Protein 7YLQ (pdb70)

Secondary structure (DSSP, 8-state):
-PPEEEEEEEEE--B-TT--S-B-HHHHHHHEEE-TT---SS--TT-HHHHHHHHHHHTTSEEEEEEEEEE--SBSPBPHHHHHHHHHHHHHHHHHH-S-SEEEEE--S---BTTBS-HHHHHHHHHHHHH-TTSEEEEEE-TTS---HHHHHHSSEEEE---SS---HHHHHHHHHHHHHHHHTTS--EEEEEEEEEE-----TTSTTHHHHHHHHHHHHHHTS-SEEEEE---TT--STT-SEEEEEEEES-HHHHHHHHHHHHHHHHH------HHHHHHHHHT--SSSEEEE-GGG-GGGT--S---HHHHHHHHTT--SEEEEEEE-HHHHHHHHHH-TT-EEEEEES--SSSTT-S-EEEEEEEEEEEEEEE--BTTB--EEEEEEEEEETTEEEEEESS-----STHHHHTTT--GGG-SEEEES-SSTTHHHHTT--SEEEEPPPTTSSS----SS--SS-BTTS----S--/-EEEEEEEEE--B-TT-SS-B-HHHHHHHEEE-TT---SS--TT-HHHHHHHHHHHHTSEEEEEEEEEE--SBSPBPHHHHHHHHHHHHHHHHTT-S-SEEEEEE-S---BTTBS-HHHHHHHHHHHHH-TTSEEEEEE-TT----HHHHHHSSEEEE---SS---HHHHHHHHHHHHHHHHHTS--EEEEEEE-SB-----TTSTTHHHHHHHHHHHHHHTS-SEEEEE---TT--STT-S-EEEEEEET-HHHHHHHHHHHHHHHHHTTTT---HHHHHHHHTT--S----GGG-GGGT--S--THHHHHHHHHT--SEEEEEEE-HHHHHHHHHH-TT-B--EEESS-SSGGG-S-EEE-PEEEEEEEEEE--BTTB--EEEEEEEEESSSEEEEEESS-----STHHHHHTT--TTTSSB----SSTTHHHHTTSSS-------GGGSS----SS--SS-BTTS---

Foldseek 3Di:
DPQAEEEEEFDEEAAQQPFLDECAPVQQVLPFWQAFPRDDLDDDLQRQLVNVQVVVVVVVRYDYQYGTYTYGFYAHAYEPVRLVVRLVRSLVSLLVSPPHAEYEYRYAANHHHVVDRGSLLVSLQSNCVRHPDLHAFEYEYELQHQDDVSNVVSGQYYFYQLFVVRDCSNVSSVLSVVVSVCVNVVVFRKAKDKAALLAQADDGCVDPPNVVLSVVQVVCCVVQLFSHKGWRNHQVSRLAASTGTMIMTIHGPDNVSNHVVRVVSSVVVNVVRPDDAQVVLLVVLLVDDDPDEEEEAQLQAVNSHHQQFACVVVVSCQVSVQALEEEDDHEDLVQLVVLVVQPAFHFAWTFGGPPRDPLRPHTDTAGFGFQFWDAWQFDQDPNDTNTQGIWTWTDGSNYTYIYGNDDHWAQAQVSVVNGVDGRLPINYYYISHDPNNCNHHPPSHPYYGHGDRNVVVDDDDRDHYDPPYPPVDDDDDRPD/DAEEEEEFDEEQAQQAFLFEAEVVQQVVPFFAAFPRPDPDDDLQRQQVNLQVVVVVVPPYDYRYGTYTYGFYAHAYEPVRLCVRLVRRLVSVLVRPPGQEYEYRYAANHHHVVDRGSQLVSLQSNCVRHDPLRQYEYEYELQHQDDVSNVVSHQYYAYQLFVVRDCSNVSSNLSVVLRVCSNVPVFRKAKDKFALLAAFDDGCPDPPNVVLSVVQVVCCVVQVFSHWGWRNHHPSRLAASTHTMIMTIHGPDHVSNCVVRVVSSVVVNVCVVVTAALVVLLVVLLPLPWQEECQVQAVSNHHQQFQCPVVVSCVVSVQALEEREAHEDLVQLVVLVVQPAQRQAWGFGWPPSRPLGPDTDIASFGKHFWDAWQFDDDPNDTHTQGTWTWTGGRSYIYIYGNDDHWAQACVRVVNRVHDRLNIRYYINHDPNNCNHVVPSTPDDGNRDRNCRVPDPDRDNYDPDHPPVDDDD

B-factor: mean 72.82, std 25.52, range [34.35, 201.43]

Structure (mmCIF, N/CA/C/O backbone):
data_7YLQ
#
_entry.id   7YLQ
#
_cell.length_a   138.430
_cell.length_b   138.430
_cell.length_c   275.572
_cell.angle_alpha   90.000
_cell.angle_beta   90.000
_cell.angle_gamma   120.000
#
_symmetry.space_group_name_H-M   'P 61 2 2'
#
loop_
_entity.id
_entity.type
_entity.pdbx_description
1 polymer 'Microcystinase C'
2 non-polymer 'ZINC ION'
3 non-polymer 'CALCIUM ION'
4 water water
#
loop_
_atom_site.group_PDB
_atom_site.id
_atom_site.type_symbol
_atom_site.label_atom_id
_atom_site.label_alt_id
_atom_site.label_comp_id
_atom_site.label_asym_id
_atom_site.label_entity_id
_atom_site.label_seq_id
_atom_site.pdbx_PDB_ins_code
_atom_site.Cartn_x
_atom_site.Cartn_y
_atom_site.Cartn_z
_atom_site.occupancy
_atom_site.B_iso_or_equiv
_atom_site.auth_seq_id
_atom_site.auth_comp_id
_atom_site.auth_asym_id
_atom_site.auth_atom_id
_atom_site.pdbx_PDB_model_num
ATOM 1 N N . GLY A 1 26 ? 39.77205 -67.75523 -27.82215 1.000 121.01613 26 GLY A N 1
ATOM 2 C CA . GLY A 1 26 ? 39.22711 -67.63618 -29.18717 1.000 124.28524 26 GLY A CA 1
ATOM 3 C C . GLY A 1 26 ? 37.71511 -67.62621 -29.16225 1.000 123.78310 26 GLY A C 1
ATOM 4 O O . GLY A 1 26 ? 37.10516 -67.43618 -30.22827 1.000 125.08066 26 GLY A O 1
ATOM 5 N N . ARG A 1 27 ? 37.13006 -67.82827 -27.98128 1.000 124.18673 27 ARG A N 1
ATOM 6 C CA . ARG A 1 27 ? 35.65605 -67.80930 -27.83935 1.000 121.24338 27 ARG A CA 1
ATOM 7 C C . ARG A 1 27 ? 35.13305 -66.48729 -28.38733 1.000 118.86815 27 ARG A C 1
ATOM 8 O O . ARG A 1 27 ? 35.73502 -65.43929 -28.08826 1.000 118.27205 27 ARG A O 1
ATOM 16 N N . ARG A 1 28 ? 34.06309 -66.53228 -29.17538 1.000 114.71813 28 ARG A N 1
ATOM 17 C CA . ARG A 1 28 ? 33.46509 -65.25727 -29.62036 1.000 111.71984 28 ARG A CA 1
ATOM 18 C C . ARG A 1 28 ? 33.02702 -64.52433 -28.35236 1.000 111.42967 28 ARG A C 1
ATOM 19 O O . ARG A 1 28 ? 32.31299 -65.13037 -27.54142 1.000 112.31212 28 ARG A O 1
ATOM 27 N N . LEU A 1 29 ? 33.46699 -63.27932 -28.18129 1.000 108.80623 29 LEU A N 1
ATOM 28 C CA . LEU A 1 29 ? 33.14191 -62.53338 -26.94227 1.000 99.58593 29 LEU A CA 1
ATOM 29 C C . LEU A 1 29 ? 31.62990 -62.56941 -26.75435 1.000 99.05972 29 LEU A C 1
ATOM 30 O O . LEU A 1 29 ? 30.90296 -62.59039 -27.76439 1.000 96.51728 29 LEU A O 1
ATOM 35 N N . ARG A 1 30 ? 31.18984 -62.59247 -25.50337 1.000 91.79529 30 ARG A N 1
ATOM 36 C CA . ARG A 1 30 ? 29.74483 -62.65351 -25.19945 1.000 87.10958 30 ARG A CA 1
ATOM 37 C C . ARG A 1 30 ? 29.27379 -61.23853 -24.83742 1.000 81.76168 30 ARG A C 1
ATOM 38 O O . ARG A 1 30 ? 29.89473 -60.64655 -23.94236 1.000 85.34177 30 ARG A O 1
ATOM 46 N N . VAL A 1 31 ? 28.22281 -60.71352 -25.48445 1.000 75.30915 31 VAL A N 1
ATOM 47 C CA . VAL A 1 31 ? 27.82977 -59.28654 -25.26941 1.000 75.98346 31 VAL A CA 1
ATOM 48 C C . VAL A 1 31 ? 26.31476 -59.10657 -25.10348 1.000 76.69492 31 VAL A C 1
ATOM 49 O O . VAL A 1 31 ? 25.63581 -59.16154 -26.12151 1.000 75.31667 31 VAL A O 1
ATOM 53 N N . PHE A 1 32 ? 25.83570 -58.73362 -23.90549 1.000 68.43592 32 PHE A N 1
ATOM 54 C CA . PHE A 1 32 ? 24.38268 -58.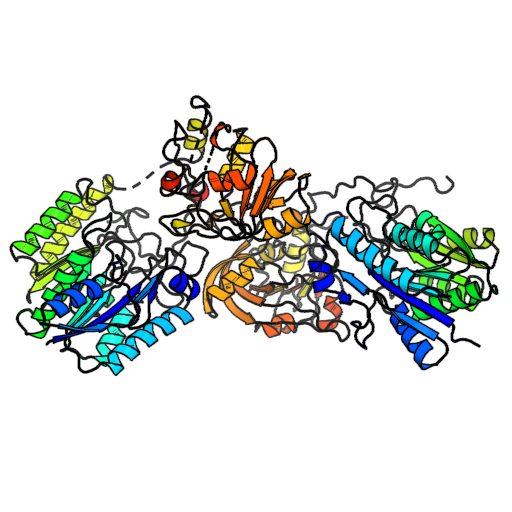47966 -23.68255 1.000 61.59277 32 PHE A CA 1
ATOM 55 C C . PHE A 1 32 ? 23.97269 -57.13764 -24.29852 1.000 61.29807 32 PHE A C 1
ATOM 56 O O . PHE A 1 32 ? 24.74566 -56.18363 -24.16044 1.000 63.91441 32 PHE A O 1
ATOM 64 N N . VAL A 1 33 ? 22.80772 -57.06464 -24.96857 1.000 57.10900 33 VAL A N 1
ATOM 65 C CA . VAL A 1 33 ? 22.39272 -55.72562 -25.46354 1.000 56.44688 33 VAL A CA 1
ATOM 66 C C . VAL A 1 33 ? 20.92870 -55.52966 -25.08661 1.000 59.36382 33 VAL A C 1
ATOM 67 O O . VAL A 1 33 ? 20.18972 -56.51868 -25.08268 1.000 60.82183 33 VAL A O 1
ATOM 71 N N . ALA A 1 34 ? 20.55166 -54.29968 -24.75058 1.000 55.62790 34 ALA A N 1
ATOM 72 C CA . ALA A 1 34 ? 19.15864 -54.00072 -24.36463 1.000 52.10355 34 ALA A CA 1
ATOM 73 C C . ALA A 1 34 ? 18.91961 -52.50072 -24.45659 1.000 53.14369 34 ALA A C 1
ATOM 74 O O . ALA A 1 34 ? 19.89960 -51.75570 -24.52351 1.000 53.77372 34 ALA A O 1
ATOM 76 N N . THR A 1 35 ? 17.65461 -52.09175 -24.44164 1.000 49.69467 35 THR A N 1
ATOM 77 C CA . THR A 1 35 ? 17.32459 -50.65975 -24.58260 1.000 54.26120 35 THR A CA 1
ATOM 78 C C . THR A 1 35 ? 16.12754 -50.29080 -23.71264 1.000 52.82920 35 THR A C 1
ATOM 79 O O . THR A 1 35 ? 15.11456 -50.99582 -23.79372 1.000 53.70862 35 THR A O 1
ATOM 83 N N . LEU A 1 36 ? 16.26348 -49.25083 -22.88559 1.000 51.35177 36 LEU A N 1
ATOM 84 C CA . LEU A 1 36 ? 15.12043 -48.71688 -22.09963 1.000 52.47089 36 LEU A CA 1
ATOM 85 C C . LEU A 1 36 ? 15.32540 -47.20588 -22.00756 1.000 48.92174 36 LEU A C 1
ATOM 86 O O . LEU A 1 36 ? 16.34137 -46.79189 -21.43850 1.000 49.85665 36 LEU A O 1
ATOM 91 N N . GLY A 1 37 ? 14.41241 -46.41788 -22.57058 1.000 51.77625 37 GLY A N 1
ATOM 92 C CA . GLY A 1 37 ? 14.63939 -44.96587 -22.58751 1.000 48.34212 37 GLY A CA 1
ATOM 93 C C . GLY A 1 37 ? 13.47040 -44.13887 -23.06854 1.000 50.53885 37 GLY A C 1
ATOM 94 O O . GLY A 1 37 ? 12.57144 -44.70287 -23.68860 1.000 52.80174 37 GLY A O 1
ATOM 95 N N . THR A 1 38 ? 13.50536 -42.83488 -22.79048 1.000 45.42299 38 THR A N 1
ATOM 96 C CA . THR A 1 38 ? 12.45537 -41.88489 -23.22750 1.000 42.81043 38 THR A CA 1
ATOM 97 C C . THR A 1 38 ? 12.94833 -40.47989 -22.88342 1.000 45.22649 38 THR A C 1
ATOM 98 O O . THR A 1 38 ? 13.82728 -40.36991 -22.02837 1.000 52.27376 38 THR A O 1
ATOM 102 N N . GLU A 1 39 ? 12.42934 -39.44987 -23.54841 1.000 49.98910 39 GLU A N 1
ATOM 103 C CA . GLU A 1 39 ? 12.78330 -38.04688 -23.21933 1.000 49.71493 39 GLU A CA 1
ATOM 104 C C . GLU A 1 39 ? 11.65025 -37.49193 -22.36537 1.000 52.47108 39 GLU A C 1
ATOM 105 O O . GLU A 1 39 ? 10.64327 -37.06993 -22.94340 1.000 49.79040 39 GLU A O 1
ATOM 111 N N . THR A 1 40 ? 11.81818 -37.49498 -21.04636 1.000 49.16047 40 THR A N 1
ATOM 112 C CA . THR A 1 40 ? 10.70213 -37.10003 -20.15140 1.000 48.28239 40 THR A CA 1
ATOM 113 C C . THR A 1 40 ? 10.51810 -35.58604 -20.11335 1.000 49.71866 40 THR A C 1
ATOM 114 O O . THR A 1 40 ? 11.51208 -34.88103 -19.90727 1.000 48.77240 40 THR A O 1
ATOM 118 N N . ASN A 1 41 ? 9.29111 -35.11805 -20.33539 1.000 44.36168 41 ASN A N 1
ATOM 119 C CA . ASN A 1 41 ? 8.99207 -33.67506 -20.17735 1.000 46.18046 41 ASN A CA 1
ATOM 120 C C . ASN A 1 41 ? 8.30200 -33.59013 -18.82638 1.000 46.81341 41 ASN A C 1
ATOM 121 O O . ASN A 1 41 ? 7.13001 -33.94615 -18.73945 1.000 50.87614 41 ASN A O 1
ATOM 126 N N . SER A 1 42 ? 9.02895 -33.14815 -17.80633 1.000 50.20131 42 SER A N 1
ATOM 127 C CA . SER A 1 42 ? 8.47388 -33.16122 -16.43436 1.000 47.21863 42 SER A CA 1
ATOM 128 C C . SER A 1 42 ? 7.19186 -32.33524 -16.37839 1.000 46.44040 42 SER A C 1
ATOM 129 O O . SER A 1 42 ? 6.48981 -32.42029 -15.36943 1.000 53.48786 42 SER A O 1
ATOM 132 N N . PHE A 1 43 ? 6.88190 -31.59721 -17.43738 1.000 51.79288 43 PHE A N 1
ATOM 133 C CA . PHE A 1 43 ? 5.71688 -30.68523 -17.39140 1.000 48.92511 43 PHE A CA 1
ATOM 134 C C . PHE A 1 43 ? 4.54693 -31.27522 -18.18448 1.000 49.76394 43 PHE A C 1
ATOM 135 O O . PHE A 1 43 ? 3.50092 -30.62523 -18.25151 1.000 48.93065 43 PHE A O 1
ATOM 143 N N . SER A 1 44 ? 4.72098 -32.47919 -18.72952 1.000 49.40493 44 SER A N 1
ATOM 144 C CA . SER A 1 44 ? 3.64103 -33.15518 -19.48960 1.000 48.06955 44 SER A CA 1
ATOM 145 C C . SER A 1 44 ? 2.67099 -33.84124 -18.53567 1.000 50.50935 44 SER A C 1
ATOM 146 O O . SER A 1 44 ? 3.12596 -34.57726 -17.65868 1.000 56.98601 44 SER A O 1
ATOM 149 N N . PRO A 1 45 ? 1.35000 -33.63926 -18.68973 1.000 56.79683 45 PRO A N 1
ATOM 150 C CA . PRO A 1 45 ? 0.38597 -34.33330 -17.86480 1.000 50.88067 45 PRO A CA 1
ATOM 151 C C . PRO A 1 45 ? 0.13502 -35.73229 -18.43187 1.000 53.37006 45 PRO A C 1
ATOM 152 O O . PRO A 1 45 ? -0.65199 -36.45332 -17.87994 1.000 60.26051 45 PRO A O 1
ATOM 156 N N . LEU A 1 46 ? 0.81208 -36.05923 -19.52185 1.000 53.99936 46 LEU A N 1
ATOM 157 C CA . LEU A 1 46 ? 0.57414 -37.36121 -20.18091 1.000 61.88918 46 LEU A CA 1
ATOM 158 C C . LEU A 1 46 ? 1.46112 -38.41022 -19.51391 1.000 62.23031 46 LEU A C 1
ATOM 159 O O . LEU A 1 46 ? 2.62410 -38.11421 -19.22084 1.000 59.85843 46 LEU A O 1
ATOM 164 N N . PRO A 1 47 ? 0.94113 -39.62524 -19.27598 1.000 66.83392 47 PRO A N 1
ATOM 165 C CA . PRO A 1 47 ? 1.72112 -40.67425 -18.65998 1.000 64.52361 47 PRO A CA 1
ATOM 166 C C . PRO A 1 47 ? 2.58018 -41.43920 -19.66297 1.000 60.64253 47 PRO A C 1
ATOM 167 O O . PRO A 1 47 ? 2.23424 -41.47816 -20.81699 1.000 63.49460 47 PRO A O 1
ATOM 171 N N . THR A 1 48 ? 3.68417 -42.01020 -19.19794 1.000 63.87786 48 THR A N 1
ATOM 172 C CA . THR A 1 48 ? 4.52523 -42.86415 -20.06193 1.000 57.46156 48 THR A CA 1
ATOM 173 C C . THR A 1 48 ? 4.51122 -44.25217 -19.41898 1.000 59.24985 48 THR A C 1
ATOM 174 O O . THR A 1 48 ? 5.43719 -44.55718 -18.66095 1.000 54.45454 48 THR A O 1
ATOM 178 N N . GLY A 1 49 ? 3.46025 -45.02818 -19.68606 1.000 64.65605 49 GLY A N 1
ATOM 179 C CA . GLY A 1 49 ? 3.33725 -46.39220 -19.14612 1.000 57.90354 49 GLY A CA 1
ATOM 180 C C . GLY A 1 49 ? 3.66331 -47.43616 -20.18215 1.000 61.12072 49 GLY A C 1
ATOM 181 O O . GLY A 1 49 ? 4.15936 -47.06611 -21.25011 1.000 57.59968 49 GLY A O 1
ATOM 182 N N . LEU A 1 50 ? 3.41032 -48.70417 -19.87321 1.000 55.01660 50 LEU A N 1
ATOM 183 C CA . LEU A 1 50 ? 3.77039 -49.80213 -20.79723 1.000 56.11482 50 LEU A CA 1
ATOM 184 C C . LEU A 1 50 ? 3.00245 -49.62409 -22.10526 1.000 61.26342 50 LEU A C 1
ATOM 185 O O . LEU A 1 50 ? 3.54451 -49.98604 -23.15525 1.000 64.46684 50 LEU A O 1
ATOM 190 N N . ASP A 1 51 ? 1.79243 -49.07712 -22.03130 1.000 59.71357 51 ASP A N 1
ATOM 191 C CA . ASP A 1 51 ? 1.00549 -48.81809 -23.25933 1.000 59.47621 51 ASP A CA 1
ATOM 192 C C . ASP A 1 51 ? 1.84552 -47.95503 -24.18926 1.000 61.94113 51 ASP A C 1
ATOM 193 O O . ASP A 1 51 ? 1.93959 -48.28999 -25.37826 1.000 65.17584 51 ASP A O 1
ATOM 198 N N . ALA A 1 52 ? 2.45848 -46.90305 -23.64418 1.000 59.48451 52 ALA A N 1
ATOM 199 C CA . ALA A 1 52 ? 3.27650 -45.98100 -24.45911 1.000 53.28195 52 ALA A CA 1
ATOM 200 C C . ALA A 1 52 ? 4.46254 -46.71595 -25.07508 1.000 59.62251 52 ALA A C 1
ATOM 201 O O . ALA A 1 52 ? 4.71960 -46.53190 -26.27006 1.000 69.22836 52 ALA A O 1
ATOM 203 N N . PHE A 1 53 ? 5.17152 -47.49397 -24.27607 1.000 54.54159 53 PHE A N 1
ATOM 204 C CA . PHE A 1 53 ? 6.38156 -48.16093 -24.80204 1.000 57.85200 53 PHE A CA 1
ATOM 205 C C . PHE A 1 53 ? 5.94363 -49.09890 -25.92110 1.000 59.02168 53 PHE A C 1
ATOM 206 O O . PHE A 1 53 ? 6.71468 -49.29485 -26.86507 1.000 58.79762 53 PHE A O 1
ATOM 214 N N . ARG A 1 54 ? 4.73563 -49.65192 -25.80718 1.000 63.50906 54 ARG A N 1
ATOM 215 C CA . ARG A 1 54 ? 4.21270 -50.59289 -26.82724 1.000 62.26592 54 ARG A CA 1
ATOM 216 C C . ARG A 1 54 ? 3.84475 -49.81585 -28.08823 1.000 59.42384 54 ARG A C 1
ATOM 217 O O . ARG A 1 54 ? 4.01281 -50.36080 -29.18624 1.000 57.72306 54 ARG A O 1
ATOM 225 N N . ALA A 1 55 ? 3.38672 -48.57886 -27.92320 1.000 56.98021 55 ALA A N 1
ATOM 226 C CA . ALA A 1 55 ? 2.98976 -47.73983 -29.07419 1.000 57.69114 55 ALA A CA 1
ATOM 227 C C . ALA A 1 55 ? 4.21079 -47.36677 -29.91512 1.000 62.51820 55 ALA A C 1
ATOM 228 O O . ALA A 1 55 ? 4.03285 -47.10773 -31.11211 1.000 66.62181 55 ALA A O 1
ATOM 230 N N . THR A 1 56 ? 5.39376 -47.33178 -29.30606 1.000 58.35227 56 THR A N 1
ATOM 231 C CA . THR A 1 56 ? 6.61579 -46.91373 -30.03198 1.000 51.76331 56 THR A CA 1
ATOM 232 C C . THR A 1 56 ? 7.58482 -48.09970 -30.13098 1.000 57.61523 56 THR A C 1
ATOM 233 O O . THR A 1 56 ? 7.86788 -48.50766 -31.26498 1.000 62.35442 56 THR A O 1
ATOM 237 N N . MET A 1 57 ? 8.06077 -48.62974 -29.00298 1.000 56.85625 57 MET A N 1
ATOM 238 C CA . MET A 1 57 ? 8.97079 -49.81272 -29.03498 1.000 53.56068 57 MET A CA 1
ATOM 239 C C . MET A 1 57 ? 8.88875 -50.65777 -27.76301 1.000 63.65795 57 MET A C 1
ATOM 240 O O . MET A 1 57 ? 9.34969 -50.18081 -26.71997 1.000 56.63948 57 MET A O 1
ATOM 245 N N . LEU A 1 58 ? 8.32677 -51.86578 -27.84909 1.000 61.60059 58 LEU A N 1
ATOM 246 C CA . LEU A 1 58 ? 8.34573 -52.81382 -26.70612 1.000 57.60881 58 LEU A CA 1
ATOM 247 C C . LEU A 1 58 ? 8.73778 -54.16779 -27.28916 1.000 57.94425 58 LEU A C 1
ATOM 248 O O . LEU A 1 58 ? 7.90880 -55.07981 -27.27723 1.000 62.22560 58 LEU A O 1
ATOM 253 N N . TRP A 1 59 ? 9.95781 -54.26175 -27.79610 1.000 51.91564 59 TRP A N 1
ATOM 254 C CA . TRP A 1 59 ? 10.41386 -55.50572 -28.45412 1.000 57.76228 59 TRP A CA 1
ATOM 255 C C . TRP A 1 59 ? 11.11983 -56.40475 -27.44412 1.000 62.08006 59 TRP A C 1
ATOM 256 O O . TRP A 1 59 ? 12.21780 -56.04574 -27.00506 1.000 65.85692 59 TRP A O 1
ATOM 267 N N . ARG A 1 60 ? 10.51384 -57.54877 -27.13520 1.000 56.72457 60 ARG A N 1
ATOM 268 C CA . ARG A 1 60 ? 11.11980 -58.50380 -26.17621 1.000 63.61932 60 ARG A CA 1
ATOM 269 C C . ARG A 1 60 ? 12.13886 -59.35675 -26.92019 1.000 61.99237 60 ARG A C 1
ATOM 270 O O . ARG A 1 60 ? 12.13392 -59.33270 -28.15519 1.000 70.39368 60 ARG A O 1
ATOM 278 N N . PRO A 1 61 ? 13.01984 -60.10276 -26.22717 1.000 65.17874 61 PRO A N 1
ATOM 279 C CA . PRO A 1 61 ? 14.08688 -60.83472 -26.89815 1.000 66.10768 61 PRO A CA 1
ATOM 280 C C . PRO A 1 61 ? 13.63196 -61.49867 -28.20220 1.000 73.07408 61 PRO A C 1
ATOM 281 O O . PRO A 1 61 ? 12.73597 -62.30969 -28.15927 1.000 72.14263 61 PRO A O 1
ATOM 285 N N . GLY A 1 62 ? 14.25401 -61.12562 -29.32415 1.000 77.75554 62 GLY A N 1
ATOM 286 C CA . GLY A 1 62 ? 13.92808 -61.72457 -30.63119 1.000 71.11151 62 GLY A CA 1
ATOM 287 C C . GLY A 1 62 ? 12.92011 -60.92456 -31.44021 1.000 71.06531 62 GLY A C 1
ATOM 288 O O . GLY A 1 62 ? 12.71017 -61.28152 -32.60623 1.000 81.97769 62 GLY A O 1
ATOM 289 N N . GLU A 1 63 ? 12.31306 -59.88859 -30.86320 1.000 66.81015 63 GLU A N 1
ATOM 290 C CA . GLU A 1 63 ? 11.24108 -59.15958 -31.58722 1.000 65.16349 63 GLU A CA 1
ATOM 291 C C . GLU A 1 63 ? 11.79410 -57.90855 -32.28315 1.000 65.35892 63 GLU A C 1
ATOM 292 O O . GLU A 1 63 ? 11.00612 -57.21854 -32.93516 1.000 71.58519 63 GLU A O 1
ATOM 298 N N . HIS A 1 64 ? 13.09409 -57.64353 -32.16707 1.000 68.55079 64 HIS A N 1
ATOM 299 C CA . HIS A 1 64 ? 13.71409 -56.43650 -32.77400 1.000 70.17602 64 HIS A CA 1
ATOM 300 C C . HIS A 1 64 ? 13.84417 -56.62543 -34.27700 1.000 71.53016 64 HIS A C 1
ATOM 301 O O . HIS A 1 64 ? 14.52421 -57.57141 -34.69300 1.000 71.95484 64 HIS A O 1
ATOM 308 N N . PRO A 1 65 ? 13.26620 -55.73841 -35.10399 1.000 75.87049 65 PRO A N 1
ATOM 309 C CA . PRO A 1 65 ? 13.28227 -55.93436 -36.54900 1.000 77.09680 65 PRO A CA 1
ATOM 310 C C . PRO A 1 65 ? 14.68430 -55.85031 -37.15893 1.000 84.10768 65 PRO A C 1
ATOM 311 O O . PRO A 1 65 ? 15.63026 -55.68832 -36.42487 1.000 83.44026 65 PRO A O 1
ATOM 315 N N . ASP A 1 66 ? 14.76937 -55.99426 -38.47993 1.000 103.50371 66 ASP A N 1
ATOM 316 C CA . ASP A 1 66 ? 16.07840 -55.96421 -39.17886 1.000 103.93664 66 ASP A CA 1
ATOM 317 C C . ASP A 1 66 ? 16.33840 -54.54718 -39.68280 1.000 104.15718 66 ASP A C 1
ATOM 318 O O . ASP A 1 66 ? 16.97845 -54.41013 -40.73476 1.000 104.63421 66 ASP A O 1
ATOM 323 N N . PHE A 1 67 ? 15.82035 -53.54522 -38.97978 1.000 85.25428 67 PHE A N 1
ATOM 324 C CA . PHE A 1 67 ? 16.10634 -52.13920 -39.35271 1.000 73.18990 67 PHE A CA 1
ATOM 325 C C . PHE A 1 67 ? 16.65627 -51.43824 -38.11366 1.000 82.08478 67 PHE A C 1
ATOM 326 O O . PHE A 1 67 ? 16.29522 -51.83929 -36.99969 1.000 84.55621 67 PHE A O 1
ATOM 334 N N . ALA A 1 68 ? 17.50826 -50.43222 -38.30158 1.000 76.92254 68 ALA A N 1
ATOM 335 C CA . ALA A 1 68 ? 18.15919 -49.77225 -37.14852 1.000 67.07997 68 ALA A CA 1
ATOM 336 C C . ALA A 1 68 ? 17.26214 -48.70029 -36.53952 1.000 67.77399 68 ALA A C 1
ATOM 337 O O . ALA A 1 68 ? 16.46817 -48.10427 -37.28454 1.000 66.87650 68 ALA A O 1
ATOM 339 N N . THR A 1 69 ? 17.39908 -48.47434 -35.23051 1.000 66.53973 69 THR A N 1
ATOM 340 C CA . THR A 1 69 ? 16.62602 -47.42338 -34.52951 1.000 56.55596 69 THR A CA 1
ATOM 341 C C . THR A 1 69 ? 17.61397 -46.62239 -33.68843 1.000 61.85270 69 THR A C 1
ATOM 342 O O . THR A 1 69 ? 18.64096 -47.19139 -33.30640 1.000 64.99814 69 THR A O 1
ATOM 346 N N . GLU A 1 70 ? 17.31793 -45.35241 -33.42439 1.000 59.42991 70 GLU A N 1
ATOM 347 C CA . GLU A 1 70 ? 18.26388 -44.48442 -32.67631 1.000 61.67127 70 GLU A CA 1
ATOM 348 C C . GLU A 1 70 ? 18.42482 -45.01547 -31.25532 1.000 59.25455 70 GLU A C 1
ATOM 349 O O . GLU A 1 70 ? 19.48879 -44.79247 -30.66226 1.000 53.30538 70 GLU A O 1
ATOM 355 N N . ALA A 1 71 ? 17.42181 -45.72851 -30.75440 1.000 58.52307 71 ALA A N 1
ATOM 356 C CA . ALA A 1 71 ? 17.45875 -46.21956 -29.36042 1.000 54.94369 71 ALA A CA 1
ATOM 357 C C . ALA A 1 71 ? 18.10177 -47.59555 -29.28344 1.000 65.37296 71 ALA A C 1
ATOM 358 O O . ALA A 1 71 ? 18.47172 -47.99059 -28.17344 1.000 62.12382 71 ALA A O 1
ATOM 360 N N . THR A 1 72 ? 18.25283 -48.28451 -30.41346 1.000 60.27763 72 THR A N 1
ATOM 361 C CA . THR A 1 72 ? 18.76086 -49.68050 -30.37549 1.000 58.60458 72 THR A CA 1
ATOM 362 C C . THR A 1 72 ? 20.06190 -49.81145 -31.15743 1.000 61.05478 72 THR A C 1
ATOM 363 O O . THR A 1 72 ? 20.24895 -50.84242 -31.81246 1.000 71.83912 72 THR A O 1
ATOM 367 N N . GLY A 1 73 ? 20.92888 -48.81543 -31.06935 1.000 64.40964 73 GLY A N 1
ATOM 368 C CA . GLY A 1 73 ? 22.18891 -48.84038 -31.82929 1.000 61.10869 73 GLY A CA 1
ATOM 369 C C . GLY A 1 73 ? 23.12091 -49.93038 -31.35828 1.000 65.78108 73 GLY A C 1
ATOM 370 O O . GLY A 1 73 ? 23.69496 -50.62434 -32.20728 1.000 74.57957 73 GLY A O 1
ATOM 371 N N . PRO A 1 74 ? 23.33085 -50.10143 -30.04128 1.000 65.36259 74 PRO A N 1
ATOM 372 C CA . PRO A 1 74 ? 24.29084 -51.08343 -29.55427 1.000 65.06753 74 PRO A CA 1
ATOM 373 C C . PRO A 1 74 ? 23.95189 -52.48742 -30.08434 1.000 65.67935 74 PRO A C 1
ATOM 374 O O . PRO A 1 74 ? 24.84892 -53.18739 -30.49132 1.000 70.37471 74 PRO A O 1
ATOM 378 N N . LEU A 1 75 ? 22.67390 -52.85044 -30.08542 1.000 65.58791 75 LEU A N 1
ATOM 379 C CA . LEU A 1 75 ? 22.25295 -54.18043 -30.57949 1.000 68.81535 75 LEU A CA 1
ATOM 380 C C . LEU A 1 75 ? 22.62702 -54.31837 -32.05148 1.000 76.01559 75 LEU A C 1
ATOM 381 O O . LEU A 1 75 ? 23.13306 -55.38334 -32.42649 1.000 75.92658 75 LEU A O 1
ATOM 386 N N . TRP A 1 76 ? 22.39804 -53.27734 -32.84845 1.000 80.21215 76 TRP A N 1
ATOM 387 C CA . TRP A 1 76 ? 22.64712 -53.36928 -34.31044 1.000 82.71875 76 TRP A CA 1
ATOM 388 C C . TRP A 1 76 ? 24.11913 -53.66924 -34.58338 1.000 85.08851 76 TRP A C 1
ATOM 389 O O . TRP A 1 76 ? 24.39719 -54.56921 -35.38640 1.000 87.46762 76 TRP A O 1
ATOM 400 N N . ALA A 1 77 ? 25.02509 -52.94125 -33.93830 1.000 72.23544 77 ALA A N 1
ATOM 401 C CA . ALA A 1 77 ? 26.45811 -53.13421 -34.24124 1.000 75.60498 77 ALA A CA 1
ATOM 402 C C . ALA A 1 77 ? 26.90011 -54.50523 -33.73727 1.000 81.65336 77 ALA A C 1
ATOM 403 O O . ALA A 1 77 ? 27.76615 -55.11619 -34.37925 1.000 84.23884 77 ALA A O 1
ATOM 405 N N . ALA A 1 78 ? 26.33006 -54.95228 -32.61932 1.000 78.73542 78 ALA A N 1
ATOM 406 C CA . ALA A 1 78 ? 26.66606 -56.28729 -32.07835 1.000 77.60949 78 ALA A CA 1
ATOM 407 C C . ALA A 1 78 ? 26.18412 -57.35326 -33.05842 1.000 72.17400 78 ALA A C 1
ATOM 408 O O . ALA A 1 78 ? 26.94815 -58.28624 -33.32442 1.000 77.85557 78 ALA A O 1
ATOM 410 N N . ARG A 1 79 ? 24.96015 -57.22427 -33.56347 1.000 67.82850 79 ARG A N 1
ATOM 411 C CA . ARG A 1 79 ? 24.46921 -58.16624 -34.59453 1.000 78.23833 79 ARG A CA 1
ATOM 412 C C . ARG A 1 79 ? 25.47727 -58.17517 -35.74048 1.000 84.25555 79 ARG A C 1
ATOM 413 O O . ARG A 1 79 ? 25.80031 -59.26515 -36.23951 1.000 85.22088 79 ARG A O 1
ATOM 421 N N . GLU A 1 80 ? 25.95427 -56.99915 -36.12942 1.000 75.58004 80 GLU A N 1
ATOM 422 C CA . GLU A 1 80 ? 26.92032 -56.88209 -37.24336 1.000 77.22852 80 GLU A CA 1
ATOM 423 C C . GLU A 1 80 ? 28.20232 -57.61008 -36.86533 1.000 81.58277 80 GLU A C 1
ATOM 424 O O . GLU A 1 80 ? 28.72137 -58.35804 -37.70233 1.000 91.61804 80 GLU A O 1
ATOM 430 N N . ARG A 1 81 ? 28.68925 -57.39712 -35.65030 1.000 76.48654 81 ARG A N 1
ATOM 431 C CA . ARG A 1 81 ? 29.98624 -58.00411 -35.26726 1.000 82.87816 81 ARG A CA 1
ATOM 432 C C . ARG A 1 81 ? 29.78826 -59.50712 -35.09232 1.000 86.80336 81 ARG A C 1
ATOM 433 O O . ARG A 1 81 ? 30.78128 -60.24710 -35.14130 1.000 89.26262 81 ARG A O 1
ATOM 441 N N . ALA A 1 82 ? 28.54526 -59.93115 -34.89040 1.000 84.53384 82 ALA A N 1
ATOM 442 C CA . ALA A 1 82 ? 28.26028 -61.37616 -34.79847 1.000 85.63930 82 ALA A CA 1
ATOM 443 C C . ALA A 1 82 ? 28.28836 -61.95911 -36.20649 1.000 94.84574 82 ALA A C 1
ATOM 444 O O . ALA A 1 82 ? 28.82339 -63.06509 -36.37251 1.000 92.31867 82 ALA A O 1
ATOM 446 N N . ARG A 1 83 ? 27.73240 -61.23908 -37.18749 1.000 88.43443 83 ARG A N 1
ATOM 447 C CA . ARG A 1 83 ? 27.85647 -61.77402 -38.56251 1.000 86.64479 83 ARG A CA 1
ATOM 448 C C . ARG A 1 83 ? 29.35249 -61.92799 -38.82144 1.000 91.29456 83 ARG A C 1
ATOM 449 O O . ARG A 1 83 ? 29.76653 -63.00096 -39.28146 1.000 98.71327 83 ARG A O 1
ATOM 457 N N . GLU A 1 84 ? 30.13545 -60.89699 -38.49336 1.000 88.59077 84 GLU A N 1
ATOM 458 C CA . GLU A 1 84 ? 31.60846 -60.95795 -38.66829 1.000 92.43050 84 GLU A CA 1
ATOM 459 C C . GLU A 1 84 ? 32.14145 -62.16697 -37.91331 1.000 93.43957 84 GLU A C 1
ATOM 460 O O . GLU A 1 84 ? 33.30647 -62.52894 -38.13827 1.000 97.44419 84 GLU A O 1
ATOM 466 N N . GLY A 1 85 ? 31.32841 -62.74102 -37.02737 1.000 98.19473 85 GLY A N 1
ATOM 467 C CA . GLY A 1 85 ? 31.74540 -63.96504 -36.32140 1.000 101.64533 85 GLY A CA 1
ATOM 468 C C . GLY A 1 85 ? 32.67034 -63.72107 -35.14634 1.000 107.06203 85 GLY A C 1
ATOM 469 O O . GLY A 1 85 ? 33.44734 -64.62707 -34.82034 1.000 104.95598 85 GLY A O 1
ATOM 470 N N . ARG A 1 86 ? 32.58029 -62.54410 -34.52530 1.000 113.81916 86 ARG A N 1
ATOM 471 C CA . ARG A 1 86 ? 33.47523 -62.19712 -33.39325 1.000 117.57700 86 ARG A CA 1
ATOM 472 C C . ARG A 1 86 ? 32.63316 -62.00719 -32.12928 1.000 116.58907 86 ARG A C 1
ATOM 473 O O . ARG A 1 86 ? 33.22010 -61.83722 -31.04824 1.000 114.04406 86 ARG A O 1
ATOM 481 N N . TYR A 1 87 ? 31.30917 -62.07221 -32.25535 1.000 101.35797 87 TYR A N 1
ATOM 482 C CA . TYR A 1 87 ? 30.44510 -61.78527 -31.08938 1.000 97.25372 87 TYR A CA 1
ATOM 483 C C . TYR A 1 87 ? 29.30412 -62.78529 -30.98347 1.000 102.68029 87 TYR A C 1
ATOM 484 O O . TYR A 1 87 ? 28.84918 -63.26726 -32.02851 1.000 104.99198 87 TYR A O 1
ATOM 493 N N . GLU A 1 88 ? 28.88106 -63.09834 -29.76251 1.000 99.89665 88 GLU A N 1
ATOM 494 C CA . GLU A 1 88 ? 27.68707 -63.95837 -29.57760 1.000 97.74320 88 GLU A CA 1
ATOM 495 C C . GLU A 1 88 ? 26.66002 -63.09042 -28.85962 1.000 92.86424 88 GLU A C 1
ATOM 496 O O . GLU A 1 88 ? 26.73696 -62.99446 -27.62961 1.000 93.29345 88 GLU A O 1
ATOM 502 N N . VAL A 1 89 ? 25.76704 -62.45141 -29.60663 1.000 88.26649 89 VAL A N 1
ATOM 503 C CA . VAL A 1 89 ? 24.82100 -61.49045 -28.97664 1.000 82.68141 89 VAL A CA 1
ATOM 504 C C . VAL A 1 89 ? 23.79297 -62.26850 -28.16473 1.000 79.43029 89 VAL A C 1
ATOM 505 O O . VAL A 1 89 ? 23.24601 -63.25049 -28.67879 1.000 83.86683 89 VAL A O 1
ATOM 509 N N . ILE A 1 90 ? 23.56990 -61.82755 -26.93272 1.000 78.49515 90 ILE A N 1
ATOM 510 C CA . ILE A 1 90 ? 22.33387 -62.16660 -26.17879 1.000 74.04001 90 ILE A CA 1
ATOM 511 C C . ILE A 1 90 ? 21.47785 -60.89961 -26.14079 1.000 67.47635 90 ILE A C 1
ATOM 512 O O . ILE A 1 90 ? 21.97480 -59.86662 -25.68072 1.000 70.36439 90 ILE A O 1
ATOM 517 N N . GLU A 1 91 ? 20.24987 -60.98962 -26.63485 1.000 62.63735 91 GLU A N 1
ATOM 518 C CA . GLU A 1 91 ? 19.39986 -59.79762 -26.83285 1.000 62.51874 91 GLU A CA 1
ATOM 519 C C . GLU A 1 91 ? 18.32481 -59.77168 -25.76090 1.000 67.79042 91 GLU A C 1
ATOM 520 O O . GLU A 1 91 ? 17.69481 -60.80470 -25.53697 1.000 70.49000 91 GLU A O 1
ATOM 526 N N . GLY A 1 92 ? 18.13476 -58.61671 -25.13286 1.000 67.64678 92 GLY A N 1
ATOM 527 C CA . GLY A 1 92 ? 17.09470 -58.47577 -24.10491 1.000 67.32942 92 GLY A CA 1
ATOM 528 C C . GLY A 1 92 ? 16.00071 -57.56077 -24.58693 1.000 65.97255 92 GLY A C 1
ATOM 529 O O . GLY A 1 92 ? 15.98876 -57.24472 -25.78492 1.000 70.67937 92 GLY A O 1
ATOM 530 N N . THR A 1 93 ? 15.12666 -57.13182 -23.68495 1.000 54.68792 93 THR A N 1
ATOM 531 C CA . THR A 1 93 ? 13.96867 -56.31982 -24.12298 1.000 57.66154 93 THR A CA 1
ATOM 532 C C . THR A 1 93 ? 14.46066 -54.94680 -24.57590 1.000 60.51712 93 THR A C 1
ATOM 533 O O . THR A 1 93 ? 15.29562 -54.36781 -23.88184 1.000 66.06244 93 THR A O 1
ATOM 537 N N . CYS A 1 94 ? 13.98871 -54.48076 -25.73391 1.000 56.17658 94 CYS A N 1
ATOM 538 C CA . CYS A 1 94 ? 14.31371 -53.11674 -26.21084 1.000 55.13310 94 CYS A CA 1
ATOM 539 C C . CYS A 1 94 ? 13.04069 -52.29377 -26.04287 1.000 56.10545 94 CYS A C 1
ATOM 540 O O . CYS A 1 94 ? 12.04873 -52.60876 -26.70193 1.000 57.45173 94 CYS A O 1
ATOM 543 N N . ALA A 1 95 ? 13.06763 -51.29580 -25.16583 1.000 55.49350 95 ALA A N 1
ATOM 544 C CA . ALA A 1 95 ? 11.84160 -50.52183 -24.88186 1.000 55.68694 95 ALA A CA 1
ATOM 545 C C . ALA A 1 95 ? 12.09658 -49.02982 -25.06679 1.000 55.27871 95 ALA A C 1
ATOM 546 O O . ALA A 1 95 ? 13.11355 -48.54182 -24.57472 1.000 56.50761 95 ALA A O 1
ATOM 548 N N . PHE A 1 96 ? 11.18561 -48.34981 -25.75181 1.000 53.68328 96 PHE A N 1
ATOM 549 C CA . PHE A 1 96 ? 11.31259 -46.91780 -25.94875 1.000 48.11050 96 PHE A CA 1
ATOM 550 C C . PHE A 1 96 ? 9.92659 -46.33682 -26.12879 1.000 52.98798 96 PHE A C 1
ATOM 551 O O . PHE A 1 96 ? 9.03663 -46.98781 -26.69286 1.000 56.88647 96 PHE A O 1
ATOM 559 N N . ALA A 1 97 ? 9.75754 -45.10584 -25.66676 1.000 51.28924 97 ALA A N 1
ATOM 560 C CA . ALA A 1 97 ? 8.46353 -44.44386 -25.69179 1.000 55.97194 97 ALA A CA 1
ATOM 561 C C . ALA A 1 97 ? 8.64453 -43.01384 -26.17673 1.000 52.07259 97 ALA A C 1
ATOM 562 O O . ALA A 1 97 ? 9.68451 -42.39683 -25.95065 1.000 51.82834 97 ALA A O 1
ATOM 564 N N . MET A 1 98 ? 7.63656 -42.49083 -26.86376 1.000 52.04890 98 MET A N 1
ATOM 565 C CA . MET A 1 98 ? 7.72856 -41.13281 -27.36070 1.000 50.48486 98 MET A CA 1
ATOM 566 C C . MET A 1 98 ? 7.73648 -40.13585 -26.19566 1.000 47.71246 98 MET A C 1
ATOM 567 O O . MET A 1 98 ? 7.36543 -40.48390 -25.07470 1.000 50.50083 98 MET A O 1
ATOM 572 N N . PRO A 1 99 ? 8.19647 -38.90384 -26.43259 1.000 53.70468 99 PRO A N 1
ATOM 573 C CA . PRO A 1 99 ? 8.28740 -37.90888 -25.34455 1.000 46.53056 99 PRO A CA 1
ATOM 574 C C . PRO A 1 99 ? 6.94736 -37.68393 -24.66161 1.000 51.84995 99 PRO A C 1
ATOM 575 O O . PRO A 1 99 ? 5.92139 -37.50392 -25.31765 1.000 55.74629 99 PRO A O 1
ATOM 579 N N . GLY A 1 100 ? 6.98030 -37.65898 -23.33561 1.000 50.31018 100 GLY A N 1
ATOM 580 C CA . GLY A 1 100 ? 5.78226 -37.49503 -22.54266 1.000 46.79106 100 GLY A CA 1
ATOM 581 C C . GLY A 1 100 ? 6.16118 -37.18108 -21.11663 1.000 54.15390 100 GLY A C 1
ATOM 582 O O . GLY A 1 100 ? 7.28216 -36.75607 -20.83456 1.000 51.67788 100 GLY A O 1
ATOM 583 N N . GLY A 1 101 ? 5.18914 -37.33013 -20.22068 1.000 54.81982 101 GLY A N 1
ATOM 584 C CA . GLY A 1 101 ? 5.45507 -37.16518 -18.82666 1.000 47.84562 101 GLY A CA 1
ATOM 585 C C . GLY A 1 101 ? 6.26306 -38.32919 -18.25267 1.000 51.12998 101 GLY A C 1
ATOM 586 O O . GLY A 1 101 ? 6.61311 -39.28515 -18.95469 1.000 49.47433 101 GLY A O 1
ATOM 587 N N . PRO A 1 102 ? 6.55599 -38.24723 -16.95765 1.000 47.34253 102 PRO A N 1
ATOM 588 C CA . PRO A 1 102 ? 7.40798 -39.25424 -16.32165 1.000 49.33576 102 PRO A CA 1
ATOM 589 C C . PRO A 1 102 ? 6.79601 -40.64625 -16.37573 1.000 51.21969 102 PRO A C 1
ATOM 590 O O . PRO A 1 102 ? 5.58301 -40.81427 -16.26880 1.000 53.30323 102 PRO A O 1
ATOM 594 N N . VAL A 1 103 ? 7.67403 -41.64523 -16.47772 1.000 46.81610 103 VAL A N 1
ATOM 595 C CA . VAL A 1 103 ? 7.26606 -43.04224 -16.49980 1.000 47.48412 103 VAL A CA 1
ATOM 596 C C . VAL A 1 103 ? 6.67300 -43.41930 -15.15084 1.000 51.86593 103 VAL A C 1
ATOM 597 O O . VAL A 1 103 ? 7.15494 -42.98533 -14.09180 1.000 56.50202 103 VAL A O 1
ATOM 601 N N . SER A 1 104 ? 5.63301 -44.25032 -15.16793 1.000 51.10695 104 SER A N 1
ATOM 602 C CA . SER A 1 104 ? 5.07696 -44.70537 -13.89997 1.000 59.61066 104 SER A CA 1
ATOM 603 C C . SER A 1 104 ? 6.06594 -45.61139 -13.18196 1.000 55.00442 104 SER A C 1
ATOM 604 O O . SER A 1 104 ? 6.86698 -46.31835 -13.79894 1.000 59.08971 104 SER A O 1
ATOM 607 N N . ALA A 1 105 ? 6.02087 -45.56944 -11.84996 1.000 61.09073 105 ALA A N 1
ATOM 608 C CA . ALA A 1 105 ? 6.93885 -46.38245 -11.06894 1.000 57.24737 105 ALA A CA 1
ATOM 609 C C . ALA A 1 105 ? 6.77689 -47.85844 -11.41501 1.000 54.82768 105 ALA A C 1
ATOM 610 O O . ALA A 1 105 ? 7.76091 -48.59542 -11.51699 1.000 53.32021 105 ALA A O 1
ATOM 612 N N . GLN A 1 106 ? 5.53891 -48.30045 -11.62109 1.000 62.26468 106 GLN A N 1
ATOM 613 C CA . GLN A 1 106 ? 5.29695 -49.68544 -12.01915 1.000 67.71566 106 GLN A CA 1
ATOM 614 C C . GLN A 1 106 ? 5.88603 -50.02038 -13.40314 1.000 65.67645 106 GLN A C 1
ATOM 615 O O . GLN A 1 106 ? 6.44006 -51.11036 -13.60515 1.000 67.02721 106 GLN A O 1
ATOM 621 N N . ALA A 1 107 ? 5.74006 -49.12634 -14.38711 1.000 58.51880 107 ALA A N 1
ATOM 622 C CA . ALA A 1 107 ? 6.25513 -49.42628 -15.72209 1.000 59.09731 107 ALA A CA 1
ATOM 623 C C . ALA A 1 107 ? 7.77813 -49.49126 -15.72002 1.000 59.38706 107 ALA A C 1
ATOM 624 O O . ALA A 1 107 ? 8.37117 -50.46123 -16.21703 1.000 56.23818 107 ALA A O 1
ATOM 626 N N . TYR A 1 108 ? 8.43609 -48.45927 -15.16695 1.000 51.59209 108 TYR A N 1
ATOM 627 C CA . TYR A 1 108 ? 9.89408 -48.46224 -15.10188 1.000 48.81173 108 TYR A CA 1
ATOM 628 C C . TYR A 1 108 ? 10.41307 -49.69026 -14.36690 1.000 57.62026 108 TYR A C 1
ATOM 629 O O . TYR A 1 108 ? 11.39510 -50.29823 -14.79687 1.000 55.13026 108 TYR A O 1
ATOM 638 N N . GLN A 1 109 ? 9.77502 -50.05132 -13.23895 1.000 57.35897 109 GLN A N 1
ATOM 639 C CA . GLN A 1 109 ? 10.20400 -51.21134 -12.45297 1.000 56.91019 109 GLN A CA 1
ATOM 640 C C . GLN A 1 109 ? 10.04606 -52.51531 -13.23003 1.000 56.16676 109 GLN A C 1
ATOM 641 O O . GLN A 1 109 ? 10.92007 -53.39030 -13.17902 1.000 56.93100 109 GLN A O 1
ATOM 647 N N . LEU A 1 110 ? 8.91410 -52.67831 -13.92509 1.000 64.33539 110 LEU A N 1
ATOM 648 C CA . LEU A 1 110 ? 8.67516 -53.88528 -14.71315 1.000 60.43906 110 LEU A CA 1
ATOM 649 C C . LEU A 1 110 ? 9.70322 -54.03422 -15.83410 1.000 55.16801 110 LEU A C 1
ATOM 650 O O . LEU A 1 110 ? 10.28224 -55.10620 -16.02412 1.000 55.36356 110 LEU A O 1
ATOM 655 N N . LEU A 1 111 ? 9.96923 -52.96119 -16.56705 1.000 59.27648 111 LEU A N 1
ATOM 656 C CA . LEU A 1 111 ? 10.91629 -53.09313 -17.66601 1.000 56.41432 111 LEU A CA 1
ATOM 657 C C . LEU A 1 111 ? 12.33727 -53.25712 -17.14594 1.000 57.79322 111 LEU A C 1
ATOM 658 O O . LEU A 1 111 ? 13.08631 -54.11709 -17.63194 1.000 56.87999 111 LEU A O 1
ATOM 663 N N . ARG A 1 112 ? 12.70820 -52.47915 -16.12489 1.000 58.32106 112 ARG A N 1
ATOM 664 C CA . ARG A 1 112 ? 14.03718 -52.58516 -15.51283 1.000 49.65149 112 ARG A CA 1
ATOM 665 C C . ARG A 1 112 ? 14.29518 -54.00417 -15.02387 1.000 57.24407 112 ARG A C 1
ATOM 666 O O . ARG A 1 112 ? 15.37720 -54.55214 -15.24884 1.000 59.33529 112 ARG A O 1
ATOM 674 N N . ASP A 1 113 ? 13.29816 -54.63921 -14.39195 1.000 51.79970 113 ASP A N 1
ATOM 675 C CA . ASP A 1 113 ? 13.55515 -55.96223 -13.84499 1.000 55.29802 113 ASP A CA 1
ATOM 676 C C . ASP A 1 113 ? 13.52522 -57.03119 -14.92003 1.000 62.88065 113 ASP A C 1
ATOM 677 O O . ASP A 1 113 ? 14.29624 -57.99818 -14.85203 1.000 65.60618 113 ASP A O 1
ATOM 682 N N . GLU A 1 114 ? 12.70227 -56.83916 -15.94506 1.000 65.56015 114 GLU A N 1
ATOM 683 C CA . GLU A 1 114 ? 12.69634 -57.80012 -17.07410 1.000 65.44467 114 GLU A CA 1
ATOM 684 C C . GLU A 1 114 ? 14.07638 -57.81407 -17.72403 1.000 64.19463 114 GLU A C 1
ATOM 685 O O . GLU A 1 114 ? 14.61141 -58.91005 -17.93505 1.000 66.37182 114 GLU A O 1
ATOM 691 N N . ILE A 1 115 ? 14.63537 -56.64005 -18.00696 1.000 55.39113 115 ILE A N 1
ATOM 692 C CA . ILE A 1 115 ? 15.94840 -56.57100 -18.70689 1.000 57.47387 115 ILE A CA 1
ATOM 693 C C . ILE A 1 115 ? 17.01037 -57.17401 -17.79586 1.000 65.63594 115 ILE A C 1
ATOM 694 O O . ILE A 1 115 ? 17.86341 -57.91698 -18.29085 1.000 66.72526 115 ILE A O 1
ATOM 699 N N . LEU A 1 116 ? 16.94030 -56.86207 -16.50585 1.000 58.81538 116 LEU A N 1
ATOM 700 C CA . LEU A 1 116 ? 17.95726 -57.36208 -15.55082 1.000 57.24525 116 LEU A CA 1
ATOM 701 C C . LEU A 1 116 ? 17.85028 -58.88509 -15.41189 1.000 60.41367 116 LEU A C 1
ATOM 702 O O . LEU A 1 116 ? 18.89529 -59.53908 -15.31786 1.000 67.23241 116 LEU A O 1
ATOM 707 N N . ASP A 1 117 ? 16.63029 -59.42311 -15.39797 1.000 58.41330 117 ASP A N 1
ATOM 708 C CA . ASP A 1 117 ? 16.46331 -60.89512 -15.32703 1.000 68.06171 117 ASP A CA 1
ATOM 709 C C . ASP A 1 117 ? 17.10538 -61.52706 -16.55803 1.000 73.63320 117 ASP A C 1
ATOM 710 O O . ASP A 1 117 ? 17.78539 -62.54805 -16.41403 1.000 69.97870 117 ASP A O 1
ATOM 715 N N . GLN A 1 118 ? 16.89443 -60.92402 -17.72101 1.000 68.82497 118 GLN A N 1
ATOM 716 C CA . GLN A 1 118 ? 17.48850 -61.44896 -18.96700 1.000 62.40515 118 GLN A CA 1
ATOM 717 C C . GLN A 1 118 ? 19.01249 -61.49194 -18.81793 1.000 67.31093 118 GLN A C 1
ATOM 718 O O . GLN A 1 118 ? 19.61253 -62.47691 -19.26294 1.000 73.02657 118 GLN A O 1
ATOM 724 N N . LEU A 1 119 ? 19.61145 -60.47795 -18.19886 1.000 64.25243 119 LEU A N 1
ATOM 725 C CA . LEU A 1 119 ? 21.09244 -60.42793 -18.07979 1.000 70.63055 119 LEU A CA 1
ATOM 726 C C . LEU A 1 119 ? 21.55742 -61.56896 -17.17981 1.000 73.85878 119 LEU A C 1
ATOM 727 O O . LEU A 1 119 ? 22.58744 -62.18593 -17.48178 1.000 80.29711 119 LEU A O 1
ATOM 732 N N . ARG A 1 120 ? 20.82337 -61.82101 -16.10485 1.000 76.36423 120 ARG A N 1
ATOM 733 C CA . ARG A 1 120 ? 21.18034 -62.92704 -15.19288 1.000 76.71108 120 ARG A CA 1
ATOM 734 C C . ARG A 1 120 ? 21.14940 -64.23201 -15.97893 1.000 81.50395 120 ARG A C 1
ATOM 735 O O . ARG A 1 120 ? 22.15141 -64.96400 -15.94991 1.000 81.50218 120 ARG A O 1
ATOM 743 N N . ARG A 1 121 ? 20.04944 -64.48200 -16.68300 1.000 76.57505 121 ARG A N 1
ATOM 744 C CA . ARG A 1 121 ? 19.88450 -65.76198 -17.40805 1.000 73.54305 121 ARG A CA 1
ATOM 745 C C . ARG A 1 121 ? 20.93956 -65.88792 -18.50301 1.000 78.72973 121 ARG A C 1
ATOM 746 O O . ARG A 1 121 ? 21.08960 -66.99590 -19.03304 1.000 81.32358 121 ARG A O 1
ATOM 754 N N . ALA A 1 122 ? 21.64055 -64.80489 -18.81993 1.000 84.03223 122 ALA A N 1
ATOM 755 C CA . ALA A 1 122 ? 22.59461 -64.84583 -19.94588 1.000 79.04541 122 ALA A CA 1
ATOM 756 C C . ALA A 1 122 ? 24.00459 -65.08183 -19.41382 1.000 86.51181 122 ALA A C 1
ATOM 75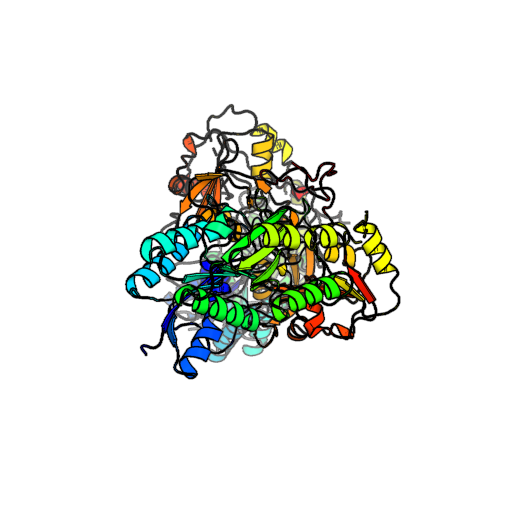7 O O . ALA A 1 122 ? 24.91563 -65.32178 -20.22279 1.000 91.72225 122 ALA A O 1
ATOM 759 N N . MET A 1 123 ? 24.16852 -65.01088 -18.09781 1.000 90.04060 123 MET A N 1
ATOM 760 C CA . MET A 1 123 ? 25.51449 -65.17588 -17.50075 1.000 93.10112 123 MET A CA 1
ATOM 761 C C . MET A 1 123 ? 26.04154 -66.56185 -17.86478 1.000 94.62363 123 MET A C 1
ATOM 762 O O . MET A 1 123 ? 25.32154 -67.54588 -17.63185 1.000 96.13922 123 MET A O 1
ATOM 767 N N . PRO A 1 124 ? 27.26157 -66.68281 -18.41872 1.000 94.10138 124 PRO A N 1
ATOM 768 C CA . PRO A 1 124 ? 28.27854 -65.65680 -18.28363 1.000 88.62084 124 PRO A CA 1
ATOM 769 C C . PRO A 1 124 ? 28.35259 -64.73675 -19.50860 1.000 87.02823 124 PRO A C 1
ATOM 770 O O . PRO A 1 124 ? 28.08465 -65.19871 -20.59463 1.000 83.31379 124 PRO A O 1
ATOM 774 N N . VAL A 1 125 ? 28.71155 -63.46975 -19.29953 1.000 87.20079 125 VAL A N 1
ATOM 775 C CA . VAL A 1 125 ? 28.85959 -62.50470 -20.42848 1.000 80.87902 125 VAL A CA 1
ATOM 776 C C . VAL A 1 125 ? 30.18557 -61.76569 -20.25939 1.000 81.77693 125 VAL A C 1
ATOM 777 O O . VAL A 1 125 ? 30.72752 -61.78772 -19.14736 1.000 86.47497 125 VAL A O 1
ATOM 781 N N . ASP A 1 126 ? 30.68161 -61.15264 -21.33234 1.000 83.49752 126 ASP A N 1
ATOM 782 C CA . ASP A 1 126 ? 31.97460 -60.42662 -21.28125 1.000 85.23750 126 ASP A CA 1
ATOM 783 C C . ASP A 1 126 ? 31.71358 -58.92562 -21.42921 1.000 80.61797 126 ASP A C 1
ATOM 784 O O . ASP A 1 126 ? 32.44153 -58.14263 -20.80514 1.000 80.42623 126 ASP A O 1
ATOM 789 N N . ILE A 1 127 ? 30.70761 -58.55360 -22.22324 1.000 76.48322 127 ILE A N 1
ATOM 790 C CA . ILE A 1 127 ? 30.40660 -57.11260 -22.46520 1.000 70.81193 127 ILE A CA 1
ATOM 791 C C . ILE A 1 127 ? 28.90759 -56.85663 -22.33026 1.000 69.00771 127 ILE A C 1
ATOM 792 O O . ILE A 1 127 ? 28.12763 -57.66462 -22.84833 1.000 63.70633 127 ILE A O 1
ATOM 797 N N . VAL A 1 128 ? 28.59653 -55.88266 -21.58924 1.000 65.91830 128 VAL A N 1
ATOM 798 C CA . VAL A 1 128 ? 27.15852 -55.50869 -21.51530 1.000 60.48730 128 VAL A CA 1
ATOM 799 C C . VAL A 1 128 ? 27.04352 -54.08867 -22.05925 1.000 58.03131 128 VAL A C 1
ATOM 800 O O . VAL A 1 128 ? 27.74048 -53.21368 -21.54018 1.000 64.42935 128 VAL A O 1
ATOM 804 N N . ALA A 1 129 ? 26.20557 -53.87765 -23.07528 1.000 60.10517 129 ALA A N 1
ATOM 805 C CA . ALA A 1 129 ? 26.09058 -52.57663 -23.73524 1.000 58.54350 129 ALA A CA 1
ATOM 806 C C . ALA A 1 129 ? 24.62258 -52.22965 -23.86130 1.000 54.10385 129 ALA A C 1
ATOM 807 O O . ALA A 1 129 ? 23.86762 -52.97764 -24.48736 1.000 54.05600 129 ALA A O 1
ATOM 809 N N . PHE A 1 130 ? 24.21353 -51.11968 -23.25027 1.000 50.70099 130 PHE A N 1
ATOM 810 C CA . PHE A 1 130 ? 22.82152 -50.70670 -23.18533 1.000 52.93291 130 PHE A CA 1
ATOM 811 C C . PHE A 1 130 ? 22.56954 -49.50467 -24.07329 1.000 49.25988 130 PHE A C 1
ATOM 812 O O . PHE A 1 130 ? 23.38553 -48.58266 -24.12722 1.000 52.17257 130 PHE A O 1
ATOM 820 N N . GLY A 1 131 ? 21.42158 -49.49767 -24.73635 1.000 47.19594 131 GLY A N 1
ATOM 821 C CA . GLY A 1 131 ? 20.94859 -48.30165 -25.38133 1.000 50.81039 131 GLY A CA 1
ATOM 822 C C . GLY A 1 131 ? 20.01853 -47.53070 -24.47634 1.000 50.49986 131 GLY A C 1
ATOM 823 O O . GLY A 1 131 ? 18.85553 -47.90173 -24.31441 1.000 53.16968 131 GLY A O 1
ATOM 824 N N . LEU A 1 132 ? 20.51748 -46.46872 -23.86328 1.000 44.78579 132 LEU A N 1
ATOM 825 C CA . LEU A 1 132 ? 19.67842 -45.64777 -22.95929 1.000 51.96331 132 LEU A CA 1
ATOM 826 C C . LEU A 1 132 ? 19.54342 -44.23575 -23.53024 1.000 51.00051 132 LEU A C 1
ATOM 827 O O . LEU A 1 132 ? 20.28346 -43.91070 -24.46219 1.000 55.74318 132 LEU A O 1
ATOM 832 N N . HIS A 1 133 ? 18.61838 -43.43779 -23.00425 1.000 48.71767 133 HIS A N 1
ATOM 833 C CA . HIS A 1 133 ? 18.50638 -42.02677 -23.44821 1.000 45.93263 133 HIS A CA 1
ATOM 834 C C . HIS A 1 133 ? 19.35232 -41.14379 -22.53513 1.000 52.63878 133 HIS A C 1
ATOM 835 O O . HIS A 1 133 ? 20.24033 -40.46176 -23.05806 1.000 47.50170 133 HIS A O 1
ATOM 842 N N . GLY A 1 134 ? 19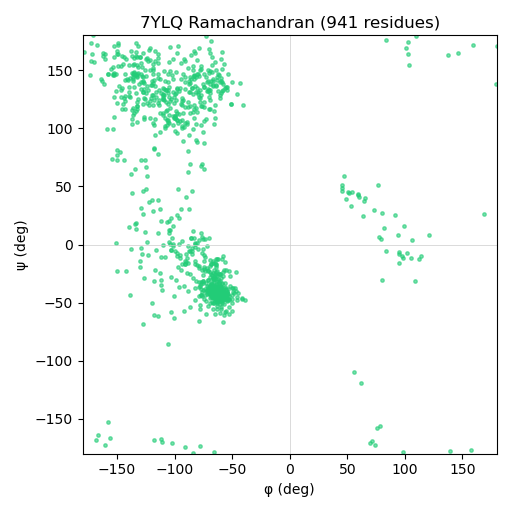.09126 -41.17285 -21.22914 1.000 47.22519 134 GLY A N 1
ATOM 843 C CA . GLY A 1 134 ? 19.84019 -40.35587 -20.25407 1.000 45.50869 134 GLY A CA 1
ATOM 844 C C . GLY A 1 134 ? 18.97014 -39.30791 -19.60008 1.000 48.38350 134 GLY A C 1
ATOM 845 O O . GLY A 1 134 ? 19.43108 -38.68994 -18.63503 1.000 52.56978 134 GLY A O 1
ATOM 846 N N . ALA A 1 135 ? 17.75816 -39.12091 -20.10413 1.000 47.39558 135 ALA A N 1
ATOM 847 C CA . ALA A 1 135 ? 16.84412 -38.09595 -19.56214 1.000 44.64925 135 ALA A CA 1
ATOM 848 C C . ALA A 1 135 ? 15.49511 -38.72499 -19.23523 1.000 46.85471 135 ALA A C 1
ATOM 849 O O . ALA A 1 135 ? 14.49610 -38.00000 -19.25825 1.000 51.06020 135 ALA A O 1
ATOM 851 N N . MET A 1 136 ? 15.48012 -40.02400 -18.94628 1.000 46.51008 136 MET A N 1
ATOM 852 C CA . MET A 1 136 ? 14.23211 -40.70204 -18.52936 1.000 48.65772 136 MET A CA 1
ATOM 853 C C . MET A 1 136 ? 14.01704 -40.42410 -17.05036 1.000 50.38988 136 MET A C 1
ATOM 854 O O . MET A 1 136 ? 14.87200 -40.80411 -16.24434 1.000 48.50754 136 MET A O 1
ATOM 859 N N . LEU A 1 137 ? 12.92201 -39.75113 -16.73139 1.000 51.37016 137 LEU A N 1
ATOM 860 C CA . LEU A 1 137 ? 12.59294 -39.49219 -15.32040 1.000 46.89397 137 LEU A CA 1
ATOM 861 C C . LEU A 1 137 ? 11.34793 -40.30622 -14.98349 1.000 49.24718 137 LEU A C 1
ATOM 862 O O . LEU A 1 137 ? 10.38697 -40.26721 -15.76254 1.000 50.39687 137 LEU A O 1
ATOM 867 N N . ALA A 1 138 ? 11.39689 -41.04226 -13.87852 1.000 47.32660 138 ALA A N 1
ATOM 868 C CA . ALA A 1 138 ? 10.23688 -41.83830 -13.44661 1.000 50.58790 138 ALA A CA 1
ATOM 869 C C . ALA A 1 138 ? 9.82381 -41.39736 -12.05361 1.000 62.40439 138 ALA A C 1
ATOM 870 O O . ALA A 1 138 ? 10.65076 -40.81138 -11.35055 1.000 64.44704 138 ALA A O 1
ATOM 872 N N . PHE A 1 139 ? 8.57979 -41.68240 -11.68868 1.000 61.82163 139 PHE A N 1
ATOM 873 C CA . PHE A 1 139 ? 8.08672 -41.31346 -10.34469 1.000 62.66806 139 PHE A CA 1
ATOM 874 C C . PHE A 1 139 ? 8.85369 -42.12749 -9.31269 1.000 68.74816 139 PHE A C 1
ATOM 875 O O . PHE A 1 139 ? 8.71771 -43.35449 -9.30374 1.000 77.78484 139 PHE A O 1
ATOM 883 N N . GLY A 1 140 ? 9.63863 -41.45250 -8.47562 1.000 68.02673 140 GLY A N 1
ATOM 884 C CA . GLY A 1 140 ? 10.40259 -42.13753 -7.41961 1.000 49.63025 140 GLY A CA 1
ATOM 885 C C . GLY A 1 140 ? 11.83362 -42.39849 -7.82555 1.000 57.16551 140 GLY A C 1
ATOM 886 O O . GLY A 1 140 ? 12.61258 -42.80951 -6.95853 1.000 72.47463 140 GLY A O 1
ATOM 887 N N . GLU A 1 141 ? 12.16368 -42.19044 -9.09852 1.000 49.34882 141 GLU A N 1
ATOM 888 C CA . GLU A 1 141 ? 13.55970 -42.36639 -9.56346 1.000 53.88076 141 GLU A CA 1
ATOM 889 C C . GLU A 1 141 ? 13.98472 -41.17235 -10.41340 1.000 54.82260 141 GLU A C 1
ATOM 890 O O . GLU A 1 141 ? 13.40677 -40.98032 -11.48542 1.000 50.55275 141 GLU A O 1
ATOM 896 N N . ASP A 1 142 ? 14.97869 -40.42435 -9.94332 1.000 49.49882 142 ASP A N 1
ATOM 897 C CA . ASP A 1 142 ? 15.47570 -39.23932 -10.68525 1.000 54.20812 142 ASP A CA 1
ATOM 898 C C . ASP A 1 142 ? 16.80374 -39.62227 -11.33220 1.000 54.65906 142 ASP A C 1
ATOM 899 O O . ASP A 1 142 ? 17.39176 -38.78023 -12.01213 1.000 60.15325 142 ASP A O 1
ATOM 904 N N . GLU A 1 143 ? 17.23575 -40.86027 -11.12722 1.000 44.85487 143 GLU A N 1
ATOM 905 C CA . GLU A 1 143 ? 18.48579 -41.36422 -11.74118 1.000 52.42164 143 GLU A CA 1
ATOM 906 C C . GLU A 1 143 ? 18.21784 -42.78321 -12.24625 1.000 52.93327 143 GLU A C 1
ATOM 907 O O . GLU A 1 143 ? 18.90484 -43.70321 -11.79025 1.000 54.24273 143 GLU A O 1
ATOM 913 N N . CYS A 1 144 ? 17.27289 -42.93919 -13.17230 1.000 50.72242 144 CYS A N 1
ATOM 914 C CA . CYS A 1 144 ? 16.85894 -44.27318 -13.67737 1.000 55.38629 144 CYS A CA 1
ATOM 915 C C . CYS A 1 144 ? 18.00099 -44.97913 -14.40434 1.000 51.12273 144 CYS A C 1
ATOM 916 O O . CYS A 1 144 ? 18.13700 -46.19613 -14.23338 1.000 52.89077 144 CYS A O 1
ATOM 919 N N . GL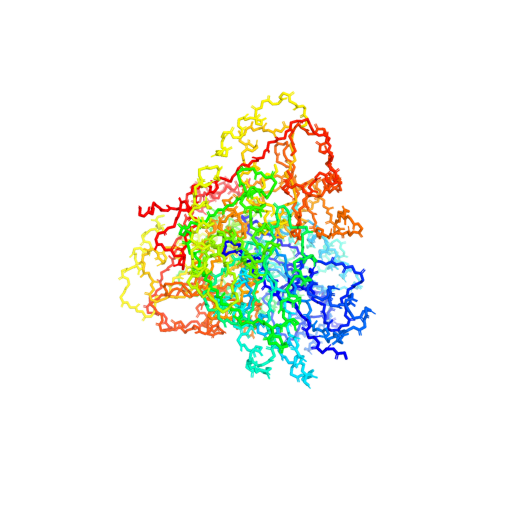U A 1 145 ? 18.77801 -44.25008 -15.19028 1.000 44.65121 145 GLU A N 1
ATOM 920 C CA . GLU A 1 145 ? 19.83906 -44.88303 -16.01125 1.000 46.32749 145 GLU A CA 1
ATOM 921 C C . GLU A 1 145 ? 20.92703 -45.45105 -15.10222 1.000 50.59744 145 GLU A C 1
ATOM 922 O O . GLU A 1 145 ? 21.45506 -46.52203 -15.42023 1.000 51.95554 145 GLU A O 1
ATOM 928 N N . ALA A 1 146 ? 21.23996 -44.76409 -14.01618 1.000 47.61517 146 ALA A N 1
ATOM 929 C CA . ALA A 1 146 ? 22.25393 -45.25311 -13.06014 1.000 53.70434 146 ALA A CA 1
ATOM 930 C C . ALA A 1 146 ? 21.72391 -46.46614 -12.30122 1.000 51.95195 146 ALA A C 1
ATOM 931 O O . ALA A 1 146 ? 22.47392 -47.42914 -12.14622 1.000 50.38529 146 ALA A O 1
ATOM 933 N N . ASP A 1 147 ? 20.46389 -46.41718 -11.89028 1.000 46.47022 147 ASP A N 1
ATOM 934 C CA . ASP A 1 147 ? 19.84287 -47.56422 -11.19035 1.000 49.01226 147 ASP A CA 1
ATOM 935 C C . ASP A 1 147 ? 20.03494 -48.82318 -12.03839 1.000 56.52955 147 ASP A C 1
ATOM 936 O O . ASP A 1 147 ? 20.56293 -49.80519 -11.50840 1.000 52.79712 147 ASP A O 1
ATOM 941 N N . LEU A 1 148 ? 19.63600 -48.78214 -13.30741 1.000 51.12544 148 LEU A N 1
ATOM 942 C CA . LEU A 1 148 ? 19.72106 -49.97411 -14.18545 1.000 50.47004 148 LEU A CA 1
ATOM 943 C C . LEU A 1 148 ? 21.17008 -50.43608 -14.30440 1.000 51.73860 148 LEU A C 1
ATOM 944 O O . LEU A 1 148 ? 21.40809 -51.64308 -14.22543 1.000 56.19941 148 LEU A O 1
ATOM 949 N N . LEU A 1 149 ? 22.09207 -49.50205 -14.49232 1.000 46.83940 149 LEU A N 1
ATOM 950 C CA . LEU A 1 149 ? 23.50909 -49.87802 -14.69826 1.000 52.21452 149 LEU A CA 1
ATOM 951 C C . LEU A 1 149 ? 24.09203 -50.42106 -13.39025 1.000 59.65345 149 LEU A C 1
ATOM 952 O O . LEU A 1 149 ? 24.84805 -51.39404 -13.44925 1.000 61.22775 149 LEU A O 1
ATOM 957 N N . GLU A 1 150 ? 23.75297 -49.80911 -12.25825 1.000 53.06158 150 GLU A N 1
ATOM 958 C CA . GLU A 1 150 ? 24.30991 -50.24415 -10.95324 1.000 55.82742 150 GLU A CA 1
ATOM 959 C C . GLU A 1 150 ? 23.71592 -51.60617 -10.60132 1.000 60.51132 150 GLU A C 1
ATOM 960 O O . GLU A 1 150 ? 24.44890 -52.45018 -10.07431 1.000 57.68436 150 GLU A O 1
ATOM 966 N N . ARG A 1 151 ? 22.42893 -51.79119 -10.87839 1.000 56.16890 151 ARG A N 1
ATOM 967 C CA . ARG A 1 151 ? 21.75294 -53.08321 -10.61447 1.000 54.91287 151 ARG A CA 1
ATOM 968 C C . ARG A 1 151 ? 22.30601 -54.11716 -11.58848 1.000 64.06265 151 ARG A C 1
ATOM 969 O O . ARG A 1 151 ? 22.14602 -55.31317 -11.32554 1.000 67.38834 151 ARG A O 1
ATOM 977 N N . ALA A 1 152 ? 22.93105 -53.65811 -12.66644 1.000 57.16520 152 ALA A N 1
ATOM 978 C CA . ALA A 1 152 ? 23.55812 -54.57206 -13.64044 1.000 56.68468 152 ALA A CA 1
ATOM 979 C C . ALA A 1 152 ? 24.91510 -55.06006 -13.12239 1.000 62.60275 152 ALA A C 1
ATOM 980 O O . ALA A 1 152 ? 25.19913 -56.25605 -13.25342 1.000 64.21481 152 ALA A O 1
ATOM 982 N N . ARG A 1 153 ? 25.72706 -54.15806 -12.57432 1.000 58.95976 153 ARG A N 1
ATOM 983 C CA . ARG A 1 153 ? 27.07304 -54.54506 -12.08827 1.000 63.68497 153 ARG A CA 1
ATOM 984 C C . ARG A 1 153 ? 26.89000 -55.47611 -10.89431 1.000 63.20119 153 ARG A C 1
ATOM 985 O O . ARG A 1 153 ? 27.78600 -56.28410 -10.63530 1.000 67.16171 153 ARG A O 1
ATOM 993 N N . ALA A 1 154 ? 25.75396 -55.36715 -10.21936 1.000 60.47559 154 ALA A N 1
ATOM 994 C CA . ALA A 1 154 ? 25.46692 -56.24120 -9.06341 1.000 63.25756 154 ALA A CA 1
ATOM 995 C C . ALA A 1 154 ? 25.36297 -57.68519 -9.53947 1.000 63.72842 154 ALA A C 1
ATOM 996 O O . ALA A 1 154 ? 25.56795 -58.58421 -8.71950 1.000 67.84308 154 ALA A O 1
ATOM 998 N N . ILE A 1 155 ? 25.05104 -57.88314 -10.81649 1.000 66.54885 155 ILE A N 1
ATOM 999 C CA . ILE A 1 155 ? 24.86409 -59.25312 -11.36856 1.000 65.30726 155 ILE A CA 1
ATOM 1000 C C . ILE A 1 155 ? 26.12413 -59.67007 -12.12651 1.000 68.19865 155 ILE A C 1
ATOM 1001 O O . ILE A 1 155 ? 26.55614 -60.80807 -11.93753 1.000 65.92779 155 ILE A O 1
ATOM 1006 N N . VAL A 1 156 ? 26.68416 -58.77503 -12.93545 1.000 67.51355 156 VAL A N 1
ATOM 1007 C CA . VAL A 1 156 ? 27.84721 -59.12098 -13.80540 1.000 63.98482 156 VAL A CA 1
ATOM 1008 C C . VAL A 1 156 ? 29.14017 -59.11699 -12.99634 1.000 67.73446 156 VAL A C 1
ATOM 1009 O O . VAL A 1 156 ? 30.01819 -59.93796 -13.28533 1.000 73.75475 156 VAL A O 1
ATOM 1013 N N . GLY A 1 157 ? 29.26610 -58.21102 -12.03830 1.000 71.28740 157 GLY A N 1
ATOM 1014 C CA . GLY A 1 157 ? 30.52306 -58.10603 -11.28523 1.000 63.72316 157 GLY A CA 1
ATOM 1015 C C . GLY A 1 157 ? 31.40307 -57.00699 -11.82315 1.000 67.83142 157 GLY A C 1
ATOM 1016 O O . GLY A 1 157 ? 31.00411 -56.35396 -12.79014 1.000 70.14261 157 GLY A O 1
ATOM 1017 N N . PRO A 1 158 ? 32.60704 -56.79299 -11.26408 1.000 69.43414 158 PRO A N 1
ATOM 1018 C CA . PRO A 1 158 ? 33.44004 -55.66996 -11.67799 1.000 72.29706 158 PRO A CA 1
ATOM 1019 C C . PRO A 1 158 ? 34.32311 -55.92690 -12.90396 1.000 75.47584 158 PRO A C 1
ATOM 1020 O O . PRO A 1 158 ? 34.89911 -54.98387 -13.39190 1.000 74.93351 158 PRO A O 1
ATOM 1024 N N . ASP A 1 159 ? 34.39215 -57.16688 -13.38001 1.000 77.98230 159 ASP A N 1
ATOM 1025 C CA . ASP A 1 159 ? 35.32321 -57.49382 -14.48497 1.000 75.13745 159 ASP A CA 1
ATOM 1026 C C . ASP A 1 159 ? 34.57728 -57.53578 -15.81501 1.000 74.01331 159 ASP A C 1
ATOM 1027 O O . ASP A 1 159 ? 35.23933 -57.69173 -16.84598 1.000 78.29234 159 ASP A O 1
ATOM 1032 N N . VAL A 1 160 ? 33.25627 -57.40481 -15.78807 1.000 74.37961 160 VAL A N 1
ATOM 1033 C CA . VAL A 1 160 ? 32.48433 -57.33177 -17.06111 1.000 68.31208 160 VAL A CA 1
ATOM 1034 C C . VAL A 1 160 ? 32.46933 -55.86875 -17.49405 1.000 72.80801 160 VAL A C 1
ATOM 1035 O O . VAL A 1 160 ? 32.41427 -54.99579 -16.61402 1.000 75.03171 160 VAL A O 1
ATOM 1039 N N . ALA A 1 161 ? 32.53839 -55.62170 -18.79804 1.000 71.50309 161 ALA A N 1
ATOM 1040 C CA . ALA A 1 161 ? 32.52739 -54.23968 -19.32098 1.000 65.15934 161 ALA A CA 1
ATOM 1041 C C . ALA A 1 161 ? 31.08439 -53.76170 -19.44004 1.000 65.48198 161 ALA A C 1
ATOM 1042 O O . ALA A 1 161 ? 30.34544 -54.32669 -20.24810 1.000 64.49752 161 ALA A O 1
ATOM 1044 N N . LEU A 1 162 ? 30.71333 -52.76474 -18.64502 1.000 66.79597 162 LEU A N 1
ATOM 1045 C CA . LEU A 1 162 ? 29.33432 -52.22076 -18.66506 1.000 64.85920 162 LEU A CA 1
ATOM 1046 C C . LEU A 1 162 ? 29.38833 -50.81974 -19.26501 1.000 64.77381 162 LEU A C 1
ATOM 1047 O O . LEU A 1 162 ? 30.16429 -49.99575 -18.76894 1.000 67.21521 162 LEU A O 1
ATOM 1052 N N . GLY A 1 163 ? 28.60138 -50.58171 -20.30804 1.000 59.23696 163 GLY A N 1
ATOM 1053 C CA . GLY A 1 163 ? 28.58539 -49.26469 -20.96399 1.000 57.25304 163 GLY A CA 1
ATOM 1054 C C . GLY A 1 163 ? 27.22241 -48.96469 -21.53504 1.000 54.74191 163 GLY A C 1
ATOM 1055 O O . GLY A 1 163 ? 26.37542 -49.86171 -21.54012 1.000 58.24973 163 GLY A O 1
ATOM 1056 N N . ALA A 1 164 ? 27.01841 -47.74168 -22.01201 1.000 51.69343 164 ALA A N 1
ATOM 1057 C CA . ALA A 1 164 ? 25.68943 -47.35268 -22.51906 1.000 49.97376 164 ALA A CA 1
ATOM 1058 C C . ALA A 1 164 ? 25.81346 -46.23864 -23.55201 1.000 52.14119 164 ALA A C 1
ATOM 1059 O O . ALA A 1 164 ? 26.79644 -45.49462 -23.49893 1.000 58.31948 164 ALA A O 1
ATOM 1061 N N . GLU A 1 165 ? 24.85350 -46.16662 -24.47105 1.000 49.75931 165 GLU A N 1
ATOM 1062 C CA . GLU A 1 165 ? 24.82653 -45.07358 -25.46501 1.000 50.86234 165 GLU A CA 1
ATOM 1063 C C . GLU A 1 165 ? 23.76449 -44.09962 -24.98303 1.000 52.13552 165 GLU A C 1
ATOM 1064 O O . GLU A 1 165 ? 22.78447 -44.56566 -24.39409 1.000 51.22265 165 GLU A O 1
ATOM 1070 N N . LEU A 1 166 ? 23.96248 -42.80461 -25.20597 1.000 50.55921 166 LEU A N 1
ATOM 1071 C CA . LEU A 1 166 ? 23.01244 -41.82665 -24.63698 1.000 47.68780 166 LEU A CA 1
ATOM 1072 C C . LEU A 1 166 ? 22.63847 -40.77061 -25.67095 1.000 48.99006 166 LEU A C 1
ATOM 1073 O O . LEU A 1 166 ? 23.41351 -40.57656 -26.61091 1.000 51.37084 166 LEU A O 1
ATOM 1078 N N . ASP A 1 167 ? 21.46945 -40.15164 -25.51299 1.000 47.93534 167 ASP A N 1
ATOM 1079 C CA . ASP A 1 167 ? 21.09847 -39.01361 -26.38796 1.000 43.59573 167 ASP A CA 1
ATOM 1080 C C . ASP A 1 167 ? 21.83442 -37.80962 -25.80688 1.000 47.83549 167 ASP A C 1
ATOM 1081 O O . ASP A 1 167 ? 22.03336 -37.78666 -24.58887 1.000 45.91520 167 ASP A O 1
ATOM 1086 N N . LEU A 1 168 ? 22.25545 -36.87558 -26.65082 1.000 46.26278 168 LEU A N 1
ATOM 1087 C CA . LEU A 1 168 ? 22.93140 -35.65559 -26.15474 1.000 49.14196 168 LEU A CA 1
ATOM 1088 C C . LEU A 1 168 ? 21.92435 -34.82864 -25.35276 1.000 47.61125 168 LEU A C 1
ATOM 1089 O O . LEU A 1 168 ? 22.36130 -33.93266 -24.62270 1.000 50.59841 168 LEU A O 1
ATOM 1094 N N . HIS A 1 169 ? 20.63436 -35.13965 -25.47783 1.000 42.60215 169 HIS A N 1
ATOM 1095 C CA . HIS A 1 169 ? 19.57031 -34.41670 -24.73986 1.000 50.55256 169 HIS A CA 1
ATOM 1096 C C . HIS A 1 169 ? 19.39826 -35.08676 -23.37989 1.000 52.52853 169 HIS A C 1
ATOM 1097 O O . HIS A 1 169 ? 18.29223 -35.02680 -22.83595 1.000 54.51674 169 HIS A O 1
ATOM 1104 N N . ALA A 1 170 ? 20.47024 -35.65476 -22.83486 1.000 47.07104 170 ALA A N 1
ATOM 1105 C CA . ALA A 1 170 ? 20.37319 -36.44081 -21.58790 1.000 45.52500 170 ALA A CA 1
ATOM 1106 C C . ALA A 1 170 ? 20.72712 -35.64585 -20.33685 1.000 48.93427 170 ALA A C 1
ATOM 1107 O O . ALA A 1 170 ? 21.21810 -34.51984 -20.46778 1.000 46.00906 170 ALA A O 1
ATOM 1109 N N . HIS A 1 171 ? 20.47107 -36.23790 -19.16788 1.000 41.03961 171 HIS A N 1
ATOM 1110 C CA . HIS A 1 171 ? 20.85199 -35.61794 -17.87684 1.000 47.01966 171 HIS A CA 1
ATOM 1111 C C . HIS A 1 171 ? 22.01598 -36.42595 -17.30582 1.000 46.66035 171 HIS A C 1
ATOM 1112 O O . HIS A 1 171 ? 21.75997 -37.50197 -16.75887 1.000 54.25557 171 HIS A O 1
ATOM 1119 N N . LEU A 1 172 ? 23.24198 -35.92392 -17.43374 1.000 43.25646 172 LEU A N 1
ATOM 1120 C CA . LEU A 1 172 ? 24.44397 -36.65092 -16.94570 1.000 54.57385 172 LEU A CA 1
ATOM 1121 C C . LEU A 1 172 ? 24.70889 -36.33697 -15.47268 1.000 47.32389 172 LEU A C 1
ATOM 1122 O O . LEU A 1 172 ? 24.70085 -35.15898 -15.10863 1.000 49.29810 172 LEU A O 1
ATOM 1127 N N . SER A 1 173 ? 24.92987 -37.37600 -14.67371 1.000 52.84903 173 SER A N 1
ATOM 1128 C CA . SER A 1 173 ? 25.25079 -37.21505 -13.23969 1.000 50.76914 173 SER A CA 1
ATOM 1129 C C . SER A 1 173 ? 26.58079 -37.91803 -13.00765 1.000 54.16451 173 SER A C 1
ATOM 1130 O O . SER A 1 173 ? 26.92985 -38.78999 -13.81066 1.000 59.44439 173 SER A O 1
ATOM 1133 N N . GLN A 1 174 ? 27.29774 -37.54906 -11.95660 1.000 58.69904 174 GLN A N 1
ATOM 1134 C CA . GLN A 1 174 ? 28.54673 -38.27105 -11.62757 1.000 58.02415 174 GLN A CA 1
ATOM 1135 C C . GLN A 1 174 ? 28.16974 -39.69507 -11.21864 1.000 54.39443 174 GLN A C 1
ATOM 1136 O O . GLN A 1 174 ? 28.96776 -40.60705 -11.46363 1.000 57.34116 174 GLN A O 1
ATOM 1142 N N . ARG A 1 175 ? 26.97371 -39.87311 -10.66070 1.000 52.00386 175 ARG A N 1
ATOM 1143 C CA . ARG A 1 175 ? 26.49172 -41.22814 -10.30078 1.000 53.00058 175 ARG A CA 1
ATOM 1144 C C . ARG A 1 175 ? 26.39180 -42.08209 -11.56582 1.000 55.37268 175 ARG A C 1
ATOM 1145 O O . ARG A 1 175 ? 26.78081 -43.25409 -11.50684 1.000 57.19023 175 ARG A O 1
ATOM 1153 N N . LEU A 1 176 ? 25.88684 -41.51306 -12.66182 1.000 54.95549 176 LEU A N 1
ATOM 1154 C CA . LEU A 1 176 ? 25.74892 -42.26801 -13.93386 1.000 53.22597 176 LEU A CA 1
ATOM 1155 C C . LEU A 1 176 ? 27.13995 -42.57796 -14.48480 1.000 50.78179 176 LEU A C 1
ATOM 1156 O O . LEU A 1 176 ? 27.33499 -43.67994 -15.01683 1.000 55.96514 176 LEU A O 1
ATOM 1161 N N . VAL A 1 177 ? 28.06493 -41.63695 -14.34972 1.000 46.06083 177 VAL A N 1
ATOM 1162 C CA . VAL A 1 177 ? 29.44195 -41.84091 -14.87766 1.000 54.69862 177 VAL A CA 1
ATOM 1163 C C . VAL A 1 177 ? 30.08394 -42.98993 -14.10367 1.000 60.48473 177 VAL A C 1
ATOM 1164 O O . VAL A 1 177 ? 30.79898 -43.78489 -14.72367 1.000 69.98229 177 VAL A O 1
ATOM 1168 N N . ARG A 1 178 ? 29.82687 -43.06598 -12.80169 1.000 48.37451 178 ARG A N 1
ATOM 1169 C CA . ARG A 1 178 ? 30.43585 -44.12000 -11.95470 1.000 57.13581 178 ARG A CA 1
ATOM 1170 C C . ARG A 1 178 ? 29.68488 -45.43701 -12.13779 1.000 58.35203 178 ARG A C 1
ATOM 1171 O O . ARG A 1 178 ? 30.26589 -46.48401 -11.82580 1.000 60.81776 178 ARG A O 1
ATOM 1179 N N . ALA A 1 179 ? 28.44791 -45.38101 -12.61984 1.000 54.22726 179 ALA A N 1
ATOM 1180 C CA . ALA A 1 179 ? 27.61794 -46.59302 -12.78293 1.000 54.91565 179 ALA A CA 1
ATOM 1181 C C . ALA A 1 179 ? 28.09201 -47.40597 -13.98294 1.000 57.37907 179 ALA A C 1
ATOM 1182 O O . ALA A 1 179 ? 27.77303 -48.59997 -14.04900 1.000 55.82305 179 ALA A O 1
ATOM 1184 N N . ALA A 1 180 ? 28.82804 -46.77492 -14.88988 1.000 50.53069 180 ALA A N 1
ATOM 1185 C CA . ALA A 1 180 ? 29.26311 -47.47886 -16.11088 1.000 60.52898 180 ALA A CA 1
ATOM 1186 C C . ALA A 1 180 ? 30.76812 -47.31583 -16.31280 1.000 65.66175 180 ALA A C 1
ATOM 1187 O O . ALA A 1 180 ? 31.33308 -46.34184 -15.80374 1.000 68.77468 180 ALA A O 1
ATOM 1189 N N . ASP A 1 181 ? 31.38117 -48.24879 -17.03381 1.000 63.49128 181 ASP A N 1
ATOM 1190 C CA . ASP A 1 181 ? 32.82519 -48.14575 -17.34374 1.000 65.85224 181 ASP A CA 1
ATOM 1191 C C . ASP A 1 181 ? 33.01122 -47.03071 -18.37168 1.000 65.45278 181 ASP A C 1
ATOM 1192 O O . ASP A 1 181 ? 33.98520 -46.27270 -18.25261 1.000 66.60535 181 ASP A O 1
ATOM 1197 N N . VAL A 1 182 ? 32.10226 -46.94769 -19.34072 1.000 57.57063 182 VAL A N 1
ATOM 1198 C CA . VAL A 1 182 ? 32.18430 -45.88765 -20.37968 1.000 57.77974 182 VAL A CA 1
ATOM 1199 C C . VAL A 1 182 ? 30.77532 -45.54965 -20.86574 1.000 58.62192 182 VAL A C 1
ATOM 1200 O O . VAL A 1 182 ? 29.92833 -46.44867 -20.87181 1.000 57.83651 182 VAL A O 1
ATOM 1204 N N . LEU A 1 183 ? 30.54031 -44.28964 -21.22970 1.000 57.39571 183 LEU A N 1
ATOM 1205 C CA . LEU A 1 183 ? 29.22933 -43.85865 -21.77075 1.000 55.28117 183 LEU A CA 1
ATOM 1206 C C . LEU A 1 183 ? 29.50138 -43.05259 -23.03870 1.000 55.98951 183 LEU A C 1
ATOM 1207 O O . LEU A 1 183 ? 30.28636 -42.10358 -22.96063 1.000 57.94495 183 LEU A O 1
ATOM 1212 N N . VAL A 1 184 ? 28.89344 -43.43756 -24.15975 1.000 55.58502 184 VAL A N 1
ATOM 1213 C CA . VAL A 1 184 ? 29.09249 -42.71151 -25.44671 1.000 53.44933 184 VAL A CA 1
ATOM 1214 C C . VAL A 1 184 ? 27.75650 -42.10451 -25.87175 1.000 53.37242 184 VAL A C 1
ATOM 1215 O O . VAL A 1 184 ? 26.75851 -42.82753 -25.87483 1.000 57.98339 184 VAL A O 1
ATOM 1219 N N . ALA A 1 185 ? 27.75050 -40.82150 -26.22170 1.000 58.80493 185 ALA A N 1
ATOM 1220 C CA . ALA A 1 185 ? 26.48750 -40.14251 -26.57874 1.000 54.83082 185 ALA A CA 1
ATOM 1221 C C . ALA A 1 185 ? 26.47857 -39.71845 -28.04172 1.000 51.46674 185 ALA A C 1
ATOM 1222 O O . ALA A 1 185 ? 27.54860 -39.68241 -28.65767 1.000 52.72394 185 ALA A O 1
ATOM 1224 N N . PHE A 1 186 ? 25.29459 -39.40045 -28.55477 1.000 48.11511 186 PHE A N 1
ATOM 1225 C CA . PHE A 1 186 ? 25.15665 -38.90640 -29.94276 1.000 48.78947 186 PHE A CA 1
ATOM 1226 C C . PHE A 1 186 ? 26.00163 -37.64538 -30.08767 1.000 52.58355 186 PHE A C 1
ATOM 1227 O O . PHE A 1 186 ? 25.99057 -36.80342 -29.18063 1.000 53.16890 186 PHE A O 1
ATOM 1235 N N . LYS A 1 187 ? 26.70268 -37.51933 -31.20963 1.000 46.61131 187 LYS A N 1
ATOM 1236 C CA . LYS A 1 187 ? 27.54568 -36.33030 -31.47154 1.000 49.98470 187 LYS A CA 1
ATOM 1237 C C . LYS A 1 187 ? 26.75470 -35.31928 -32.30554 1.000 48.86049 187 LYS A C 1
ATOM 1238 O O . LYS A 1 187 ? 27.20069 -34.17727 -32.41847 1.000 51.80872 187 LYS A O 1
ATOM 1244 N N . TYR A 1 188 ? 25.61073 -35.73928 -32.84161 1.000 44.86488 188 TYR A N 1
ATOM 1245 C CA . TYR A 1 188 ? 24.90877 -34.98625 -33.90562 1.000 48.94466 188 TYR A CA 1
ATOM 1246 C C . TYR A 1 188 ? 23.43275 -34.84829 -33.53269 1.000 49.27181 188 TYR A C 1
ATOM 1247 O O . TYR A 1 188 ? 22.84074 -35.79833 -33.01575 1.000 50.89143 188 TYR A O 1
ATOM 1256 N N . TYR A 1 189 ? 22.89074 -33.65730 -33.76567 1.000 47.01366 189 TYR A N 1
ATOM 1257 C CA . TYR A 1 189 ? 21.43574 -33.38432 -33.73073 1.000 54.02765 189 TYR A CA 1
ATOM 1258 C C . TYR A 1 189 ? 21.08178 -32.49428 -34.92071 1.000 57.27281 189 TYR A C 1
ATOM 1259 O O . TYR A 1 189 ? 21.37376 -31.29328 -34.88365 1.000 63.70652 189 TYR A O 1
ATOM 1268 N N . PRO A 1 190 ? 20.47084 -33.03525 -35.99176 1.000 61.24779 190 PRO A N 1
ATOM 1269 C CA . PRO A 1 190 ? 19.61786 -34.21927 -35.89285 1.000 60.36538 190 PRO A CA 1
ATOM 1270 C C . PRO A 1 190 ? 20.39087 -35.53326 -35.69486 1.000 59.17032 190 PRO A C 1
ATOM 1271 O O . PRO A 1 190 ? 21.47490 -35.66023 -36.20581 1.000 58.26548 190 PRO A O 1
ATOM 1275 N N . HIS A 1 191 ? 19.79485 -36.46830 -34.95093 1.000 57.72878 191 HIS A N 1
ATOM 1276 C CA . HIS A 1 191 ? 20.52984 -37.64331 -34.41294 1.000 57.64906 191 HIS A CA 1
ATOM 1277 C C . HIS A 1 191 ? 20.74392 -38.65726 -35.53796 1.000 59.63520 191 HIS A C 1
ATOM 1278 O O . HIS A 1 191 ? 19.80195 -39.39027 -35.86004 1.000 57.52347 191 HIS A O 1
ATOM 1285 N N . ILE A 1 192 ? 21.95795 -38.69922 -36.07891 1.000 58.87160 192 ILE A N 1
ATOM 1286 C CA . ILE A 1 192 ? 22.28202 -39.42217 -37.33792 1.000 52.48606 192 ILE A CA 1
ATOM 1287 C C . ILE A 1 192 ? 23.28702 -40.52816 -37.00191 1.000 60.70233 192 ILE A C 1
ATOM 1288 O O . ILE A 1 192 ? 23.36708 -41.49913 -37.76695 1.000 61.80923 192 ILE A O 1
ATOM 1293 N N . ASP A 1 193 ? 24.00497 -40.38619 -35.88487 1.000 57.87637 193 ASP A N 1
ATOM 1294 C CA . ASP A 1 193 ? 25.24397 -41.17118 -35.64584 1.000 54.80236 193 ASP A CA 1
ATOM 1295 C C . ASP A 1 193 ? 25.02194 -42.31622 -34.65690 1.000 59.55097 193 ASP A C 1
ATOM 1296 O O . ASP A 1 193 ? 26.01292 -42.78923 -34.09886 1.000 62.86297 193 ASP A O 1
ATOM 1301 N N . TYR A 1 194 ? 23.78894 -42.77725 -34.48797 1.000 53.25442 194 TYR A N 1
ATOM 1302 C CA . TYR A 1 194 ? 23.52491 -43.80030 -33.44603 1.000 56.55513 194 TYR A CA 1
ATOM 1303 C C . TYR A 1 194 ? 24.35294 -45.06727 -33.66803 1.000 65.01567 194 TYR A C 1
ATOM 1304 O O . TYR A 1 194 ? 24.96590 -45.54330 -32.70102 1.000 63.77495 194 TYR A O 1
ATOM 1313 N N . VAL A 1 195 ? 24.37301 -45.59723 -34.88605 1.000 66.73678 195 VAL A N 1
ATOM 1314 C CA . VAL A 1 195 ? 25.07004 -46.89221 -35.11307 1.000 62.49377 195 VAL A CA 1
ATOM 1315 C C . VAL A 1 195 ? 26.57603 -46.67518 -34.96299 1.000 74.35954 195 VAL A C 1
ATOM 1316 O O . VAL A 1 195 ? 27.23802 -47.53920 -34.36799 1.000 75.59437 195 VAL A O 1
ATOM 1320 N N . GLU A 1 196 ? 27.08903 -45.55216 -35.45492 1.000 77.33502 196 GLU A N 1
ATOM 1321 C CA . GLU A 1 196 ? 28.55303 -45.30313 -35.41584 1.000 76.12576 196 GLU A CA 1
ATOM 1322 C C . GLU A 1 196 ? 29.00795 -45.12118 -33.96781 1.000 76.27223 196 GLU A C 1
ATOM 1323 O O . GLU A 1 196 ? 30.09595 -45.60617 -33.62977 1.000 77.60411 196 GLU A O 1
ATOM 1329 N N . ARG A 1 197 ? 28.20390 -44.43923 -33.15382 1.000 70.68875 197 ARG A N 1
ATOM 1330 C CA . ARG A 1 197 ? 28.54583 -44.23727 -31.72480 1.000 64.06510 197 ARG A CA 1
ATOM 1331 C C . ARG A 1 197 ? 28.53282 -45.59530 -31.02785 1.000 62.13252 197 ARG A C 1
ATOM 1332 O O . ARG A 1 197 ? 29.39578 -45.82632 -30.17281 1.000 64.59090 197 ARG A O 1
ATOM 1340 N N . ALA A 1 198 ? 27.58485 -46.45430 -31.39393 1.000 64.21498 198 ALA A N 1
ATOM 1341 C CA . ALA A 1 198 ? 27.51585 -47.81233 -30.81498 1.000 64.82002 198 ALA A CA 1
ATOM 1342 C C . ALA A 1 198 ? 28.81687 -48.55329 -31.10295 1.000 65.37913 198 ALA A C 1
ATOM 1343 O O . ALA A 1 198 ? 29.38584 -49.14032 -30.17794 1.000 66.46518 198 ALA A O 1
ATOM 1345 N N . ARG A 1 199 ? 29.25593 -48.51424 -32.35593 1.000 66.71696 199 ARG A N 1
ATOM 1346 C CA . ARG A 1 199 ? 30.49797 -49.22420 -32.73589 1.000 67.53351 199 ARG A CA 1
ATOM 1347 C C . ARG A 1 199 ? 31.63091 -48.67421 -31.88181 1.000 69.87116 199 ARG A C 1
ATOM 1348 O O . ARG A 1 199 ? 32.46791 -49.46522 -31.42780 1.000 72.67959 199 ARG A O 1
ATOM 1356 N N . ASP A 1 200 ? 31.63088 -47.36422 -31.66076 1.000 66.16773 200 ASP A N 1
ATOM 1357 C CA . ASP A 1 200 ? 32.68083 -46.72624 -30.82969 1.000 62.42960 200 ASP A CA 1
ATOM 1358 C C . ASP A 1 200 ? 32.59277 -47.27429 -29.40571 1.000 69.72126 200 ASP A C 1
ATOM 1359 O O . ASP A 1 200 ? 33.63975 -47.63530 -28.85168 1.000 72.47484 200 ASP A O 1
ATOM 1364 N N . LEU A 1 201 ? 31.38474 -47.34334 -28.84478 1.000 69.02544 201 LEU A N 1
ATOM 1365 C CA . LEU A 1 201 ? 31.20068 -47.84339 -27.46280 1.000 67.58411 201 LEU A CA 1
ATOM 1366 C C . LEU A 1 201 ? 31.71370 -49.27739 -27.38883 1.000 72.06867 201 LEU A C 1
ATOM 1367 O O . LEU A 1 201 ? 32.48666 -49.57741 -26.47081 1.000 67.45285 201 LEU A O 1
ATOM 1372 N N . LEU A 1 202 ? 31.30376 -50.12136 -28.33689 1.000 65.06656 202 LEU A N 1
ATOM 1373 C CA . LEU A 1 202 ? 31.68179 -51.55235 -28.28492 1.000 69.30460 202 LEU A CA 1
ATOM 1374 C C . LEU A 1 202 ? 33.20079 -51.67732 -28.39585 1.000 72.35809 202 LEU A C 1
ATOM 1375 O O . LEU A 1 202 ? 33.78377 -52.48234 -27.66186 1.000 72.33661 202 LEU A O 1
ATOM 1380 N N . ASP A 1 203 ? 33.80982 -50.88428 -29.26879 1.000 68.56530 203 ASP A N 1
ATOM 1381 C CA . ASP A 1 203 ? 35.27983 -50.93124 -29.43072 1.000 69.00700 203 ASP A CA 1
ATOM 1382 C C . ASP A 1 203 ? 35.90776 -50.63029 -28.07968 1.000 67.02084 203 ASP A C 1
ATOM 1383 O O . ASP A 1 203 ? 36.84375 -51.34128 -27.68966 1.000 70.31894 203 ASP A O 1
ATOM 1388 N N . LEU A 1 204 ? 35.39071 -49.62232 -27.38867 1.000 68.76711 204 LEU A N 1
ATOM 1389 C CA . LEU A 1 204 ? 35.97764 -49.21736 -26.08762 1.000 69.74535 204 LEU A CA 1
ATOM 1390 C C . LEU A 1 204 ? 35.72161 -50.31541 -25.05968 1.000 68.14610 204 LEU A C 1
ATOM 1391 O O . LEU A 1 204 ? 36.65058 -50.67442 -24.33164 1.000 69.44756 204 LEU A O 1
ATOM 1396 N N . LEU A 1 205 ? 34.49861 -50.82543 -25.01776 1.000 63.13563 205 LEU A N 1
ATOM 1397 C CA . LEU A 1 205 ? 34.15958 -51.85647 -24.01581 1.000 68.79228 205 LEU A CA 1
ATOM 1398 C C . LEU A 1 205 ? 35.06761 -53.06245 -24.24781 1.000 76.49028 205 LEU A C 1
ATOM 1399 O O . LEU A 1 205 ? 35.49258 -53.68048 -23.25582 1.000 76.61887 205 LEU A O 1
ATOM 1404 N N . GLU A 1 206 ? 35.37668 -53.35439 -25.51081 1.000 71.34810 206 GLU A N 1
ATOM 1405 C CA . GLU A 1 206 ? 36.27272 -54.49037 -25.83981 1.000 72.21788 206 GLU A CA 1
ATOM 1406 C C . GLU A 1 206 ? 37.65468 -54.23036 -25.24873 1.000 70.89967 206 GLU A C 1
ATOM 1407 O O . GLU A 1 206 ? 38.20567 -55.13338 -24.60174 1.000 73.70889 206 GLU A O 1
ATOM 1413 N N . ARG A 1 207 ? 38.19067 -53.03635 -25.47166 1.000 68.87756 207 ARG A N 1
ATOM 1414 C CA . ARG A 1 207 ? 39.55364 -52.71834 -24.98658 1.000 73.38425 207 ARG A CA 1
ATOM 1415 C C . ARG A 1 207 ? 39.56257 -52.74740 -23.45658 1.000 76.94838 207 ARG A C 1
ATOM 1416 O O . ARG A 1 207 ? 40.58855 -53.13840 -22.88054 1.000 83.84892 207 ARG A O 1
ATOM 1424 N N . ILE A 1 208 ? 38.45953 -52.34144 -22.82862 1.000 74.92038 208 ILE A N 1
ATOM 1425 C CA . ILE A 1 208 ? 38.38346 -52.31950 -21.34162 1.000 76.87305 208 ILE A CA 1
ATOM 1426 C C . ILE A 1 208 ? 38.40146 -53.76452 -20.84368 1.000 75.10279 208 ILE A C 1
ATOM 1427 O O . ILE A 1 208 ? 39.12542 -54.03855 -19.87565 1.000 75.02052 208 ILE A O 1
ATOM 1432 N N . ARG A 1 209 ? 37.65151 -54.64951 -21.49875 1.000 75.57092 209 ARG A N 1
ATOM 1433 C CA . ARG A 1 209 ? 37.61551 -56.08152 -21.11080 1.000 72.81698 209 ARG A CA 1
ATOM 1434 C C . ARG A 1 209 ? 39.00953 -56.67849 -21.26876 1.000 82.47362 209 ARG A C 1
ATOM 1435 O O . ARG A 1 209 ? 39.43250 -57.42652 -20.37777 1.000 85.59847 209 ARG A O 1
ATOM 1443 N N . ALA A 1 210 ? 39.70058 -56.33244 -22.35171 1.000 81.75047 210 ALA A N 1
ATOM 1444 C CA . ALA A 1 210 ? 41.03460 -56.91041 -22.61567 1.000 83.71834 210 ALA A CA 1
ATOM 1445 C C . ALA A 1 210 ? 42.08855 -56.20842 -21.76659 1.000 82.61580 210 ALA A C 1
ATOM 1446 O O . ALA A 1 210 ? 43.27056 -56.51839 -21.93454 1.000 90.76085 210 ALA A O 1
ATOM 1448 N N . GLY A 1 211 ? 41.67049 -55.29046 -20.90157 1.000 78.61187 211 GLY A N 1
ATOM 1449 C CA . GLY A 1 211 ? 42.61943 -54.62948 -19.99150 1.000 83.16314 211 GLY A CA 1
ATOM 1450 C C . GLY A 1 211 ? 43.64145 -53.80743 -20.74442 1.000 89.05796 211 GLY A C 1
ATOM 1451 O O . GLY A 1 211 ? 44.73442 -53.57943 -20.19836 1.000 91.80820 211 GLY A O 1
ATOM 1452 N N . GLU A 1 212 ? 43.29451 -53.36639 -21.95042 1.000 85.92315 212 GLU A N 1
ATOM 1453 C CA . GLU A 1 212 ? 44.24153 -52.57234 -22.77034 1.000 86.83636 212 GLU A CA 1
ATOM 1454 C C . GLU A 1 212 ? 44.08749 -51.08736 -22.43429 1.000 87.35270 212 GLU A C 1
ATOM 1455 O O . GLU A 1 212 ? 44.98749 -50.31533 -22.79822 1.000 87.75921 212 GLU A O 1
ATOM 1461 N N . ILE A 1 213 ? 42.99245 -50.71340 -21.76933 1.000 88.99121 213 ILE A N 1
ATOM 1462 C CA . ILE A 1 213 ? 42.73441 -49.27342 -21.46829 1.000 82.44276 213 ILE A CA 1
ATOM 1463 C C . ILE A 1 213 ? 42.08234 -49.14349 -20.09332 1.000 82.43127 213 ILE A C 1
ATOM 1464 O O . ILE A 1 213 ? 41.24734 -49.99351 -19.76239 1.000 83.66973 213 ILE A O 1
ATOM 1469 N N . MET A 1 214 ? 42.46028 -48.11651 -19.32826 1.000 87.08883 214 MET A N 1
ATOM 1470 C CA . MET A 1 214 ? 41.81922 -47.85657 -18.01328 1.000 87.84410 214 MET A CA 1
ATOM 1471 C C . MET A 1 214 ? 41.18119 -46.47358 -18.08726 1.000 86.22578 214 MET A C 1
ATOM 1472 O O . MET A 1 214 ? 41.91817 -45.48157 -18.01818 1.000 85.48776 214 MET A O 1
ATOM 1477 N N . PRO A 1 215 ? 39.84620 -46.36660 -18.22132 1.000 80.01217 215 PRO A N 1
ATOM 1478 C CA . PRO A 1 215 ? 39.19819 -45.06860 -18.42630 1.000 71.01829 215 PRO A CA 1
ATOM 1479 C C . PRO A 1 215 ? 39.20011 -44.07165 -17.26126 1.000 75.72921 215 PRO A C 1
ATOM 1480 O O . PRO A 1 215 ? 38.74407 -44.42169 -16.20130 1.000 81.41353 215 PRO A O 1
ATOM 1484 N N . THR A 1 216 ? 39.70910 -42.86363 -17.49919 1.000 74.80385 216 THR A N 1
ATOM 1485 C CA . THR A 1 216 ? 39.65603 -41.77967 -16.48615 1.000 63.60074 216 THR A CA 1
ATOM 1486 C C . THR A 1 216 ? 38.65404 -40.76066 -17.01916 1.000 62.36815 216 THR A C 1
ATOM 1487 O O . THR A 1 216 ? 38.75709 -40.42862 -18.20214 1.000 67.90502 216 THR A O 1
ATOM 1491 N N . SER A 1 217 ? 37.73799 -40.27771 -16.18419 1.000 63.33775 217 SER A N 1
ATOM 1492 C CA . SER A 1 217 ? 36.65100 -39.41671 -16.70821 1.000 53.71936 217 SER A CA 1
ATOM 1493 C C . SER A 1 217 ? 36.54194 -38.06574 -16.00716 1.000 59.99856 217 SER A C 1
ATOM 1494 O O . SER A 1 217 ? 37.04789 -37.93777 -14.88713 1.000 61.32848 217 SER A O 1
ATOM 1497 N N . SER A 1 218 ? 35.90196 -37.09973 -16.66616 1.000 56.90942 218 SER A N 1
ATOM 1498 C CA . SER A 1 218 ? 35.62391 -35.78476 -16.03712 1.000 56.29838 218 SER A CA 1
ATOM 1499 C C . SER A 1 218 ? 34.29692 -35.25576 -16.57517 1.000 52.49893 218 SER A C 1
ATOM 1500 O O . SER A 1 218 ? 34.10098 -35.32071 -17.79118 1.000 51.91479 218 SER A O 1
ATOM 1503 N N . LEU A 1 219 ? 33.42087 -34.77481 -15.69519 1.000 53.72999 219 LEU A N 1
ATOM 1504 C CA . LEU A 1 219 ? 32.14488 -34.15581 -16.13123 1.000 53.08968 219 LEU A CA 1
ATOM 1505 C C . LEU A 1 219 ? 32.18484 -32.67783 -15.75217 1.000 53.06249 219 LEU A C 1
ATOM 1506 O O . LEU A 1 219 ? 32.34277 -32.38587 -14.56315 1.000 57.06452 219 LEU A O 1
ATOM 1511 N N . PHE A 1 220 ? 32.04887 -31.79379 -16.73414 1.000 49.17953 220 PHE A N 1
ATOM 1512 C CA . PHE A 1 220 ? 32.07283 -30.33380 -16.47909 1.000 51.91957 220 PHE A CA 1
ATOM 1513 C C . PHE A 1 220 ? 30.65283 -29.78482 -16.54613 1.000 51.46246 220 PHE A C 1
ATOM 1514 O O . PHE A 1 220 ? 30.00388 -29.97379 -17.57217 1.000 50.15860 220 PHE A O 1
ATOM 1522 N N . ASN A 1 221 ? 30.19676 -29.13687 -15.47713 1.000 53.08668 221 ASN A N 1
ATOM 1523 C CA . ASN A 1 221 ? 28.85675 -28.50090 -15.48317 1.000 58.31265 221 ASN A CA 1
ATOM 1524 C C . ASN A 1 221 ? 29.01675 -27.09687 -16.06111 1.000 52.97832 221 ASN A C 1
ATOM 1525 O O . ASN A 1 221 ? 29.77071 -26.30888 -15.48204 1.000 54.87570 221 ASN A O 1
ATOM 1530 N N . CYS A 1 222 ? 28.34480 -26.82284 -17.17513 1.000 49.08522 222 CYS A N 1
ATOM 1531 C CA . CYS A 1 222 ? 28.41481 -25.49281 -17.82108 1.000 48.63968 222 CYS A CA 1
ATOM 1532 C C . CYS A 1 222 ? 27.41276 -24.58186 -17.11509 1.000 45.43884 222 CYS A C 1
ATOM 1533 O O . CYS A 1 222 ? 27.23676 -23.45284 -17.56506 1.000 49.46423 222 CYS A O 1
ATOM 1536 N N . GLN A 1 223 ? 26.78872 -25.07891 -16.04914 1.000 49.95271 223 GLN A N 1
ATOM 1537 C CA . GLN A 1 223 ? 25.83066 -24.27896 -15.24016 1.000 51.35898 223 GLN A CA 1
ATOM 1538 C C . GLN A 1 223 ? 24.83570 -23.60794 -16.17918 1.000 51.03348 223 GLN A C 1
ATOM 1539 O O . GLN A 1 223 ? 24.47867 -22.44896 -15.92616 1.000 52.84521 223 GLN A O 1
ATOM 1545 N N . MET A 1 224 ? 24.41976 -24.32791 -17.21623 1.000 45.28348 224 MET A N 1
ATOM 1546 C CA . MET A 1 224 ? 23.52780 -23.73388 -18.23325 1.000 49.37732 224 MET A CA 1
ATOM 1547 C C . MET A 1 224 ? 22.72485 -24.82787 -18.91633 1.000 52.81595 224 MET A C 1
ATOM 1548 O O . MET A 1 224 ? 23.20288 -25.96186 -18.95835 1.000 49.50957 224 MET A O 1
ATOM 1553 N N . VAL A 1 225 ? 21.52887 -24.49387 -19.38838 1.000 58.06701 225 VAL A N 1
ATOM 1554 C CA . VAL A 1 225 ? 20.74393 -25.44786 -20.21646 1.000 50.72409 225 VAL A CA 1
ATOM 1555 C C . VAL A 1 225 ? 20.61998 -24.75181 -21.56943 1.000 52.55944 225 VAL A C 1
ATOM 1556 O O . VAL A 1 225 ? 19.95097 -23.71381 -21.64843 1.000 49.13744 225 VAL A O 1
ATOM 1560 N N . ALA A 1 226 ? 21.32904 -25.25475 -22.57442 1.000 57.06525 226 ALA A N 1
ATOM 1561 C CA . ALA A 1 226 ? 21.34710 -24.59270 -23.89339 1.000 53.61244 226 ALA A CA 1
ATOM 1562 C C . ALA A 1 226 ? 21.37317 -25.64366 -24.99643 1.000 51.11072 226 ALA A C 1
ATOM 1563 O O . ALA A 1 226 ? 21.99318 -26.68866 -24.80544 1.000 57.28390 226 ALA A O 1
ATOM 1565 N N . GLY A 1 227 ? 20.73922 -25.33963 -26.11845 1.000 50.11273 227 GLY A N 1
ATOM 1566 C CA . GLY A 1 227 ? 20.69929 -26.29759 -27.22649 1.000 54.55863 227 GLY A CA 1
ATOM 1567 C C . GLY A 1 227 ? 21.02035 -25.66453 -28.55545 1.000 58.49777 227 GLY A C 1
ATOM 1568 O O . GLY A 1 227 ? 20.75433 -24.46553 -28.69542 1.000 58.46236 227 GLY A O 1
ATOM 1569 N N A LEU A 1 228 ? 21.85940 -26.33448 -29.34743 0.426 54.40748 228 LEU A N 1
ATOM 1570 N N B LEU A 1 228 ? 21.87140 -26.32748 -29.34243 0.574 54.99548 228 LEU A N 1
ATOM 1571 C CA A LEU A 1 228 ? 22.21845 -25.81143 -30.68740 0.426 54.30171 228 LEU A CA 1
ATOM 1572 C CA B LEU A 1 228 ? 22.23645 -25.80843 -30.68440 0.574 55.10210 228 LEU A CA 1
ATOM 1573 C C A LEU A 1 228 ? 22.31152 -26.97839 -31.66944 0.426 55.60333 228 LEU A C 1
ATOM 1574 C C B LEU A 1 228 ? 22.28952 -26.98339 -31.66244 0.574 55.17479 228 LEU A C 1
ATOM 1575 O O A LEU A 1 228 ? 23.05852 -27.92139 -31.36144 0.426 55.77253 228 LEU A O 1
ATOM 1576 O O B LEU A 1 228 ? 22.97652 -27.96439 -31.33444 0.574 55.68728 228 LEU A O 1
ATOM 1585 N N . ALA A 1 229 ? 21.87758 -26.75435 -32.91245 1.000 65.82465 229 ALA A N 1
ATOM 1586 C CA . ALA A 1 229 ? 21.94065 -27.81731 -33.94149 1.000 57.90212 229 ALA A CA 1
ATOM 1587 C C . ALA A 1 229 ? 23.40367 -28.07327 -34.27443 1.000 52.79780 229 ALA A C 1
ATOM 1588 O O . ALA A 1 229 ? 24.17865 -27.11625 -34.25135 1.000 58.95976 229 ALA A O 1
ATOM 1590 N N . THR A 1 230 ? 23.74871 -29.30925 -34.61746 1.000 55.97359 230 THR A N 1
ATOM 1591 C CA . THR A 1 230 ? 25.17672 -29.64222 -34.79440 1.000 60.41613 230 THR A CA 1
ATOM 1592 C C . THR A 1 230 ? 25.65479 -29.36115 -36.21836 1.000 71.50540 230 THR A C 1
ATOM 1593 O O . THR A 1 230 ? 26.86380 -29.49312 -36.45231 1.000 75.36241 230 THR A O 1
ATOM 1597 N N . GLN A 1 231 ? 24.76283 -28.97913 -37.13039 1.000 90.73211 231 GLN A N 1
ATOM 1598 C CA . GLN A 1 231 ? 25.17689 -28.82807 -38.54837 1.000 90.32607 231 GLN A CA 1
ATOM 1599 C C . GLN A 1 231 ? 25.47588 -27.36705 -38.86630 1.000 89.72098 231 GLN A C 1
ATOM 1600 O O . GLN A 1 231 ? 25.96493 -27.09600 -39.96826 1.000 91.88905 231 GLN A O 1
ATOM 1606 N N . SER A 1 232 ? 25.19182 -26.47309 -37.93028 1.000 72.78509 232 SER A N 1
ATOM 1607 C CA . SER A 1 232 ? 25.40781 -25.02808 -38.16621 1.000 64.07726 232 SER A CA 1
ATOM 1608 C C . SER A 1 232 ? 26.42375 -24.48510 -37.16614 1.000 68.45496 232 SER A C 1
ATOM 1609 O O . SER A 1 232 ? 26.51370 -25.02814 -36.06115 1.000 62.94972 232 SER A O 1
ATOM 1612 N N . SER A 1 233 ? 27.17075 -23.45907 -37.56006 1.000 59.33627 233 SER A N 1
ATOM 1613 C CA . SER A 1 233 ? 28.11369 -22.80809 -36.62599 1.000 58.14646 233 SER A CA 1
ATOM 1614 C C . SER A 1 233 ? 27.30663 -22.04415 -35.57400 1.000 58.41480 233 SER A C 1
ATOM 1615 O O . SER A 1 233 ? 26.22164 -21.54915 -35.91703 1.000 57.18361 233 SER A O 1
ATOM 1618 N N . PRO A 1 234 ? 27.78656 -21.93119 -34.31797 1.000 54.26290 234 PRO A N 1
ATOM 1619 C CA . PRO A 1 234 ? 29.15655 -22.30118 -33.98992 1.000 53.85973 234 PRO A CA 1
ATOM 1620 C C . PRO A 1 234 ? 29.37055 -23.73319 -33.48096 1.000 52.07272 234 PRO A C 1
ATOM 1621 O O . PRO A 1 234 ? 30.48754 -24.04918 -33.17092 1.000 50.17960 234 PRO A O 1
ATOM 1625 N N . MET A 1 235 ? 28.32457 -24.55621 -33.43205 1.000 44.18105 235 MET A N 1
ATOM 1626 C CA . MET A 1 235 ? 28.44056 -25.91423 -32.83209 1.000 52.75066 235 MET A CA 1
ATOM 1627 C C . MET A 1 235 ? 29.16962 -26.88319 -33.76510 1.000 56.31575 235 MET A C 1
ATOM 1628 O O . MET A 1 235 ? 29.84661 -27.78019 -33.25110 1.000 55.85475 235 MET A O 1
ATOM 1633 N N . LYS A 1 236 ? 29.03368 -26.70814 -35.07410 1.000 57.57961 236 LYS A N 1
ATOM 1634 C CA . LYS A 1 236 ? 29.63275 -27.66309 -36.03610 1.000 53.27512 236 LYS A CA 1
ATOM 1635 C C . LYS A 1 236 ? 31.12374 -27.81207 -35.76303 1.000 50.45385 236 LYS A C 1
ATOM 1636 O O . LYS A 1 236 ? 31.60476 -28.95007 -35.75505 1.000 52.53375 236 LYS A O 1
ATOM 1642 N N . GLU A 1 237 ? 31.80871 -26.70407 -35.52196 1.000 52.96417 237 GLU A N 1
ATOM 1643 C CA . GLU A 1 237 ? 33.27970 -26.72505 -35.33589 1.000 52.23795 237 GLU A CA 1
ATOM 1644 C C . GLU A 1 237 ? 33.66264 -27.35610 -33.99589 1.000 52.20084 237 GLU A C 1
ATOM 1645 O O . GLU A 1 237 ? 34.69665 -28.02808 -33.94287 1.000 57.23183 237 GLU A O 1
ATOM 1651 N N . LEU A 1 238 ? 32.85859 -27.14015 -32.95792 1.000 55.91514 238 LEU A N 1
ATOM 1652 C CA . LEU A 1 238 ? 33.13953 -27.74220 -31.63093 1.000 52.88863 238 LEU A CA 1
ATOM 1653 C C . LEU A 1 238 ? 33.00857 -29.26320 -31.73700 1.000 53.22405 238 LEU A C 1
ATOM 1654 O O . LEU A 1 238 ? 33.90755 -29.96420 -31.25998 1.000 58.89167 238 LEU A O 1
ATOM 1659 N N . VAL A 1 239 ? 31.94461 -29.73919 -32.37507 1.000 51.59140 239 VAL A N 1
ATOM 1660 C CA . VAL A 1 239 ? 31.73264 -31.20519 -32.52714 1.000 54.73715 239 VAL A CA 1
ATOM 1661 C C . VAL A 1 239 ? 32.90769 -31.76614 -33.32310 1.000 59.83169 239 VAL A C 1
ATOM 1662 O O . VAL A 1 239 ? 33.44569 -32.80914 -32.92911 1.000 64.98348 239 VAL A O 1
ATOM 1666 N N . ALA A 1 240 ? 33.30973 -31.06709 -34.37505 1.000 57.12798 240 ALA A N 1
ATOM 1667 C CA . ALA A 1 240 ? 34.42578 -31.53304 -35.22502 1.000 57.91995 240 ALA A CA 1
ATOM 1668 C C . ALA A 1 240 ? 35.70774 -31.60805 -34.40895 1.000 58.30591 240 ALA A C 1
ATOM 1669 O O . ALA A 1 240 ? 36.40176 -32.62503 -34.50096 1.000 64.01874 240 ALA A O 1
ATOM 1671 N N . ASP A 1 241 ? 35.99668 -30.56707 -33.63990 1.000 54.75884 241 ASP A N 1
ATOM 1672 C CA . ASP A 1 241 ? 37.25364 -30.52708 -32.85684 1.000 59.98015 241 ASP A CA 1
ATOM 1673 C C . ASP A 1 241 ? 37.25662 -31.70711 -31.89488 1.000 61.32531 241 ASP A C 1
ATOM 1674 O O . ASP A 1 241 ? 38.32462 -32.28610 -31.67485 1.000 67.86327 241 ASP A O 1
ATOM 1679 N N . LEU A 1 242 ? 36.08760 -32.04816 -31.36595 1.000 58.75238 242 LEU A N 1
ATO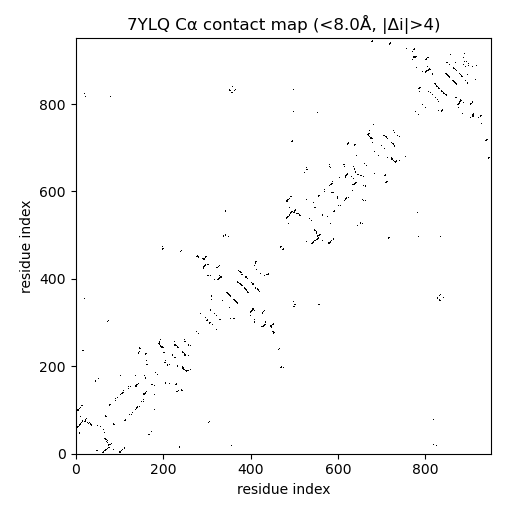M 1680 C CA . LEU A 1 242 ? 35.99157 -33.18919 -30.42600 1.000 62.85223 242 LEU A CA 1
ATOM 1681 C C . LEU A 1 242 ? 36.34763 -34.47816 -31.16503 1.000 63.82351 242 LEU A C 1
ATOM 1682 O O . LEU A 1 242 ? 37.10262 -35.29117 -30.60603 1.000 63.36036 242 LEU A O 1
ATOM 1687 N N . PHE A 1 243 ? 35.84669 -34.63912 -32.38707 1.000 61.73533 243 PHE A N 1
ATOM 1688 C CA . PHE A 1 243 ? 36.18075 -35.83808 -33.19209 1.000 63.21622 243 PHE A CA 1
ATOM 1689 C C . PHE A 1 243 ? 37.69076 -35.88605 -33.41002 1.000 63.87624 243 PHE A C 1
ATOM 1690 O O . PHE A 1 243 ? 38.27178 -36.98004 -33.40804 1.000 67.16066 243 PHE A O 1
ATOM 1698 N N . GLU A 1 244 ? 38.30475 -34.72003 -33.57895 1.000 55.56122 244 GLU A N 1
ATOM 1699 C CA . GLU A 1 244 ? 39.75877 -34.67999 -33.86987 1.000 70.17353 244 GLU A CA 1
ATOM 1700 C C . GLU A 1 244 ? 40.54971 -35.16803 -32.65385 1.000 70.36754 244 GLU A C 1
ATOM 1701 O O . GLU A 1 244 ? 41.52774 -35.89700 -32.84783 1.000 76.39563 244 GLU A O 1
ATOM 1707 N N . PHE A 1 245 ? 40.13665 -34.77608 -31.45386 1.000 69.04555 245 PHE A N 1
ATOM 1708 C CA . PHE A 1 245 ? 40.84160 -35.20612 -30.22284 1.000 68.57583 245 PHE A CA 1
ATOM 1709 C C . PHE A 1 245 ? 40.78462 -36.73012 -30.14390 1.000 72.16079 245 PHE A C 1
ATOM 1710 O O . PHE A 1 245 ? 41.79561 -37.35512 -29.79688 1.000 75.02068 245 PHE A O 1
ATOM 1718 N N . GLU A 1 246 ? 39.62764 -37.30113 -30.46998 1.000 70.17294 246 GLU A N 1
ATOM 1719 C CA . GLU A 1 246 ? 39.46867 -38.77513 -30.44605 1.000 72.70257 246 GLU A CA 1
ATOM 1720 C C . GLU A 1 246 ? 40.40573 -39.40308 -31.48002 1.000 74.89771 246 GLU A C 1
ATOM 1721 O O . GLU A 1 246 ? 41.07573 -40.38908 -31.14303 1.000 76.43870 246 GLU A O 1
ATOM 1727 N N . ARG A 1 247 ? 40.44778 -38.84603 -32.69000 1.000 75.87292 247 ARG A N 1
ATOM 1728 C CA . ARG A 1 247 ? 41.30384 -39.40497 -33.76598 1.000 76.44793 247 ARG A CA 1
ATOM 1729 C C . ARG A 1 247 ? 42.77082 -39.27796 -33.36390 1.000 80.03013 247 ARG A C 1
ATOM 1730 O O . ARG A 1 247 ? 43.52485 -40.23294 -33.59890 1.000 83.23794 247 ARG A O 1
ATOM 1738 N N . ARG A 1 248 ? 43.15277 -38.14098 -32.77984 1.000 77.30376 248 ARG A N 1
ATOM 1739 C CA . ARG A 1 248 ? 44.56875 -37.90797 -32.40076 1.000 74.02756 248 ARG A CA 1
ATOM 1740 C C . ARG A 1 248 ? 44.88370 -38.70501 -31.13478 1.000 74.28026 248 ARG A C 1
ATOM 1741 O O . ARG A 1 248 ? 46.05868 -38.73800 -30.74272 1.000 77.25915 248 ARG A O 1
ATOM 1749 N N . GLY A 1 249 ? 43.86868 -39.30705 -30.52085 1.000 76.74660 249 GLY A N 1
ATOM 1750 C CA . GLY A 1 249 ? 44.08364 -40.14809 -29.32887 1.000 76.71238 249 GLY A CA 1
ATOM 1751 C C . GLY A 1 249 ? 44.26356 -39.34214 -28.05783 1.000 75.66842 249 GLY A C 1
ATOM 1752 O O . GLY A 1 249 ? 44.52352 -39.95318 -27.01284 1.000 75.34466 249 GLY A O 1
ATOM 1753 N N . GLU A 1 250 ? 44.11854 -38.01914 -28.13479 1.000 71.07382 250 GLU A N 1
ATOM 1754 C CA . GLU A 1 250 ? 44.21947 -37.16818 -26.92275 1.000 68.74750 250 GLU A CA 1
ATOM 1755 C C . GLU A 1 250 ? 43.10243 -37.58624 -25.96682 1.000 68.31626 250 GLU A C 1
ATOM 1756 O O . GLU A 1 250 ? 43.29937 -37.48428 -24.74881 1.000 67.38654 250 GLU A O 1
ATOM 1762 N N . VAL A 1 251 ? 41.98846 -38.06424 -26.51389 1.000 64.45823 251 VAL A N 1
ATOM 1763 C CA . VAL A 1 251 ? 40.87043 -38.54729 -25.65897 1.000 65.74606 251 VAL A CA 1
ATOM 1764 C C . VAL A 1 251 ? 40.39948 -39.90328 -26.17604 1.000 65.81451 251 VAL A C 1
ATOM 1765 O O . VAL A 1 251 ? 40.47254 -40.13323 -27.38805 1.000 69.11740 251 VAL A O 1
ATOM 1769 N N . LEU A 1 252 ? 39.95745 -40.77332 -25.27210 1.000 59.24449 252 LEU A N 1
ATOM 1770 C CA . LEU A 1 252 ? 39.39849 -42.07732 -25.68918 1.000 57.23230 252 LEU A CA 1
ATOM 1771 C C . LEU A 1 252 ? 38.00952 -41.82832 -26.26124 1.000 64.34668 252 LEU A C 1
ATOM 1772 O O . LEU A 1 252 ? 37.70958 -42.37028 -27.33427 1.000 69.80719 252 LEU A O 1
ATOM 1777 N N . SER A 1 253 ? 37.19647 -41.04036 -25.56025 1.000 61.76827 253 SER A N 1
ATOM 1778 C CA . SER A 1 253 ? 35.84749 -40.67636 -26.05830 1.000 62.17418 253 SER A CA 1
ATOM 1779 C C . SER A 1 253 ? 35.43243 -39.33840 -25.44727 1.000 57.18319 253 SER A C 1
ATOM 1780 O O . SER A 1 253 ? 35.81037 -39.07643 -24.30224 1.000 60.98618 253 SER A O 1
ATOM 1783 N N . GLY A 1 254 ? 34.68746 -38.53738 -26.20427 1.000 58.86304 254 GLY A N 1
ATOM 1784 C CA . GLY A 1 254 ? 34.20441 -37.24241 -25.69725 1.000 55.77975 254 GLY A CA 1
ATOM 1785 C C . GLY A 1 254 ? 32.75442 -37.03342 -26.06531 1.000 53.88295 254 GLY A C 1
ATOM 1786 O O . GLY A 1 254 ? 32.36848 -37.42338 -27.16834 1.000 62.51070 254 GLY A O 1
ATOM 1787 N N . SER A 1 255 ? 31.97637 -36.46247 -25.15433 1.000 49.66234 255 SER A N 1
ATOM 1788 C CA . SER A 1 255 ? 30.53338 -36.27848 -25.41939 1.000 47.02524 255 SER A CA 1
ATOM 1789 C C . SER A 1 255 ? 30.07233 -34.90751 -24.93236 1.000 45.94187 255 SER A C 1
ATOM 1790 O O . SER A 1 255 ? 30.33727 -34.57555 -23.77433 1.000 56.05437 255 SER A O 1
ATOM 1793 N N . LEU A 1 256 ? 29.42636 -34.13849 -25.80536 1.000 51.17205 256 LEU A N 1
ATOM 1794 C CA . LEU A 1 256 ? 28.85632 -32.83751 -25.39134 1.000 46.75303 256 LEU A CA 1
ATOM 1795 C C . LEU A 1 256 ? 27.38130 -33.06855 -25.06942 1.000 51.14820 256 LEU A C 1
ATOM 1796 O O . LEU A 1 256 ? 26.61935 -33.38153 -25.98947 1.000 51.53767 256 LEU A O 1
ATOM 1801 N N . ILE A 1 257 ? 27.01724 -32.94161 -23.79743 1.000 44.41121 257 ILE A N 1
ATOM 1802 C CA . ILE A 1 257 ? 25.60422 -33.14165 -23.37951 1.000 49.65643 257 ILE A CA 1
ATOM 1803 C C . ILE A 1 257 ? 24.90020 -31.79166 -23.44750 1.000 48.95995 257 ILE A C 1
ATOM 1804 O O . ILE A 1 257 ? 25.11314 -30.97369 -22.55545 1.000 47.40463 257 ILE A O 1
ATOM 1809 N N . GLN A 1 258 ? 24.07525 -31.59263 -24.47253 1.000 48.12268 258 GLN A N 1
ATOM 1810 C CA . GLN A 1 258 ? 23.32123 -30.32764 -24.63052 1.000 52.67308 258 GLN A CA 1
ATOM 1811 C C . GLN A 1 258 ? 22.25918 -30.26770 -23.53957 1.000 48.65699 258 GLN A C 1
ATOM 1812 O O . GLN A 1 258 ? 22.06413 -29.19273 -22.97353 1.000 51.35498 258 GLN A O 1
ATOM 1818 N N . GLY A 1 259 ? 21.59318 -31.38172 -23.26764 1.000 40.12525 259 GLY A N 1
ATOM 1819 C CA . GLY A 1 259 ? 20.64913 -31.41478 -22.14069 1.000 47.05808 259 GLY A CA 1
ATOM 1820 C C . GLY A 1 259 ? 19.19615 -31.31579 -22.53776 1.000 44.17372 259 GLY A C 1
ATOM 1821 O O . GLY A 1 259 ? 18.92720 -31.12775 -23.72476 1.000 56.66427 259 GLY A O 1
ATOM 1822 N N . PHE A 1 260 ? 18.29910 -31.45285 -21.56381 1.000 44.66436 260 PHE A N 1
ATOM 1823 C CA . PHE A 1 260 ? 16.84511 -31.33586 -21.81487 1.000 43.37479 260 PHE A CA 1
ATOM 1824 C C . PHE A 1 260 ? 16.26004 -30.41691 -20.74687 1.000 46.89310 260 PHE A C 1
ATOM 1825 O O . PHE A 1 260 ? 16.11799 -30.85396 -19.60389 1.000 47.98553 260 PHE A O 1
ATOM 1833 N N . ARG A 1 261 ? 15.92804 -29.18791 -21.12584 1.000 40.05453 261 ARG A N 1
ATOM 1834 C CA . ARG A 1 261 ? 15.42997 -28.18295 -20.15482 1.000 43.26430 261 ARG A CA 1
ATOM 1835 C C . ARG A 1 261 ? 14.10695 -28.62500 -19.54091 1.000 48.24706 261 ARG A C 1
ATOM 1836 O O . ARG A 1 261 ? 13.79589 -28.14405 -18.44890 1.000 43.91479 261 ARG A O 1
ATOM 1844 N N . ALA A 1 262 ? 13.35200 -29.50399 -20.20098 1.000 44.65408 262 ALA A N 1
ATOM 1845 C CA . ALA A 1 262 ? 12.05298 -29.81903 -19.61805 1.000 47.26639 262 ALA A CA 1
ATOM 1846 C C . ALA A 1 262 ? 12.11295 -30.92707 -18.56909 1.000 48.45282 262 ALA A C 1
ATOM 1847 O O . ALA A 1 262 ? 11.05293 -31.34911 -18.07816 1.000 48.62611 262 ALA A O 1
ATOM 1849 N N . GLY A 1 263 ? 13.30294 -31.41006 -18.20905 1.000 41.82027 263 GLY A N 1
ATOM 1850 C CA . GLY A 1 263 ? 13.40190 -32.38210 -17.13608 1.000 44.50306 263 GLY A CA 1
ATOM 1851 C C . GLY A 1 263 ? 13.67482 -31.67415 -15.82604 1.000 42.32146 263 GLY A C 1
ATOM 1852 O O . GLY A 1 263 ? 14.77280 -31.13914 -15.63497 1.000 43.38880 263 GLY A O 1
ATOM 1853 N N . ASP A 1 264 ? 12.67678 -31.59920 -14.94609 1.000 39.89194 264 ASP A N 1
ATOM 1854 C CA . ASP A 1 264 ? 12.84770 -30.93625 -13.64606 1.000 47.12979 264 ASP A CA 1
ATOM 1855 C C . ASP A 1 264 ? 13.53867 -31.89927 -12.68006 1.000 46.46673 264 ASP A C 1
ATOM 1856 O O . ASP A 1 264 ? 12.87965 -32.61131 -11.91712 1.000 47.45882 264 ASP A O 1
ATOM 1861 N N . VAL A 1 265 ? 14.87667 -31.88925 -12.68999 1.000 42.85314 265 VAL A N 1
ATOM 1862 C CA . VAL A 1 265 ? 15.68865 -32.83926 -11.92699 1.000 49.55887 265 VAL A CA 1
ATOM 1863 C C . VAL A 1 265 ? 17.07863 -32.22825 -11.70790 1.000 47.78369 265 VAL A C 1
ATOM 1864 O O . VAL A 1 265 ? 17.58966 -31.50221 -12.56384 1.000 48.10059 265 VAL A O 1
ATOM 1868 N N . ALA A 1 266 ? 17.69958 -32.52428 -10.55888 1.000 46.97891 266 ALA A N 1
ATOM 1869 C CA . ALA A 1 266 ? 18.98255 -31.89227 -10.22679 1.000 44.82314 266 ALA A CA 1
ATOM 1870 C C . ALA A 1 266 ? 20.08161 -32.20121 -11.24575 1.000 50.44670 266 ALA A C 1
ATOM 1871 O O . ALA A 1 266 ? 21.02860 -31.41219 -11.38067 1.000 44.36408 266 ALA A O 1
ATOM 1873 N N . ARG A 1 267 ? 19.97266 -33.32419 -11.95180 1.000 41.97302 267 ARG A N 1
ATOM 1874 C CA . ARG A 1 267 ? 21.06471 -33.73613 -12.87876 1.000 41.41649 267 ARG A CA 1
ATOM 1875 C C . ARG A 1 267 ? 20.90077 -33.04708 -14.23374 1.000 46.92924 267 ARG A C 1
ATOM 1876 O O . ARG A 1 267 ? 21.77381 -33.21604 -15.08970 1.000 50.48546 267 ARG A O 1
ATOM 1884 N N . MET A 1 268 ? 19.83176 -32.27710 -14.39976 1.000 44.49705 268 MET A N 1
ATOM 1885 C CA . MET A 1 268 ? 19.56682 -31.63005 -15.70375 1.000 46.57795 268 MET A CA 1
ATOM 1886 C C . MET A 1 268 ? 20.63681 -30.57402 -15.95966 1.000 44.24618 268 MET A C 1
ATOM 1887 O O . MET A 1 268 ? 21.22975 -30.08705 -15.00561 1.000 44.94242 268 MET A O 1
ATOM 1892 N N . GLY A 1 269 ? 20.89287 -30.27097 -17.22563 1.000 45.71355 269 GLY A N 1
ATOM 1893 C CA . GLY A 1 269 ? 21.87586 -29.22794 -17.54755 1.000 48.50011 269 GLY A CA 1
ATOM 1894 C C . GLY A 1 269 ? 22.78793 -29.58488 -18.69851 1.000 46.81961 269 GLY A C 1
ATOM 1895 O O . GLY A 1 269 ? 22.87497 -30.76286 -19.05556 1.000 47.32283 269 GLY A O 1
ATOM 1896 N N . SER A 1 270 ? 23.44294 -28.57685 -19.25644 1.000 45.37430 270 SER A N 1
ATOM 1897 C CA . SER A 1 270 ? 24.40300 -28.81179 -20.35040 1.000 44.11255 270 SER A CA 1
ATOM 1898 C C . SER A 1 270 ? 25.73397 -29.15979 -19.70835 1.000 45.19264 270 SER A C 1
ATOM 1899 O O . SER A 1 270 ? 26.11091 -28.48182 -18.75131 1.000 53.14777 270 SER A O 1
ATOM 1902 N N . LYS A 1 271 ? 26.40101 -30.18676 -20.21236 1.000 49.91550 271 LYS A N 1
ATOM 1903 C CA . LYS A 1 271 ? 27.63299 -30.67676 -19.60532 1.000 50.33567 271 LYS A CA 1
ATOM 1904 C C . LYS A 1 271 ? 28.55805 -31.26270 -20.67029 1.000 50.25138 271 LYS A C 1
ATOM 1905 O O . LYS A 1 271 ? 28.13512 -31.57767 -21.79133 1.000 52.63806 271 LYS A O 1
ATOM 1911 N N . VAL A 1 272 ? 29.83204 -31.42569 -20.29024 1.000 47.84987 272 VAL A N 1
ATOM 1912 C CA . VAL A 1 272 ? 30.85509 -32.03264 -21.14121 1.000 48.72034 272 VAL A CA 1
ATOM 1913 C C . VAL A 1 272 ? 31.49107 -33.19266 -20.38822 1.000 50.97607 272 VAL A C 1
ATOM 1914 O O . VAL A 1 272 ? 31.92202 -33.02870 -19.24120 1.000 55.17141 272 VAL A O 1
ATOM 1918 N N . LEU A 1 273 ? 31.57213 -34.35063 -21.04726 1.000 50.28498 273 LEU A N 1
ATOM 1919 C CA . LEU A 1 273 ? 32.11112 -35.58465 -20.48129 1.000 55.61605 273 LEU A CA 1
ATOM 1920 C C . LEU A 1 273 ? 33.32117 -36.02459 -21.30324 1.000 60.66709 273 LEU A C 1
ATOM 1921 O O . LEU A 1 273 ? 33.19923 -36.27955 -22.51526 1.000 58.49139 273 LEU A O 1
ATOM 1926 N N . ILE A 1 274 ? 34.48014 -36.11760 -20.65119 1.000 56.95383 274 ILE A N 1
ATOM 1927 C CA . ILE A 1 274 ? 35.72918 -36.52855 -21.29114 1.000 58.15918 274 ILE A CA 1
ATOM 1928 C C . ILE A 1 274 ? 36.26717 -37.78657 -20.61717 1.000 55.96637 274 ILE A C 1
ATOM 1929 O O . ILE A 1 274 ? 36.23411 -37.89662 -19.38517 1.000 57.16595 274 ILE A O 1
ATOM 1934 N N . TYR A 1 275 ? 36.74022 -38.73453 -21.42618 1.000 61.34734 275 TYR A N 1
ATOM 1935 C CA . TYR A 1 275 ? 37.44222 -39.91753 -20.94519 1.000 59.78101 275 TYR A CA 1
ATOM 1936 C C . TYR A 1 275 ? 38.84525 -39.95949 -21.54012 1.000 61.30331 275 TYR A C 1
ATOM 1937 O O . TYR A 1 275 ? 39.01531 -39.73644 -22.74411 1.000 62.29618 275 TYR A O 1
ATOM 1946 N N . THR A 1 276 ? 39.82722 -40.30450 -20.71609 1.000 63.44857 276 THR A N 1
ATOM 1947 C CA . THR A 1 276 ? 41.20624 -40.46846 -21.15503 1.000 69.31317 276 THR A CA 1
ATOM 1948 C C . THR A 1 276 ? 41.74524 -41.78047 -20.61005 1.000 73.94187 276 THR A C 1
ATOM 1949 O O . THR A 1 276 ? 41.08221 -42.45851 -19.82211 1.000 72.09718 276 THR A O 1
ATOM 1953 N N . ASN A 1 277 ? 42.93527 -42.16543 -21.08301 1.000 73.73006 277 ASN A N 1
ATOM 1954 C CA . ASN A 1 277 ? 43.59527 -43.38744 -20.61902 1.000 70.21177 277 ASN A CA 1
ATOM 1955 C C . ASN A 1 277 ? 44.50320 -43.04947 -19.44596 1.000 78.13712 277 ASN A C 1
ATOM 1956 O O . ASN A 1 277 ? 45.60620 -42.53044 -19.62989 1.000 82.74866 277 ASN A O 1
ATOM 1961 N N . ASN A 1 278 ? 44.02715 -43.33552 -18.23200 1.000 78.56142 278 ASN A N 1
ATOM 1962 C CA . ASN A 1 278 ? 44.79608 -43.20556 -17.00095 1.000 75.21269 278 ASN A CA 1
ATOM 1963 C C . ASN A 1 278 ? 45.47705 -41.84155 -16.86787 1.000 79.66713 278 ASN A C 1
ATOM 1964 O O . ASN A 1 278 ? 46.64803 -41.74254 -16.48481 1.000 83.48226 278 ASN A O 1
ATOM 1969 N N . ASP A 1 279 ? 44.71805 -40.77055 -17.15886 1.000 76.88490 279 ASP A N 1
ATOM 1970 C CA . ASP A 1 279 ? 45.18201 -39.38855 -16.95979 1.000 72.54195 279 ASP A CA 1
ATOM 1971 C C . ASP A 1 279 ? 43.95098 -38.53559 -16.64882 1.000 69.98463 279 ASP A C 1
ATOM 1972 O O . ASP A 1 279 ? 43.42801 -37.81356 -17.50181 1.000 71.95850 279 ASP A O 1
ATOM 1977 N N . GLN A 1 280 ? 43.47392 -38.64564 -15.40484 1.000 70.30852 280 GLN A N 1
ATOM 1978 C CA . GLN A 1 280 ? 42.30489 -37.87568 -14.98887 1.000 67.74003 280 GLN A CA 1
ATOM 1979 C C . GLN A 1 280 ? 42.53587 -36.37267 -15.03180 1.000 67.84765 280 GLN A C 1
ATOM 1980 O O . GLN A 1 280 ? 41.61387 -35.65567 -15.45382 1.000 64.78473 280 GLN A O 1
ATOM 1986 N N . PRO A 1 281 ? 43.66483 -35.82567 -14.57673 1.000 69.06299 281 PRO A N 1
ATOM 1987 C CA . PRO A 1 281 ? 43.88182 -34.38266 -14.77466 1.000 69.08728 281 PRO A CA 1
ATOM 1988 C C . PRO A 1 281 ? 43.73388 -33.92861 -16.22065 1.000 71.41617 281 PRO A C 1
ATOM 1989 O O . PRO A 1 281 ? 43.18488 -32.84861 -16.48263 1.000 71.78661 281 PRO A O 1
ATOM 1993 N N . ALA A 1 282 ? 44.19594 -34.73556 -17.18066 1.000 67.89891 282 ALA A N 1
ATOM 1994 C CA . ALA A 1 282 ? 44.04601 -34.36951 -18.58165 1.000 65.74732 282 ALA A CA 1
ATOM 1995 C C . ALA A 1 282 ? 42.58503 -34.40352 -19.00572 1.000 67.97403 282 ALA A C 1
ATOM 1996 O O . ALA A 1 282 ? 42.15806 -33.60249 -19.85171 1.000 68.94283 282 ALA A O 1
ATOM 1998 N N . ALA A 1 283 ? 41.81202 -35.33455 -18.44280 1.000 68.16460 283 ALA A N 1
ATOM 1999 C CA . ALA A 1 283 ? 40.37403 -35.32957 -18.67287 1.000 62.91306 283 ALA A CA 1
ATOM 2000 C C . ALA A 1 283 ? 39.75098 -34.02860 -18.17685 1.000 64.84968 283 ALA A C 1
ATOM 2001 O O . ALA A 1 283 ? 38.96000 -33.39359 -18.87986 1.000 63.33238 283 ALA A O 1
ATOM 2003 N N . ALA A 1 284 ? 40.10791 -33.60364 -16.96481 1.000 61.79039 284 ALA A N 1
ATOM 2004 C CA . ALA A 1 284 ? 39.44787 -32.42467 -16.41280 1.000 65.65090 284 ALA A CA 1
ATOM 2005 C C . ALA A 1 284 ? 39.77788 -31.16164 -17.20574 1.000 65.65666 284 ALA A C 1
ATOM 2006 O O . ALA A 1 284 ? 38.89888 -30.32264 -17.42575 1.000 68.42453 284 ALA A O 1
ATOM 2008 N N . SER A 1 285 ? 41.03690 -31.00260 -17.63267 1.000 66.74347 285 SER A N 1
ATOM 2009 C CA . SER A 1 285 ? 41.39992 -29.85656 -18.47261 1.000 68.59676 285 SER A CA 1
ATOM 2010 C C . SER A 1 285 ? 40.66099 -29.89552 -19.80964 1.000 66.36120 285 SER A C 1
ATOM 2011 O O . SER A 1 285 ? 40.09399 -28.89051 -20.24763 1.000 67.68463 285 SER A O 1
ATOM 2014 N N . ILE A 1 286 ? 40.67804 -31.04449 -20.48869 1.000 66.05270 286 ILE A N 1
ATOM 2015 C CA . ILE A 1 286 ? 40.04211 -31.10146 -21.80072 1.000 58.49770 286 ILE A CA 1
ATOM 2016 C C . ILE A 1 286 ? 38.54310 -30.85849 -21.66479 1.000 63.17656 286 ILE A C 1
ATOM 2017 O O . ILE A 1 286 ? 37.94512 -30.12747 -22.46479 1.000 62.88600 286 ILE A O 1
ATOM 2022 N N . ALA A 1 287 ? 37.91806 -31.44354 -20.63884 1.000 65.14935 287 ALA A N 1
ATOM 2023 C CA . ALA A 1 287 ? 36.49304 -31.23757 -20.40490 1.000 58.36903 287 ALA A CA 1
ATOM 2024 C C . ALA A 1 287 ? 36.19700 -29.77559 -20.14086 1.000 57.27171 287 ALA A C 1
ATOM 2025 O O . ALA A 1 287 ? 35.21302 -29.22658 -20.64489 1.000 57.09978 287 ALA A O 1
ATOM 2027 N N . GLN A 1 288 ? 37.06395 -29.10460 -19.38979 1.000 58.51050 288 GLN A N 1
ATOM 2028 C CA . GLN A 1 288 ? 36.84091 -27.67462 -19.04875 1.000 60.57701 288 GLN A CA 1
ATOM 2029 C C . GLN A 1 288 ? 36.98196 -26.79857 -20.29171 1.000 59.27180 288 GLN A C 1
ATOM 2030 O O . GLN A 1 288 ? 36.44594 -25.68658 -20.26969 1.000 56.31524 288 GLN A O 1
ATOM 2036 N N A ASP A 1 289 ? 37.91901 -27.14652 -21.17567 0.565 59.12517 289 ASP A N 1
ATOM 2037 N N B ASP A 1 289 ? 37.91601 -27.14952 -21.17867 0.435 59.84202 289 ASP A N 1
ATOM 2038 C CA A ASP A 1 289 ? 38.15505 -26.34047 -22.40163 0.565 62.60286 289 ASP A CA 1
ATOM 2039 C CA B ASP A 1 289 ? 38.15405 -26.33847 -22.40163 0.435 62.70983 289 ASP A CA 1
ATOM 2040 C C A ASP A 1 289 ? 36.91510 -26.36545 -23.29269 0.565 59.46415 289 ASP A C 1
ATOM 2041 C C B ASP A 1 289 ? 36.92210 -26.36545 -23.30569 0.435 59.81414 289 ASP A C 1
ATOM 2042 O O A ASP A 1 289 ? 36.32409 -25.29146 -23.49168 0.565 55.72565 289 ASP A O 1
ATOM 2043 O O B ASP A 1 289 ? 36.32709 -25.29246 -23.49568 0.435 56.82538 289 ASP A O 1
ATOM 2052 N N . PHE A 1 290 ? 36.38813 -27.56145 -23.55977 1.000 55.24690 290 PHE A N 1
ATOM 2053 C CA . PHE A 1 290 ? 35.20518 -27.69344 -24.44783 1.000 60.66305 290 PHE A CA 1
ATOM 2054 C C . PHE A 1 290 ? 33.96313 -27.11549 -23.76187 1.000 57.78512 290 PHE A C 1
ATOM 2055 O O . PHE A 1 290 ? 33.05316 -26.67248 -24.46690 1.000 54.13541 290 PHE A O 1
ATOM 2063 N N . GLY A 1 291 ? 33.93607 -27.12054 -22.42987 1.000 56.76001 291 GLY A N 1
ATOM 2064 C CA . GLY A 1 291 ? 32.74902 -26.61759 -21.71091 1.000 48.77582 291 GLY A CA 1
ATOM 2065 C C . GLY A 1 291 ? 32.68100 -25.10859 -21.68685 1.000 52.12115 291 GLY A C 1
ATOM 2066 O O . GLY A 1 291 ? 31.56999 -24.57061 -21.71189 1.000 55.30658 291 GLY A O 1
ATOM 2067 N N . ARG A 1 292 ? 33.83898 -24.44957 -21.66577 1.000 51.45147 292 ARG A N 1
ATOM 2068 C CA . ARG A 1 292 ? 33.90096 -22.96457 -21.67371 1.000 56.71891 292 ARG A CA 1
ATOM 2069 C C . ARG A 1 292 ? 33.58602 -22.45152 -23.08171 1.000 53.65718 292 ARG A C 1
ATOM 2070 O O . ARG A 1 292 ? 33.00500 -21.36353 -23.18769 1.000 53.32835 292 ARG A O 1
ATOM 2078 N N . ARG A 1 293 ? 33.94408 -23.21447 -24.11372 1.000 53.40361 293 ARG A N 1
ATOM 2079 C CA . ARG A 1 293 ? 33.61615 -22.83643 -25.51272 1.000 56.58504 293 ARG A CA 1
ATOM 2080 C C . ARG A 1 293 ? 32.10216 -22.94244 -25.70580 1.000 56.11517 293 ARG A C 1
ATOM 2081 O O . ARG A 1 293 ? 31.54218 -22.10043 -26.41479 1.000 54.02033 293 ARG A O 1
ATOM 2089 N N . TYR A 1 294 ? 31.47014 -23.92348 -25.06887 1.000 52.58262 294 TYR A N 1
ATOM 2090 C CA . TYR A 1 294 ? 29.99915 -24.09150 -25.14295 1.000 54.88215 294 TYR A CA 1
ATOM 2091 C C . TYR A 1 294 ? 29.32709 -22.92054 -24.43693 1.000 50.30429 294 TYR A C 1
ATOM 2092 O O . TYR A 1 294 ? 28.35711 -22.37054 -24.96696 1.000 54.40514 294 TYR A O 1
ATOM 2101 N N . GLN A 1 295 ? 29.83603 -22.56858 -23.26390 1.000 55.68125 295 GLN A N 1
ATOM 2102 C CA . GLN A 1 295 ? 29.26297 -21.45562 -22.47388 1.000 52.57898 295 GLN A CA 1
ATOM 2103 C C . GLN A 1 295 ? 29.35799 -20.16559 -23.28283 1.000 54.78207 295 GLN A C 1
ATOM 2104 O O . GLN A 1 295 ? 28.44197 -19.34061 -23.17984 1.000 62.93047 295 GLN A O 1
ATOM 2110 N N . ALA A 1 296 ? 30.43402 -20.00754 -24.04677 1.000 56.67535 296 ALA A N 1
ATOM 2111 C CA . ALA A 1 296 ? 30.63404 -18.79750 -24.87171 1.000 59.37637 296 ALA A CA 1
ATOM 2112 C C . ALA A 1 296 ? 29.66810 -18.80847 -26.05376 1.000 61.67772 296 ALA A C 1
ATOM 2113 O O . ALA A 1 296 ? 29.10510 -17.75047 -26.36475 1.000 60.34542 296 ALA A O 1
ATOM 2115 N N . MET A 1 297 ? 29.44615 -19.97845 -26.65082 1.000 64.71020 297 MET A N 1
ATOM 2116 C CA . MET A 1 297 ? 28.43921 -20.10343 -27.73187 1.000 61.50243 297 MET A CA 1
ATOM 2117 C C . MET A 1 297 ? 27.04817 -20.07348 -27.09694 1.000 65.75833 297 MET A C 1
ATOM 2118 O O . MET A 1 297 ? 26.36120 -21.09249 -27.16201 1.000 77.75899 297 MET A O 1
ATOM 2123 N N . ALA A 1 298 ? 26.66413 -18.95751 -26.48491 1.000 69.25630 298 ALA A N 1
ATOM 2124 C CA . ALA A 1 298 ? 25.33909 -18.82456 -25.84297 1.000 58.38133 298 ALA A CA 1
ATOM 2125 C C . ALA A 1 298 ? 24.36613 -18.13854 -26.80199 1.000 84.77077 298 ALA A C 1
ATOM 2126 O O . ALA A 1 298 ? 23.39009 -17.54757 -26.30502 1.000 71.05933 298 ALA A O 1
ATOM 2128 N N . SER A 1 299 ? 24.63419 -18.19548 -28.11598 1.000 90.54420 299 SER A N 1
ATOM 2129 C CA . SER A 1 299 ? 23.76123 -17.57646 -29.15200 1.000 68.69480 299 SER A CA 1
ATOM 2130 C C . SER A 1 299 ? 24.22031 -18.04240 -30.53500 1.000 67.07729 299 SER A C 1
ATOM 2131 O O . SER A 1 299 ? 24.70033 -19.18239 -30.61702 1.000 69.15386 299 SER A O 1
ATOM 2134 N N . GLU A 1 307 ? 10.44994 -12.55485 -25.07447 1.000 116.52736 307 GLU A N 1
ATOM 2135 C CA . GLU A 1 307 ? 10.69796 -11.35781 -25.91841 1.000 117.70615 307 GLU A CA 1
ATOM 2136 C C . GLU A 1 307 ? 9.72202 -11.36478 -27.10346 1.000 115.22980 307 GLU A C 1
ATOM 2137 O O . GLU A 1 307 ? 9.34102 -10.26777 -27.54643 1.000 119.63046 307 GLU A O 1
ATOM 2143 N N . ARG A 1 308 ? 9.32407 -12.54577 -27.58352 1.000 104.89025 308 ARG A N 1
ATOM 2144 C CA . ARG A 1 308 ? 8.43113 -12.62674 -28.77057 1.000 92.71404 308 ARG A CA 1
ATOM 2145 C C . ARG A 1 308 ? 7.01611 -12.98778 -28.31765 1.000 83.54288 308 ARG A C 1
ATOM 2146 O O . ARG A 1 308 ? 6.88309 -13.89582 -27.48769 1.000 82.62249 308 ARG A O 1
ATOM 2154 N N . SER A 1 309 ? 6.00413 -12.30778 -28.85768 1.000 76.28472 309 SER A N 1
ATOM 2155 C CA . SER A 1 309 ? 4.60511 -12.51682 -28.41375 1.000 63.88651 309 SER A CA 1
ATOM 2156 C C . SER A 1 309 ? 3.81317 -13.32380 -29.43882 1.000 64.99538 309 SER A C 1
ATOM 2157 O O . SER A 1 309 ? 4.18823 -13.31575 -30.61580 1.000 65.07872 309 SER A O 1
ATOM 2160 N N . PHE A 1 310 ? 2.74216 -13.97483 -28.99090 1.000 56.61733 310 PHE A N 1
ATOM 2161 C CA . PHE A 1 310 ? 1.85822 -14.71881 -29.91397 1.000 55.08464 310 PHE A CA 1
ATOM 2162 C C . PHE A 1 310 ? 1.22125 -13.71579 -30.86697 1.000 58.02985 310 PHE A C 1
ATOM 2163 O O . PHE A 1 310 ? 1.24231 -13.93574 -32.07997 1.000 59.07616 310 PHE A O 1
ATOM 2171 N N . ALA A 1 311 ? 0.70120 -12.61982 -30.32395 1.000 54.57692 311 ALA A N 1
ATOM 2172 C CA . ALA A 1 311 ? -0.02977 -11.64280 -31.15495 1.000 56.38073 311 ALA A CA 1
ATOM 2173 C C . ALA A 1 311 ? 0.87127 -11.11174 -32.26688 1.000 54.40175 311 ALA A C 1
ATOM 2174 O O . ALA A 1 311 ? 0.40433 -11.01470 -33.40490 1.000 61.37004 311 ALA A O 1
ATOM 2176 N N . ALA A 1 312 ? 2.11125 -10.77673 -31.93381 1.000 55.50329 312 ALA A N 1
ATOM 2177 C CA . ALA A 1 312 ? 3.05929 -10.25568 -32.93574 1.000 62.31063 312 ALA A CA 1
ATOM 2178 C C . ALA A 1 312 ? 3.27536 -11.29763 -34.03077 1.000 63.86433 312 ALA A C 1
ATOM 2179 O O . ALA A 1 312 ? 3.27841 -10.92958 -35.21076 1.000 62.43567 312 ALA A O 1
ATOM 2181 N N . ASP A 1 313 ? 3.44936 -12.55364 -33.63381 1.000 57.41026 313 ASP A N 1
ATOM 2182 C CA . ASP A 1 313 ? 3.69843 -13.63860 -34.61084 1.000 59.20240 313 ASP A CA 1
ATOM 2183 C C . ASP A 1 313 ? 2.48148 -13.78559 -35.52891 1.000 54.92073 313 ASP A C 1
ATOM 2184 O O . ASP A 1 313 ? 2.68154 -14.01754 -36.72391 1.000 59.11906 313 ASP A O 1
ATOM 2189 N N . ILE A 1 314 ? 1.27445 -13.62563 -34.99596 1.000 50.75264 314 ILE A N 1
ATOM 2190 C CA . ILE A 1 314 ? 0.03849 -13.71362 -35.82702 1.000 56.40774 314 ILE A CA 1
ATOM 2191 C C . ILE A 1 314 ? -0.02448 -12.47958 -36.72498 1.000 57.59429 314 ILE A C 1
ATOM 2192 O O . ILE A 1 314 ? -0.47343 -12.60755 -37.87101 1.000 62.29683 314 ILE A O 1
ATOM 2197 N N . GLU A 1 315 ? 0.41247 -11.33560 -36.21191 1.000 51.01537 315 GLU A N 1
ATOM 2198 C CA . GLU A 1 315 ? 0.43349 -10.09456 -37.02486 1.000 60.88462 315 GLU A CA 1
ATOM 2199 C C . GLU A 1 315 ? 1.49355 -10.26050 -38.11182 1.000 61.51300 315 GLU A C 1
ATOM 2200 O O . GLU A 1 315 ? 1.21160 -9.91246 -39.26582 1.000 56.97960 315 GLU A O 1
ATOM 2206 N N . LEU A 1 316 ? 2.65654 -10.79950 -37.75478 1.000 59.27772 316 LEU A N 1
ATOM 2207 C CA . LEU A 1 316 ? 3.68559 -11.07644 -38.78374 1.000 60.29925 316 LEU A CA 1
ATOM 2208 C C . LEU A 1 316 ? 3.08566 -12.04841 -39.79181 1.000 58.97098 316 LEU A C 1
ATOM 2209 O O . LEU A 1 316 ? 3.26672 -11.84436 -40.99579 1.000 63.54308 316 LEU A O 1
ATOM 2214 N N . ALA A 1 317 ? 2.38665 -13.06844 -39.28888 1.000 60.09503 317 ALA A N 1
ATOM 2215 C CA . ALA A 1 317 ? 1.78472 -14.01142 -40.21795 1.000 56.70159 317 ALA A CA 1
ATOM 2216 C C . ALA A 1 317 ? 0.78175 -13.32440 -41.12597 1.000 60.80936 317 ALA A C 1
ATOM 2217 O O . ALA A 1 317 ? 0.71381 -13.62036 -42.32299 1.000 61.04099 317 ALA A O 1
ATOM 2219 N N . LYS A 1 318 ? -0.00929 -12.41244 -40.58298 1.000 58.13137 318 LYS A N 1
ATOM 2220 C CA . LYS A 1 318 ? -1.06027 -11.76942 -41.40900 1.000 62.11075 318 LYS A CA 1
ATOM 2221 C C . LYS A 1 318 ? -0.38423 -10.87737 -42.45194 1.000 62.81567 318 LYS A C 1
ATOM 2222 O O . LYS A 1 318 ? -1.04119 -10.54134 -43.44995 1.000 64.15395 318 LYS A O 1
ATOM 2228 N N . ALA A 1 319 ? 0.89175 -10.55035 -42.24786 1.000 61.77824 319 ALA A N 1
ATOM 2229 C CA . ALA A 1 319 ? 1.60578 -9.61631 -43.14679 1.000 69.07541 319 ALA A CA 1
ATOM 2230 C C . ALA A 1 319 ? 2.27885 -10.35825 -44.29778 1.000 76.50835 319 ALA A C 1
ATOM 2231 O O . ALA A 1 319 ? 2.78389 -9.68621 -45.21073 1.000 73.65581 319 ALA A O 1
ATOM 2233 N N . ALA A 1 320 ? 2.28487 -11.68725 -44.25183 1.000 73.46047 320 ALA A N 1
ATOM 2234 C CA . ALA A 1 320 ? 2.96294 -12.48920 -45.29083 1.000 69.57903 320 ALA A CA 1
ATOM 2235 C C . ALA A 1 320 ? 2.31100 -12.26316 -46.65086 1.000 78.79454 320 ALA A C 1
ATOM 2236 O O . ALA A 1 320 ? 1.08200 -12.10118 -46.69791 1.000 74.94447 320 ALA A O 1
ATOM 2238 N N . THR A 1 321 ? 3.12605 -12.25111 -47.70682 1.000 88.40952 321 THR A N 1
ATOM 2239 C CA . THR A 1 321 ? 2.62012 -12.01006 -49.07783 1.000 90.11031 321 THR A CA 1
ATOM 2240 C C . THR A 1 321 ? 3.13318 -13.13302 -49.97385 1.000 89.85462 321 THR A C 1
ATOM 2241 O O . THR A 1 321 ? 2.69124 -13.21498 -51.12887 1.000 88.58861 321 THR A O 1
ATOM 2245 N N . ALA A 1 322 ? 4.02617 -13.96502 -49.44184 1.000 80.96849 322 ALA A N 1
ATOM 2246 C CA . ALA A 1 322 ? 4.60823 -15.07598 -50.22285 1.000 73.36679 322 ALA A CA 1
ATOM 2247 C C . ALA A 1 322 ? 4.08422 -16.40101 -49.68293 1.000 67.60187 322 ALA A C 1
ATOM 2248 O O . ALA A 1 322 ? 4.48118 -16.78005 -48.57492 1.000 62.65121 322 ALA A O 1
ATOM 2250 N N . TYR A 1 323 ? 3.26327 -17.08700 -50.46799 1.000 62.25002 323 TYR A N 1
ATOM 2251 C CA . TYR A 1 323 ? 2.64527 -18.35402 -50.01407 1.000 57.07278 323 TYR A CA 1
ATOM 2252 C C . TYR A 1 323 ? 3.27233 -19.52198 -50.78109 1.000 56.05392 323 TYR A C 1
ATOM 2253 O O . TYR A 1 323 ? 3.68239 -19.31793 -51.92806 1.000 69.79642 323 TYR A O 1
ATOM 2262 N N . PRO A 1 324 ? 3.39033 -20.73500 -50.20213 1.000 53.42351 324 PRO A N 1
ATOM 2263 C CA . PRO A 1 324 ? 2.79227 -21.07006 -48.91017 1.000 54.76470 324 PRO A CA 1
ATOM 2264 C C . PRO A 1 324 ? 3.62320 -20.63910 -47.69211 1.000 47.93792 324 PRO A C 1
ATOM 2265 O O . PRO A 1 324 ? 4.82520 -20.68807 -47.76206 1.000 54.45045 324 PRO A O 1
ATOM 2269 N N . VAL A 1 325 ? 2.95614 -20.24715 -46.60513 1.000 51.91715 325 VAL A N 1
ATOM 2270 C CA . VAL A 1 325 ? 3.65707 -19.84919 -45.35008 1.000 45.70302 325 VAL A CA 1
ATOM 2271 C C . VAL A 1 325 ? 3.51404 -20.97223 -44.32513 1.000 38.39578 325 VAL A C 1
ATOM 2272 O O . VAL A 1 325 ? 2.38203 -21.38526 -44.06520 1.000 44.03803 325 VAL A O 1
ATOM 2276 N N . ILE A 1 326 ? 4.63402 -21.42523 -43.76409 1.000 39.12388 326 ILE A N 1
ATOM 2277 C CA . ILE A 1 326 ? 4.61499 -22.52727 -42.76314 1.000 46.10659 326 ILE A CA 1
ATOM 2278 C C . ILE A 1 326 ? 4.58891 -21.92032 -41.36512 1.000 45.28284 326 ILE A C 1
ATOM 2279 O O . ILE A 1 326 ? 5.50688 -21.16932 -41.02804 1.000 47.35682 326 ILE A O 1
ATOM 2284 N N . LEU A 1 327 ? 3.55488 -22.25137 -40.59718 1.000 46.06295 327 LEU A N 1
ATOM 2285 C CA . LEU A 1 327 ? 3.44480 -21.77143 -39.20417 1.000 42.90892 327 LEU A CA 1
ATOM 2286 C C . LEU A 1 327 ? 3.81278 -22.94646 -38.30419 1.000 41.30209 327 LEU A C 1
ATOM 2287 O O . LEU A 1 327 ? 3.12980 -23.96646 -38.37627 1.000 45.36587 327 LEU A O 1
ATOM 2292 N N . VAL A 1 328 ? 4.87774 -22.80847 -37.52014 1.000 40.36185 328 VAL A N 1
ATOM 2293 C CA . VAL A 1 328 ? 5.36272 -23.94249 -36.68716 1.000 41.80500 328 VAL A CA 1
ATOM 2294 C C . VAL A 1 328 ? 4.97464 -23.70955 -35.22617 1.000 48.47135 328 VAL A C 1
ATOM 2295 O O . VAL A 1 328 ? 5.52659 -22.79357 -34.61610 1.000 51.69715 328 VAL A O 1
ATOM 2299 N N . ASP A 1 329 ? 4.05863 -24.52259 -34.70024 1.000 46.87539 329 ASP A N 1
ATOM 2300 C CA . ASP A 1 329 ? 3.64956 -24.41965 -33.27826 1.000 49.39885 329 ASP A CA 1
ATOM 2301 C C . ASP A 1 329 ? 4.62453 -25.25167 -32.45324 1.000 50.45845 329 ASP A C 1
ATOM 2302 O O . ASP A 1 329 ? 4.21052 -26.28469 -31.92930 1.000 54.58690 329 ASP A O 1
ATOM 2307 N N . SER A 1 330 ? 5.87052 -24.80265 -32.35816 1.000 48.44713 330 SER A N 1
ATOM 2308 C CA . SER A 1 330 ? 6.92149 -25.53066 -31.60814 1.000 51.94626 330 SER A CA 1
ATOM 2309 C C . SER A 1 330 ? 6.53842 -25.66772 -30.13616 1.000 50.69971 330 SER A C 1
ATOM 2310 O O . SER A 1 330 ? 7.02441 -26.60074 -29.48618 1.000 53.29493 330 SER A O 1
ATOM 2313 N N . SER A 1 331 ? 5.70538 -24.76076 -29.63517 1.000 49.60308 331 SER A N 1
ATOM 2314 C CA . SER A 1 331 ? 5.25231 -24.81582 -28.22719 1.000 50.19315 331 SER A CA 1
ATOM 2315 C C . SER A 1 331 ? 4.39633 -26.06384 -28.02629 1.000 51.67248 331 SER A C 1
ATOM 2316 O O . SER A 1 331 ? 4.36228 -26.56689 -26.89731 1.000 54.96475 331 SER A O 1
ATOM 2319 N N . ASP A 1 332 ? 3.72439 -26.52381 -29.08334 1.000 49.13151 332 ASP A N 1
ATOM 2320 C CA . ASP A 1 332 ? 2.84940 -27.71883 -28.98743 1.000 49.95217 332 ASP A CA 1
ATOM 2321 C C . ASP A 1 332 ? 3.43046 -28.83379 -29.85344 1.000 46.01025 332 ASP A C 1
ATOM 2322 O O . ASP A 1 332 ? 2.64851 -29.56578 -30.46451 1.000 48.05992 332 ASP A O 1
ATOM 2327 N N . ASN A 1 333 ? 4.75247 -28.96576 -29.87238 1.000 49.43127 333 ASN A N 1
ATOM 2328 C CA . ASN A 1 333 ? 5.31553 -30.07072 -30.64939 1.000 47.27956 333 ASN A CA 1
ATOM 2329 C C . ASN A 1 333 ? 5.30251 -31.35876 -29.83944 1.000 48.89368 333 ASN A C 1
ATOM 2330 O O . ASN A 1 333 ? 6.02546 -31.46778 -28.84641 1.000 51.10652 333 ASN A O 1
ATOM 2335 N N . PRO A 1 334 ? 4.56355 -32.38675 -30.26552 1.000 51.57528 334 PRO A N 1
ATOM 2336 C CA . PRO A 1 334 ? 4.58153 -33.65278 -29.50557 1.000 48.14744 334 PRO A CA 1
ATOM 2337 C C . PRO A 1 334 ? 5.97154 -34.23776 -29.38852 1.000 47.06808 334 PRO A C 1
ATOM 2338 O O . PRO A 1 334 ? 6.24950 -34.99479 -28.44854 1.000 48.55531 334 PRO A O 1
ATOM 2342 N N . GLY A 1 335 ? 6.83958 -33.93971 -30.35647 1.000 45.63254 335 GLY A N 1
ATOM 2343 C CA . GLY A 1 335 ? 8.19359 -34.42369 -30.32842 1.000 46.61599 335 GLY A CA 1
ATOM 2344 C C . GLY A 1 335 ? 9.00552 -33.85272 -29.20336 1.000 51.80131 335 GLY A C 1
ATOM 2345 O O . GLY A 1 335 ? 10.09152 -34.35971 -28.92432 1.000 59.76658 335 GLY A O 1
ATOM 2346 N N . GLY A 1 336 ? 8.53147 -32.77575 -28.59134 1.000 52.14997 336 GLY A N 1
ATOM 2347 C CA . GLY A 1 336 ? 9.13340 -32.23078 -27.39929 1.000 53.24640 336 GLY A CA 1
ATOM 2348 C C . GLY A 1 336 ? 8.39335 -32.56285 -26.12434 1.000 53.40653 336 GLY A C 1
ATOM 2349 O O . GLY A 1 336 ? 8.75528 -32.05188 -25.06030 1.000 53.51240 336 GLY A O 1
ATOM 2350 N N . GLY A 1 337 ? 7.35836 -33.40086 -26.19842 1.000 48.41293 337 GLY A N 1
ATOM 2351 C CA . GLY A 1 337 ? 6.58131 -33.79492 -25.04048 1.000 49.95045 337 GLY A CA 1
ATOM 2352 C C . GLY A 1 337 ? 5.25930 -33.08095 -24.90451 1.000 49.16157 337 GLY A C 1
ATOM 2353 O O . GLY A 1 337 ? 4.44526 -33.48399 -24.06357 1.000 47.29576 337 GLY A O 1
ATOM 2354 N N . ALA A 1 338 ? 4.99132 -32.07892 -25.73949 1.000 48.35659 338 ALA A N 1
ATOM 2355 C CA . ALA A 1 338 ? 3.69531 -31.41694 -25.75153 1.000 48.24389 338 ALA A CA 1
ATOM 2356 C C . ALA A 1 338 ? 2.59535 -32.38494 -26.18862 1.000 48.10792 338 ALA A C 1
ATOM 2357 O O . ALA A 1 338 ? 2.85040 -33.41892 -26.82465 1.000 44.73322 338 ALA A O 1
ATOM 2359 N N . SER A 1 339 ? 1.36132 -32.06098 -25.79367 1.000 44.39989 339 SER A N 1
ATOM 2360 C CA . SER A 1 339 ? 0.21035 -32.90099 -26.09976 1.000 47.87044 339 SER A CA 1
ATOM 2361 C C . SER A 1 339 ? -0.25958 -32.77094 -27.54177 1.000 46.87264 339 SER A C 1
ATOM 2362 O O . SER A 1 339 ? -0.92754 -33.68193 -28.04284 1.000 44.60640 339 SER A O 1
ATOM 2365 N N . GLY A 1 340 ? 0.06543 -31.66791 -28.21472 1.000 46.40980 340 GLY A N 1
ATOM 2366 C CA . GLY A 1 340 ? -0.32750 -31.52086 -29.59373 1.000 48.65896 340 GLY A CA 1
ATOM 2367 C C . GLY A 1 340 ? -1.80350 -31.24388 -29.76079 1.000 47.83637 340 GLY A C 1
ATOM 2368 O O . GLY A 1 340 ? -2.37644 -31.57985 -30.80483 1.000 46.25029 340 GLY A O 1
ATOM 2369 N N . ASP A 1 341 ? -2.40256 -30.58193 -28.76079 1.000 39.94689 341 ASP A N 1
ATOM 2370 C CA . ASP A 1 341 ? -3.86456 -30.32896 -28.75986 1.000 35.53697 341 ASP A CA 1
ATOM 2371 C C . ASP A 1 341 ? -4.19361 -28.88298 -28.40882 1.000 40.04485 341 ASP A C 1
ATOM 2372 O O . ASP A 1 341 ? -5.36562 -28.61701 -28.13187 1.000 40.84936 341 ASP A O 1
ATOM 2377 N N . ASN A 1 342 ? -3.20562 -27.98696 -28.41473 1.000 44.94510 342 ASN A N 1
ATOM 2378 C CA . ASN A 1 342 ? -3.49466 -26.54597 -28.18969 1.000 46.05951 342 ASN A CA 1
ATOM 2379 C C . ASN A 1 342 ? -4.13060 -25.99894 -29.46370 1.000 47.23701 342 ASN A C 1
ATOM 2380 O O . ASN A 1 342 ? -3.61255 -26.30389 -30.54269 1.000 49.08875 342 ASN A O 1
ATOM 2385 N N . MET A 1 343 ? -5.19462 -25.21096 -29.33073 1.000 39.84093 343 MET A N 1
ATOM 2386 C CA . MET A 1 343 ? -5.95057 -24.75593 -30.51875 1.000 38.37714 343 MET A CA 1
ATOM 2387 C C . MET A 1 343 ? -5.92060 -23.23192 -30.61268 1.000 44.99410 343 MET A C 1
ATOM 2388 O O . MET A 1 343 ? -6.86558 -22.66492 -31.15971 1.000 51.79697 343 MET A O 1
ATOM 2393 N N . ALA A 1 344 ? -4.86463 -22.60892 -30.10661 1.000 45.13315 344 ALA A N 1
ATOM 2394 C CA . ALA A 1 344 ? -4.73466 -21.13892 -30.16555 1.000 49.53049 344 ALA A CA 1
ATOM 2395 C C . ALA A 1 344 ? -4.42759 -20.68586 -31.59051 1.000 41.31133 344 ALA A C 1
ATOM 2396 O O . ALA A 1 344 ? -5.09559 -19.76185 -32.05751 1.000 49.17302 344 ALA A O 1
ATOM 2398 N N . LEU A 1 345 ? -3.45455 -21.32282 -32.24449 1.000 43.24112 345 LEU A N 1
ATOM 2399 C CA . LEU A 1 345 ? -3.07049 -20.94376 -33.62746 1.000 52.89503 345 LEU A CA 1
ATOM 2400 C C . LEU A 1 345 ? -4.27244 -21.16574 -34.53552 1.000 38.98888 345 LEU A C 1
ATOM 2401 O O . LEU A 1 345 ? -4.52641 -20.31471 -35.38550 1.000 42.77450 345 LEU A O 1
ATOM 2406 N N . ALA A 1 346 ? -4.98043 -22.26876 -34.34160 1.000 40.22931 346 ALA A N 1
ATOM 2407 C CA . ALA A 1 346 ? -6.19439 -22.55075 -35.13067 1.000 40.71214 346 ALA A CA 1
ATOM 2408 C C . ALA A 1 346 ? -7.23942 -21.49078 -34.82368 1.000 44.92954 346 ALA A C 1
ATOM 2409 O O . ALA A 1 346 ? -7.92738 -21.05176 -35.74570 1.000 52.22520 346 ALA A O 1
ATOM 2411 N N . ARG A 1 347 ? -7.35549 -21.11584 -33.55267 1.000 51.78704 347 ARG A N 1
ATOM 2412 C CA . ARG A 1 347 ? -8.28952 -20.04186 -33.23468 1.000 47.21996 347 ARG A CA 1
ATOM 2413 C C . ARG A 1 347 ? -7.81652 -18.71983 -33.81560 1.000 42.12667 347 ARG A C 1
ATOM 2414 O O . ARG A 1 347 ? -8.61951 -17.94283 -34.33461 1.000 48.32600 347 ARG A O 1
ATOM 2422 N N . ALA A 1 348 ? -6.51653 -18.43881 -33.71553 1.000 39.07804 348 ALA A N 1
ATOM 2423 C CA . ALA A 1 348 ? -5.97752 -17.19778 -34.25645 1.000 44.53077 348 ALA A CA 1
ATOM 2424 C C . ALA A 1 348 ? -6.09145 -17.14573 -35.77646 1.000 58.08955 348 ALA A C 1
ATOM 2425 O O . ALA A 1 348 ? -6.32544 -16.07471 -36.36143 1.000 55.39112 348 ALA A O 1
ATOM 2427 N N . MET A 1 349 ? -5.91340 -18.29370 -36.43449 1.000 46.20735 349 MET A N 1
ATOM 2428 C CA . MET A 1 349 ? -6.02132 -18.34064 -37.88050 1.000 42.64065 349 MET A CA 1
ATOM 2429 C C . MET A 1 349 ? -7.42431 -17.97065 -38.33256 1.000 51.04836 349 MET A C 1
ATOM 2430 O O . MET A 1 349 ? -7.59527 -17.23862 -39.31354 1.000 53.32196 349 MET A O 1
ATOM 2435 N N . LEU A 1 350 ? -8.43633 -18.47670 -37.64163 1.000 47.75333 350 LEU A N 1
ATOM 2436 C CA . LEU A 1 350 ? -9.82131 -18.22970 -38.10668 1.000 51.77084 350 LEU A CA 1
ATOM 2437 C C . LEU A 1 350 ? -10.23736 -16.79572 -37.77265 1.000 53.00054 350 LEU A C 1
ATOM 2438 O O . LEU A 1 350 ? -11.08433 -16.25271 -38.48867 1.000 59.49477 350 LEU A O 1
ATOM 2443 N N . ASP A 1 351 ? -9.64442 -16.20575 -36.74260 1.000 47.86798 351 ASP A N 1
ATOM 2444 C CA . ASP A 1 351 ? -10.07346 -14.85078 -36.30757 1.000 56.51991 351 ASP A CA 1
ATOM 2445 C C . ASP A 1 351 ? -9.32044 -13.77973 -37.09349 1.000 58.76413 351 ASP A C 1
ATOM 2446 O O . ASP A 1 351 ? -9.85546 -12.67074 -37.22547 1.000 59.33542 351 ASP A O 1
ATOM 2451 N N . ASN A 1 352 ? -8.12941 -14.10469 -37.58744 1.000 56.42160 352 ASN A N 1
ATOM 2452 C CA . ASN A 1 352 ? -7.31039 -13.12065 -38.34436 1.000 59.79152 352 ASN A CA 1
ATOM 2453 C C . ASN A 1 352 ? -7.35431 -13.48759 -39.83238 1.000 60.29622 352 ASN A C 1
ATOM 2454 O O . ASN A 1 352 ? -6.46828 -13.04255 -40.56632 1.000 60.26293 352 ASN A O 1
ATOM 2459 N N . ASP A 1 353 ? -8.34128 -14.27659 -40.24946 1.000 58.22057 353 ASP A N 1
ATOM 2460 C CA . ASP A 1 353 ? -8.53420 -14.62154 -41.68448 1.000 59.16629 353 ASP A CA 1
ATOM 2461 C C . ASP A 1 353 ? -7.25016 -15.15550 -42.31844 1.000 58.92691 353 ASP A C 1
ATOM 2462 O O . ASP A 1 353 ? -6.95911 -14.76245 -43.45041 1.000 64.80516 353 ASP A O 1
ATOM 2467 N N . LEU A 1 354 ? -6.53918 -16.04351 -41.63444 1.000 59.00188 354 LEU A N 1
ATOM 2468 C CA . LEU A 1 354 ? -5.34514 -16.68747 -42.23640 1.000 54.55877 354 LEU A CA 1
ATOM 2469 C C . LEU A 1 354 ? -5.80508 -17.94644 -42.97248 1.000 52.59994 354 LEU A C 1
ATOM 2470 O O . LEU A 1 354 ? -5.39408 -19.03745 -42.57750 1.000 50.70864 354 LEU A O 1
ATOM 2475 N N . VAL A 1 355 ? -6.64103 -17.77742 -43.99651 1.000 52.11259 355 VAL A N 1
ATOM 2476 C CA . VAL A 1 355 ? -7.16297 -18.90740 -44.80958 1.000 49.69350 355 VAL A CA 1
ATOM 2477 C C . VAL A 1 355 ? -7.00991 -18.50034 -46.27456 1.000 53.76075 355 VAL A C 1
ATOM 2478 O O . VAL A 1 355 ? -6.70292 -17.31633 -46.47750 1.000 60.97573 355 VAL A O 1
ATOM 2482 N N . PRO A 1 356 ? -7.10284 -19.35430 -47.31559 1.000 60.50904 356 PRO A N 1
ATOM 2483 C CA . PRO A 1 356 ? -7.12782 -20.81231 -47.19565 1.000 49.54622 356 PRO A CA 1
ATOM 2484 C C . PRO A 1 356 ? -5.94485 -21.38431 -46.40761 1.000 45.06279 356 PRO A C 1
ATOM 2485 O O . PRO A 1 356 ? -4.83584 -20.98429 -46.65854 1.000 41.60412 356 PRO A O 1
ATOM 2489 N N . SER A 1 357 ? -6.21688 -22.32835 -45.50466 1.000 49.97883 357 SER A N 1
ATOM 2490 C CA . SER A 1 357 ? -5.15391 -22.84837 -44.61463 1.000 44.28097 357 SER A CA 1
ATOM 2491 C C . SER A 1 357 ? -5.39191 -24.30339 -44.20770 1.000 47.13109 357 SER A C 1
ATOM 2492 O O . SER A 1 357 ? -6.49989 -24.80440 -44.42177 1.000 42.56012 357 SER A O 1
ATOM 2495 N N . CYS A 1 358 ? -4.36792 -24.94339 -43.64567 1.000 42.65231 358 CYS A N 1
ATOM 2496 C CA . CYS A 1 358 ? -4.50393 -26.32242 -43.11773 1.000 43.99078 358 CYS A CA 1
ATOM 2497 C C . CYS A 1 358 ? -3.74099 -26.40045 -41.79070 1.000 40.99504 358 CYS A C 1
ATOM 2498 O O . CYS A 1 358 ? -2.69801 -25.75144 -41.68962 1.000 41.13972 358 CYS A O 1
ATOM 2501 N N . ILE A 1 359 ? -4.25802 -27.14250 -40.80975 1.000 41.21188 359 ILE A N 1
ATOM 2502 C CA . ILE A 1 359 ? -3.54909 -27.32354 -39.50673 1.000 40.10379 359 ILE A CA 1
ATOM 2503 C C . ILE A 1 359 ? -3.59108 -28.79556 -39.10078 1.000 43.70205 359 ILE A C 1
ATOM 2504 O O . ILE A 1 359 ? -4.59305 -29.44956 -39.39186 1.000 43.28956 359 ILE A O 1
ATOM 2509 N N . GLY A 1 360 ? -2.53310 -29.28356 -38.44875 1.000 43.64872 360 GLY A N 1
ATOM 2510 C CA . GLY A 1 360 ? -2.45110 -30.68858 -38.01680 1.000 34.84746 360 GLY A CA 1
ATOM 2511 C C . GLY A 1 360 ? -1.01910 -31.10956 -37.76775 1.000 37.61584 360 GLY A C 1
ATOM 2512 O O . GLY A 1 360 ? -0.12110 -30.33553 -38.08967 1.000 45.87999 360 GLY A O 1
ATOM 2513 N N . PRO A 1 361 ? -0.75811 -32.30258 -37.20178 1.000 36.06290 361 PRO A N 1
ATOM 2514 C CA . PRO A 1 361 ? -1.81612 -33.16462 -36.69887 1.000 41.26854 361 PRO A CA 1
ATOM 2515 C C . PRO A 1 361 ? -2.26020 -32.81568 -35.27187 1.000 48.10953 361 PRO A C 1
ATOM 2516 O O . PRO A 1 361 ? -1.41924 -32.70270 -34.42183 1.000 49.89036 361 PRO A O 1
ATOM 2520 N N . ILE A 1 362 ? -3.56521 -32.65871 -35.05393 1.000 44.59491 362 ILE A N 1
ATOM 2521 C CA . ILE A 1 362 ? -4.10428 -32.31377 -33.70395 1.000 42.30395 362 ILE A CA 1
ATOM 2522 C C . ILE A 1 362 ? -4.58430 -33.58981 -33.01202 1.000 44.14182 362 ILE A C 1
ATOM 2523 O O . ILE A 1 362 ? -5.26325 -34.38779 -33.66408 1.000 46.12067 362 ILE A O 1
ATOM 2528 N N . TRP A 1 363 ? -4.24136 -33.76285 -31.73501 1.000 49.35663 363 TRP A N 1
ATOM 2529 C CA . TRP A 1 363 ? -4.58737 -35.01188 -31.00907 1.000 48.31534 363 TRP A CA 1
ATOM 2530 C C . TRP A 1 363 ? -5.88041 -34.84294 -30.22013 1.000 41.88391 363 TRP A C 1
ATOM 2531 O O . TRP A 1 363 ? -5.86147 -34.16098 -29.19710 1.000 54.00225 363 TRP A O 1
ATOM 2542 N N . ASP A 1 364 ? -6.95738 -35.45194 -30.70121 1.000 38.77931 364 ASP A N 1
ATOM 2543 C CA . ASP A 1 364 ? -8.25541 -35.41499 -29.99327 1.000 42.96593 364 ASP A CA 1
ATOM 2544 C C . ASP A 1 364 ? -8.98137 -36.71099 -30.34036 1.000 53.52233 364 ASP A C 1
ATOM 2545 O O . ASP A 1 364 ? -9.92533 -36.67797 -31.13740 1.000 57.24216 364 ASP A O 1
ATOM 2550 N N . PRO A 1 365 ? -8.53738 -37.85900 -29.79238 1.000 55.76728 365 PRO A N 1
ATOM 2551 C CA . PRO A 1 365 ? -9.14634 -39.15000 -30.09246 1.000 52.15410 365 PRO A CA 1
ATOM 2552 C C . PRO A 1 365 ? -10.67835 -39.12603 -30.01253 1.000 49.94666 365 PRO A C 1
ATOM 2553 O O . PRO A 1 365 ? -11.30129 -39.73001 -30.84659 1.000 48.13104 365 PRO A O 1
ATOM 2557 N N . LEU A 1 366 ? -11.24141 -38.42808 -29.02153 1.000 46.61048 366 LEU A N 1
ATOM 2558 C CA . LEU A 1 366 ? -12.69541 -38.32911 -28.96160 1.000 50.06810 366 LEU A CA 1
ATOM 2559 C C . LEU A 1 366 ? -13.25536 -37.63507 -30.19060 1.000 54.32063 366 LEU A C 1
ATOM 2560 O O . LEU A 1 366 ? -14.24133 -38.09406 -30.78367 1.000 54.17570 366 LEU A O 1
ATOM 2565 N N . ALA A 1 367 ? -12.64236 -36.51704 -30.57753 1.000 53.91917 367 ALA A N 1
ATOM 2566 C CA . ALA A 1 367 ? -13.10332 -35.80901 -31.76652 1.000 46.59446 367 ALA A CA 1
ATOM 2567 C C . ALA A 1 367 ? -12.99524 -36.69296 -33.01355 1.000 55.59464 367 ALA A C 1
ATOM 2568 O O . ALA A 1 367 ? -13.87420 -36.65794 -33.88360 1.000 56.61689 367 ALA A O 1
ATOM 2570 N N . VAL A 1 368 ? -11.95222 -37.52693 -33.10753 1.000 49.91003 368 VAL A N 1
ATOM 2571 C CA . VAL A 1 368 ? -11.87515 -38.46289 -34.22957 1.000 44.45280 368 VAL A CA 1
ATOM 2572 C C . VAL A 1 368 ? -13.07513 -39.40591 -34.21766 1.000 52.99197 368 VAL A C 1
ATOM 2573 O O . VAL A 1 368 ? -13.70808 -39.64288 -35.25270 1.000 55.69609 368 VAL A O 1
ATOM 2577 N N . GLN A 1 369 ? -13.40918 -39.95296 -33.03870 1.000 54.34323 369 GLN A N 1
ATOM 2578 C CA . GLN A 1 369 ? -14.55817 -40.84799 -32.94279 1.000 51.27761 369 GLN A CA 1
ATOM 2579 C C . GLN A 1 369 ? -15.84316 -40.14199 -33.34283 1.000 50.05888 369 GLN A C 1
ATOM 2580 O O . GLN A 1 369 ? -16.67512 -40.71198 -34.05689 1.000 48.73920 369 GLN A O 1
ATOM 2586 N N . LEU A 1 370 ? -16.03621 -38.90101 -32.88379 1.000 52.94943 370 LEU A N 1
ATOM 2587 C CA . LEU A 1 370 ? -17.29321 -38.21303 -33.14982 1.000 54.80564 370 LEU A CA 1
ATOM 2588 C C . LEU A 1 370 ? -17.41314 -37.85997 -34.62982 1.000 51.36840 370 LEU A C 1
ATOM 2589 O O . LEU A 1 370 ? -18.47611 -38.03397 -35.23488 1.000 53.45774 370 LEU A O 1
ATOM 2594 N N . GLY A 1 371 ? -16.32712 -37.38993 -35.23774 1.000 50.40387 371 GLY A N 1
ATOM 2595 C CA . GLY A 1 371 ? -16.37805 -37.11187 -36.65974 1.000 52.89988 371 GLY A CA 1
ATOM 2596 C C . GLY A 1 371 ? -16.63699 -38.37085 -37.47080 1.000 50.60220 371 GLY A C 1
ATOM 2597 O O . GLY A 1 371 ? -17.35994 -38.34782 -38.47583 1.000 51.26472 371 GLY A O 1
ATOM 2598 N N . PHE A 1 372 ? -16.08899 -39.49785 -37.02781 1.000 45.89667 372 PHE A N 1
ATOM 2599 C CA . PHE A 1 372 ? -16.34894 -40.72883 -37.73987 1.000 50.01060 372 PHE A CA 1
ATOM 2600 C C . PHE A 1 372 ? -17.81194 -41.13386 -37.60496 1.000 52.35714 372 PHE A C 1
ATOM 2601 O O . PHE A 1 372 ? -18.42788 -41.57884 -38.57901 1.000 61.61355 372 PHE A O 1
ATOM 2609 N N . GLU A 1 373 ? -18.41400 -40.90192 -36.45398 1.000 53.18135 373 GLU A N 1
ATOM 2610 C CA . GLU A 1 373 ? -19.81300 -41.34695 -36.26907 1.000 54.61226 373 GLU A CA 1
ATOM 2611 C C . GLU A 1 373 ? -20.72797 -40.46393 -37.11408 1.000 52.87082 373 GLU A C 1
ATOM 2612 O O . GLU A 1 373 ? -21.77094 -40.95893 -37.55615 1.000 56.74504 373 GLU A O 1
ATOM 2618 N N . ALA A 1 374 ? -20.34898 -39.20392 -37.32001 1.000 50.50530 374 ALA A N 1
ATOM 2619 C CA . ALA A 1 374 ? -21.18096 -38.25190 -38.08902 1.000 53.21636 374 ALA A CA 1
ATOM 2620 C C . ALA A 1 374 ? -21.19088 -38.62485 -39.56703 1.000 51.02907 374 ALA A C 1
ATOM 2621 O O . ALA A 1 374 ? -22.24586 -38.50384 -40.19608 1.000 52.35304 374 ALA A O 1
ATOM 2623 N N . GLY A 1 375 ? -20.03885 -39.02681 -40.09399 1.000 50.22958 375 GLY A N 1
ATOM 2624 C CA . GLY A 1 375 ? -19.97377 -39.46975 -41.49100 1.000 45.90817 375 GLY A CA 1
ATOM 2625 C C . GLY A 1 375 ? -19.36475 -38.43970 -42.40793 1.000 43.08086 375 GLY A C 1
ATOM 2626 O O . GLY A 1 375 ? -19.44778 -37.25072 -42.09789 1.000 44.41122 375 GLY A O 1
ATOM 2627 N N . LEU A 1 376 ? -18.79868 -38.89765 -43.51592 1.000 45.24213 376 LEU A N 1
ATOM 2628 C CA . LEU A 1 376 ? -18.20665 -37.97960 -44.50986 1.000 41.58891 376 LEU A CA 1
ATOM 2629 C C . LEU A 1 376 ? -19.29964 -37.07960 -45.06788 1.000 42.27206 376 LEU A C 1
ATOM 2630 O O . LEU A 1 376 ? -20.36661 -37.59161 -45.42595 1.000 41.44146 376 LEU A O 1
ATOM 2635 N N . GLY A 1 377 ? -19.03466 -35.78259 -45.11082 1.000 42.70902 377 GLY A N 1
ATOM 2636 C CA . GLY A 1 377 ? -19.99065 -34.82559 -45.68883 1.000 38.75247 377 GLY A CA 1
ATOM 2637 C C . GLY A 1 377 ? -20.90571 -34.21265 -44.66085 1.000 42.32831 377 GLY A C 1
ATOM 2638 O O . GLY A 1 377 ? -21.82170 -33.48465 -45.05686 1.000 50.81749 377 GLY A O 1
ATOM 2639 N N . ALA A 1 378 ? -20.65477 -34.46369 -43.38684 1.000 49.15694 378 ALA A N 1
ATOM 2640 C CA . ALA A 1 378 ? -21.57883 -33.98575 -42.33987 1.000 48.91365 378 ALA A CA 1
ATOM 2641 C C . ALA A 1 378 ? -21.23488 -32.56776 -41.90380 1.000 50.18830 378 ALA A C 1
ATOM 2642 O O . ALA A 1 378 ? -20.06489 -32.30775 -41.61873 1.000 48.71977 378 ALA A O 1
ATOM 2644 N N . ASP A 1 379 ? -22.23689 -31.69978 -41.86182 1.000 52.56018 379 ASP A N 1
ATOM 2645 C CA . ASP A 1 379 ? -22.02294 -30.31879 -41.38175 1.000 57.13914 379 ASP A CA 1
ATOM 2646 C C . ASP A 1 379 ? -22.46901 -30.28186 -39.92577 1.000 62.17021 379 ASP A C 1
ATOM 2647 O O . ASP A 1 379 ? -23.68202 -30.33689 -39.68383 1.000 65.02859 379 ASP A O 1
ATOM 2652 N N . PHE A 1 380 ? -21.51706 -30.20287 -39.00072 1.000 58.67058 380 PHE A N 1
ATOM 2653 C CA . PHE A 1 380 ? -21.89513 -30.28794 -37.57074 1.000 66.64998 380 PHE A CA 1
ATOM 2654 C C . PHE A 1 380 ? -20.89319 -29.54595 -36.69567 1.000 60.52189 380 PHE A C 1
ATOM 2655 O O . PHE A 1 380 ? -19.85317 -29.11091 -37.19960 1.000 59.40672 380 PHE A O 1
ATOM 2663 N N . SER A 1 381 ? -21.23425 -29.40701 -35.42268 1.000 63.31511 381 SER A N 1
ATOM 2664 C CA . SER A 1 381 ? -20.33131 -28.72903 -34.46861 1.000 60.21243 381 SER A CA 1
ATOM 2665 C C . SER A 1 381 ? -19.48333 -29.76904 -33.74061 1.000 59.47574 381 SER A C 1
ATOM 2666 O O . SER A 1 381 ? -20.04233 -30.78507 -33.31567 1.000 55.60831 381 SER A O 1
ATOM 2669 N N . LEU A 1 382 ? -18.18834 -29.51302 -33.62153 1.000 53.27012 382 LEU A N 1
ATOM 2670 C CA . LEU A 1 382 ? -17.25235 -30.42303 -32.98152 1.000 50.42552 382 LEU A CA 1
ATOM 2671 C C . LEU A 1 382 ? -16.35941 -29.60705 -32.06345 1.000 55.42575 382 LEU A C 1
ATOM 2672 O O . LEU A 1 382 ? -15.88141 -28.53003 -32.44938 1.000 53.81966 382 LEU A O 1
ATOM 2677 N N . ARG A 1 383 ? -16.14646 -30.11909 -30.84345 1.000 53.03955 383 ARG A N 1
ATOM 2678 C CA . ARG A 1 383 ? -15.17552 -29.54911 -29.91638 1.000 49.62504 383 ARG A CA 1
ATOM 2679 C C . ARG A 1 383 ? -13.84450 -30.25508 -30.14735 1.000 48.70631 383 ARG A C 1
ATOM 2680 O O . ARG A 1 383 ? -13.75148 -31.47009 -29.96439 1.000 49.88514 383 ARG A O 1
ATOM 2688 N N . VAL A 1 384 ? -12.81649 -29.50005 -30.54727 1.000 46.98594 384 VAL A N 1
ATOM 2689 C CA . VAL A 1 384 ? -11.53546 -30.06901 -30.97123 1.000 50.40755 384 VAL A CA 1
ATOM 2690 C C . VAL A 1 384 ? -10.42351 -29.54202 -30.06115 1.000 46.95301 384 VAL A C 1
ATOM 2691 O O . VAL A 1 384 ? -10.27754 -28.32703 -29.86910 1.000 43.27446 384 VAL A O 1
ATOM 2695 N N . GLY A 1 385 ? -9.62752 -30.46103 -29.52215 1.000 41.86848 385 GLY A N 1
ATOM 2696 C CA . GLY A 1 385 ? -8.46557 -30.10204 -28.71808 1.000 49.09129 385 GLY A CA 1
ATOM 2697 C C . GLY A 1 385 ? -8.80465 -29.48910 -27.35707 1.000 47.54637 385 GLY A C 1
ATOM 2698 O O . GLY A 1 385 ? -9.94767 -29.48514 -26.89212 1.000 42.53826 385 GLY A O 1
ATOM 2699 N N . GLY A 1 386 ? -7.75969 -28.98011 -26.71300 1.000 49.84389 386 GLY A N 1
ATOM 2700 C CA . GLY A 1 386 ? -7.93876 -28.39916 -25.39698 1.000 47.45543 386 GLY A CA 1
ATOM 2701 C C . GLY A 1 386 ? -8.37980 -29.40221 -24.35304 1.000 46.70490 386 GLY A C 1
ATOM 2702 O O . GLY A 1 386 ? -9.17885 -29.05926 -23.47607 1.000 56.47195 386 GLY A O 1
ATOM 2703 N N . LYS A 1 387 ? -7.87577 -30.63320 -24.41707 1.000 45.08771 387 LYS A N 1
ATOM 2704 C CA . LYS A 1 387 ? -8.43180 -31.69624 -23.53614 1.000 57.33971 387 LYS A CA 1
ATOM 2705 C C . LYS A 1 387 ? -7.42783 -32.29526 -22.54511 1.000 58.61213 387 LYS A C 1
ATOM 2706 O O . LYS A 1 387 ? -7.86988 -32.69431 -21.46615 1.000 58.09192 387 LYS A O 1
ATOM 2712 N N . VAL A 1 388 ? -6.14282 -32.37823 -22.87105 1.000 51.36662 388 VAL A N 1
ATOM 2713 C CA . VAL A 1 388 ? -5.19085 -33.09124 -21.96703 1.000 59.38760 388 VAL A CA 1
ATOM 2714 C C . VAL A 1 388 ? -4.93393 -32.30529 -20.67299 1.000 61.07926 388 VAL A C 1
ATOM 2715 O O . VAL A 1 388 ? -5.09497 -32.89633 -19.59802 1.000 62.99450 388 VAL A O 1
ATOM 2719 N N . GLY A 1 389 ? -4.55494 -31.03128 -20.76592 1.000 65.29769 389 GLY A N 1
ATOM 2720 C CA . GLY A 1 389 ? -4.20802 -30.25832 -19.55887 1.000 58.77652 389 GLY A CA 1
ATOM 2721 C C . GLY A 1 389 ? -4.32803 -28.76331 -19.75582 1.000 60.57257 389 GLY A C 1
ATOM 2722 O O . GLY A 1 389 ? -5.12700 -28.35530 -20.60284 1.000 68.80615 389 GLY A O 1
ATOM 2723 N N . GLU A 1 390 ? -3.55109 -27.97833 -19.00975 0.909 53.87354 390 GLU A N 1
ATOM 2724 C CA . GLU A 1 390 ? -3.68411 -26.49933 -19.05970 0.909 59.35692 390 GLU A CA 1
ATOM 2725 C C . GLU A 1 390 ? -2.88106 -25.93327 -20.22664 0.909 53.76072 390 GLU A C 1
ATOM 2726 O O . GLU A 1 390 ? -3.26505 -24.87726 -20.74662 0.909 50.10791 390 GLU A O 1
ATOM 2732 N N . ALA A 1 391 ? -1.80603 -26.61524 -20.60661 1.000 56.90682 391 ALA A N 1
ATOM 2733 C CA . ALA A 1 391 ? -0.98598 -26.17818 -21.75356 1.000 57.15388 391 ALA A CA 1
ATOM 2734 C C . ALA A 1 391 ? -1.78891 -26.36714 -23.03560 1.000 53.10216 391 ALA A C 1
ATOM 2735 O O . ALA A 1 391 ? -1.38087 -25.81610 -24.06556 1.000 56.18016 391 ALA A O 1
ATOM 2737 N N . SER A 1 392 ? -2.89291 -27.10817 -22.95769 1.000 48.96350 392 SER A N 1
ATOM 2738 C CA . SER A 1 392 ? -3.73584 -27.39913 -24.14174 1.000 49.65784 392 SER A CA 1
ATOM 2739 C C . SER A 1 392 ? -4.68385 -26.23214 -24.40474 1.000 46.94355 392 SER A C 1
ATOM 2740 O O . SER A 1 392 ? -5.27080 -26.18011 -25.48977 1.000 50.95760 392 SER A O 1
ATOM 2743 N N . GLY A 1 393 ? -4.82091 -25.33518 -23.43771 1.000 42.32335 393 GLY A N 1
ATOM 2744 C CA . GLY A 1 393 ? -5.70393 -24.17219 -23.57771 1.000 39.67204 393 GLY A CA 1
ATOM 2745 C C . GLY A 1 393 ? -7.15092 -24.58722 -23.52280 1.000 39.54444 393 GLY A C 1
ATOM 2746 O O . GLY A 1 393 ? -7.42192 -25.73224 -23.16186 1.000 56.49724 393 GLY A O 1
ATOM 2747 N N . LEU A 1 394 ? -8.04792 -23.67122 -23.85381 1.000 39.97373 394 LEU A N 1
ATOM 2748 C CA . LEU A 1 394 ? -9.48991 -24.00225 -23.89089 1.000 49.94779 394 LEU A CA 1
ATOM 2749 C C . LEU A 1 394 ? -9.81584 -24.65020 -25.23593 1.000 56.76810 394 LEU A C 1
ATOM 2750 O O . LEU A 1 394 ? -9.23879 -24.24715 -26.24889 1.000 53.76801 394 LEU A O 1
ATOM 2755 N N . PRO A 1 395 ? -10.73982 -25.62521 -25.27601 1.000 56.68387 395 PRO A N 1
ATOM 2756 C CA . PRO A 1 395 ? -11.09574 -26.28217 -26.52206 1.000 54.95224 395 PRO A CA 1
ATOM 2757 C C . PRO A 1 395 ? -11.63971 -25.30914 -27.57505 1.000 55.58038 395 PRO A C 1
ATOM 2758 O O . PRO A 1 395 ? -12.04875 -24.23716 -27.21203 1.000 57.88953 395 PRO A O 1
ATOM 2762 N N . LEU A 1 396 ? -11.61164 -25.70309 -28.84706 1.000 53.00677 396 LEU A N 1
ATOM 2763 C CA . LEU A 1 396 ? -12.19760 -24.85706 -29.91806 1.000 53.68298 396 LEU A CA 1
ATOM 2764 C C . LEU A 1 396 ? -13.47256 -25.50906 -30.43715 1.000 55.08697 396 LEU A C 1
ATOM 2765 O O . LEU A 1 396 ? -13.41952 -26.66805 -30.85219 1.000 54.68899 396 LEU A O 1
ATOM 2770 N N . ASP A 1 397 ? -14.57358 -24.77308 -30.39717 1.000 55.10873 397 ASP A N 1
ATOM 2771 C CA . ASP A 1 397 ? -15.85954 -25.27809 -30.93525 1.000 56.76312 397 ASP A CA 1
ATOM 2772 C C . ASP A 1 397 ? -15.88748 -24.93803 -32.41924 1.000 53.16134 397 ASP A C 1
ATOM 2773 O O . ASP A 1 397 ? -15.93348 -23.74702 -32.75220 1.000 50.28867 397 ASP A O 1
ATOM 2778 N N . VAL A 1 398 ? -15.84242 -25.95800 -33.27028 1.000 50.87978 398 VAL A N 1
ATOM 2779 C CA . VAL A 1 398 ? -15.73935 -25.71594 -34.73426 1.000 55.58310 398 VAL A CA 1
ATOM 2780 C C . VAL A 1 398 ? -17.03831 -26.10693 -35.42034 1.000 53.39148 398 VAL A C 1
ATOM 2781 O O . VAL A 1 398 ? -17.50830 -27.22595 -35.18841 1.000 54.05033 398 VAL A O 1
ATOM 2785 N N . ARG A 1 399 ? -17.58929 -25.20391 -36.22034 1.000 58.80110 399 ARG A N 1
ATOM 2786 C CA . ARG A 1 399 ? -18.77224 -25.55590 -37.03041 1.000 57.34135 399 ARG A CA 1
ATOM 2787 C C . ARG A 1 399 ? -18.25617 -25.80484 -38.44039 1.000 54.09411 399 ARG A C 1
ATOM 2788 O O . ARG A 1 399 ? -17.80315 -24.85481 -39.06433 1.000 57.75363 399 ARG A O 1
ATOM 2796 N N . GLY A 1 400 ? -18.28312 -27.04782 -38.89444 1.000 55.84148 400 GLY A N 1
ATOM 2797 C CA . GLY A 1 400 ? -17.69905 -27.33776 -40.20842 1.000 51.56196 400 GLY A CA 1
ATOM 2798 C C . GLY A 1 400 ? -18.19800 -28.63075 -40.80150 1.000 53.96381 400 GLY A C 1
ATOM 2799 O O . GLY A 1 400 ? -19.12002 -29.22478 -40.23857 1.000 58.33564 400 GLY A O 1
ATOM 2800 N N . LYS A 1 401 ? -17.59194 -29.03569 -41.91148 1.000 46.50993 401 LYS A N 1
ATOM 2801 C CA . LYS A 1 401 ? -18.00988 -30.27467 -42.59255 1.000 51.65844 401 LYS A CA 1
ATOM 2802 C C . LYS A 1 401 ? -16.88687 -31.29766 -42.51854 1.000 46.53410 401 LYS A C 1
ATOM 2803 O O . LYS A 1 401 ? -15.72387 -30.89563 -42.59946 1.000 45.78857 401 LYS A O 1
ATOM 2809 N N . ILE A 1 402 ? -17.23985 -32.57067 -42.35560 1.000 43.92046 402 ILE A N 1
ATOM 2810 C CA . ILE A 1 402 ? -16.19883 -33.62865 -42.40559 1.000 45.38969 402 ILE A CA 1
ATOM 2811 C C . ILE A 1 402 ? -15.81676 -33.78859 -43.87058 1.000 47.48892 402 ILE A C 1
ATOM 2812 O O . ILE A 1 402 ? -16.61871 -34.34557 -44.61964 1.000 48.24021 402 ILE A O 1
ATOM 2817 N N . THR A 1 403 ? -14.63775 -33.30555 -44.24950 1.000 50.44771 403 THR A N 1
ATOM 2818 C CA . THR A 1 403 ? -14.21968 -33.32249 -45.67048 1.000 43.16982 403 THR A CA 1
ATOM 2819 C C . THR A 1 403 ? -13.25564 -34.47446 -45.90448 1.000 49.36804 403 THR A C 1
ATOM 2820 O O . THR A 1 403 ? -12.81659 -34.64041 -47.04547 1.000 47.06892 403 THR A O 1
ATOM 2824 N N . GLY A 1 404 ? -12.94368 -35.21450 -44.85149 1.000 47.44469 404 GLY A N 1
ATOM 2825 C CA . GLY A 1 404 ? -11.97566 -36.31148 -44.97349 1.000 39.63699 404 GLY A CA 1
ATOM 2826 C C . GLY A 1 404 ? -12.04170 -37.28152 -43.82153 1.000 46.19175 404 GLY A C 1
ATOM 2827 O O . GLY A 1 404 ? -12.23876 -36.84057 -42.68752 1.000 48.53593 404 GLY A O 1
ATOM 2828 N N . LEU A 1 405 ? -11.90266 -38.56751 -44.11857 1.000 45.08967 405 LEU A N 1
ATOM 2829 C CA . LEU A 1 405 ? -11.86669 -39.60855 -43.06961 1.000 41.91687 405 LEU A CA 1
ATOM 2830 C C . LEU A 1 405 ? -10.88265 -40.66451 -43.56360 1.000 45.87697 405 LEU A C 1
ATOM 2831 O O . LEU A 1 405 ? -11.08759 -41.18147 -44.66063 1.000 54.50187 405 LEU A O 1
ATOM 2836 N N . ALA A 1 406 ? -9.82468 -40.92052 -42.80456 1.000 44.52071 406 ALA A N 1
ATOM 2837 C CA . ALA A 1 406 ? -8.86365 -41.97449 -43.18055 1.000 47.54020 406 ALA A CA 1
ATOM 2838 C C . ALA A 1 406 ? -8.71569 -42.96753 -42.02558 1.000 53.83839 406 ALA A C 1
ATOM 2839 O O . ALA A 1 406 ? -8.76075 -42.53358 -40.86757 1.000 54.06842 406 ALA A O 1
ATOM 2841 N N . GLU A 1 407 ? -8.51965 -44.24652 -42.33462 1.000 53.08192 407 GLU A N 1
ATOM 2842 C CA . GLU A 1 407 ? -8.52268 -45.28056 -41.27066 1.000 53.92510 407 GLU A CA 1
ATOM 2843 C C . GLU A 1 407 ? -7.12371 -45.53956 -40.70960 1.000 63.88975 407 GLU A C 1
ATOM 2844 O O . GLU A 1 407 ? -7.04376 -45.82360 -39.50661 1.000 72.28931 407 GLU A O 1
ATOM 2850 N N . ASN A 1 408 ? -6.06667 -45.49151 -41.51655 1.000 60.47021 408 ASN A N 1
ATOM 2851 C CA . ASN A 1 408 ? -4.75469 -45.70451 -40.88749 1.000 64.22824 408 ASN A CA 1
ATOM 2852 C C . ASN A 1 408 ? -3.73367 -44.86246 -41.65441 1.000 63.04783 408 ASN A C 1
ATOM 2853 O O . ASN A 1 408 ? -3.00662 -45.33341 -42.53239 1.000 62.10254 408 ASN A O 1
ATOM 2858 N N . VAL A 1 409 ? -3.70771 -43.56947 -41.34036 1.000 57.93419 409 VAL A N 1
ATOM 2859 C CA . VAL A 1 409 ? -2.67270 -42.71043 -41.88628 1.000 56.44178 409 VAL A CA 1
ATOM 2860 C C . VAL A 1 409 ? -1.36473 -43.00244 -41.16822 1.000 60.58193 409 VAL A C 1
ATOM 2861 O O . VAL A 1 409 ? -1.32479 -43.14048 -39.93823 1.000 61.83302 409 VAL A O 1
ATOM 2865 N N . THR A 1 410 ? -0.28869 -43.11139 -41.94417 1.000 58.88271 410 THR A N 1
ATOM 2866 C CA . THR A 1 410 ? 1.06829 -43.20638 -41.44411 1.000 55.76795 410 THR A CA 1
ATOM 2867 C C . THR A 1 410 ? 1.91031 -42.18234 -42.19603 1.000 58.13146 410 THR A C 1
ATOM 2868 O O . THR A 1 410 ? 1.51935 -41.69330 -43.26103 1.000 57.53848 410 THR A O 1
ATOM 2872 N N . GLN A 1 411 ? 3.06627 -41.83434 -41.64296 1.000 55.52424 411 GLN A N 1
ATOM 2873 C CA . GLN A 1 411 ? 3.96429 -40.88930 -42.29388 1.000 59.90900 411 GLN A CA 1
ATOM 2874 C C . GLN A 1 411 ? 5.31231 -41.55827 -42.50184 1.000 68.36452 411 GLN A C 1
ATOM 2875 O O . GLN A 1 411 ? 5.58830 -42.60429 -41.91886 1.000 69.20637 411 GLN A O 1
ATOM 2881 N N . ASN A 1 412 ? 6.18134 -40.94622 -43.30577 1.000 66.17242 412 ASN A N 1
ATOM 2882 C CA . ASN A 1 412 ? 7.50736 -41.50019 -43.55873 1.000 69.57082 412 ASN A CA 1
ATOM 2883 C C . ASN A 1 412 ? 8.51431 -40.74620 -42.69265 1.000 74.91876 412 ASN A C 1
ATOM 2884 O O . ASN A 1 412 ? 8.82630 -39.57519 -42.95459 1.000 73.78435 412 ASN A O 1
ATOM 2889 N N . LEU A 1 413 ? 9.02327 -41.42623 -41.66565 1.000 80.23272 413 LEU A N 1
ATOM 2890 C CA . LEU A 1 413 ? 10.05622 -40.90125 -40.77358 1.000 85.20348 413 LEU A CA 1
ATOM 2891 C C . LEU A 1 413 ? 11.27824 -41.80222 -40.91455 1.000 88.31953 413 LEU A C 1
ATOM 2892 O O . LEU A 1 413 ? 11.31123 -42.90624 -40.35359 1.000 84.34010 413 LEU A O 1
ATOM 2897 N N . GLN A 1 414 ? 12.27427 -41.30618 -41.65548 1.000 94.98540 414 GLN A N 1
ATOM 2898 C CA . GLN A 1 414 ? 13.56428 -41.97715 -41.79945 1.000 100.09848 414 GLN A CA 1
ATOM 2899 C C . GLN A 1 414 ? 13.33233 -43.45714 -42.11252 1.000 96.81667 414 GLN A C 1
ATOM 2900 O O . GLN A 1 414 ? 13.67730 -44.36117 -41.34353 1.000 98.13434 414 GLN A O 1
ATOM 2906 N N . GLY A 1 415 ? 12.62839 -43.67311 -43.22656 1.000 92.00509 415 GLY A N 1
ATOM 2907 C CA . GLY A 1 415 ? 12.32343 -45.00410 -43.70063 1.000 89.52782 415 GLY A CA 1
ATOM 2908 C C . GLY A 1 415 ? 11.15141 -45.66915 -43.00171 1.000 95.36940 415 GLY A C 1
ATOM 2909 O O . GLY A 1 415 ? 10.40845 -46.42613 -43.63977 1.000 89.76099 415 GLY A O 1
ATOM 2910 N N . SER A 1 416 ? 10.92734 -45.34420 -41.71771 1.000 95.50268 416 SER A N 1
ATOM 2911 C CA . SER A 1 416 ? 9.85131 -45.92725 -40.92278 1.000 84.66930 416 SER A CA 1
ATOM 2912 C C . SER A 1 416 ? 8.51631 -45.21926 -41.17982 1.000 78.12243 416 SER A C 1
ATOM 2913 O O . SER A 1 416 ? 8.45032 -44.14724 -41.78778 1.000 78.39935 416 SER A O 1
ATOM 2916 N N . ARG A 1 417 ? 7.43130 -45.86930 -40.74490 1.000 71.63449 417 ARG A N 1
ATOM 2917 C CA . ARG A 1 417 ? 6.07230 -45.38131 -40.97095 1.000 66.96641 417 ARG A CA 1
ATOM 2918 C C . ARG A 1 417 ? 5.27124 -45.25638 -39.67498 1.000 62.83279 417 ARG A C 1
ATOM 2919 O O . ARG A 1 417 ? 4.33624 -46.03040 -39.45506 1.000 63.14420 417 ARG A O 1
ATOM 2927 N N . PRO A 1 418 ? 5.57218 -44.26640 -38.82393 1.000 65.53720 418 PRO A N 1
ATOM 2928 C CA . PRO A 1 418 ? 4.84311 -44.14147 -37.52396 1.000 61.13154 418 PRO A CA 1
ATOM 2929 C C . PRO A 1 418 ? 3.40711 -43.69249 -37.72901 1.000 59.07034 418 PRO A C 1
ATOM 2930 O O . PRO A 1 418 ? 3.13913 -42.69046 -38.40499 1.000 60.20436 418 PRO A O 1
ATOM 2934 N N . PRO A 1 419 ? 2.45610 -44.36953 -37.09809 1.000 54.98927 419 PRO A N 1
ATOM 2935 C CA . PRO A 1 419 ? 1.04111 -44.16354 -37.43815 1.000 56.81414 419 PRO A CA 1
ATOM 2936 C C . PRO A 1 419 ? 0.41505 -42.94057 -36.78013 1.000 56.04863 419 PRO A C 1
ATOM 2937 O O . PRO A 1 419 ? 0.67999 -42.62261 -35.61611 1.000 56.77117 419 PRO A O 1
ATOM 2941 N N . LEU A 1 420 ? -0.48092 -42.28856 -37.52815 1.000 56.16408 420 LEU A N 1
ATOM 2942 C CA . LEU A 1 420 ? -1.43896 -41.35360 -36.95916 1.000 53.96974 420 LEU A CA 1
ATOM 2943 C C . LEU A 1 420 ? -2.74797 -42.03264 -36.58025 1.000 55.44752 420 LEU A C 1
ATOM 2944 O O . LEU A 1 420 ? -3.50802 -41.48468 -35.77027 1.000 54.57701 420 LEU A O 1
ATOM 2949 N N . GLY A 1 421 ? -3.00092 -43.23962 -37.10231 1.000 54.46075 421 GLY A N 1
ATOM 2950 C CA . GLY A 1 421 ? -4.24393 -43.93666 -36.80040 1.000 54.84745 421 GLY A CA 1
ATOM 2951 C C . GLY A 1 421 ? -5.41490 -43.38565 -37.60344 1.000 55.01379 421 GLY A C 1
ATOM 2952 O O . GLY A 1 421 ? -5.25285 -42.84060 -38.69341 1.000 55.02213 421 GLY A O 1
ATOM 2953 N N . ARG A 1 422 ? -6.61392 -43.58469 -37.06250 1.000 49.83793 422 ARG A N 1
ATOM 2954 C CA . ARG A 1 422 ? -7.80291 -42.93269 -37.59754 1.000 53.75952 422 ARG A CA 1
ATOM 2955 C C . ARG A 1 422 ? -7.63893 -41.41068 -37.58847 1.000 53.52625 422 ARG A C 1
ATOM 2956 O O . ARG A 1 422 ? -7.22399 -40.82672 -36.58543 1.000 56.44692 422 ARG A O 1
ATOM 2964 N N . VAL A 1 423 ? -7.96689 -40.76165 -38.70646 1.000 50.09440 423 VAL A N 1
ATOM 2965 C CA . VAL A 1 423 ? -7.76291 -39.32364 -38.84440 1.000 48.67335 423 VAL A CA 1
ATOM 2966 C C . VAL A 1 423 ? -8.99389 -38.68864 -39.49343 1.000 52.79006 423 VAL A C 1
ATOM 2967 O O . VAL A 1 423 ? -9.64083 -39.26961 -40.37449 1.000 49.08741 423 VAL A O 1
ATOM 2971 N N . VAL A 1 424 ? -9.28093 -37.45766 -39.09440 1.000 47.30967 424 VAL A N 1
ATOM 2972 C CA . VAL A 1 424 ? -10.45392 -36.73866 -39.53843 1.000 46.13377 424 VAL A CA 1
ATOM 2973 C C . VAL A 1 424 ? -9.98892 -35.39163 -40.04535 1.000 48.20630 424 VAL A C 1
ATOM 2974 O O . VAL A 1 424 ? -9.02195 -34.80863 -39.53928 1.000 43.16031 424 VAL A O 1
ATOM 2978 N N . CYS A 1 425 ? -10.66388 -34.90060 -41.07137 1.000 42.97738 425 CYS A N 1
ATOM 2979 C CA . CYS A 1 425 ? -10.49288 -33.52458 -41.49131 1.000 41.32431 425 CYS A CA 1
ATOM 2980 C C . CYS A 1 425 ? -11.84290 -32.85861 -41.34635 1.000 43.78539 425 CYS A C 1
ATOM 2981 O O . CYS A 1 425 ? -12.83886 -33.37961 -41.84842 1.000 52.86993 425 CYS A O 1
ATOM 2984 N N . ILE A 1 426 ? -11.86695 -31.72364 -40.65631 1.000 41.67842 426 ILE A N 1
ATOM 2985 C CA . ILE A 1 426 ? -13.10897 -30.91267 -40.56434 1.000 42.64543 426 ILE A CA 1
ATOM 2986 C C . ILE A 1 426 ? -12.75597 -29.54964 -41.15127 1.000 44.10746 426 ILE A C 1
ATOM 2987 O O . ILE A 1 426 ? -11.75900 -28.97064 -40.71719 1.000 51.08354 426 ILE A O 1
ATOM 2992 N N . SER A 1 427 ? -13.52993 -29.09761 -42.13329 1.000 44.83761 427 SER A N 1
ATOM 2993 C CA . SER A 1 427 ? -13.20391 -27.82958 -42.81922 1.000 46.22859 427 SER A CA 1
ATOM 2994 C C . SER A 1 427 ? -14.12396 -26.71562 -42.32722 1.000 43.99670 427 SER A C 1
ATOM 2995 O O . SER A 1 427 ? -15.34095 -26.89364 -42.38529 1.000 51.83422 427 SER A O 1
ATOM 2998 N N . THR A 1 428 ? -13.54300 -25.61862 -41.85015 1.000 45.83909 428 THR A N 1
ATOM 2999 C CA . THR A 1 428 ? -14.33705 -24.47366 -41.34115 1.000 48.41403 428 THR A CA 1
ATOM 3000 C C . THR A 1 428 ? -13.74304 -23.15963 -41.84807 1.000 46.67991 428 THR A C 1
ATOM 3001 O O . THR A 1 428 ? -12.57706 -22.89762 -41.55100 1.000 51.15599 428 THR A O 1
ATOM 3005 N N . ALA A 1 429 ? -14.50302 -22.39661 -42.63008 1.000 46.42114 429 ALA A N 1
ATOM 3006 C CA . ALA A 1 429 ? -14.07102 -21.05059 -43.06600 1.000 47.33497 429 ALA A CA 1
ATOM 3007 C C . ALA A 1 429 ? -12.69499 -21.04354 -43.73493 1.000 48.64109 429 ALA A C 1
ATOM 3008 O O . ALA A 1 429 ? -11.99601 -20.03153 -43.58786 1.000 51.76240 429 ALA A O 1
ATOM 3010 N N . GLY A 1 430 ? -12.33293 -22.09750 -44.45696 1.000 47.28465 430 GLY A N 1
ATOM 3011 C CA . GLY A 1 430 ? -11.06190 -22.10645 -45.19990 1.000 44.06558 430 GLY A CA 1
ATOM 3012 C C . GLY A 1 430 ? -9.96192 -22.82846 -44.47287 1.000 51.48766 430 GLY A C 1
ATOM 3013 O O . GLY A 1 430 ? -8.92988 -23.09742 -45.09883 1.000 56.23326 430 GLY A O 1
ATOM 3014 N N . LEU A 1 431 ? -10.17498 -23.14651 -43.19589 1.000 47.28641 431 LEU A N 1
ATOM 3015 C CA . LEU A 1 431 ? -9.16800 -23.91253 -42.42187 1.000 45.64325 431 LEU A CA 1
ATOM 3016 C C . LEU A 1 431 ? -9.49997 -25.39453 -42.49094 1.000 47.74266 431 LEU A C 1
ATOM 3017 O O . LEU A 1 431 ? -10.63898 -25.75256 -42.18901 1.000 51.46816 431 LEU A O 1
ATOM 3022 N N . ASP A 1 432 ? -8.53394 -26.20850 -42.90093 1.000 48.16256 432 ASP A N 1
ATOM 3023 C CA . ASP A 1 432 ? -8.71191 -27.67650 -42.90399 1.000 48.09005 432 ASP A CA 1
ATOM 3024 C C . ASP A 1 432 ? -8.02297 -28.18554 -41.63998 1.000 48.64805 432 ASP A C 1
ATOM 3025 O O . ASP A 1 432 ? -6.79197 -28.13251 -41.60192 1.000 48.83234 432 ASP A O 1
ATOM 3030 N N . ILE A 1 433 ? -8.78601 -28.63459 -40.64103 1.000 49.60189 433 ILE A N 1
ATOM 3031 C CA . ILE A 1 433 ? -8.21306 -29.02463 -39.35302 1.000 44.52795 433 ILE A CA 1
ATOM 3032 C C . ILE A 1 433 ? -8.07004 -30.54262 -39.35307 1.000 43.21559 433 ILE A C 1
ATOM 3033 O O . ILE A 1 433 ? -9.07802 -31.25364 -39.34915 1.000 40.82889 433 ILE A O 1
ATOM 3038 N N . ILE A 1 434 ? -6.82603 -31.03460 -39.30803 1.000 40.74931 434 ILE A N 1
ATOM 3039 C CA . ILE A 1 434 ? -6.53301 -32.47160 -39.29707 1.000 38.91737 434 ILE A CA 1
ATOM 3040 C C . ILE A 1 434 ? -6.39707 -32.93065 -37.84108 1.000 47.29125 434 ILE A C 1
ATOM 3041 O O . ILE A 1 434 ? -5.52611 -32.45567 -37.10502 1.000 50.16263 434 ILE A O 1
ATOM 3046 N N . VAL A 1 435 ? -7.24707 -33.87568 -37.44216 1.000 40.49204 435 VAL A N 1
ATOM 3047 C CA . VAL A 1 435 ? -7.23913 -34.39374 -36.04618 1.000 42.43228 435 VAL A CA 1
ATOM 3048 C C . VAL A 1 435 ? -6.87611 -35.87873 -36.06622 1.000 47.69285 435 VAL A C 1
ATOM 3049 O O . VAL A 1 435 ? -7.42505 -36.59671 -36.90427 1.000 47.52009 435 VAL A O 1
ATOM 3053 N N . SER A 1 436 ? -5.99914 -36.31675 -35.15619 1.000 45.64560 436 SER A N 1
ATOM 3054 C CA . SER A 1 436 ? -5.51812 -37.72374 -35.13022 1.000 47.07313 436 SER A CA 1
ATOM 3055 C C . SER A 1 436 ? -5.92417 -38.43180 -33.83827 1.000 51.45636 436 SER A C 1
ATOM 3056 O O . SER A 1 436 ? -6.18723 -37.74184 -32.84726 1.000 49.34912 436 SER A O 1
ATOM 3059 N N . GLU A 1 437 ? -5.96615 -39.76480 -33.86432 1.000 51.00737 437 GLU A N 1
ATOM 3060 C CA . GLU A 1 437 ? -6.28019 -40.55685 -32.65037 1.000 57.47089 437 GLU A CA 1
ATOM 3061 C C . GLU A 1 437 ? -4.96822 -40.95685 -31.98432 1.000 52.84925 437 GLU A C 1
ATOM 3062 O O . GLU A 1 437 ? -4.98627 -41.25990 -30.79033 1.000 50.57535 437 GLU A O 1
ATOM 3068 N N . ILE A 1 438 ? -3.88018 -40.96281 -32.74527 1.000 52.64704 438 ILE A N 1
ATOM 3069 C CA . ILE A 1 438 ? -2.54120 -41.24880 -32.16421 1.000 52.57831 438 ILE A CA 1
ATOM 3070 C C . ILE A 1 438 ? -1.73923 -39.94479 -32.18312 1.000 51.56957 438 ILE A C 1
ATOM 3071 O O . ILE A 1 438 ? -1.67418 -39.32275 -33.24510 1.000 47.33729 438 ILE A O 1
ATOM 3076 N N . ARG A 1 439 ? -1.19129 -39.53782 -31.03408 1.000 49.53999 439 ARG A N 1
ATOM 3077 C CA . ARG A 1 439 ? -0.42731 -38.29981 -30.95400 1.000 46.87081 439 ARG A CA 1
ATOM 3078 C C . ARG A 1 439 ? 0.89172 -38.39976 -31.70893 1.000 46.73455 439 ARG A C 1
ATOM 3079 O O . ARG A 1 439 ? 1.61374 -39.39475 -31.58494 1.000 45.18580 439 ARG A O 1
ATOM 3087 N N . ASP A 1 440 ? 1.17275 -37.40872 -32.56288 1.000 34.35367 440 ASP A N 1
ATOM 3088 C CA . ASP A 1 440 ? 2.46978 -37.31767 -33.23781 1.000 41.16570 440 ASP A CA 1
ATOM 3089 C C . ASP A 1 440 ? 2.58979 -35.94165 -33.88576 1.000 45.17197 440 ASP A C 1
ATOM 3090 O O . ASP A 1 440 ? 1.65977 -35.12566 -33.87077 1.000 44.16878 440 ASP A O 1
ATOM 3095 N N . GLN A 1 441 ? 3.77681 -35.65961 -34.38569 1.000 41.92583 441 GLN A N 1
ATOM 3096 C CA . GLN A 1 441 ? 3.98182 -34.37858 -35.01163 1.000 44.53956 441 GLN A CA 1
ATOM 3097 C C . GLN A 1 441 ? 3.66789 -34.51853 -36.49865 1.000 50.74661 441 GLN A C 1
ATOM 3098 O O . GLN A 1 441 ? 3.31094 -35.58952 -36.98771 1.000 46.81403 441 GLN A O 1
ATOM 3104 N N . CYS A 1 442 ? 3.92691 -33.44649 -37.24659 1.000 51.31627 442 CYS A N 1
ATOM 3105 C CA . CYS A 1 442 ? 3.78598 -33.52444 -38.71960 1.000 50.84264 442 CYS A CA 1
ATOM 3106 C C . CYS A 1 442 ? 5.17102 -33.75339 -39.31254 1.000 55.09251 442 CYS A C 1
ATOM 3107 O O . CYS A 1 442 ? 6.09299 -33.03139 -38.92747 1.000 56.03199 442 CYS A O 1
ATOM 3110 N N . TYR A 1 443 ? 5.30008 -34.73536 -40.20058 1.000 57.89845 443 TYR A N 1
ATOM 3111 C CA . TYR A 1 443 ? 6.62111 -35.08231 -40.76752 1.000 54.51475 443 TYR A CA 1
ATOM 3112 C C . TYR A 1 443 ? 6.62518 -34.78125 -42.26151 1.000 54.32523 443 TYR A C 1
ATOM 3113 O O . TYR A 1 443 ? 7.58422 -35.14921 -42.94448 1.000 60.60266 443 TYR A O 1
ATOM 3122 N N . GLY A 1 444 ? 5.58419 -34.10725 -42.74254 1.000 52.35551 444 GLY A N 1
ATOM 3123 C CA . GLY A 1 444 ? 5.50426 -33.77020 -44.17253 1.000 53.32580 444 GLY A CA 1
ATOM 3124 C C . GLY A 1 444 ? 4.09228 -33.50921 -44.65459 1.000 53.41657 444 GLY A C 1
ATOM 3125 O O . GLY A 1 444 ? 3.16524 -33.56225 -43.83764 1.000 51.64982 444 GLY A O 1
ATOM 3126 N N . PRO A 1 445 ? 3.87434 -33.25716 -45.96359 1.000 48.82173 445 PRO A N 1
ATOM 3127 C CA . PRO A 1 445 ? 2.54936 -32.89616 -46.46264 1.000 47.70924 445 PRO A CA 1
ATOM 3128 C C . PRO A 1 445 ? 1.63540 -34.05416 -46.87673 1.000 46.09325 445 PRO A C 1
ATOM 3129 O O . PRO A 1 445 ? 0.52541 -33.78817 -47.24877 1.000 52.43677 445 PRO A O 1
ATOM 3133 N N . ASP A 1 446 ? 2.11241 -35.29016 -46.78775 1.000 40.93247 446 ASP A N 1
ATOM 3134 C CA . ASP A 1 446 ? 1.31346 -36.44915 -47.26184 1.000 47.78068 446 ASP A CA 1
ATOM 3135 C C . ASP A 1 446 ? 0.25541 -36.80921 -46.21890 1.000 51.93282 446 ASP A C 1
ATOM 3136 O O . ASP A 1 446 ? -0.70856 -37.49622 -46.57798 1.000 52.40340 446 ASP A O 1
ATOM 3141 N N . MET A 1 447 ? 0.43134 -36.35426 -44.98288 1.000 42.27872 447 MET A N 1
ATOM 3142 C CA . MET A 1 447 ? -0.57170 -36.61532 -43.92694 1.000 42.97995 447 MET A CA 1
ATOM 3143 C C . MET A 1 447 ? -1.81570 -35.78133 -44.21497 1.000 47.39373 447 MET A C 1
ATOM 3144 O O . MET A 1 447 ? -2.91272 -36.21936 -43.84904 1.000 49.02917 447 MET A O 1
ATOM 3149 N N . PHE A 1 448 ? -1.63169 -34.61430 -44.83091 1.000 47.65512 448 PHE A N 1
ATOM 3150 C CA . PHE A 1 448 ? -2.77469 -33.73931 -45.17794 1.000 46.20490 448 PHE A CA 1
ATOM 3151 C C . PHE A 1 448 ? -3.39062 -34.23927 -46.48198 1.000 44.39630 448 PHE A C 1
ATOM 3152 O O . PHE A 1 448 ? -4.61261 -34.19428 -46.62304 1.000 45.47772 448 PHE A O 1
ATOM 3160 N N . ARG A 1 449 ? -2.54957 -34.70222 -47.40096 1.000 49.39577 449 ARG A N 1
ATOM 3161 C CA . ARG A 1 449 ? -3.02449 -35.19517 -48.71800 1.000 44.89150 449 ARG A CA 1
ATOM 3162 C C . ARG A 1 449 ? -3.85448 -36.44620 -48.47609 1.000 48.31882 449 ARG A C 1
ATOM 3163 O O . ARG A 1 449 ? -4.85244 -36.63219 -49.18115 1.000 53.21996 449 ARG A O 1
ATOM 3171 N N . ALA A 1 450 ? -3.44052 -37.27423 -47.52510 1.000 46.30423 450 ALA A N 1
ATOM 3172 C CA . ALA A 1 450 ? -4.24751 -38.42426 -47.14919 1.000 45.24723 450 ALA A CA 1
ATOM 3173 C C . ALA A 1 450 ? -5.68754 -38.05230 -46.80125 1.000 47.24946 450 ALA A C 1
ATOM 3174 O O . ALA A 1 450 ? -6.57552 -38.90731 -46.90132 1.000 47.52257 450 ALA A O 1
ATOM 3176 N N . LEU A 1 451 ? -5.95158 -36.79731 -46.42521 1.000 43.80807 451 LEU A N 1
ATOM 3177 C CA . LEU A 1 451 ? -7.29160 -36.37335 -46.04426 1.000 40.12799 451 LEU A CA 1
ATOM 3178 C C . LEU A 1 451 ? -7.88157 -35.39432 -47.06425 1.000 45.66053 451 LEU A C 1
ATOM 3179 O O . LEU A 1 451 ? -8.83460 -34.67435 -46.74827 1.000 44.98556 451 LEU A O 1
ATOM 3184 N N . GLY A 1 452 ? -7.34751 -35.38527 -48.29322 1.000 48.06186 452 GLY A N 1
ATOM 3185 C CA . GLY A 1 452 ? -7.88647 -34.57023 -49.35922 1.000 42.37390 452 GLY A CA 1
ATOM 3186 C C . GLY A 1 452 ? -7.46850 -33.12023 -49.38114 1.000 43.45671 452 GLY A C 1
ATOM 3187 O O . GLY A 1 452 ? -8.03347 -32.34621 -50.16414 1.000 59.34068 452 GLY A O 1
ATOM 3188 N N . VAL A 1 453 ? -6.43454 -32.75124 -48.63308 1.000 46.93979 453 VAL A N 1
ATOM 3189 C CA . VAL A 1 453 ? -5.94657 -31.38023 -48.50800 1.000 44.91952 453 VAL A CA 1
ATOM 3190 C C . VAL A 1 453 ? -4.59854 -31.29818 -49.21693 1.000 48.04276 453 VAL A C 1
ATOM 3191 O O . VAL A 1 453 ? -3.70454 -32.11118 -48.95492 1.000 41.65181 453 VAL A O 1
ATOM 3195 N N . GLU A 1 454 ? -4.44051 -30.30915 -50.10488 1.000 45.77959 454 GLU A N 1
ATOM 3196 C CA . GLU A 1 454 ? -3.14448 -30.11010 -50.72881 1.000 42.78433 454 GLU A CA 1
ATOM 3197 C C . GLU A 1 454 ? -2.47453 -28.89911 -50.11573 1.000 42.65820 454 GLU A C 1
ATOM 3198 O O . GLU A 1 454 ? -2.84254 -27.75710 -50.44471 1.000 44.36354 454 GLU A O 1
ATOM 3204 N N . PRO A 1 455 ? -1.47757 -29.08713 -49.25569 1.000 40.56796 455 PRO A N 1
ATOM 3205 C CA . PRO A 1 455 ? -0.86463 -27.93714 -48.57762 1.000 46.05025 455 PRO A CA 1
ATOM 3206 C C . PRO A 1 455 ? -0.16060 -26.95709 -49.49954 1.000 43.31405 455 PRO A C 1
ATOM 3207 O O . PRO A 1 455 ? -0.12564 -25.75910 -49.19650 1.000 50.21950 455 PRO A O 1
ATOM 3211 N N . ALA A 1 456 ? 0.32747 -27.38904 -50.65554 1.000 47.65471 456 ALA A N 1
ATOM 3212 C CA . ALA A 1 456 ? 1.04949 -26.44400 -51.50347 1.000 50.75650 456 ALA A CA 1
ATOM 3213 C C . ALA A 1 456 ? 0.14750 -25.33499 -52.04047 1.000 42.34555 456 ALA A C 1
ATOM 3214 O O . ALA A 1 456 ? 0.61849 -24.22897 -52.31240 1.000 39.44125 456 ALA A O 1
ATOM 3216 N N . ASN A 1 457 ? -1.13649 -25.59901 -52.19154 1.000 39.45550 457 ASN A N 1
ATOM 3217 C CA . ASN A 1 457 ? -2.06149 -24.58201 -52.65955 1.000 41.18358 457 ASN A CA 1
ATOM 3218 C C . ASN A 1 457 ? -2.60956 -23.69206 -51.54854 1.000 47.52299 457 ASN A C 1
ATOM 3219 O O . ASN A 1 457 ? -3.46956 -22.84306 -51.83155 1.000 44.68970 457 ASN A O 1
ATOM 3224 N N . LYS A 1 458 ? -2.11761 -23.83610 -50.30852 1.000 40.32447 458 LYS A N 1
ATOM 3225 C CA . LYS A 1 458 ? -2.65468 -23.06815 -49.18552 1.000 41.40491 458 LYS A CA 1
ATOM 3226 C C . LYS A 1 458 ? -1.89271 -21.76414 -49.00943 1.000 46.95760 458 LYS A C 1
ATOM 3227 O O . LYS A 1 458 ? -0.75869 -21.61511 -49.46437 1.000 48.08511 458 LYS A O 1
ATOM 3233 N N . ARG A 1 459 ? -2.54376 -20.79618 -48.36142 1.000 43.21805 459 ARG A N 1
ATOM 3234 C CA . ARG A 1 459 ? -1.80380 -19.60618 -47.98434 1.000 42.89168 459 ARG A CA 1
ATOM 3235 C C . ARG A 1 459 ? -0.95686 -19.87021 -46.75231 1.000 44.02959 459 ARG A C 1
ATOM 3236 O O . ARG A 1 459 ? 0.15913 -19.34020 -46.64423 1.000 42.49942 459 ARG A O 1
ATOM 3244 N N . TYR A 1 460 ? -1.46189 -20.67926 -45.81837 1.000 48.01243 460 TYR A N 1
ATOM 3245 C CA . TYR A 1 460 ? -0.76695 -20.93329 -44.56234 1.000 45.41112 460 TYR A CA 1
ATOM 3246 C C . TYR A 1 460 ? -0.88994 -22.39931 -44.20840 1.000 44.94529 460 TYR A C 1
ATOM 3247 O O . TYR A 1 460 ? -2.00693 -22.92033 -44.14348 1.000 42.68501 460 TYR A O 1
ATOM 3256 N N . VAL A 1 461 ? 0.23405 -23.02530 -43.86337 1.000 36.97754 461 VAL A N 1
ATOM 3257 C CA . VAL A 1 461 ? 0.26606 -24.42332 -43.47543 1.000 36.62197 461 VAL A CA 1
ATOM 3258 C C . VAL A 1 461 ? 0.84599 -24.48536 -42.06540 1.000 44.62911 461 VAL A C 1
ATOM 3259 O O . VAL A 1 461 ? 2.04798 -24.25635 -41.86633 1.000 46.20071 461 VAL A O 1
ATOM 3263 N N . ALA A 1 462 ? -0.00805 -24.79342 -41.08545 1.000 38.29649 462 ALA A N 1
ATOM 3264 C CA . ALA A 1 462 ? 0.38888 -24.81446 -39.68543 1.000 37.29423 462 ALA A CA 1
ATOM 3265 C C . ALA A 1 462 ? 0.65688 -26.25247 -39.28548 1.000 39.74254 462 ALA A C 1
ATOM 3266 O O . ALA A 1 462 ? -0.17209 -27.13748 -39.53855 1.000 39.99370 462 ALA A O 1
ATOM 3268 N N . VAL A 1 463 ? 1.82086 -26.48648 -38.67143 1.000 39.61047 463 VAL A N 1
ATOM 3269 C CA . VAL A 1 463 ? 2.25787 -27.84348 -38.35946 1.000 44.25735 463 VAL A CA 1
ATOM 3270 C C . VAL A 1 463 ? 2.59980 -27.95853 -36.87845 1.000 45.17694 463 VAL A C 1
ATOM 3271 O O . VAL A 1 463 ? 3.19575 -27.05254 -36.28838 1.000 43.74559 463 VAL A O 1
ATOM 3275 N N . LYS A 1 464 ? 2.19579 -29.07156 -36.27651 1.000 43.81894 464 LYS A N 1
ATOM 3276 C CA . LYS A 1 464 ? 2.54272 -29.38361 -34.88650 1.000 46.67461 464 LYS A CA 1
ATOM 3277 C C . LYS A 1 464 ? 3.87874 -30.08858 -35.01047 1.000 47.02645 464 LYS A C 1
ATOM 3278 O O . LYS A 1 464 ? 3.95677 -31.29357 -35.26051 1.000 46.15897 464 LYS A O 1
ATOM 3284 N N . SER A 1 465 ? 4.94472 -29.31857 -34.88238 1.000 46.14198 465 SER A N 1
ATOM 3285 C CA . SER A 1 465 ? 6.27974 -29.85454 -35.10934 1.000 45.91227 465 SER A CA 1
ATOM 3286 C C . SER A 1 465 ? 7.26070 -28.78654 -34.66525 1.000 44.98929 465 SER A C 1
ATOM 3287 O O . SER A 1 465 ? 6.87866 -27.68956 -34.25623 1.000 42.83710 465 SER A O 1
ATOM 3290 N N . SER A 1 466 ? 8.53771 -29.10551 -34.79820 1.000 47.56968 466 SER A N 1
ATOM 3291 C CA . SER A 1 466 ? 9.55468 -28.14550 -34.44111 1.000 45.88968 466 SER A CA 1
ATOM 3292 C C . SER A 1 466 ? 10.50373 -27.99544 -35.60806 1.000 45.09028 466 SER A C 1
ATOM 3293 O O . SER A 1 466 ? 10.53275 -26.95242 -36.26602 1.000 44.45733 466 SER A O 1
ATOM 3296 N N . GLU A 1 467 ? 11.25777 -29.04942 -35.88406 1.000 44.09479 467 GLU A N 1
ATOM 3297 C CA . GLU A 1 467 ? 12.16482 -29.05436 -37.01902 1.000 52.85112 467 GLU A CA 1
ATOM 3298 C C . GLU A 1 467 ? 12.04189 -30.28533 -37.91007 1.000 51.01460 467 GLU A C 1
ATOM 3299 O O . GLU A 1 467 ? 12.46694 -30.21427 -39.06405 1.000 54.39768 467 GLU A O 1
ATOM 3305 N N . GLN A 1 468 ? 11.45988 -31.38736 -37.42914 1.000 50.41572 468 GLN A N 1
ATOM 3306 C CA . GLN A 1 468 ? 11.39194 -32.61033 -38.21519 1.000 55.22166 468 GLN A CA 1
ATOM 3307 C C . GLN A 1 468 ? 10.35900 -32.55730 -39.34524 1.000 62.13582 468 GLN A C 1
ATOM 3308 O O . GLN A 1 468 ? 10.41806 -33.39726 -40.25827 1.000 60.74358 468 GLN A O 1
ATOM 3314 N N . TRP A 1 469 ? 9.44998 -31.57132 -39.33325 1.000 58.78838 469 TRP A N 1
ATOM 3315 C CA . TRP A 1 469 ? 8.57803 -31.35029 -40.48828 1.000 50.22930 469 TRP A CA 1
ATOM 3316 C C . TRP A 1 469 ? 9.38309 -31.04623 -41.73623 1.000 55.14801 469 TRP A C 1
ATOM 3317 O O . TRP A 1 469 ? 8.91515 -31.30319 -42.85226 1.000 63.32494 469 TRP A O 1
ATOM 3328 N N . ARG A 1 470 ? 10.57207 -30.45321 -41.58315 1.000 55.00083 470 ARG A N 1
ATOM 3329 C CA . ARG A 1 470 ? 11.32412 -30.05215 -42.76910 1.000 61.67526 470 ARG A CA 1
ATOM 3330 C C . ARG A 1 470 ? 11.74319 -31.25111 -43.61412 1.000 69.48755 470 ARG A C 1
ATOM 3331 O O . ARG A 1 470 ? 12.04324 -31.09306 -44.81010 1.000 60.21541 470 ARG A O 1
ATOM 3339 N N . ILE A 1 471 ? 11.72018 -32.45113 -43.02017 1.000 82.56242 471 ILE A N 1
ATOM 3340 C CA . ILE A 1 471 ? 12.01624 -33.68010 -43.75220 1.000 84.50206 471 ILE A CA 1
ATOM 3341 C C . ILE A 1 471 ? 11.13630 -33.76307 -44.99025 1.000 85.46381 471 ILE A C 1
ATOM 3342 O O . ILE A 1 471 ? 11.62035 -33.71202 -46.12722 1.000 86.57334 471 ILE A O 1
ATOM 3347 N N . GLY A 1 472 ? 9.81529 -33.76510 -44.79932 1.000 73.71787 472 GLY A N 1
ATOM 3348 C CA . GLY A 1 472 ? 8.89935 -33.98107 -45.93737 1.000 59.37427 472 GLY A CA 1
ATOM 3349 C C . GLY A 1 472 ? 8.45636 -32.74405 -46.68734 1.000 57.33244 472 GLY A C 1
ATOM 3350 O O . GLY A 1 472 ? 8.08942 -32.88701 -47.85337 1.000 69.55813 472 GLY A O 1
ATOM 3351 N N . PHE A 1 473 ? 8.46431 -31.58007 -46.05930 1.000 60.86905 473 PHE A N 1
ATOM 3352 C CA . PHE A 1 473 ? 7.92232 -30.37506 -46.73728 1.000 53.23844 473 PHE A CA 1
ATOM 3353 C C . PHE A 1 473 ? 8.92337 -29.85100 -47.76921 1.000 52.84967 473 PHE A C 1
ATOM 3354 O O . PHE A 1 473 ? 8.48341 -29.32197 -48.79221 1.000 63.43027 473 PHE A O 1
ATOM 3362 N N . GLY A 1 474 ? 10.21935 -29.97599 -47.49315 1.000 58.26902 474 GLY A N 1
ATOM 3363 C CA . GLY A 1 474 ? 11.25839 -29.56093 -48.45208 1.000 59.75064 474 GLY A CA 1
ATOM 3364 C C . GLY A 1 474 ? 11.22939 -28.08392 -48.78303 1.000 63.92347 474 GLY A C 1
ATOM 3365 O O . GLY A 1 474 ? 11.40933 -27.28595 -47.85999 1.000 75.62308 474 GLY A O 1
ATOM 3366 N N . ASP A 1 475 ? 11.02044 -27.74288 -50.05402 1.000 63.19956 475 ASP A N 1
ATOM 3367 C CA . ASP A 1 475 ? 11.05144 -26.32986 -50.50897 1.000 70.41228 475 ASP A CA 1
ATOM 3368 C C . ASP A 1 475 ? 9.64044 -25.77788 -50.68902 1.000 66.95027 475 ASP A C 1
ATOM 3369 O O . ASP A 1 475 ? 9.49745 -24.75385 -51.36098 1.000 68.82593 475 ASP A O 1
ATOM 3374 N N . MET A 1 476 ? 8.64142 -26.44991 -50.13309 1.000 60.76409 476 MET A N 1
ATOM 3375 C CA . MET A 1 476 ? 7.24943 -26.00693 -50.35414 1.000 61.11116 476 MET A CA 1
ATOM 3376 C C . MET A 1 476 ? 7.08937 -24.61196 -49.76710 1.000 57.66053 476 MET A C 1
ATOM 3377 O O . MET A 1 476 ? 6.38639 -23.79894 -50.37210 1.000 59.39637 476 MET A O 1
ATOM 3382 N N . GLY A 1 477 ? 7.75131 -24.34799 -48.65205 1.000 60.16670 477 GLY A N 1
ATOM 3383 C CA . GLY A 1 477 ? 7.54826 -23.06002 -47.96801 1.000 54.03483 477 GLY A CA 1
ATOM 3384 C C . GLY A 1 477 ? 8.30527 -21.89898 -48.56693 1.000 51.62576 477 GLY A C 1
ATOM 3385 O O . GLY A 1 477 ? 9.50728 -22.03995 -48.79688 1.000 62.30834 477 GLY A O 1
ATOM 3386 N N . ARG A 1 478 ? 7.61926 -20.78398 -48.79192 1.000 44.43959 478 ARG A N 1
ATOM 3387 C CA . ARG A 1 478 ? 8.29426 -19.55795 -49.27084 1.000 50.28481 478 ARG A CA 1
ATOM 3388 C C . ARG A 1 478 ? 8.64318 -18.72700 -48.03879 1.000 55.39408 478 ARG A C 1
ATOM 3389 O O . ARG A 1 478 ? 9.48917 -17.82898 -48.15372 1.000 54.36112 478 ARG A O 1
ATOM 3397 N N . SER A 1 479 ? 8.02213 -19.03605 -46.90484 1.000 56.48741 479 SER A N 1
ATOM 3398 C CA . SER A 1 479 ? 8.27006 -18.34010 -45.62180 1.000 45.81412 479 SER A CA 1
ATOM 3399 C C . SER A 1 479 ? 7.96602 -19.26715 -44.44885 1.000 49.73118 479 SER A C 1
ATOM 3400 O O . SER A 1 479 ? 7.07004 -20.09816 -44.58792 1.000 49.96784 479 SER A O 1
ATOM 3403 N N . VAL A 1 480 ? 8.70696 -19.13118 -43.34981 1.000 44.99452 480 VAL A N 1
ATOM 3404 C CA . VAL A 1 480 ? 8.41091 -19.93423 -42.12385 1.000 47.50193 480 VAL A CA 1
ATOM 3405 C C . VAL A 1 480 ? 8.32984 -18.97928 -40.92882 1.000 48.08901 480 VAL A C 1
ATOM 3406 O O . VAL A 1 480 ? 9.19082 -18.10526 -40.81474 1.000 48.13461 480 VAL A O 1
ATOM 3410 N N . ILE A 1 481 ? 7.31080 -19.13933 -40.09287 1.000 45.14656 481 ILE A N 1
ATOM 3411 C CA . ILE A 1 481 ? 7.18572 -18.31137 -38.86285 1.000 44.95847 481 ILE A CA 1
ATOM 3412 C C . ILE A 1 481 ? 7.01668 -19.23842 -37.66289 1.000 47.86614 481 ILE A C 1
ATOM 3413 O O . ILE A 1 481 ? 5.96369 -19.86745 -37.55297 1.000 49.79528 481 ILE A O 1
ATOM 3418 N N . TYR A 1 482 ? 8.04064 -19.35144 -36.81985 1.000 46.85467 482 TYR A N 1
ATOM 3419 C CA . TYR A 1 482 ? 7.91459 -20.10649 -35.57188 1.000 52.29161 482 TYR A CA 1
ATOM 3420 C C . TYR A 1 482 ? 7.01253 -19.36054 -34.59690 1.000 44.54692 482 TYR A C 1
ATOM 3421 O O . TYR A 1 482 ? 7.32949 -18.24155 -34.19784 1.000 45.60779 482 TYR A O 1
ATOM 3430 N N . VAL A 1 483 ? 5.87053 -19.94858 -34.24498 1.000 45.48506 483 VAL A N 1
ATOM 3431 C CA . VAL A 1 483 ? 4.85847 -19.23462 -33.47000 1.000 49.40775 483 VAL A CA 1
ATOM 3432 C C . VAL A 1 483 ? 5.14840 -19.39168 -31.98299 1.000 47.72701 483 VAL A C 1
ATOM 3433 O O . VAL A 1 483 ? 5.41840 -20.49569 -31.48902 1.000 49.50118 483 VAL A O 1
ATOM 3437 N N . ALA A 1 484 ? 4.95135 -18.31671 -31.23496 1.000 48.48710 484 ALA A N 1
ATOM 3438 C CA . ALA A 1 484 ? 5.19828 -18.36276 -29.78095 1.000 49.26499 484 ALA A CA 1
ATOM 3439 C C . ALA A 1 484 ? 4.03625 -19.03881 -29.05703 1.000 49.74236 484 ALA A C 1
ATOM 3440 O O . ALA A 1 484 ? 2.99329 -19.24980 -29.68009 1.000 48.68128 484 ALA A O 1
ATOM 3442 N N . SER A 1 485 ? 4.21920 -19.34185 -27.77603 1.000 56.44371 485 SER A N 1
ATOM 3443 C CA . SER A 1 485 ? 3.14017 -19.96590 -26.97211 1.000 53.11896 485 SER A CA 1
ATOM 3444 C C . SER A 1 485 ? 2.05013 -18.94694 -26.67113 1.000 52.68280 485 SER A C 1
ATOM 3445 O O . SER A 1 485 ? 2.37410 -17.77294 -26.47707 1.000 51.74195 485 SER A O 1
ATOM 3448 N N . SER A 1 486 ? 0.80814 -19.40496 -26.65221 1.000 48.07035 486 SER A N 1
ATOM 3449 C CA . SER A 1 486 ? -0.32589 -18.52699 -26.29823 1.000 54.36822 486 SER A CA 1
ATOM 3450 C C . SER A 1 486 ? -0.39097 -18.46005 -24.77823 1.000 57.21377 486 SER A C 1
ATOM 3451 O O . SER A 1 486 ? -1.26201 -17.75409 -24.25324 1.000 58.27526 486 SER A O 1
ATOM 3454 N N . GLN A 1 487 ? 0.49501 -19.19106 -24.10821 1.000 52.12613 487 GLN A N 1
ATOM 3455 C CA . GLN A 1 487 ? 0.43994 -19.27612 -22.63422 1.000 68.12569 487 GLN A CA 1
ATOM 3456 C C . GLN A 1 487 ? 1.81391 -18.92912 -22.06114 1.000 74.81984 487 GLN A C 1
ATOM 3457 O O . GLN A 1 487 ? 2.27788 -19.66214 -21.17914 1.000 74.18280 487 GLN A O 1
ATOM 3463 N N . GLN A 1 488 ? 2.41991 -17.85109 -22.55007 1.000 70.54246 488 GLN A N 1
ATOM 3464 C CA . GLN A 1 488 ? 3.72988 -17.40709 -22.01998 1.000 79.30884 488 GLN A CA 1
ATOM 3465 C C . GLN A 1 488 ? 3.52180 -16.88014 -20.59397 1.000 91.86994 488 GLN A C 1
ATOM 3466 O O . GLN A 1 488 ? 4.48676 -16.87216 -19.81793 1.000 88.10094 488 GLN A O 1
ATOM 3472 N N . SER A 1 489 ? 2.29877 -16.45518 -20.27802 1.000 95.40546 489 SER A N 1
ATOM 3473 C CA . SER A 1 489 ? 1.98470 -15.97024 -18.91201 1.000 92.81204 489 SER A CA 1
ATOM 3474 C C . SER A 1 489 ? 2.12067 -17.12427 -17.91705 1.000 98.95425 489 SER A C 1
ATOM 3475 O O . SER A 1 489 ? 2.59861 -16.88131 -16.79902 1.000 107.20954 489 SER A O 1
ATOM 3478 N N . SER A 1 490 ? 1.70671 -18.32726 -18.31912 1.000 88.69681 490 SER A N 1
ATOM 3479 C CA . SER A 1 490 ? 1.87769 -19.51129 -17.44316 1.000 90.74747 490 SER A CA 1
ATOM 3480 C C . SER A 1 490 ? 3.35669 -19.88827 -17.41610 1.000 91.01171 490 SER A C 1
ATOM 3481 O O . SER A 1 490 ? 3.84175 -20.44522 -18.41510 1.000 80.44281 490 SER A O 1
ATOM 3484 N N . ILE A 1 491 ? 4.03763 -19.64130 -16.29306 1.000 89.50728 491 ILE A N 1
ATOM 3485 C CA . ILE A 1 491 ? 5.50464 -19.91228 -16.21099 1.000 82.06581 491 ILE A CA 1
ATOM 3486 C C . ILE A 1 491 ? 5.74963 -21.30430 -15.62703 1.000 68.90835 491 ILE A C 1
ATOM 3487 O O . ILE A 1 491 ? 4.99659 -21.70134 -14.72809 1.000 66.16321 491 ILE A O 1
ATOM 3492 N N . ARG A 1 492 ? 6.76367 -22.00526 -16.13601 1.000 67.50217 492 ARG A N 1
ATOM 3493 C CA . ARG A 1 492 ? 7.10967 -23.35627 -15.62105 1.000 67.40113 492 ARG A CA 1
ATOM 3494 C C . ARG A 1 492 ? 7.70460 -23.21732 -14.22201 1.000 59.63167 492 ARG A C 1
ATOM 3495 O O . ARG A 1 492 ? 8.64557 -22.44731 -14.06094 1.000 54.38770 492 ARG A O 1
ATOM 3503 N N . HIS A 1 493 ? 7.15656 -23.93736 -13.25207 1.000 56.03343 493 HIS A N 1
ATOM 3504 C CA . HIS A 1 493 ? 7.73349 -23.90941 -11.89004 1.000 61.43941 493 HIS A CA 1
ATOM 3505 C C . HIS A 1 493 ? 8.59650 -25.15040 -11.68904 1.000 56.86901 493 HIS A C 1
ATOM 3506 O O . HIS A 1 493 ? 8.03852 -26.25041 -11.61111 1.000 56.29683 493 HIS A O 1
ATOM 3513 N N . TYR A 1 494 ? 9.90750 -24.95838 -11.61397 1.000 57.42866 494 TYR A N 1
ATOM 3514 C CA . TYR A 1 494 ? 10.82550 -26.09237 -11.36897 1.000 53.19365 494 TYR A CA 1
ATOM 3515 C C . TYR A 1 494 ? 10.92643 -26.31943 -9.86397 1.000 58.35139 494 TYR A C 1
ATOM 3516 O O . TYR A 1 494 ? 10.93838 -25.34746 -9.10493 1.000 59.65490 494 TYR A O 1
ATOM 3525 N N . HIS A 1 495 ? 11.00744 -27.57844 -9.46102 1.000 54.02521 495 HIS A N 1
ATOM 3526 C CA . HIS A 1 495 ? 11.07837 -27.93249 -8.05203 1.000 54.55054 495 HIS A CA 1
ATOM 3527 C C . HIS A 1 495 ? 12.41136 -28.52749 -7.63899 1.000 51.06109 495 HIS A C 1
ATOM 3528 O O . HIS A 1 495 ? 12.77430 -28.43453 -6.47096 1.000 61.93419 495 HIS A O 1
ATOM 3535 N N . LYS A 1 496 ? 13.13842 -29.11144 -8.59197 1.000 52.31289 496 LYS A N 1
ATOM 3536 C CA . LYS A 1 496 ? 14.38342 -29.84543 -8.26794 1.000 50.66143 496 LYS A CA 1
ATOM 3537 C C . LYS A 1 496 ? 15.52846 -29.47637 -9.21087 1.000 53.48653 496 LYS A C 1
ATOM 3538 O O . LYS A 1 496 ? 16.48647 -30.24135 -9.28185 1.000 57.82741 496 LYS A O 1
ATOM 3544 N N . ARG A 1 497 ? 15.42047 -28.34335 -9.89383 1.000 57.74415 497 ARG A N 1
ATOM 3545 C CA . ARG A 1 497 ? 16.47351 -27.89529 -10.83576 1.000 54.28077 497 ARG A CA 1
ATOM 3546 C C . ARG A 1 497 ? 17.62746 -27.26630 -10.06668 1.000 46.38695 497 ARG A C 1
ATOM 3547 O O . ARG A 1 497 ? 17.36740 -26.60635 -9.05467 1.000 48.10952 497 ARG A O 1
ATOM 3555 N N . SER A 1 498 ? 18.84949 -27.46026 -10.55263 1.000 51.29271 498 SER A N 1
ATOM 3556 C CA . SER A 1 498 ? 20.02845 -26.83627 -9.91454 1.000 43.49652 498 SER A CA 1
ATOM 3557 C C . SER A 1 498 ? 20.00643 -25.33726 -10.17849 1.000 46.98180 498 SER A C 1
ATOM 3558 O O . SER A 1 498 ? 19.76348 -24.94922 -11.32048 1.000 55.14757 498 SER A O 1
ATOM 3561 N N . ARG A 1 499 ? 20.23737 -24.53529 -9.14545 1.000 44.44634 499 ARG A N 1
ATOM 3562 C CA . ARG A 1 499 ? 20.31535 -23.06828 -9.29838 1.000 44.74944 499 ARG A CA 1
ATOM 3563 C C . ARG A 1 499 ? 21.63731 -22.64329 -8.67230 1.000 45.20290 499 ARG A C 1
ATOM 3564 O O . ARG A 1 499 ? 21.92927 -23.11432 -7.56531 1.000 69.18715 499 ARG A O 1
ATOM 3572 N N . PRO A 1 500 ? 22.48033 -21.82925 -9.33123 1.000 45.93825 500 PRO A N 1
ATOM 3573 C CA . PRO A 1 500 ? 22.06137 -21.05221 -10.48022 1.000 48.89344 500 PRO A CA 1
ATOM 3574 C C . PRO A 1 500 ? 22.27545 -21.77215 -11.81824 1.000 43.01270 500 PRO A C 1
ATOM 3575 O O . PRO A 1 500 ? 23.21847 -22.50713 -11.94422 1.000 43.69591 500 PRO A O 1
ATOM 3579 N N . MET A 1 501 ? 21.36549 -21.56513 -12.76827 1.000 47.68691 501 MET A N 1
ATOM 3580 C CA . MET A 1 501 ? 21.51557 -22.16408 -14.12029 1.000 47.25997 501 MET A CA 1
ATOM 3581 C C . MET A 1 501 ? 21.06061 -21.15204 -15.16727 1.000 44.85159 501 MET A C 1
ATOM 3582 O O . MET A 1 501 ? 20.07958 -20.45107 -14.92230 1.000 47.33169 501 MET A O 1
ATOM 3587 N N . TRP A 1 502 ? 21.76266 -21.10299 -16.28924 1.000 52.25269 502 TRP A N 1
ATOM 3588 C CA . TRP A 1 502 ? 21.41670 -20.16995 -17.38522 1.000 51.76499 502 TRP A CA 1
ATOM 3589 C C . TRP A 1 502 ? 20.38575 -20.82394 -18.30729 1.000 47.58892 502 TRP A C 1
ATOM 3590 O O . TRP A 1 502 ? 20.54679 -22.00792 -18.61433 1.000 48.74940 502 TRP A O 1
ATOM 3601 N N . PRO A 1 503 ? 19.36476 -20.07394 -18.76432 1.000 55.45352 503 PRO A N 1
ATOM 3602 C CA . PRO A 1 503 ? 19.35573 -18.62894 -18.54226 1.000 49.21479 503 PRO A CA 1
ATOM 3603 C C . PRO A 1 503 ? 18.36667 -18.22400 -17.44129 1.000 47.16127 503 PRO A C 1
ATOM 3604 O O . PRO A 1 503 ? 17.98164 -17.06901 -17.40727 1.000 52.93740 503 PRO A O 1
ATOM 3608 N N . PHE A 1 504 ? 17.98364 -19.17104 -16.58135 1.000 50.07330 504 PHE A N 1
ATOM 3609 C CA . PHE A 1 504 ? 16.98258 -18.88710 -15.52039 1.000 49.80070 504 PHE A CA 1
ATOM 3610 C C . PHE A 1 504 ? 17.54652 -17.87113 -14.52332 1.000 42.72409 504 PHE A C 1
ATOM 3611 O O . PHE A 1 504 ? 16.76748 -17.03816 -14.02433 1.000 51.20640 504 PHE A O 1
ATOM 3619 N N . GLU A 1 505 ? 18.85150 -17.93712 -14.24426 1.000 42.86885 505 GLU A N 1
ATOM 3620 C CA . GLU A 1 505 ? 19.45344 -17.06015 -13.21320 1.000 54.73501 505 GLU A CA 1
ATOM 3621 C C . GLU A 1 505 ? 20.87745 -16.70211 -13.61211 1.000 43.65102 505 GLU A C 1
ATOM 3622 O O . GLU A 1 505 ? 21.50650 -17.48807 -14.32411 1.000 42.82997 505 GLU A O 1
ATOM 3628 N N . PRO A 1 506 ? 21.42541 -15.55312 -13.16804 1.000 44.90204 506 PRO A N 1
ATOM 3629 C CA . PRO A 1 506 ? 22.82142 -15.22908 -13.44296 1.000 46.66129 506 PRO A CA 1
ATOM 3630 C C . PRO A 1 506 ? 23.81040 -16.16309 -12.73295 1.000 49.90026 506 PRO A C 1
ATOM 3631 O O . PRO A 1 506 ? 23.55435 -16.52014 -11.61097 1.000 56.40821 506 PRO A O 1
ATOM 3635 N N . VAL A 1 507 ? 24.89744 -16.54005 -13.41091 1.000 53.94860 507 VAL A N 1
ATOM 3636 C CA . VAL A 1 507 ? 25.96042 -17.39405 -12.80189 1.000 43.84154 507 VAL A CA 1
ATOM 3637 C C . VAL A 1 507 ? 27.18940 -16.50804 -12.61979 1.000 46.64674 507 VAL A C 1
ATOM 3638 O O . VAL A 1 507 ? 27.62544 -15.91499 -13.61075 1.000 51.19677 507 VAL A O 1
ATOM 3642 N N . LEU A 1 508 ? 27.72134 -16.43007 -11.39976 1.000 53.46054 508 LEU A N 1
ATOM 3643 C CA . LEU A 1 508 ? 28.82331 -15.47506 -11.11567 1.000 52.58489 508 LEU A CA 1
ATOM 3644 C C . LEU A 1 508 ? 30.04629 -16.17307 -10.50864 1.000 56.51590 508 LEU A C 1
ATOM 3645 O O . LEU A 1 508 ? 30.94125 -15.46807 -10.04057 1.000 60.40110 508 LEU A O 1
ATOM 3650 N N . GLU A 1 509 ? 30.07731 -17.50207 -10.51769 1.000 53.12582 509 GLU A N 1
ATOM 3651 C CA . GLU A 1 509 ? 31.21330 -18.26107 -9.93566 1.000 57.88410 509 GLU A CA 1
ATOM 3652 C C . GLU A 1 509 ? 31.50336 -19.46903 -10.82169 1.000 46.13661 509 GLU A C 1
ATOM 3653 O O . GLU A 1 509 ? 30.54740 -20.05703 -11.33576 1.000 46.69149 509 GLU A O 1
ATOM 3659 N N . HIS A 1 510 ? 32.77838 -19.81300 -10.98864 1.000 50.93043 510 HIS A N 1
ATOM 3660 C CA . HIS A 1 510 ? 33.16344 -20.92696 -11.88867 1.000 56.23878 510 HIS A CA 1
ATOM 3661 C C . HIS A 1 510 ? 34.29042 -21.74496 -11.25764 1.000 62.29432 510 HIS A C 1
ATOM 3662 O O . HIS A 1 510 ? 34.89147 -22.54692 -11.97965 1.000 64.46925 510 HIS A O 1
ATOM 3669 N N . HIS A 1 511 ? 34.54336 -21.57101 -9.95863 1.000 68.65447 511 HIS A N 1
ATOM 3670 C CA . HIS A 1 511 ? 35.68233 -22.25301 -9.28760 1.000 63.39644 511 HIS A CA 1
ATOM 3671 C C . HIS A 1 511 ? 35.21029 -23.08807 -8.09665 1.000 76.89531 511 HIS A C 1
ATOM 3672 O O . HIS A 1 511 ? 36.04828 -23.81708 -7.55064 1.000 80.57802 511 HIS A O 1
ATOM 3679 N N . HIS A 1 512 ? 33.94227 -22.95611 -7.69971 1.000 87.29073 512 HIS A N 1
ATOM 3680 C CA . HIS A 1 512 ? 33.36523 -23.72616 -6.56377 1.000 83.19806 512 HIS A CA 1
ATOM 3681 C C . HIS A 1 512 ? 33.59015 -22.99121 -5.23073 1.000 81.70729 512 HIS A C 1
ATOM 3682 O O . HIS A 1 512 ? 33.02412 -21.89622 -5.05471 1.000 79.03732 512 HIS A O 1
ATOM 3689 N N . ARG B 1 28 ? -57.74721 -62.49553 -45.68249 1.000 73.29823 28 ARG B N 1
ATOM 3690 C CA . ARG B 1 28 ? -56.91709 -61.77269 -44.69148 1.000 87.69670 28 ARG B CA 1
ATOM 3691 C C . ARG B 1 28 ? -56.24206 -60.59567 -45.39641 1.000 86.79347 28 ARG B C 1
ATOM 3692 O O . ARG B 1 28 ? -55.60215 -60.82961 -46.43247 1.000 83.18810 28 ARG B O 1
ATOM 3700 N N . LEU B 1 29 ? -56.41294 -59.38671 -44.86828 1.000 91.11607 29 LEU B N 1
ATOM 3701 C CA . LEU B 1 29 ? -55.75289 -58.18470 -45.43321 1.000 85.41532 29 LEU B CA 1
ATOM 3702 C C . LEU B 1 29 ? -54.24589 -58.30482 -45.22432 1.000 83.70765 29 LEU B C 1
ATOM 3703 O O . LEU B 1 29 ? -53.83884 -58.73296 -44.13339 1.000 81.95068 29 LEU B O 1
ATOM 3708 N N . ARG B 1 30 ? -53.45793 -57.95978 -46.24434 1.000 80.74211 30 ARG B N 1
ATOM 3709 C CA . ARG B 1 30 ? -51.97992 -57.98190 -46.10245 1.000 83.15975 30 ARG B CA 1
ATOM 3710 C C . ARG B 1 30 ? -51.53679 -56.62198 -45.56435 1.000 78.95544 30 ARG B C 1
ATOM 3711 O O . ARG B 1 30 ? -51.85076 -55.60390 -46.19823 1.000 75.90406 30 ARG B O 1
ATOM 3719 N N . VAL B 1 31 ? -50.84471 -56.62014 -44.42840 1.000 78.45408 31 VAL B N 1
ATOM 3720 C CA . VAL B 1 31 ? -50.43258 -55.38724 -43.76030 1.000 75.93066 31 VAL B CA 1
ATOM 3721 C C . VAL B 1 31 ? -48.93756 -55.45437 -43.49142 1.000 72.44194 31 VAL B C 1
ATOM 3722 O O . VAL B 1 31 ? -48.46558 -56.35647 -42.78554 1.000 73.09305 31 VAL B O 1
ATOM 3726 N N . PHE B 1 32 ? -48.19153 -54.48437 -44.03337 1.000 64.21674 32 PHE B N 1
ATOM 3727 C CA . PHE B 1 32 ? -46.73051 -54.40450 -43.77547 1.000 65.63502 32 PHE B CA 1
ATOM 3728 C C . PHE B 1 32 ? -46.47836 -53.42963 -42.62939 1.000 64.24716 32 PHE B C 1
ATOM 3729 O O . PHE B 1 32 ? -47.03828 -52.32459 -42.64824 1.000 63.89858 32 PHE B O 1
ATOM 3737 N N . VAL B 1 33 ? -45.66032 -53.83978 -41.66549 1.000 59.24117 33 VAL B N 1
ATOM 3738 C CA . VAL B 1 33 ? -45.41118 -52.98591 -40.47742 1.000 58.54647 33 VAL B CA 1
ATOM 3739 C C . VAL B 1 33 ? -43.90415 -52.86004 -40.27651 1.000 56.56235 33 VAL B C 1
ATOM 3740 O O . VAL B 1 33 ? -43.19924 -53.85407 -40.46566 1.000 58.39552 33 VAL B O 1
ATOM 3744 N N . ALA B 1 34 ? -43.44104 -51.66011 -39.92443 1.000 56.73402 34 ALA B N 1
ATOM 3745 C CA . ALA B 1 34 ? -42.00901 -51.43123 -39.64951 1.000 55.53360 34 ALA B CA 1
ATOM 3746 C C . ALA B 1 34 ? -41.85486 -50.15233 -38.83039 1.000 52.63289 34 ALA B C 1
ATOM 3747 O O . ALA B 1 34 ? -42.81080 -49.36926 -38.77625 1.000 51.10064 34 ALA B O 1
ATOM 3749 N N . THR B 1 35 ? -40.69281 -49.97347 -38.21446 1.000 48.62980 35 THR B N 1
ATOM 3750 C CA . THR B 1 35 ? -40.45666 -48.75956 -37.39635 1.000 51.65822 35 THR B CA 1
ATOM 3751 C C . THR B 1 35 ? -39.04464 -48.21764 -37.59540 1.000 46.92527 35 THR B C 1
ATOM 3752 O O . THR B 1 35 ? -38.10069 -49.00572 -37.49154 1.000 53.71430 35 THR B O 1
ATOM 3756 N N . LEU B 1 36 ? -38.91557 -46.93162 -37.90628 1.000 46.45175 36 LEU B N 1
ATOM 3757 C CA . LEU B 1 36 ? -37.58453 -46.28171 -37.97031 1.000 52.59201 36 LEU B CA 1
ATOM 3758 C C . LEU B 1 36 ? -37.76938 -44.93877 -37.27317 1.000 54.33886 36 LEU B C 1
ATOM 3759 O O . LEU B 1 36 ? -38.56136 -44.13266 -37.76703 1.000 58.13396 36 LEU B O 1
ATOM 3764 N N . GLY B 1 37 ? -37.09529 -44.72992 -36.14619 1.000 52.50498 37 GLY B N 1
ATOM 3765 C CA . GLY B 1 37 ? -37.36615 -43.48698 -35.42005 1.000 54.27766 37 GLY B CA 1
ATOM 3766 C C . GLY B 1 37 ? -36.30305 -43.07015 -34.43709 1.000 54.81770 37 GLY B C 1
ATOM 3767 O O . GLY B 1 37 ? -35.51108 -43.92224 -34.02623 1.000 50.90551 37 GLY B O 1
ATOM 3768 N N . THR B 1 38 ? -36.29394 -41.78718 -34.08896 1.000 57.86731 38 THR B N 1
ATOM 3769 C CA . THR B 1 38 ? -35.35383 -41.24035 -33.08798 1.000 52.17378 38 THR B CA 1
ATOM 3770 C C . THR B 1 38 ? -35.77671 -39.79734 -32.86680 1.000 53.21601 38 THR B C 1
ATOM 3771 O O . THR B 1 38 ? -36.28273 -39.18821 -33.80771 1.000 58.36825 38 THR B O 1
ATOM 3775 N N . GLU B 1 39 ? -35.62759 -39.30847 -31.64977 1.000 53.43942 39 GLU B N 1
ATOM 3776 C CA . GLU B 1 39 ? -35.96347 -37.92548 -31.30561 1.000 52.64496 39 GLU B CA 1
ATOM 3777 C C . GLU B 1 39 ? -34.66442 -37.13057 -31.34962 1.000 59.02444 39 GLU B C 1
ATOM 3778 O O . GLU B 1 39 ? -33.88135 -37.14371 -30.39368 1.000 58.71451 39 GLU B O 1
ATOM 3784 N N . THR B 1 40 ? -34.40845 -36.47847 -32.47758 1.000 52.45487 40 THR B N 1
ATOM 3785 C CA . THR B 1 40 ? -33.10542 -35.87354 -32.70861 1.000 52.79167 40 THR B CA 1
ATOM 3786 C C . THR B 1 40 ? -32.96128 -34.54962 -31.99549 1.000 53.97529 40 THR B C 1
ATOM 3787 O O . THR B 1 40 ? -33.79223 -33.65355 -32.15234 1.000 59.37998 40 THR B O 1
ATOM 3791 N N . ASN B 1 41 ? -31.86322 -34.39577 -31.25255 1.000 54.53334 41 ASN B N 1
ATOM 3792 C CA . ASN B 1 41 ? -31.53508 -33.08286 -30.63844 1.000 55.29249 41 ASN B CA 1
ATOM 3793 C C . ASN B 1 41 ? -30.36810 -32.50786 -31.44347 1.000 56.81279 41 ASN B C 1
ATOM 3794 O O . ASN B 1 41 ? -29.24912 -33.02695 -31.31460 1.000 53.54171 41 ASN B O 1
ATOM 3799 N N . SER B 1 42 ? -30.63008 -31.48876 -32.25235 1.000 52.83584 42 SER B N 1
ATOM 3800 C CA . SER B 1 42 ? -29.58610 -30.92575 -33.14137 1.000 54.34807 42 SER B CA 1
ATOM 3801 C C . SER B 1 42 ? -28.44700 -30.34891 -32.30339 1.000 63.25451 42 SER B C 1
ATOM 3802 O O . SER B 1 42 ? -27.37503 -30.09093 -32.86944 1.000 63.79569 42 SER B O 1
ATOM 3805 N N . PHE B 1 43 ? -28.66090 -30.19702 -31.00036 1.000 57.68873 43 PHE B N 1
ATOM 3806 C CA . PHE B 1 43 ? -27.63680 -29.55518 -30.13937 1.000 60.12187 43 PHE B CA 1
ATOM 3807 C C . PHE B 1 43 ? -26.90281 -30.59531 -29.29853 1.000 61.41909 43 PHE B C 1
ATOM 3808 O O . PHE B 1 43 ? -26.19172 -30.19346 -28.36454 1.000 69.32212 43 PHE B O 1
ATOM 3816 N N . SER B 1 44 ? -27.06192 -31.88227 -29.60664 1.000 61.04554 44 SER B N 1
ATOM 3817 C CA . SER B 1 44 ? -26.27095 -32.92140 -28.89980 1.000 52.00887 44 SER B CA 1
ATOM 3818 C C . SER B 1 44 ? -24.99002 -33.15541 -29.69791 1.000 54.08396 44 SER B C 1
ATOM 3819 O O . SER B 1 44 ? -25.05411 -33.16629 -30.93291 1.000 66.31708 44 SER B O 1
ATOM 3822 N N . PRO B 1 45 ? -23.83599 -33.33356 -29.03501 1.000 54.97142 45 PRO B N 1
ATOM 3823 C CA . PRO B 1 45 ? -22.58105 -33.52558 -29.73111 1.000 49.46133 45 PRO B CA 1
ATOM 3824 C C . PRO B 1 45 ? -22.37018 -34.99556 -30.10627 1.000 58.09536 45 PRO B C 1
ATOM 3825 O O . PRO B 1 45 ? -21.41625 -35.27056 -30.78737 1.000 57.92161 45 PRO B O 1
ATOM 3829 N N . LEU B 1 46 ? -23.26621 -35.87554 -29.66430 1.000 55.54655 46 LEU B N 1
ATOM 3830 C CA . LEU B 1 46 ? -23.10733 -37.33252 -29.90245 1.000 60.18017 46 LEU B CA 1
ATOM 3831 C C . LEU B 1 46 ? -23.94044 -37.76335 -31.10843 1.000 60.52634 46 LEU B C 1
ATOM 3832 O O . LEU B 1 46 ? -25.16844 -37.83227 -30.98335 1.000 60.93389 46 LEU B O 1
ATOM 3837 N N . PRO B 1 47 ? -23.31055 -38.06328 -32.26451 1.000 67.85321 47 PRO B N 1
ATOM 3838 C CA . PRO B 1 47 ? -24.03666 -38.43511 -33.46349 1.000 59.79422 47 PRO B CA 1
ATOM 3839 C C . PRO B 1 47 ? -24.69974 -39.80908 -33.29958 1.000 61.65495 47 PRO B C 1
ATOM 3840 O O . PRO B 1 47 ? -24.16375 -40.62719 -32.58970 1.000 62.90648 47 PRO B O 1
ATOM 3844 N N . THR B 1 48 ? -25.83380 -40.01493 -33.96452 1.000 57.73373 48 THR B N 1
ATOM 3845 C CA . THR B 1 48 ? -26.57089 -41.30289 -33.87360 1.000 50.15641 48 THR B CA 1
ATOM 3846 C C . THR B 1 48 ? -26.27104 -42.16779 -35.09970 1.000 53.51699 48 THR B C 1
ATOM 3847 O O . THR B 1 48 ? -26.71709 -41.80565 -36.19063 1.000 55.92230 48 THR B O 1
ATOM 3851 N N . GLY B 1 49 ? -25.54110 -43.25986 -34.91486 1.000 57.37744 49 GLY B N 1
ATOM 3852 C CA . GLY B 1 49 ? -25.25124 -44.19878 -36.00797 1.000 46.10164 49 GLY B CA 1
ATOM 3853 C C . GLY B 1 49 ? -25.83832 -45.55776 -35.69806 1.000 56.74733 49 GLY B C 1
ATOM 3854 O O . GLY B 1 49 ? -26.63126 -45.63780 -34.75802 1.000 62.41879 49 GLY B O 1
ATOM 3855 N N . LEU B 1 50 ? -25.47744 -46.58872 -36.45519 1.000 52.34492 50 LEU B N 1
ATOM 3856 C CA . LEU B 1 50 ? -26.10252 -47.89069 -36.23527 1.000 57.45549 50 LEU B CA 1
ATOM 3857 C C . LEU B 1 50 ? -25.94845 -48.35185 -34.78633 1.000 56.92781 50 LEU B C 1
ATOM 3858 O O . LEU B 1 50 ? -26.88345 -48.92184 -34.21332 1.000 61.46310 50 LEU B O 1
ATOM 3863 N N . ASP B 1 51 ? -24.78839 -48.07999 -34.17938 1.000 56.28284 51 ASP B N 1
ATOM 3864 C CA . ASP B 1 51 ? -24.54232 -48.49914 -32.80144 1.000 56.38304 51 ASP B CA 1
ATOM 3865 C C . ASP B 1 51 ? -25.64522 -48.01715 -31.87132 1.000 57.37085 51 ASP B C 1
ATOM 3866 O O . ASP B 1 51 ? -26.14122 -48.78620 -31.03236 1.000 57.68424 51 ASP B O 1
ATOM 3871 N N . ALA B 1 52 ? -26.01714 -46.73812 -31.97917 1.000 55.05000 52 ALA B N 1
ATOM 3872 C CA . ALA B 1 52 ? -27.04804 -46.22713 -31.08804 1.000 53.46267 52 ALA B CA 1
ATOM 3873 C C . ALA B 1 52 ? -28.35911 -46.97702 -31.29603 1.000 58.73595 52 ALA B C 1
ATOM 3874 O O . ALA B 1 52 ? -29.05006 -47.30806 -30.31801 1.000 62.60073 52 ALA B O 1
ATOM 3876 N N . PHE B 1 53 ? -28.66022 -47.33887 -32.53604 1.000 54.52950 53 PHE B N 1
ATOM 3877 C CA . PHE B 1 53 ? -29.90929 -48.08376 -32.81703 1.000 51.80272 53 PHE B CA 1
ATOM 3878 C C . PHE B 1 53 ? -29.79336 -49.50882 -32.26317 1.000 58.71921 53 PHE B C 1
ATOM 3879 O O . PHE B 1 53 ? -30.79036 -50.02580 -31.75915 1.000 60.59184 53 PHE B O 1
ATOM 3887 N N . ARG B 1 54 ? -28.60740 -50.11190 -32.35131 1.000 57.60420 54 ARG B N 1
ATOM 3888 C CA . ARG B 1 54 ? -28.41147 -51.51895 -31.91847 1.000 62.05848 54 ARG B CA 1
ATOM 3889 C C . ARG B 1 54 ? -28.47838 -51.62410 -30.39447 1.000 54.60734 54 ARG B C 1
ATOM 3890 O O . ARG B 1 54 ? -28.75942 -52.72212 -29.89856 1.000 52.18794 54 ARG B O 1
ATOM 3898 N N . ALA B 1 55 ? -28.23725 -50.52618 -29.68938 1.000 57.31191 55 ALA B N 1
ATOM 3899 C CA . ALA B 1 55 ? -28.21915 -50.54833 -28.21138 1.000 59.09666 55 ALA B CA 1
ATOM 3900 C C . ALA B 1 55 ? -29.61209 -50.28128 -27.65426 1.000 57.64697 55 ALA B C 1
ATOM 3901 O O . ALA B 1 55 ? -29.80702 -50.47039 -26.44727 1.000 72.10926 55 ALA B O 1
ATOM 3903 N N . THR B 1 56 ? -30.54312 -49.84614 -28.49615 1.000 58.15194 56 THR B N 1
ATOM 3904 C CA . THR B 1 56 ? -31.93207 -49.60308 -28.04203 1.000 55.93259 56 THR B CA 1
ATOM 3905 C C . THR B 1 56 ? -32.88619 -50.52794 -28.79906 1.000 57.40093 56 THR B C 1
ATOM 3906 O O . THR B 1 56 ? -33.55720 -51.32596 -28.13909 1.000 62.39554 56 THR B O 1
ATOM 3910 N N . MET B 1 57 ? -32.94527 -50.42181 -30.12504 1.000 55.86853 57 MET B N 1
ATOM 3911 C CA . MET B 1 57 ? -33.90638 -51.25166 -30.89006 1.000 54.79292 57 MET B CA 1
ATOM 3912 C C . MET B 1 57 ? -33.48650 -51.39355 -32.35010 1.000 56.67602 57 MET B C 1
ATOM 3913 O O . MET B 1 57 ? -33.72348 -50.45846 -33.11399 1.000 53.92161 57 MET B O 1
ATOM 3918 N N . LEU B 1 58 ? -32.86060 -52.50956 -32.70225 1.000 59.96968 58 LEU B N 1
ATOM 3919 C CA . LEU B 1 58 ? -32.55572 -52.80944 -34.12130 1.000 54.58827 58 LEU B CA 1
ATOM 3920 C C . LEU B 1 58 ? -33.08683 -54.22338 -34.34040 1.000 59.10947 58 LEU B C 1
ATOM 3921 O O . LEU B 1 58 ? -32.27991 -55.15843 -34.42055 1.000 57.34582 58 LEU B O 1
ATOM 3926 N N . TRP B 1 59 ? -34.40885 -54.36029 -34.39732 1.000 54.15005 59 TRP B N 1
ATOM 3927 C CA . TRP B 1 59 ? -35.03395 -55.70023 -34.51041 1.000 55.54890 59 TRP B CA 1
ATOM 3928 C C . TRP B 1 59 ? -35.35808 -56.01006 -35.96842 1.000 60.13065 59 TRP B C 1
ATOM 3929 O O . TRP B 1 59 ? -36.34807 -55.47694 -36.47830 1.000 58.36639 59 TRP B O 1
ATOM 3940 N N . ARG B 1 60 ? -34.55418 -56.87206 -36.57956 1.000 61.98694 60 ARG B N 1
ATOM 3941 C CA . ARG B 1 60 ? -34.78530 -57.25991 -37.98758 1.000 58.62212 60 ARG B CA 1
ATOM 3942 C C . ARG B 1 60 ? -36.04837 -58.11381 -38.05358 1.000 61.55631 60 ARG B C 1
ATOM 3943 O O . ARG B 1 60 ? -36.54133 -58.53588 -37.00358 1.000 59.10842 60 ARG B O 1
ATOM 3951 N N . PRO B 1 61 ? -36.59547 -58.37966 -39.25456 1.000 63.24080 61 PRO B N 1
ATOM 3952 C CA . PRO B 1 61 ? -37.82853 -59.13556 -39.36755 1.000 62.08345 61 PRO B CA 1
ATOM 3953 C C . PRO B 1 61 ? -37.78257 -60.44464 -38.57468 1.000 64.69048 61 PRO B C 1
ATOM 3954 O O . PRO B 1 61 ? -36.93465 -61.26067 -38.84382 1.000 66.65727 61 PRO B O 1
ATOM 3958 N N . GLY B 1 62 ? -38.70052 -60.60667 -37.62464 1.000 67.21771 62 GLY B N 1
ATOM 3959 C CA . GLY B 1 62 ? -38.77655 -61.85274 -36.84475 1.000 71.20519 62 GLY B CA 1
ATOM 3960 C C . GLY B 1 62 ? -38.11045 -61.75092 -35.49479 1.000 74.09797 62 GLY B C 1
ATOM 3961 O O . GLY B 1 62 ? -37.83648 -62.80999 -34.90391 1.000 81.28484 62 GLY B O 1
ATOM 3962 N N . GLU B 1 63 ? -37.83933 -60.53898 -35.01569 1.000 72.33644 63 GLU B N 1
ATOM 3963 C CA . GLU B 1 63 ? -37.08623 -60.39416 -33.74373 1.000 70.61869 63 GLU B CA 1
ATOM 3964 C C . GLU B 1 63 ? -37.82810 -59.45620 -32.78258 1.000 69.15061 63 GLU B C 1
ATOM 3965 O O . GLU B 1 63 ? -37.35301 -59.29935 -31.65160 1.000 67.73680 63 GLU B O 1
ATOM 3971 N N . HIS B 1 64 ? -38.94708 -58.87708 -33.20945 1.000 70.08669 64 HIS B N 1
ATOM 3972 C CA . HIS B 1 64 ? -39.72696 -58.02012 -32.27831 1.000 69.90203 64 HIS B CA 1
ATOM 3973 C C . HIS B 1 64 ? -40.25394 -58.89119 -31.14536 1.000 68.04981 64 HIS B C 1
ATOM 3974 O O . HIS B 1 64 ? -41.02503 -59.82111 -31.41840 1.000 67.59324 64 HIS B O 1
ATOM 3981 N N . PRO B 1 65 ? -39.89183 -58.60034 -29.88336 1.000 73.43913 65 PRO B N 1
ATOM 3982 C CA . PRO B 1 65 ? -40.27981 -59.45142 -28.77041 1.000 68.04398 65 PRO B CA 1
ATOM 3983 C C . PRO B 1 65 ? -41.77679 -59.44035 -28.44831 1.000 74.23966 65 PRO B C 1
ATOM 3984 O O . PRO B 1 65 ? -42.50378 -58.69423 -29.06418 1.000 73.59000 65 PRO B O 1
ATOM 3988 N N . ASP B 1 66 ? -42.19679 -60.28541 -27.50436 1.000 76.80396 66 ASP B N 1
ATOM 3989 C CA . ASP B 1 66 ? -43.60476 -60.35835 -27.11627 1.000 76.08563 66 ASP B CA 1
ATOM 3990 C C . ASP B 1 66 ? -43.95662 -59.31643 -26.06214 1.000 69.21897 66 ASP B C 1
ATOM 3991 O O . ASP B 1 66 ? -44.57757 -59.60848 -25.04813 1.000 79.84507 66 ASP B O 1
ATOM 3996 N N . PHE B 1 67 ? -43.49655 -58.09643 -26.32005 1.000 72.10571 67 PHE B N 1
ATOM 3997 C CA . PHE B 1 67 ? -43.81340 -56.95850 -25.42692 1.000 67.19685 67 PHE B CA 1
ATOM 3998 C C . PHE B 1 67 ? -43.96638 -55.74040 -26.32679 1.000 71.30132 67 PHE B C 1
ATOM 3999 O O . PHE B 1 67 ? -43.40146 -55.74333 -27.41983 1.000 71.19958 67 PHE B O 1
ATOM 4007 N N . ALA B 1 68 ? -44.72228 -54.74139 -25.88164 1.000 68.84614 68 ALA B N 1
ATOM 4008 C CA . ALA B 1 68 ? -44.98926 -53.57029 -26.73451 1.000 64.53009 68 ALA B CA 1
ATOM 4009 C C . ALA B 1 68 ? -43.99116 -52.45038 -26.45447 1.000 61.61635 68 ALA B C 1
ATOM 4010 O O . ALA B 1 68 ? -43.43708 -52.42653 -25.34650 1.000 67.17749 68 ALA B O 1
ATOM 4012 N N . THR B 1 69 ? -43.78216 -51.56130 -27.42140 1.000 54.11679 69 THR B N 1
ATOM 4013 C CA . THR B 1 69 ? -42.87507 -50.40239 -27.24535 1.000 53.37395 69 THR B CA 1
ATOM 4014 C C . THR B 1 69 ? -43.59702 -49.15828 -27.76317 1.000 63.86447 69 THR B C 1
ATOM 4015 O O . THR B 1 69 ? -44.57308 -49.31514 -28.50412 1.000 64.70964 69 THR B O 1
ATOM 4019 N N . GLU B 1 70 ? -43.12591 -47.96835 -27.38309 1.000 56.80044 70 GLU B N 1
ATOM 4020 C CA . GLU B 1 70 ? -43.80284 -46.71127 -27.77892 1.000 55.24474 70 GLU B CA 1
ATOM 4021 C C . GLU B 1 70 ? -43.42292 -46.36415 -29.21491 1.000 63.75160 70 GLU B C 1
ATOM 4022 O O . GLU B 1 70 ? -43.97289 -45.40106 -29.74878 1.000 60.08630 70 GLU B O 1
ATOM 4028 N N . ALA B 1 71 ? -42.53902 -47.15316 -29.81505 1.000 63.13289 71 ALA B N 1
ATOM 4029 C CA . ALA B 1 71 ? -42.06609 -46.86906 -31.18406 1.000 51.50084 71 ALA B CA 1
ATOM 4030 C C . ALA B 1 71 ? -42.64023 -47.89092 -32.16112 1.000 61.02475 71 ALA B C 1
ATOM 4031 O O . ALA B 1 71 ? -42.52330 -47.67481 -33.37110 1.000 62.74682 71 ALA B O 1
ATOM 4033 N N . THR B 1 72 ? -43.24627 -48.95893 -31.64918 1.000 59.98371 72 THR B N 1
ATOM 4034 C CA . THR B 1 72 ? -43.72941 -50.03281 -32.51625 1.000 54.73650 72 THR B CA 1
ATOM 4035 C C . THR B 1 72 ? -45.21942 -50.28672 -32.35617 1.000 61.19604 72 THR B C 1
ATOM 4036 O O . THR B 1 72 ? -45.68150 -51.42868 -32.44625 1.000 65.54134 72 THR B O 1
ATOM 4040 N N . GLY B 1 73 ? -45.99733 -49.22969 -32.14001 1.000 64.53723 73 GLY B N 1
ATOM 4041 C CA . GLY B 1 73 ? -47.43133 -49.35860 -32.01492 1.000 55.82513 73 GLY B CA 1
ATOM 4042 C C . GLY B 1 73 ? -48.07846 -50.15744 -33.12796 1.000 60.24017 73 GLY B C 1
ATOM 4043 O O . GLY B 1 73 ? -48.76752 -51.15342 -32.87201 1.000 65.48179 73 GLY B O 1
ATOM 4044 N N . PRO B 1 74 ? -47.89052 -49.74133 -34.40093 1.000 58.78447 74 PRO B N 1
ATOM 4045 C CA . PRO B 1 74 ? -48.52565 -50.42218 -35.52595 1.000 62.81364 74 PRO B CA 1
ATOM 4046 C C . PRO B 1 74 ? -48.31876 -51.94419 -35.52212 1.000 64.59021 74 PRO B C 1
ATOM 4047 O O . PRO B 1 74 ? -49.26482 -52.65110 -35.77312 1.000 65.70439 74 PRO B O 1
ATOM 4051 N N . LEU B 1 75 ? -47.10377 -52.40430 -35.24025 1.000 62.69266 75 LEU B N 1
ATOM 4052 C CA . LEU B 1 75 ? -46.81688 -53.85932 -35.30041 1.000 63.16179 75 LEU B CA 1
ATOM 4053 C C . LEU B 1 75 ? -47.62685 -54.57437 -34.21742 1.000 67.49914 75 LEU B C 1
ATOM 4054 O O . LEU B 1 75 ? -48.20395 -55.62930 -34.51148 1.000 68.09803 75 LEU B O 1
ATOM 4059 N N . TRP B 1 76 ? -47.66573 -54.01248 -33.01636 1.000 63.26658 76 TRP B N 1
ATOM 4060 C CA . TRP B 1 76 ? -48.38070 -54.68054 -31.90138 1.000 65.44436 76 TRP B CA 1
ATOM 4061 C C . TRP B 1 76 ? -49.85873 -54.77840 -32.25728 1.000 70.56513 76 TRP B C 1
ATOM 4062 O O . TRP B 1 76 ? -50.40280 -55.88737 -32.19336 1.000 76.04333 76 TRP B O 1
ATOM 4073 N N . ALA B 1 77 ? -50.45868 -53.66332 -32.66113 1.000 70.03803 77 ALA B N 1
ATOM 4074 C CA . ALA B 1 77 ? -51.90470 -53.64019 -32.95103 1.000 72.01246 77 ALA B CA 1
ATOM 4075 C C . ALA B 1 77 ? -52.20584 -54.59906 -34.09210 1.000 76.54237 77 ALA B C 1
ATOM 4076 O O . ALA B 1 77 ? -53.26289 -55.23898 -34.07009 1.000 79.82063 77 ALA B O 1
ATOM 4078 N N . ALA B 1 78 ? -51.30192 -54.67103 -35.06017 1.000 75.41736 78 ALA B N 1
ATOM 4079 C CA . ALA B 1 78 ? -51.50406 -55.57690 -36.20425 1.000 75.29866 78 ALA B CA 1
ATOM 4080 C C . ALA B 1 78 ? -51.44713 -57.01895 -35.71839 1.000 73.88388 78 ALA B C 1
ATOM 4081 O O . ALA B 1 78 ? -52.40420 -57.76786 -35.95340 1.000 82.55775 78 ALA B O 1
ATOM 4083 N N . ARG B 1 79 ? -50.35611 -57.37609 -35.05350 1.000 71.95304 79 ARG B N 1
ATOM 4084 C CA . ARG B 1 79 ? -50.20717 -58.76215 -34.55165 1.000 83.65629 79 ARG B CA 1
ATOM 4085 C C . ARG B 1 79 ? -51.52315 -59.16312 -33.88560 1.000 87.43806 79 ARG B C 1
ATOM 4086 O O . ARG B 1 79 ? -52.04425 -60.24506 -34.19467 1.000 87.30979 79 ARG B O 1
ATOM 4094 N N . GLU B 1 80 ? -52.05503 -58.29317 -33.02747 1.000 89.98719 80 GLU B N 1
ATOM 4095 C CA . GLU B 1 80 ? -53.35101 -58.57714 -32.37241 1.000 87.63991 80 GLU B CA 1
ATOM 4096 C C . GLU B 1 80 ? -54.38810 -58.81496 -33.45736 1.000 91.43566 80 GLU B C 1
ATOM 4097 O O . GLU B 1 80 ? -54.92918 -59.92692 -33.52043 1.000 94.62744 80 GLU B O 1
ATOM 4103 N N . ARG B 1 81 ? -54.62909 -57.82686 -34.31425 1.000 91.28327 81 ARG B N 1
ATOM 4104 C CA . ARG B 1 81 ? -55.69717 -57.97169 -35.33319 1.000 88.74245 81 ARG B CA 1
ATOM 4105 C C . ARG B 1 81 ? -55.40832 -59.21463 -36.18133 1.000 90.44147 81 ARG B C 1
ATOM 4106 O O . ARG B 1 81 ? -56.34940 -59.74850 -36.78532 1.000 92.04941 81 ARG B O 1
ATOM 4114 N N . ALA B 1 82 ? -54.15335 -59.65471 -36.20746 1.000 86.09838 82 ALA B N 1
ATOM 4115 C CA . ALA B 1 82 ? -53.82949 -60.89866 -36.93461 1.000 87.01369 82 ALA B CA 1
ATOM 4116 C C . ALA B 1 82 ? -54.43652 -62.07469 -36.17568 1.000 93.19547 82 ALA B C 1
ATOM 4117 O O . ALA B 1 82 ? -55.05462 -62.93759 -36.81272 1.000 95.12336 82 ALA B O 1
ATOM 4119 N N . ARG B 1 83 ? -54.25543 -62.10584 -34.85669 1.000 91.61367 83 ARG B N 1
ATOM 4120 C CA . ARG B 1 83 ? -54.88845 -63.17187 -34.04275 1.000 91.53601 83 ARG B CA 1
ATOM 4121 C C . ARG B 1 83 ? -56.38547 -63.16474 -34.34065 1.000 92.91421 83 ARG B C 1
ATOM 4122 O O . ARG B 1 83 ? -56.93756 -64.23967 -34.60871 1.000 93.63446 83 ARG B O 1
ATOM 4130 N N . GLU B 1 84 ? -57.00438 -61.98369 -34.32149 1.000 93.28490 84 GLU B N 1
ATOM 4131 C CA . GLU B 1 84 ? -58.44940 -61.86656 -34.63238 1.000 91.20883 84 GLU B CA 1
ATOM 4132 C C . GLU B 1 84 ? -58.70554 -62.55641 -35.97043 1.000 98.65361 84 GLU B C 1
ATOM 4133 O O . GLU B 1 84 ? -59.84358 -62.99631 -36.19139 1.000 103.30885 84 GLU B O 1
ATOM 4139 N N . GLY B 1 85 ? -57.69360 -62.61940 -36.83350 1.000 102.16684 85 GLY B N 1
ATOM 4140 C CA . GLY B 1 85 ? -57.83774 -63.35627 -38.10457 1.000 100.37672 85 GLY B CA 1
ATOM 4141 C C . GLY B 1 85 ? -58.31776 -62.49512 -39.25345 1.000 96.91741 85 GLY B C 1
ATOM 4142 O O . GLY B 1 85 ? -58.89787 -63.06099 -40.19046 1.000 99.36196 85 GLY B O 1
ATOM 4143 N N . ARG B 1 86 ? -58.07867 -61.18814 -39.20134 1.000 107.64694 86 ARG B N 1
ATOM 4144 C CA . ARG B 1 86 ? -58.44369 -60.33300 -40.36123 1.000 108.85471 86 ARG B CA 1
ATOM 4145 C C . ARG B 1 86 ? -57.19470 -59.79602 -41.05026 1.000 107.76388 86 ARG B C 1
ATOM 4146 O O . ARG B 1 86 ? -57.33774 -59.26091 -42.15320 1.000 108.20818 86 ARG B O 1
ATOM 4154 N N . TYR B 1 87 ? -56.02067 -59.95117 -40.43436 1.000 96.50333 87 TYR B N 1
ATOM 4155 C CA . TYR B 1 87 ? -54.80666 -59.32620 -41.01538 1.000 94.20091 87 TYR B CA 1
ATOM 4156 C C . TYR B 1 87 ? -53.67275 -60.32626 -41.18856 1.000 92.83514 87 TYR B C 1
ATOM 4157 O O . TYR B 1 87 ? -53.53675 -61.23235 -40.34966 1.000 86.60683 87 TYR B O 1
ATOM 4166 N N . GLU B 1 88 ? -52.89581 -60.17121 -42.26060 1.000 96.73170 88 GLU B N 1
ATOM 4167 C CA . GLU B 1 88 ? -51.66388 -60.98128 -42.43577 1.000 98.27956 88 GLU B CA 1
ATOM 4168 C C . GLU B 1 88 ? -50.50880 -59.98537 -42.30975 1.000 94.95409 88 GLU B C 1
ATOM 4169 O O . GLU B 1 88 ? -50.09483 -59.45130 -43.34673 1.000 94.65761 88 GLU B O 1
ATOM 4175 N N . VAL B 1 89 ? -49.92671 -59.89253 -41.11678 1.000 88.72313 89 VAL B N 1
ATOM 4176 C CA . VAL B 1 89 ? -48.85562 -58.89163 -40.86776 1.000 82.96182 89 VAL B CA 1
ATOM 4177 C C . VAL B 1 89 ? -47.53170 -59.37067 -41.45290 1.000 79.15147 89 VAL B C 1
ATOM 4178 O O . VAL B 1 89 ? -47.13276 -60.50772 -41.16404 1.000 77.46332 89 VAL B O 1
ATOM 4182 N N . ILE B 1 90 ? -46.90870 -58.54363 -42.29486 1.000 71.74885 90 ILE B N 1
ATOM 4183 C CA . ILE B 1 90 ? -45.53875 -58.86068 -42.77699 1.000 68.28439 90 ILE B CA 1
ATOM 4184 C C . ILE B 1 90 ? -44.64963 -57.88682 -42.01195 1.000 65.03140 90 ILE B C 1
ATOM 4185 O O . ILE B 1 90 ? -44.69657 -56.69178 -42.32383 1.000 71.32038 90 ILE B O 1
ATOM 4190 N N . GLU B 1 91 ? -43.91960 -58.37197 -41.01705 1.000 58.16576 91 GLU B N 1
ATOM 4191 C CA . GLU B 1 91 ? -43.14247 -57.45010 -40.15402 1.000 62.55458 91 GLU B CA 1
ATOM 4192 C C . GLU B 1 91 ? -41.81449 -57.09813 -40.81507 1.000 62.58612 91 GLU B C 1
ATOM 4193 O O . GLU B 1 91 ? -41.16259 -58.00413 -41.35321 1.000 66.75348 91 GLU B O 1
ATOM 4199 N N . GLY B 1 92 ? -41.44240 -55.82216 -40.76898 1.000 61.96331 92 GLY B N 1
ATOM 4200 C CA . GLY B 1 92 ? -40.13840 -55.40121 -41.29603 1.000 52.61593 92 GLY B CA 1
ATOM 4201 C C . GLY B 1 92 ? -39.22930 -54.97538 -40.16705 1.000 55.83057 92 GLY B C 1
ATOM 4202 O O . GLY B 1 92 ? -39.59023 -55.20147 -39.00904 1.000 59.66293 92 GLY B O 1
ATOM 4203 N N . THR B 1 93 ? -38.09028 -54.37343 -40.49307 1.000 50.26013 93 THR B N 1
ATOM 4204 C CA . THR B 1 93 ? -37.12918 -54.04760 -39.41710 1.000 53.52448 93 THR B CA 1
ATOM 4205 C C . THR B 1 93 ? -37.74404 -52.98865 -38.50796 1.000 55.75103 93 THR B C 1
ATOM 4206 O O . THR B 1 93 ? -38.37701 -52.06555 -39.02382 1.000 59.60191 93 THR B O 1
ATOM 4210 N N . CYS B 1 94 ? -37.59096 -53.17079 -37.20199 1.000 53.79113 94 CYS B N 1
ATOM 4211 C CA . CYS B 1 94 ? -38.05082 -52.14185 -36.24485 1.000 50.45028 94 CYS B CA 1
ATOM 4212 C C . CYS B 1 94 ? -36.78474 -51.49099 -35.68588 1.000 49.97226 94 CYS B C 1
ATOM 4213 O O . CYS B 1 94 ? -36.05373 -52.16011 -34.95499 1.000 56.23628 94 CYS B O 1
ATOM 4216 N N . ALA B 1 95 ? -36.51867 -50.24597 -36.07177 1.000 48.56044 95 ALA B N 1
ATOM 4217 C CA . ALA B 1 95 ? -35.25260 -49.59510 -35.67180 1.000 49.88063 95 ALA B CA 1
ATOM 4218 C C . ALA B 1 95 ? -35.52446 -48.30516 -34.91565 1.000 54.69979 95 ALA B C 1
ATOM 4219 O O . ALA B 1 95 ? -36.12143 -47.39506 -35.48252 1.000 59.55673 95 ALA B O 1
ATOM 4221 N N . PHE B 1 96 ? -35.06036 -48.21231 -33.67068 1.000 53.24611 96 PHE B N 1
ATOM 4222 C CA . PHE B 1 96 ? -35.22422 -46.96638 -32.88054 1.000 54.13196 96 PHE B CA 1
ATOM 4223 C C . PHE B 1 96 ? -33.95214 -46.68554 -32.08861 1.000 51.38049 96 PHE B C 1
ATOM 4224 O O . PHE B 1 96 ? -33.21419 -47.61863 -31.78275 1.000 55.59737 96 PHE B O 1
ATOM 4232 N N . ALA B 1 97 ? -33.72203 -45.41359 -31.76750 1.000 53.99223 97 ALA B N 1
ATOM 4233 C CA . ALA B 1 97 ? -32.48396 -45.02575 -31.06355 1.000 58.23717 97 ALA B CA 1
ATOM 4234 C C . ALA B 1 97 ? -32.80381 -44.04783 -29.94343 1.000 60.08344 97 ALA B C 1
ATOM 4235 O O . ALA B 1 97 ? -33.81876 -43.35275 -30.03329 1.000 61.64303 97 ALA B O 1
ATOM 4237 N N . MET B 1 98 ? -31.94873 -44.00599 -28.92948 1.000 65.51708 98 MET B N 1
ATOM 4238 C CA . MET B 1 98 ? -32.17559 -43.13009 -27.76338 1.000 64.71829 98 MET B CA 1
ATOM 4239 C C . MET B 1 98 ? -31.99652 -41.68706 -28.20425 1.000 63.74836 98 MET B C 1
ATOM 4240 O O . MET B 1 98 ? -31.41458 -41.46500 -29.27127 1.000 61.98452 98 MET B O 1
ATOM 4245 N N . PRO B 1 99 ? -32.45439 -40.70211 -27.41513 1.000 63.97279 99 PRO B N 1
ATOM 4246 C CA . PRO B 1 99 ? -32.28032 -39.31008 -27.77100 1.000 60.58864 99 PRO B CA 1
ATOM 4247 C C . PRO B 1 99 ? -30.79632 -39.02316 -28.02308 1.000 60.22725 99 PRO B C 1
ATOM 4248 O O . PRO B 1 99 ? -29.98829 -39.43830 -27.23617 1.000 67.76389 99 PRO B O 1
ATOM 4252 N N . GLY B 1 100 ? -30.49335 -38.34508 -29.12103 1.000 56.69110 100 GLY B N 1
ATOM 4253 C CA . GLY B 1 100 ? -29.09535 -38.04814 -29.45610 1.000 52.64040 100 GLY B CA 1
ATOM 4254 C C . GLY B 1 100 ? -28.98736 -37.04204 -30.57801 1.000 50.65068 100 GLY B C 1
ATOM 4255 O O . GLY B 1 100 ? -30.01034 -36.44293 -30.93588 1.000 57.91069 100 GLY B O 1
ATOM 4256 N N . GLY B 1 101 ? -27.78538 -36.88307 -31.12208 1.000 50.96870 101 GLY B N 1
ATOM 4257 C CA . GLY B 1 101 ? -27.56839 -35.92498 -32.21300 1.000 53.43035 101 GLY B CA 1
ATOM 4258 C C . GLY B 1 101 ? -28.04552 -36.46882 -33.53602 1.000 53.89374 101 GLY B C 1
ATOM 4259 O O . GLY B 1 101 ? -28.63360 -37.55278 -33.55309 1.000 51.76908 101 GLY B O 1
ATOM 4260 N N . PRO B 1 102 ? -27.79655 -35.77373 -34.65597 1.000 49.70771 102 PRO B N 1
ATOM 4261 C CA . PRO B 1 102 ? -28.32267 -36.20556 -35.93698 1.000 50.55779 102 PRO B CA 1
ATOM 4262 C C . PRO B 1 102 ? -27.89280 -37.63256 -36.28814 1.000 48.72534 102 PRO B C 1
ATOM 4263 O O . PRO B 1 102 ? -26.89679 -38.07868 -35.78426 1.000 52.50396 102 PRO B O 1
ATOM 4267 N N . VAL B 1 103 ? -28.68190 -38.30342 -37.12216 1.000 47.59411 103 VAL B N 1
ATOM 4268 C CA . VAL B 1 103 ? -28.35103 -39.68841 -37.54931 1.000 49.65829 103 VAL B CA 1
ATOM 4269 C C . VAL B 1 103 ? -27.36911 -39.61136 -38.71437 1.000 49.64646 103 VAL B C 1
ATOM 4270 O O . VAL B 1 103 ? -27.48010 -38.68427 -39.52128 1.000 49.30401 103 VAL B O 1
ATOM 4274 N N . SER B 1 104 ? -26.43918 -40.55842 -38.78053 1.000 48.87247 104 SER B N 1
ATOM 4275 C CA . SER B 1 104 ? -25.48326 -40.59938 -39.90760 1.000 48.36192 104 SER B CA 1
ATOM 4276 C C . SER B 1 104 ? -26.24537 -40.84120 -41.20557 1.000 46.08665 104 SER B C 1
ATOM 4277 O O . SER B 1 104 ? -27.15043 -41.68613 -41.20959 1.000 44.87677 104 SER B O 1
ATOM 4280 N N . ALA B 1 105 ? -25.82840 -40.19012 -42.28454 1.000 48.41966 105 ALA B N 1
ATOM 4281 C CA . ALA B 1 105 ? -26.46351 -40.42995 -43.59252 1.000 49.38187 105 ALA B CA 1
ATOM 4282 C C . ALA B 1 105 ? -26.32164 -41.90592 -43.96867 1.000 52.19451 105 ALA B C 1
ATOM 4283 O O . ALA B 1 105 ? -27.25872 -42.45880 -44.55566 1.000 46.02121 105 ALA B O 1
ATOM 4285 N N . GLN B 1 106 ? -25.18766 -42.51203 -43.63681 0.881 40.80313 106 GLN B N 1
ATOM 4286 C CA . GLN B 1 106 ? -24.94478 -43.92902 -43.99597 0.881 46.31554 106 GLN B CA 1
ATOM 4287 C C . GLN B 1 106 ? -25.92179 -44.82302 -43.23799 0.881 53.77220 106 GLN B C 1
ATOM 4288 O O . GLN B 1 106 ? -26.28290 -45.87594 -43.77406 0.881 54.86749 106 GLN B O 1
ATOM 4294 N N . ALA B 1 107 ? -26.32868 -44.41211 -42.04092 1.000 49.78166 107 ALA B N 1
ATOM 4295 C CA . ALA B 1 107 ? -27.20468 -45.26313 -41.21294 1.000 50.52937 107 ALA B CA 1
ATOM 4296 C C . ALA B 1 107 ? -28.65070 -45.09098 -41.65782 1.000 53.54315 107 ALA B C 1
ATOM 4297 O O . ALA B 1 107 ? -29.33379 -46.10291 -41.85387 1.000 54.97663 107 ALA B O 1
ATOM 4299 N N . TYR B 1 108 ? -29.08562 -43.84494 -41.80967 1.000 51.40451 108 TYR B N 1
ATOM 4300 C CA . TYR B 1 108 ? -30.46064 -43.60179 -42.29755 1.000 51.07186 108 TYR B CA 1
ATOM 4301 C C . TYR B 1 108 ? -30.66279 -44.38765 -43.58361 1.000 53.03160 108 TYR B C 1
ATOM 4302 O O . TYR B 1 108 ? -31.67884 -45.07857 -43.70761 1.000 52.85566 108 TYR B O 1
ATOM 4311 N N . GLN B 1 109 ? -29.70684 -44.30363 -44.49767 1.000 48.59922 109 GLN B N 1
ATOM 4312 C CA . GLN B 1 109 ? -29.91498 -44.95449 -45.81372 1.000 48.92404 109 GLN B CA 1
ATOM 4313 C C . GLN B 1 109 ? -29.99008 -46.47250 -45.65686 1.000 50.00560 109 GLN B C 1
ATOM 4314 O O . GLN B 1 109 ? -30.84317 -47.07937 -46.30886 1.000 51.44511 109 GLN B O 1
ATOM 4320 N N . LEU B 1 110 ? -29.12606 -47.05364 -44.82998 1.000 49.92615 110 LEU B N 1
ATOM 4321 C CA . LEU B 1 110 ? -29.11315 -48.52466 -44.63412 1.000 52.73635 110 LEU B CA 1
ATOM 4322 C C . LEU B 1 110 ? -30.44214 -48.97362 -44.03108 1.000 56.28956 110 LEU B C 1
ATOM 4323 O O . LEU B 1 110 ? -31.00225 -49.95954 -44.52113 1.000 56.56461 110 LEU B O 1
ATOM 4328 N N . LEU B 1 111 ? -30.90902 -48.27169 -43.00397 1.000 49.77312 111 LEU B N 1
ATOM 4329 C CA . LEU B 1 111 ? -32.14700 -48.69367 -42.31493 1.000 55.99004 111 LEU B CA 1
ATOM 4330 C C . LEU B 1 111 ? -33.34904 -48.39650 -43.20982 1.000 55.20063 111 LEU B C 1
ATOM 4331 O O . LEU B 1 111 ? -34.25111 -49.23943 -43.27083 1.000 55.15477 111 LEU B O 1
ATOM 4336 N N . ARG B 1 112 ? -33.33801 -47.25343 -43.89370 1.000 53.20800 112 ARG B N 1
ATOM 4337 C CA . ARG B 1 112 ? -34.48504 -46.86627 -44.75459 1.000 50.60541 112 ARG B CA 1
ATOM 4338 C C . ARG B 1 112 ? -34.53919 -47.79815 -45.95767 1.000 53.72547 112 ARG B C 1
ATOM 4339 O O . ARG B 1 112 ? -35.64325 -48.14503 -46.38063 1.000 54.48899 112 ARG B O 1
ATOM 4347 N N . ASP B 1 113 ? -33.38126 -48.18518 -46.47179 1.000 49.77168 113 ASP B N 1
ATOM 4348 C CA . ASP B 1 113 ? -33.34140 -49.01606 -47.69788 1.000 50.48483 113 ASP B CA 1
ATOM 4349 C C . ASP B 1 113 ? -33.58048 -50.47208 -47.31600 1.000 52.85042 113 ASP B C 1
ATOM 4350 O O . ASP B 1 113 ? -34.14959 -51.20296 -48.13503 1.000 59.27572 113 ASP B O 1
ATOM 4355 N N . GLU B 1 114 ? -33.14842 -50.87223 -46.12607 1.000 57.63036 114 GLU B N 1
ATOM 4356 C CA . GLU B 1 114 ? -33.47649 -52.22425 -45.70118 1.000 51.17934 114 GLU B CA 1
ATOM 4357 C C . GLU B 1 114 ? -34.98849 -52.38815 -45.54409 1.000 54.26627 114 GLU B C 1
ATOM 4358 O O . GLU B 1 114 ? -35.56259 -53.38707 -46.00515 1.000 55.38923 114 GLU B O 1
ATOM 4364 N N . ILE B 1 115 ? -35.65038 -51.39917 -44.93395 1.000 56.39066 115 ILE B N 1
ATOM 4365 C CA . ILE B 1 115 ? -37.10237 -51.46008 -44.75485 1.000 55.12441 115 ILE B CA 1
ATOM 4366 C C . ILE B 1 115 ? -37.80346 -51.42990 -46.10480 1.000 58.30076 115 ILE B C 1
ATOM 4367 O O . ILE B 1 115 ? -38.65154 -52.27781 -46.40782 1.000 58.98326 115 ILE B O 1
ATOM 4372 N N . LEU B 1 116 ? -37.41645 -50.50084 -46.96374 1.000 51.90634 116 LEU B N 1
ATOM 4373 C CA . LEU B 1 116 ? -38.13254 -50.35967 -48.25567 1.000 53.72778 116 LEU B CA 1
ATOM 4374 C C . LEU B 1 116 ? -37.96668 -51.63560 -49.08881 1.000 57.50243 116 LEU B C 1
ATOM 4375 O O . LEU B 1 116 ? -38.85176 -51.91545 -49.90477 1.000 59.67520 116 LEU B O 1
ATOM 4380 N N . ASP B 1 117 ? -36.87572 -52.37169 -48.88996 1.000 50.58981 117 ASP B N 1
ATOM 4381 C CA . ASP B 1 117 ? -36.62886 -53.60763 -49.67710 1.000 58.78088 117 ASP B CA 1
ATOM 4382 C C . ASP B 1 117 ? -37.53291 -54.72162 -49.16114 1.000 61.07197 117 ASP B C 1
ATOM 4383 O O . ASP B 1 117 ? -37.95302 -55.56551 -49.96119 1.000 62.65835 117 ASP B O 1
ATOM 4388 N N . GLN B 1 118 ? -37.80982 -54.71173 -47.86412 1.000 59.68840 118 GLN B N 1
ATOM 4389 C CA . GLN B 1 118 ? -38.68285 -55.74772 -47.27416 1.000 52.06130 118 GLN B CA 1
ATOM 4390 C C . GLN B 1 118 ? -40.08887 -55.56357 -47.83905 1.000 55.29436 118 GLN B C 1
ATOM 4391 O O . GLN B 1 118 ? -40.72397 -56.57349 -48.16210 1.000 66.05731 118 GLN B O 1
ATOM 4397 N N . LEU B 1 119 ? -40.53980 -54.31752 -47.97389 1.000 50.97295 119 LEU B N 1
ATOM 4398 C CA . LEU B 1 119 ? -41.89181 -54.03638 -48.50677 1.000 59.60417 119 LEU B CA 1
ATOM 4399 C C . LEU B 1 119 ? -41.94795 -54.53423 -49.94581 1.000 64.14543 119 LEU B C 1
ATOM 4400 O O . LEU B 1 119 ? -42.97402 -55.10612 -50.33280 1.000 66.54517 119 LEU B O 1
ATOM 4405 N N . ARG B 1 120 ? -40.86999 -54.33623 -50.69487 1.000 58.15327 120 ARG B N 1
ATOM 4406 C CA . ARG B 1 120 ? -40.81412 -54.80010 -52.09892 1.000 66.81122 120 ARG B CA 1
ATOM 4407 C C . ARG B 1 120 ? -40.91323 -56.31809 -52.11306 1.000 66.23909 120 ARG B C 1
ATOM 4408 O O . ARG B 1 120 ? -41.66732 -56.85596 -52.93706 1.000 63.89737 120 ARG B O 1
ATOM 4416 N N . ARG B 1 121 ? -40.18321 -56.97223 -51.22018 1.000 59.32704 121 ARG B N 1
ATOM 4417 C CA . ARG B 1 121 ? -40.16131 -58.44923 -51.21332 1.000 62.76191 121 ARG B CA 1
ATOM 4418 C C . ARG B 1 121 ? -41.45931 -58.95720 -50.59628 1.000 62.88085 121 ARG B C 1
ATOM 4419 O O . ARG B 1 121 ? -41.59038 -60.17321 -50.42739 1.000 73.95084 121 ARG B O 1
ATOM 4427 N N . ALA B 1 122 ? -42.39322 -58.05817 -50.30513 1.000 62.21127 122 ALA B N 1
ATOM 4428 C CA . ALA B 1 122 ? -43.63221 -58.49014 -49.62308 1.000 68.18060 122 ALA B CA 1
ATOM 4429 C C . ALA B 1 122 ? -44.86123 -58.08198 -50.42796 1.000 71.16150 122 ALA B C 1
ATOM 4430 O O . ALA B 1 122 ? -45.98022 -58.33694 -49.96590 1.000 74.49271 122 ALA B O 1
ATOM 4432 N N . MET B 1 123 ? -44.65427 -57.46288 -51.58391 1.000 66.69476 123 MET B N 1
ATOM 4433 C CA . MET B 1 123 ? -45.79830 -57.07572 -52.43979 1.000 71.51292 123 MET B CA 1
ATOM 4434 C C . MET B 1 123 ? -46.37444 -58.35361 -53.05088 1.000 71.52622 123 MET B C 1
ATOM 4435 O O . MET B 1 123 ? -45.58052 -59.23664 -53.40602 1.000 71.37706 123 MET B O 1
ATOM 4440 N N . PRO B 1 124 ? -47.71046 -58.51551 -53.16780 1.000 73.17105 124 PRO B N 1
ATOM 4441 C CA . PRO B 1 124 ? -48.64437 -57.41146 -52.99863 1.000 72.64212 124 PRO B CA 1
ATOM 4442 C C . PRO B 1 124 ? -49.07925 -57.20757 -51.54158 1.000 72.93926 124 PRO B C 1
ATOM 4443 O O . PRO B 1 124 ? -49.08427 -58.16464 -50.80267 1.000 74.52131 124 PRO B O 1
ATOM 4447 N N . VAL B 1 125 ? -49.43214 -55.97558 -51.17243 1.000 70.88277 125 VAL B N 1
ATOM 4448 C CA . VAL B 1 125 ? -49.87902 -55.66569 -49.78837 1.000 75.03624 125 VAL B CA 1
ATOM 4449 C C . VAL B 1 125 ? -51.08796 -54.73859 -49.88020 1.000 71.23862 125 VAL B C 1
ATOM 4450 O O . VAL B 1 125 ? -51.28299 -54.14547 -50.94512 1.000 71.32362 125 VAL B O 1
ATOM 4454 N N . ASP B 1 126 ? -51.86688 -54.63264 -48.80013 1.000 71.34872 126 ASP B N 1
ATOM 4455 C CA . ASP B 1 126 ? -53.09482 -53.79955 -48.82796 1.000 73.39353 126 ASP B CA 1
ATOM 4456 C C . ASP B 1 126 ? -52.91167 -52.58265 -47.92386 1.000 70.62321 126 ASP B C 1
ATOM 4457 O O . ASP B 1 126 ? -53.50962 -51.53558 -48.21271 1.000 62.95909 126 ASP B O 1
ATOM 4462 N N . ILE B 1 127 ? -52.11761 -52.72681 -46.86093 1.000 72.05624 127 ILE B N 1
ATOM 4463 C CA . ILE B 1 127 ? -51.91746 -51.60192 -45.89783 1.000 67.49890 127 ILE B CA 1
ATOM 4464 C C . ILE B 1 127 ? -50.45342 -51.53107 -45.47093 1.000 67.54583 127 ILE B C 1
ATOM 4465 O O . ILE B 1 127 ? -49.86948 -52.58714 -45.19907 1.000 68.35874 127 ILE B O 1
ATOM 4470 N N . VAL B 1 128 ? -49.88334 -50.32311 -45.44485 1.000 65.03049 128 VAL B N 1
ATOM 4471 C CA . VAL B 1 128 ? -48.52929 -50.11525 -44.96392 1.000 59.08491 128 VAL B CA 1
ATOM 4472 C C . VAL B 1 128 ? -48.63614 -49.13336 -43.81582 1.000 57.82855 128 VAL B C 1
ATOM 4473 O O . VAL B 1 128 ? -49.14307 -48.01830 -43.99667 1.000 57.80713 128 VAL B O 1
ATOM 4477 N N . ALA B 1 129 ? -48.13608 -49.53151 -42.64389 1.000 59.10120 129 ALA B N 1
ATOM 4478 C CA . ALA B 1 129 ? -48.21694 -48.71162 -41.44081 1.000 56.67428 129 ALA B CA 1
ATOM 4479 C C . ALA B 1 129 ? -46.85489 -48.67078 -40.76690 1.000 57.70237 129 ALA B C 1
ATOM 4480 O O . ALA B 1 129 ? -46.33994 -49.71186 -40.35004 1.000 58.93896 129 ALA B O 1
ATOM 4482 N N . PHE B 1 130 ? -46.27080 -47.47284 -40.64182 1.000 54.13636 130 PHE B N 1
ATOM 4483 C CA . PHE B 1 130 ? -44.95875 -47.32499 -40.02990 1.000 52.53494 130 PHE B CA 1
ATOM 4484 C C . PHE B 1 130 ? -45.10661 -46.72911 -38.64183 1.000 58.26762 130 PHE B C 1
ATOM 4485 O O . PHE B 1 130 ? -45.88953 -45.79608 -38.43168 1.000 59.29450 130 PHE B O 1
ATOM 4493 N N . GLY B 1 131 ? -44.31858 -47.24226 -37.69794 1.000 56.90576 131 GLY B N 1
ATOM 4494 C CA . GLY B 1 131 ? -44.12444 -46.56640 -36.44088 1.000 50.80993 131 GLY B CA 1
ATOM 4495 C C . GLY B 1 131 ? -42.95239 -45.62546 -36.61487 1.000 48.98565 131 GLY B C 1
ATOM 4496 O O . GLY B 1 131 ? -41.79642 -46.04254 -36.67699 1.000 55.54392 131 GLY B O 1
ATOM 4497 N N . LEU B 1 132 ? -43.23531 -44.34243 -36.75873 1.000 51.18423 132 LEU B N 1
ATOM 4498 C CA . LEU B 1 132 ? -42.20525 -43.33148 -36.95570 1.000 55.47235 132 LEU B CA 1
ATOM 4499 C C . LEU B 1 132 ? -42.17010 -42.39060 -35.75261 1.000 56.50002 132 LEU B C 1
ATOM 4500 O O . LEU B 1 132 ? -43.12604 -42.29061 -34.98553 1.000 55.80035 132 LEU B O 1
ATOM 4505 N N . HIS B 1 133 ? -41.06504 -41.68470 -35.58562 1.000 58.70383 133 HIS B N 1
ATOM 4506 C CA . HIS B 1 133 ? -41.12889 -40.69480 -34.53152 1.000 51.45667 133 HIS B CA 1
ATOM 4507 C C . HIS B 1 133 ? -41.69383 -39.37371 -35.03935 1.000 56.83907 133 HIS B C 1
ATOM 4508 O O . HIS B 1 133 ? -42.66676 -38.86669 -34.47723 1.000 49.60468 133 HIS B O 1
ATOM 4515 N N . GLY B 1 134 ? -41.09487 -38.83765 -36.10434 1.000 57.42365 134 GLY B N 1
ATOM 4516 C CA . GLY B 1 134 ? -41.50382 -37.57956 -36.69619 1.000 54.42941 134 GLY B CA 1
ATOM 4517 C C . GLY B 1 134 ? -40.49273 -36.46264 -36.54915 1.000 53.26748 134 GLY B C 1
ATOM 4518 O O . GLY B 1 134 ? -40.64771 -35.42457 -37.19304 1.000 55.55249 134 GLY B O 1
ATOM 4519 N N . ALA B 1 135 ? -39.47669 -36.62580 -35.71424 1.000 56.22762 135 ALA B N 1
ATOM 4520 C CA . ALA B 1 135 ? -38.46360 -35.60789 -35.46021 1.000 54.20676 135 ALA B CA 1
ATOM 4521 C C . ALA B 1 135 ? -37.06965 -36.20398 -35.62436 1.000 54.10935 135 ALA B C 1
ATOM 4522 O O . ALA B 1 135 ? -36.11957 -35.83411 -34.90639 1.000 50.54568 135 ALA B O 1
ATOM 4524 N N . MET B 1 136 ? -36.95478 -37.17490 -36.52147 1.000 45.82081 136 MET B N 1
ATOM 4525 C CA . MET B 1 136 ? -35.65484 -37.71996 -36.85861 1.000 51.13419 136 MET B CA 1
ATOM 4526 C C . MET B 1 136 ? -34.94385 -36.80091 -37.84957 1.000 49.25356 136 MET B C 1
ATOM 4527 O O . MET B 1 136 ? -35.41191 -36.61477 -38.97852 1.000 53.96070 136 MET B O 1
ATOM 4532 N N . LEU B 1 137 ? -33.84078 -36.20203 -37.42259 1.000 49.93477 137 LEU B N 1
ATOM 4533 C CA . LEU B 1 137 ? -33.05078 -35.37499 -38.35256 1.000 50.90919 137 LEU B CA 1
ATOM 4534 C C . LEU B 1 137 ? -31.77186 -36.14305 -38.68673 1.000 53.14881 137 LEU B C 1
ATOM 4535 O O . LEU B 1 137 ? -31.15383 -36.68419 -37.76482 1.000 56.64959 137 LEU B O 1
ATOM 4540 N N . ALA B 1 138 ? -31.42396 -36.22195 -39.96476 1.000 45.86631 138 ALA B N 1
ATOM 4541 C CA . ALA B 1 138 ? -30.18403 -36.90600 -40.37891 1.000 47.70252 138 ALA B CA 1
ATOM 4542 C C . ALA B 1 138 ? -29.27601 -35.90699 -41.08188 1.000 52.21044 138 ALA B C 1
ATOM 4543 O O . ALA B 1 138 ? -29.78898 -34.90991 -41.60875 1.000 52.77444 138 ALA B O 1
ATOM 4545 N N . PHE B 1 139 ? -27.97503 -36.17109 -41.07400 1.000 48.00416 139 PHE B N 1
ATOM 4546 C CA . PHE B 1 139 ? -27.03602 -35.29008 -41.79398 1.000 50.66995 139 PHE B CA 1
ATOM 4547 C C . PHE B 1 139 ? -27.35213 -35.39792 -43.28396 1.000 55.54371 139 PHE B C 1
ATOM 4548 O O . PHE B 1 139 ? -27.08725 -36.44388 -43.88408 1.000 50.59167 139 PHE B O 1
ATOM 4556 N N . GLY B 1 140 ? -27.91809 -34.33782 -43.85282 1.000 48.05006 140 GLY B N 1
ATOM 4557 C CA . GLY B 1 140 ? -28.24819 -34.34166 -45.28680 1.000 47.71846 140 GLY B CA 1
ATOM 4558 C C . GLY B 1 140 ? -29.72722 -34.50353 -45.53971 1.000 51.78855 140 GLY B C 1
ATOM 4559 O O . GLY B 1 140 ? -30.14029 -34.30339 -46.68766 1.000 67.25317 140 GLY B O 1
ATOM 4560 N N . GLU B 1 141 ? -30.49018 -34.86057 -44.51269 1.000 49.44143 141 GLU B N 1
ATOM 4561 C CA . GLU B 1 141 ? -31.93521 -35.11345 -44.70962 1.000 47.08491 141 GLU B CA 1
ATOM 4562 C C . GLU B 1 141 ? -32.74908 -34.44950 -43.60749 1.000 55.03919 141 GLU B C 1
ATOM 4563 O O . GLU B 1 141 ? -32.63904 -34.88562 -42.45854 1.000 54.83347 141 GLU B O 1
ATOM 4569 N N . ASP B 1 142 ? -33.53604 -33.43941 -43.96234 1.000 51.82220 142 ASP B N 1
ATOM 4570 C CA . ASP B 1 142 ? -34.41893 -32.80444 -42.99622 1.000 49.72419 142 ASP B CA 1
ATOM 4571 C C . ASP B 1 142 ? -35.82997 -33.37234 -43.01517 1.000 59.09205 142 ASP B C 1
ATOM 4572 O O . ASP B 1 142 ? -36.62588 -33.05437 -42.12309 1.000 55.66592 142 ASP B O 1
ATOM 4577 N N . GLU B 1 143 ? -36.15110 -34.20922 -43.99823 1.000 50.65163 143 GLU B N 1
ATOM 4578 C CA . GLU B 1 143 ? -37.48414 -34.78712 -44.07520 1.000 52.49576 143 GLU B CA 1
ATOM 4579 C C . GLU B 1 143 ? -37.38825 -36.30912 -44.11035 1.000 53.42925 143 GLU B C 1
ATOM 4580 O O . GLU B 1 143 ? -37.85836 -36.95200 -45.06338 1.000 58.29208 143 GLU B O 1
ATOM 4586 N N . CYS B 1 144 ? -36.77922 -36.89127 -43.07945 1.000 54.20821 144 CYS B N 1
ATOM 4587 C CA . CYS B 1 144 ? -36.56832 -38.33028 -43.07061 1.000 51.66524 144 CYS B CA 1
ATOM 4588 C C . CYS B 1 144 ? -37.89038 -39.07318 -43.21859 1.000 48.42967 144 CYS B C 1
ATOM 4589 O O . CYS B 1 144 ? -38.05351 -39.90408 -44.12066 1.000 52.76863 144 CYS B O 1
ATOM 4592 N N . GLU B 1 145 ? -38.87230 -38.72419 -42.38548 1.000 49.05798 145 GLU B N 1
ATOM 4593 C CA . GLU B 1 145 ? -40.14335 -39.43010 -42.40146 1.000 49.20580 145 GLU B CA 1
ATOM 4594 C C . GLU B 1 145 ? -40.83044 -39.30192 -43.75840 1.000 54.77976 145 GLU B C 1
ATOM 4595 O O . GLU B 1 145 ? -41.29455 -40.30283 -44.31947 1.000 52.69058 145 GLU B O 1
ATOM 4601 N N . ALA B 1 146 ? -40.87639 -38.08886 -44.31428 1.000 52.85136 146 ALA B N 1
ATOM 4602 C CA . ALA B 1 146 ? -41.53247 -37.93668 -45.61522 1.000 52.77050 146 ALA B CA 1
ATOM 4603 C C . ALA B 1 146 ? -40.75660 -38.65963 -46.71635 1.000 56.32156 146 ALA B C 1
ATOM 4604 O O . ALA B 1 146 ? -41.36671 -39.30950 -47.58737 1.000 46.80523 146 ALA B O 1
ATOM 4606 N N . ASP B 1 147 ? -39.41859 -38.58273 -46.67343 1.000 49.56648 147 ASP B N 1
ATOM 4607 C CA . ASP B 1 147 ? -38.60571 -39.32569 -47.62856 1.000 45.48667 147 ASP B CA 1
ATOM 4608 C C . ASP B 1 147 ? -38.92081 -40.81068 -47.53968 1.000 54.94270 147 ASP B C 1
ATOM 4609 O O . ASP B 1 147 ? -39.15893 -41.47656 -48.55773 1.000 49.27469 147 ASP B O 1
ATOM 4614 N N . LEU B 1 148 ? -38.97876 -41.34680 -46.31273 1.000 51.90749 148 LEU B N 1
ATOM 4615 C CA . LEU B 1 148 ? -39.25885 -42.76479 -46.16585 1.000 50.41559 148 LEU B CA 1
ATOM 4616 C C . LEU B 1 148 ? -40.65091 -43.08564 -46.67479 1.000 54.67412 148 LEU B C 1
ATOM 4617 O O . LEU B 1 148 ? -40.85103 -44.09256 -47.36787 1.000 56.61619 148 LEU B O 1
ATOM 4622 N N . LEU B 1 149 ? -41.62083 -42.22561 -46.35963 1.000 55.39886 149 LEU B N 1
ATOM 4623 C CA . LEU B 1 149 ? -42.97888 -42.44946 -46.82856 1.000 53.49964 149 LEU B CA 1
ATOM 4624 C C . LEU B 1 149 ? -43.07797 -42.30531 -48.34454 1.000 56.50949 149 LEU B C 1
ATOM 4625 O O . LEU B 1 149 ? -43.80807 -43.05819 -49.00356 1.000 52.93149 149 LEU B O 1
ATOM 4630 N N . GLU B 1 150 ? -42.37694 -41.32530 -48.92049 1.000 53.37699 150 GLU B N 1
ATOM 4631 C CA . GLU B 1 150 ? -42.45803 -41.14015 -50.36547 1.000 54.01627 150 GLU B CA 1
ATOM 4632 C C . GLU B 1 150 ? -41.84617 -42.32313 -51.10863 1.000 56.76220 150 GLU B C 1
ATOM 4633 O O . GLU B 1 150 ? -42.36327 -42.75599 -52.15163 1.000 51.46762 150 GLU B O 1
ATOM 4639 N N . ARG B 1 151 ? -40.75217 -42.88025 -50.58176 1.000 53.77052 151 ARG B N 1
ATOM 4640 C CA . ARG B 1 151 ? -40.17430 -44.05923 -51.20991 1.000 52.29679 151 ARG B CA 1
ATOM 4641 C C . ARG B 1 151 ? -41.08937 -45.26518 -51.05997 1.000 54.48261 151 ARG B C 1
ATOM 4642 O O . ARG B 1 151 ? -41.18649 -46.08909 -51.98104 1.000 58.17802 151 ARG B O 1
ATOM 4650 N N . ALA B 1 152 ? -41.81230 -45.34324 -49.93993 1.000 53.80533 152 ALA B N 1
ATOM 4651 C CA . ALA B 1 152 ? -42.82436 -46.38219 -49.76496 1.000 56.53652 152 ALA B CA 1
ATOM 4652 C C . ALA B 1 152 ? -43.96342 -46.20401 -50.76286 1.000 63.45998 152 ALA B C 1
ATOM 4653 O O . ALA B 1 152 ? -44.45753 -47.17992 -51.34492 1.000 66.06219 152 ALA B O 1
ATOM 4655 N N . ARG B 1 153 ? -44.40834 -44.95896 -50.95871 1.000 61.29896 153 ARG B N 1
ATOM 4656 C CA . ARG B 1 153 ? -45.44239 -44.71579 -51.94561 1.000 60.76358 153 ARG B CA 1
ATOM 4657 C C . ARG B 1 153 ? -44.98052 -45.14969 -53.32068 1.000 63.32317 153 ARG B C 1
ATOM 4658 O O . ARG B 1 153 ? -45.74462 -45.76256 -54.07169 1.000 64.75763 153 ARG B O 1
ATOM 4666 N N . ALA B 1 154 ? -43.69853 -44.92475 -53.62775 1.000 62.56072 154 ALA B N 1
ATOM 4667 C CA . ALA B 1 154 ? -43.20164 -45.29365 -54.94182 1.000 59.13738 154 ALA B CA 1
ATOM 4668 C C . ALA B 1 154 ? -43.30177 -46.78462 -55.20796 1.000 61.97412 154 ALA B C 1
ATOM 4669 O O . ALA B 1 154 ? -43.38988 -47.18650 -56.37400 1.000 71.44512 154 ALA B O 1
ATOM 4671 N N . ILE B 1 155 ? -43.31075 -47.61272 -54.17204 1.000 66.60236 155 ILE B N 1
ATOM 4672 C CA . ILE B 1 155 ? -43.27688 -49.08770 -54.40519 1.000 66.25987 155 ILE B CA 1
ATOM 4673 C C . ILE B 1 155 ? -44.68592 -49.68060 -54.38115 1.000 67.32350 155 ILE B C 1
ATOM 4674 O O . ILE B 1 155 ? -44.95004 -50.58951 -55.18222 1.000 67.52199 155 ILE B O 1
ATOM 4679 N N . VAL B 1 156 ? -45.56182 -49.17563 -53.51504 1.000 69.73361 156 VAL B N 1
ATOM 4680 C CA . VAL B 1 156 ? -46.90185 -49.80055 -53.32700 1.000 72.98291 156 VAL B CA 1
ATOM 4681 C C . VAL B 1 156 ? -47.92388 -49.22038 -54.30688 1.000 75.34677 156 VAL B C 1
ATOM 4682 O O . VAL B 1 156 ? -48.75597 -49.98828 -54.80189 1.000 77.98063 156 VAL B O 1
ATOM 4686 N N . GLY B 1 157 ? -47.87980 -47.91236 -54.53675 1.000 73.51903 157 GLY B N 1
ATOM 4687 C CA . GLY B 1 157 ? -48.86382 -47.27721 -55.42762 1.000 75.95144 157 GLY B CA 1
ATOM 4688 C C . GLY B 1 157 ? -49.83470 -46.41521 -54.65647 1.000 78.01908 157 GLY B C 1
ATOM 4689 O O . GLY B 1 157 ? -49.72261 -46.36134 -53.42547 1.000 78.49095 157 GLY B O 1
ATOM 4690 N N . PRO B 1 158 ? -50.79370 -45.74708 -55.32434 1.000 74.75315 158 PRO B N 1
ATOM 4691 C CA . PRO B 1 158 ? -51.70159 -44.83708 -54.64518 1.000 75.70981 158 PRO B CA 1
ATOM 4692 C C . PRO B 1 158 ? -52.93960 -45.53505 -54.07317 1.000 78.64931 158 PRO B C 1
ATOM 4693 O O . PRO B 1 158 ? -53.70951 -44.89706 -53.40005 1.000 80.66290 158 PRO B O 1
ATOM 4697 N N . ASP B 1 159 ? -53.09271 -46.82301 -54.35728 1.000 73.17075 159 ASP B N 1
ATOM 4698 C CA . ASP B 1 159 ? -54.26873 -47.54897 -53.89627 1.000 75.20973 159 ASP B CA 1
ATOM 4699 C C . ASP B 1 159 ? -53.97271 -48.43711 -52.69938 1.000 76.96546 159 ASP B C 1
ATOM 4700 O O . ASP B 1 159 ? -54.87772 -49.11310 -52.20938 1.000 78.10454 159 ASP B O 1
ATOM 4705 N N . VAL B 1 160 ? -52.70969 -48.52024 -52.28147 1.000 74.01708 160 VAL B N 1
ATOM 4706 C CA . VAL B 1 160 ? -52.37164 -49.11739 -50.99956 1.000 70.57527 160 VAL B CA 1
ATOM 4707 C C . VAL B 1 160 ? -52.52149 -48.04349 -49.92944 1.000 71.80571 160 VAL B C 1
ATOM 4708 O O . VAL B 1 160 ? -52.09042 -46.89750 -50.10936 1.000 76.45773 160 VAL B O 1
ATOM 4712 N N . ALA B 1 161 ? -53.15044 -48.40255 -48.81443 1.000 67.64751 161 ALA B N 1
ATOM 4713 C CA . ALA B 1 161 ? -53.33129 -47.45364 -47.72233 1.000 65.60406 161 ALA B CA 1
ATOM 4714 C C . ALA B 1 161 ? -52.00723 -47.31381 -46.99140 1.000 61.49569 161 ALA B C 1
ATOM 4715 O O . ALA B 1 161 ? -51.47026 -48.29490 -46.46254 1.000 61.19008 161 ALA B O 1
ATOM 4717 N N . LEU B 1 162 ? -51.47514 -46.10785 -46.97132 1.000 63.22675 162 LEU B N 1
ATOM 4718 C CA . LEU B 1 162 ? -50.14509 -45.86199 -46.45539 1.000 62.87658 162 LEU B CA 1
ATOM 4719 C C . LEU B 1 162 ? -50.27094 -44.81909 -45.36428 1.000 63.70707 162 LEU B C 1
ATOM 4720 O O . LEU B 1 162 ? -50.76588 -43.71203 -45.61414 1.000 65.16096 162 LEU B O 1
ATOM 4725 N N . GLY B 1 163 ? -49.83788 -45.17224 -44.15535 1.000 59.92502 163 GLY B N 1
ATOM 4726 C CA . GLY B 1 163 ? -49.96474 -44.27134 -43.02825 1.000 59.87429 163 GLY B CA 1
ATOM 4727 C C . GLY B 1 163 ? -48.83369 -44.48652 -42.05235 1.000 59.92048 163 GLY B C 1
ATOM 4728 O O . GLY B 1 163 ? -48.04376 -45.42456 -42.18950 1.000 61.56499 163 GLY B O 1
ATOM 4729 N N . ALA B 1 164 ? -48.76855 -43.62162 -41.04527 1.000 61.61626 164 ALA B N 1
ATOM 4730 C CA . ALA B 1 164 ? -47.75449 -43.77079 -40.01136 1.000 59.90357 164 ALA B CA 1
ATOM 4731 C C . ALA B 1 164 ? -48.27436 -43.24289 -38.67327 1.000 58.12018 164 ALA B C 1
ATOM 4732 O O . ALA B 1 164 ? -49.15930 -42.38683 -38.62512 1.000 57.88949 164 ALA B O 1
ATOM 4734 N N . GLU B 1 165 ? -47.72532 -43.77303 -37.59136 1.000 58.38033 165 GLU B N 1
ATOM 4735 C CA . GLU B 1 165 ? -47.96719 -43.24714 -36.25929 1.000 51.71208 165 GLU B CA 1
ATOM 4736 C C . GLU B 1 165 ? -46.76611 -42.41027 -35.86329 1.000 56.34254 165 GLU B C 1
ATOM 4737 O O . GLU B 1 165 ? -45.62815 -42.78532 -36.15441 1.000 54.24202 165 GLU B O 1
ATOM 4743 N N . LEU B 1 166 ? -46.99298 -41.29432 -35.17017 1.000 53.83466 166 LEU B N 1
ATOM 4744 C CA . LEU B 1 166 ? -45.86789 -40.38443 -34.84816 1.000 50.00941 166 LEU B CA 1
ATOM 4745 C C . LEU B 1 166 ? -45.92076 -39.92557 -33.39211 1.000 54.31403 166 LEU B C 1
ATOM 4746 O O . LEU B 1 166 ? -46.99172 -40.01755 -32.79404 1.000 59.28325 166 LEU B O 1
ATOM 4751 N N . ASP B 1 167 ? -44.79669 -39.43970 -32.85714 1.000 55.38593 167 ASP B N 1
ATOM 4752 C CA . ASP B 1 167 ? -44.77155 -38.87284 -31.48509 1.000 54.45990 167 ASP B CA 1
ATOM 4753 C C . ASP B 1 167 ? -45.36046 -37.46679 -31.56591 1.000 59.82821 167 ASP B C 1
ATOM 4754 O O . ASP B 1 167 ? -45.22849 -36.83769 -32.62185 1.000 53.24092 167 ASP B O 1
ATOM 4759 N N . LEU B 1 168 ? -45.99235 -36.99485 -30.49382 1.000 57.56839 168 LEU B N 1
ATOM 4760 C CA . LEU B 1 168 ? -46.53025 -35.61381 -30.47264 1.000 58.73874 168 LEU B CA 1
ATOM 4761 C C . LEU B 1 168 ? -45.35718 -34.63489 -30.47063 1.000 60.95571 168 LEU B C 1
ATOM 4762 O O . LEU B 1 168 ? -45.57812 -33.45685 -30.77850 1.000 64.54239 168 LEU B O 1
ATOM 4767 N N . HIS B 1 169 ? -44.15819 -35.12201 -30.14976 1.000 61.03130 169 HIS B N 1
ATOM 4768 C CA . HIS B 1 169 ? -42.93613 -34.28110 -30.15376 1.000 62.11650 169 HIS B CA 1
ATOM 4769 C C . HIS B 1 169 ? -42.30223 -34.35401 -31.53982 1.000 59.26534 169 HIS B C 1
ATOM 4770 O O . HIS B 1 169 ? -41.07524 -34.41909 -31.61291 1.000 67.81585 169 HIS B O 1
ATOM 4777 N N . ALA B 1 170 ? -43.10931 -34.31685 -32.59576 1.000 58.85695 170 ALA B N 1
ATOM 4778 C CA . ALA B 1 170 ? -42.57941 -34.51575 -33.95881 1.000 60.91005 170 ALA B CA 1
ATOM 4779 C C . ALA B 1 170 ? -42.47538 -33.21168 -34.73769 1.000 59.42200 170 ALA B C 1
ATOM 4780 O O . ALA B 1 170 ? -42.99827 -32.19569 -34.26756 1.000 64.44830 170 ALA B O 1
ATOM 4782 N N . HIS B 1 171 ? -41.81746 -33.26261 -35.89474 1.000 56.39460 171 HIS B N 1
ATOM 4783 C CA . HIS B 1 171 ? -41.69244 -32.08054 -36.77864 1.000 55.42778 171 HIS B CA 1
ATOM 4784 C C . HIS B 1 171 ? -42.62054 -32.31436 -37.96259 1.000 54.41622 171 HIS B C 1
ATOM 4785 O O . HIS B 1 171 ? -42.25166 -33.10230 -38.83970 1.000 56.53063 171 HIS B O 1
ATOM 4792 N N . LEU B 1 172 ? -43.77749 -31.65527 -37.97745 1.000 52.78302 172 LEU B N 1
ATOM 4793 C CA . LEU B 1 172 ? -44.78259 -31.94810 -39.03041 1.000 57.69221 172 LEU B CA 1
ATOM 4794 C C . LEU B 1 172 ? -44.63360 -30.99499 -40.21332 1.000 60.55041 172 LEU B C 1
ATOM 4795 O O . LEU B 1 172 ? -44.70850 -29.78001 -40.00320 1.000 61.51067 172 LEU B O 1
ATOM 4800 N N . SER B 1 173 ? -44.44473 -31.54589 -41.40739 1.000 60.26395 173 SER B N 1
ATOM 4801 C CA . SER B 1 173 ? -44.32475 -30.73278 -42.63632 1.000 56.32189 173 SER B CA 1
ATOM 4802 C C . SER B 1 173 ? -45.52284 -31.04161 -43.52527 1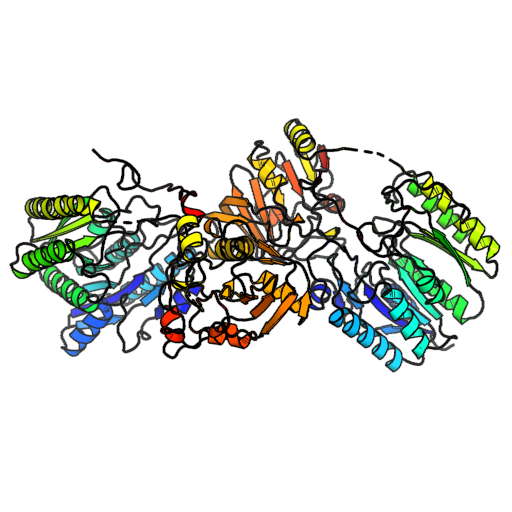.000 59.85950 173 SER B C 1
ATOM 4803 O O . SER B 1 173 ? -46.09790 -32.12458 -43.37033 1.000 64.29893 173 SER B O 1
ATOM 4806 N N . GLN B 1 174 ? -45.88184 -30.12649 -44.41915 1.000 62.97176 174 GLN B N 1
ATOM 4807 C CA . GLN B 1 174 ? -46.97592 -30.40932 -45.38210 1.000 63.21327 174 GLN B CA 1
ATOM 4808 C C . GLN B 1 174 ? -46.51307 -31.53126 -46.30325 1.000 61.26633 174 GLN B C 1
ATOM 4809 O O . GLN B 1 174 ? -47.36215 -32.30816 -46.76226 1.000 61.03706 174 GLN B O 1
ATOM 4815 N N . ARG B 1 175 ? -45.20609 -31.61533 -46.54135 1.000 59.71712 175 ARG B N 1
ATOM 4816 C CA . ARG B 1 175 ? -44.64723 -32.70229 -47.37749 1.000 59.50218 175 ARG B CA 1
ATOM 4817 C C . ARG B 1 175 ? -44.91327 -34.04234 -46.69560 1.000 63.91492 175 ARG B C 1
ATOM 4818 O O . ARG B 1 175 ? -45.26339 -34.99625 -47.40067 1.000 64.70721 175 ARG B O 1
ATOM 4826 N N . LEU B 1 176 ? -44.74918 -34.10348 -45.37362 1.000 52.87415 176 LEU B N 1
ATOM 4827 C CA . LEU B 1 176 ? -45.04822 -35.35253 -44.63072 1.000 59.66586 176 LEU B CA 1
ATOM 4828 C C . LEU B 1 176 ? -46.54625 -35.62542 -44.73364 1.000 56.05691 176 LEU B C 1
ATOM 4829 O O . LEU B 1 176 ? -46.92735 -36.77936 -44.99173 1.000 61.10187 176 LEU B O 1
ATOM 4834 N N . VAL B 1 177 ? -47.35316 -34.58838 -44.56149 1.000 55.37746 177 VAL B N 1
ATOM 4835 C CA . VAL B 1 177 ? -48.82718 -34.75926 -44.65740 1.000 60.30364 177 VAL B CA 1
ATOM 4836 C C . VAL B 1 177 ? -49.14931 -35.25110 -46.06342 1.000 61.73783 177 VAL B C 1
ATOM 4837 O O . VAL B 1 177 ? -50.03338 -36.10803 -46.19045 1.000 66.52592 177 VAL B O 1
ATOM 4841 N N . ARG B 1 178 ? -48.42835 -34.75805 -47.07043 1.000 59.49690 178 ARG B N 1
ATOM 4842 C CA . ARG B 1 178 ? -48.67348 -35.26290 -48.42346 1.000 55.71322 178 ARG B CA 1
ATOM 4843 C C . ARG B 1 178 ? -48.12059 -36.66592 -48.62264 1.000 59.64095 178 ARG B C 1
ATOM 4844 O O . ARG B 1 178 ? -48.62670 -37.39180 -49.48267 1.000 61.13020 178 ARG B O 1
ATOM 4852 N N . ALA B 1 179 ? -47.13356 -37.06707 -47.81474 1.000 60.04229 179 ALA B N 1
ATOM 4853 C CA . ALA B 1 179 ? -46.46167 -38.34310 -48.03792 1.000 53.94555 179 ALA B CA 1
ATOM 4854 C C . ALA B 1 179 ? -47.31073 -39.52708 -47.63197 1.000 60.90810 179 ALA B C 1
ATOM 4855 O O . ALA B 1 179 ? -47.05884 -40.64005 -48.09710 1.000 67.39724 179 ALA B O 1
ATOM 4857 N N . ALA B 1 180 ? -48.30365 -39.32709 -46.77488 1.000 58.40380 180 ALA B N 1
ATOM 4858 C CA . ALA B 1 180 ? -49.09469 -40.42609 -46.25093 1.000 61.59396 180 ALA B CA 1
ATOM 4859 C C . ALA B 1 180 ? -50.57369 -40.14797 -46.42780 1.000 63.32885 180 ALA B C 1
ATOM 4860 O O . ALA B 1 180 ? -51.00760 -38.99093 -46.43966 1.000 65.54121 180 ALA B O 1
ATOM 4862 N N . ASP B 1 181 ? -51.35177 -41.22690 -46.53586 1.000 63.02658 181 ASP B N 1
ATOM 4863 C CA . ASP B 1 181 ? -52.79976 -41.06980 -46.53574 1.000 64.18724 181 ASP B CA 1
ATOM 4864 C C . ASP B 1 181 ? -53.29463 -40.50889 -45.20265 1.000 68.11989 181 ASP B C 1
ATOM 4865 O O . ASP B 1 181 ? -54.19356 -39.66283 -45.17750 1.000 73.34666 181 ASP B O 1
ATOM 4870 N N . VAL B 1 182 ? -52.71658 -40.94704 -44.08673 1.000 66.19659 182 VAL B N 1
ATOM 4871 C CA . VAL B 1 182 ? -53.10445 -40.38114 -42.79965 1.000 64.84269 182 VAL B CA 1
ATOM 4872 C C . VAL B 1 182 ? -51.98039 -40.60232 -41.80175 1.000 64.86638 182 VAL B C 1
ATOM 4873 O O . VAL B 1 182 ? -51.26647 -41.60736 -41.85990 1.000 66.66529 182 VAL B O 1
ATOM 4877 N N . LEU B 1 183 ? -51.82026 -39.65042 -40.88967 1.000 67.24006 183 LEU B N 1
ATOM 4878 C CA . LEU B 1 183 ? -50.85319 -39.71259 -39.80874 1.000 61.77147 183 LEU B CA 1
ATOM 4879 C C . LEU B 1 183 ? -51.59709 -39.53267 -38.49067 1.000 66.73018 183 LEU B C 1
ATOM 4880 O O . LEU B 1 183 ? -52.48002 -38.67662 -38.38053 1.000 67.71832 183 LEU B O 1
ATOM 4885 N N . VAL B 1 184 ? -51.25108 -40.35579 -37.50478 1.000 59.30888 184 VAL B N 1
ATOM 4886 C CA . VAL B 1 184 ? -51.84498 -40.30488 -36.17073 1.000 57.87819 184 VAL B CA 1
ATOM 4887 C C . VAL B 1 184 ? -50.73290 -40.18006 -35.14480 1.000 61.40226 184 VAL B C 1
ATOM 4888 O O . VAL B 1 184 ? -49.81195 -41.00813 -35.11094 1.000 59.75356 184 VAL B O 1
ATOM 4892 N N . ALA B 1 185 ? -50.80977 -39.15713 -34.30369 1.000 57.74014 185 ALA B N 1
ATOM 4893 C CA . ALA B 1 185 ? -49.81368 -38.93831 -33.26574 1.000 56.24207 185 ALA B CA 1
ATOM 4894 C C . ALA B 1 185 ? -50.32362 -39.40340 -31.90375 1.000 60.47202 185 ALA B C 1
ATOM 4895 O O . ALA B 1 185 ? -51.52761 -39.58334 -31.68368 1.000 63.29940 185 ALA B O 1
ATOM 4897 N N . PHE B 1 186 ? -49.37457 -39.63956 -30.99784 1.000 58.69160 186 PHE B N 1
ATOM 4898 C CA . PHE B 1 186 ? -49.70248 -39.78067 -29.59283 1.000 59.29651 186 PHE B CA 1
ATOM 4899 C C . PHE B 1 186 ? -50.56137 -38.60365 -29.16465 1.000 61.53931 186 PHE B C 1
ATOM 4900 O O . PHE B 1 186 ? -50.32632 -37.46363 -29.56956 1.000 68.08302 186 PHE B O 1
ATOM 4908 N N . LYS B 1 187 ? -51.56533 -38.88366 -28.34661 1.000 58.53889 187 LYS B N 1
ATOM 4909 C CA . LYS B 1 187 ? -52.37122 -37.81566 -27.78445 1.000 63.47341 187 LYS B CA 1
ATOM 4910 C C . LYS B 1 187 ? -51.92409 -37.41283 -26.38844 1.000 67.97929 187 LYS B C 1
ATOM 4911 O O . LYS B 1 187 ? -52.24598 -36.30185 -25.94431 1.000 69.70880 187 LYS B O 1
ATOM 4917 N N . TYR B 1 188 ? -51.17910 -38.27795 -25.68758 1.000 67.51144 188 TYR B N 1
ATOM 4918 C CA . TYR B 1 188 ? -50.81599 -38.08011 -24.29458 1.000 65.76858 188 TYR B CA 1
ATOM 4919 C C . TYR B 1 188 ? -49.30197 -37.99623 -24.14568 1.000 65.10649 188 TYR B C 1
ATOM 4920 O O . TYR B 1 188 ? -48.53507 -38.58221 -24.92379 1.000 56.33258 188 TYR B O 1
ATOM 4929 N N . TYR B 1 189 ? -48.88585 -37.27036 -23.10964 1.000 68.17599 189 TYR B N 1
ATOM 4930 C CA . TYR B 1 189 ? -47.44982 -37.17450 -22.75773 1.000 66.61310 189 TYR B CA 1
ATOM 4931 C C . TYR B 1 189 ? -47.40369 -36.88365 -21.25871 1.000 72.50272 189 TYR B C 1
ATOM 4932 O O . TYR B 1 189 ? -47.63258 -35.73067 -20.87058 1.000 74.65377 189 TYR B O 1
ATOM 4941 N N . PRO B 1 190 ? -47.17770 -37.88775 -20.39482 1.000 72.84405 190 PRO B N 1
ATOM 4942 C CA . PRO B 1 190 ? -46.37381 -39.05777 -20.74899 1.000 67.27886 190 PRO B CA 1
ATOM 4943 C C . PRO B 1 190 ? -47.06095 -39.95162 -21.79003 1.000 61.77444 190 PRO B C 1
ATOM 4944 O O . PRO B 1 190 ? -48.24195 -40.16655 -21.66497 1.000 62.99464 190 PRO B O 1
ATOM 4948 N N . HIS B 1 191 ? -46.30605 -40.45158 -22.76713 1.000 60.59913 191 HIS B N 1
ATOM 4949 C CA . HIS B 1 191 ? -46.90718 -41.24043 -23.87617 1.000 67.03406 191 HIS B CA 1
ATOM 4950 C C . HIS B 1 191 ? -47.40224 -42.58845 -23.34226 1.000 66.53157 191 HIS B C 1
ATOM 4951 O O . HIS B 1 191 ? -46.55827 -43.38055 -22.90840 1.000 73.49209 191 HIS B O 1
ATOM 4958 N N . ILE B 1 192 ? -48.71027 -42.84635 -23.40120 1.000 66.37572 192 ILE B N 1
ATOM 4959 C CA . ILE B 1 192 ? -49.30131 -44.09736 -22.83928 1.000 64.33573 192 ILE B CA 1
ATOM 4960 C C . ILE B 1 192 ? -50.34542 -44.63619 -23.81326 1.000 66.93566 192 ILE B C 1
ATOM 4961 O O . ILE B 1 192 ? -50.88348 -45.71718 -23.54133 1.000 70.96688 192 ILE B O 1
ATOM 4966 N N . ASP B 1 193 ? -50.61145 -43.91207 -24.89717 1.000 68.78658 193 ASP B N 1
ATOM 4967 C CA . ASP B 1 193 ? -51.69354 -44.29590 -25.84113 1.000 67.49641 193 ASP B CA 1
ATOM 4968 C C . ASP B 1 193 ? -51.12467 -44.89281 -27.12323 1.000 65.55915 193 ASP B C 1
ATOM 4969 O O . ASP B 1 193 ? -51.90675 -45.08267 -28.06319 1.000 67.21242 193 ASP B O 1
ATOM 4974 N N . TYR B 1 194 ? -49.83069 -45.17890 -27.15935 1.000 62.36927 194 TYR B N 1
ATOM 4975 C CA . TYR B 1 194 ? -49.23581 -45.63082 -28.43843 1.000 63.23788 194 TYR B CA 1
ATOM 4976 C C . TYR B 1 194 ? -50.06994 -46.76070 -29.03749 1.000 68.84853 194 TYR B C 1
ATOM 4977 O O . TYR B 1 194 ? -50.42801 -46.67356 -30.22345 1.000 66.53162 194 TYR B O 1
ATOM 4986 N N . VAL B 1 195 ? -50.37695 -47.78476 -28.25256 1.000 71.04663 195 VAL B N 1
ATOM 4987 C CA . VAL B 1 195 ? -51.09607 -48.92265 -28.81663 1.000 69.20291 195 VAL B CA 1
ATOM 4988 C C . VAL B 1 195 ? -52.48108 -48.49551 -29.26849 1.000 73.57945 195 VAL B C 1
ATOM 4989 O O . VAL B 1 195 ? -52.98018 -48.94337 -30.30850 1.000 73.41319 195 VAL B O 1
ATOM 4993 N N . GLU B 1 196 ? -53.13196 -47.63254 -28.48936 1.000 72.42319 196 GLU B N 1
ATOM 4994 C CA . GLU B 1 196 ? -54.47195 -47.19941 -28.85122 1.000 71.91905 196 GLU B CA 1
ATOM 4995 C C . GLU B 1 196 ? -54.44498 -46.36329 -30.11714 1.000 73.57545 196 GLU B C 1
ATOM 4996 O O . GLU B 1 196 ? -55.29906 -46.53414 -30.99410 1.000 74.89172 196 GLU B O 1
ATOM 5002 N N . ARG B 1 197 ? -53.43993 -45.49634 -30.26313 1.000 70.89268 197 ARG B N 1
ATOM 5003 C CA . ARG B 1 197 ? -53.34496 -44.70123 -31.47806 1.000 69.49058 197 ARG B CA 1
ATOM 5004 C C . ARG B 1 197 ? -53.03911 -45.56413 -32.70016 1.000 69.19824 197 ARG B C 1
ATOM 5005 O O . ARG B 1 197 ? -53.50116 -45.25299 -33.80610 1.000 68.52316 197 ARG B O 1
ATOM 5013 N N . ALA B 1 198 ? -52.33017 -46.66820 -32.50632 1.000 68.76345 198 ALA B N 1
ATOM 5014 C CA . ALA B 1 198 ? -52.06632 -47.58011 -33.63543 1.000 65.52649 198 ALA B CA 1
ATOM 5015 C C . ALA B 1 198 ? -53.38539 -48.14497 -34.15639 1.000 64.26319 198 ALA B C 1
ATOM 5016 O O . ALA B 1 198 ? -53.60947 -48.10283 -35.36837 1.000 68.32518 198 ALA B O 1
ATOM 5018 N N . ARG B 1 199 ? -54.21637 -48.66100 -33.25838 1.000 65.38012 199 ARG B N 1
ATOM 5019 C CA . ARG B 1 199 ? -55.49544 -49.27686 -33.67535 1.000 64.88103 199 ARG B CA 1
ATOM 5020 C C . ARG B 1 199 ? -56.30142 -48.22473 -34.42819 1.000 69.85346 199 ARG B C 1
ATOM 5021 O O . ARG B 1 199 ? -56.90751 -48.56159 -35.45218 1.000 72.78916 199 ARG B O 1
ATOM 5029 N N . ASP B 1 200 ? -56.28830 -46.99178 -33.93507 1.000 69.36559 200 ASP B N 1
ATOM 5030 C CA . ASP B 1 200 ? -57.01726 -45.89267 -34.60992 1.000 68.59632 200 ASP B CA 1
ATOM 5031 C C . ASP B 1 200 ? -56.47335 -45.72057 -36.02594 1.000 67.21102 200 ASP B C 1
ATOM 5032 O O . ASP B 1 200 ? -57.28841 -45.58242 -36.94987 1.000 70.23289 200 ASP B O 1
ATOM 5037 N N . LEU B 1 201 ? -55.15036 -45.74464 -36.18903 1.000 68.34392 201 LEU B N 1
ATOM 5038 C CA . LEU B 1 201 ? -54.52744 -45.55456 -37.52506 1.000 67.36492 201 LEU B CA 1
ATOM 5039 C C . LEU B 1 201 ? -54.90959 -46.72244 -38.42614 1.000 67.58877 201 LEU B C 1
ATOM 5040 O O . LEU B 1 201 ? -55.38265 -46.47330 -39.54109 1.000 70.68219 201 LEU B O 1
ATOM 5045 N N . LEU B 1 202 ? -54.72064 -47.94750 -37.94828 1.000 66.46390 202 LEU B N 1
ATOM 5046 C CA . LEU B 1 202 ? -54.99479 -49.12840 -38.79937 1.000 70.79097 202 LEU B CA 1
ATOM 5047 C C . LEU B 1 202 ? -56.45582 -49.08625 -39.24727 1.000 76.59012 202 LEU B C 1
ATOM 5048 O O . LEU B 1 202 ? -56.73792 -49.44912 -40.39528 1.000 81.24259 202 LEU B O 1
ATOM 5053 N N . ASP B 1 203 ? -57.34772 -48.67628 -38.35616 1.000 69.39823 203 ASP B N 1
ATOM 5054 C CA . ASP B 1 203 ? -58.78674 -48.60614 -38.69406 1.000 70.30922 203 ASP B CA 1
ATOM 5055 C C . ASP B 1 203 ? -58.93776 -47.65501 -39.87295 1.000 72.04022 203 ASP B C 1
ATOM 5056 O O . ASP B 1 203 ? -59.49186 -48.07188 -40.90096 1.000 78.62383 203 ASP B O 1
ATOM 5061 N N . LEU B 1 204 ? -58.44366 -46.42906 -39.72587 1.000 72.48794 204 LEU B N 1
ATOM 5062 C CA . LEU B 1 204 ? -58.59266 -45.41495 -40.79176 1.000 74.07127 204 LEU B CA 1
ATOM 5063 C C . LEU B 1 204 ? -58.04180 -45.98786 -42.10185 1.000 78.31764 204 LEU B C 1
ATOM 5064 O O . LEU B 1 204 ? -58.68385 -45.79471 -43.13979 1.000 80.82906 204 LEU B O 1
ATOM 5069 N N . LEU B 1 205 ? -56.91284 -46.68395 -42.04200 1.000 74.08551 205 LEU B N 1
ATOM 5070 C CA . LEU B 1 205 ? -56.29497 -47.23687 -43.26810 1.000 74.76661 205 LEU B CA 1
ATOM 5071 C C . LEU B 1 205 ? -57.19608 -48.33875 -43.81914 1.000 77.04554 205 LEU B C 1
ATOM 5072 O O . LEU B 1 205 ? -57.43817 -48.35162 -45.03313 1.000 79.08065 205 LEU B O 1
ATOM 5077 N N . GLU B 1 206 ? -57.68608 -49.20980 -42.94019 1.000 77.67902 206 GLU B N 1
ATOM 5078 C CA . GLU B 1 206 ? -58.53519 -50.34570 -43.37124 1.000 78.25883 206 GLU B CA 1
ATOM 5079 C C . GLU B 1 206 ? -59.72521 -49.78854 -44.14011 1.000 81.14798 206 GLU B C 1
ATOM 5080 O O . GLU B 1 206 ? -60.14532 -50.42242 -45.11614 1.000 88.28568 206 GLU B O 1
ATOM 5086 N N . ARG B 1 207 ? -60.22710 -48.63355 -43.71096 1.000 80.60608 207 ARG B N 1
ATOM 5087 C CA . ARG B 1 207 ? -61.36210 -47.98540 -44.40182 1.000 81.48770 207 ARG B CA 1
ATOM 5088 C C . ARG B 1 207 ? -60.87215 -47.40631 -45.72679 1.000 83.06355 207 ARG B C 1
ATOM 5089 O O . ARG B 1 207 ? -61.38125 -47.82617 -46.77280 1.000 91.20425 207 ARG B O 1
ATOM 5097 N N . ILE B 1 208 ? -59.90208 -46.49238 -45.67177 1.000 85.81456 208 ILE B N 1
ATOM 5098 C CA . ILE B 1 208 ? -59.33312 -45.88430 -46.90875 1.000 81.29496 208 ILE B CA 1
ATOM 5099 C C . ILE B 1 208 ? -59.15828 -46.98421 -47.95187 1.000 83.10491 208 ILE B C 1
ATOM 5100 O O . ILE B 1 208 ? -59.55334 -46.77107 -49.10482 1.000 84.27062 208 ILE B O 1
ATOM 5105 N N . ARG B 1 209 ? -58.57833 -48.11229 -47.55602 1.000 79.35280 209 ARG B N 1
ATOM 5106 C CA . ARG B 1 209 ? -58.30547 -49.19221 -48.53115 1.000 83.09285 209 ARG B CA 1
ATOM 5107 C C . ARG B 1 209 ? -59.62155 -49.59005 -49.19809 1.000 91.82907 209 ARG B C 1
ATOM 5108 O O . ARG B 1 209 ? -59.60165 -49.87694 -50.40512 1.000 95.02976 209 ARG B O 1
ATOM 5116 N N . ALA B 1 210 ? -60.71849 -49.59405 -48.44302 1.000 88.77065 210 ALA B N 1
ATOM 5117 C CA . ALA B 1 210 ? -62.02556 -50.02391 -48.97897 1.000 87.68635 210 ALA B CA 1
ATOM 5118 C C . ALA B 1 210 ? -62.64554 -48.92778 -49.83982 1.000 92.45325 210 ALA B C 1
ATOM 5119 O O . ALA B 1 210 ? -63.17964 -49.25464 -50.90881 1.000 99.75225 210 ALA B O 1
ATOM 5121 N N . GLY B 1 211 ? -62.58842 -47.67883 -49.38270 1.000 90.57952 211 GLY B N 1
ATOM 5122 C CA . GLY B 1 211 ? -63.15740 -46.56171 -50.15155 1.000 89.13533 211 GLY B CA 1
ATOM 5123 C C . GLY B 1 211 ? -64.21629 -45.83871 -49.35641 1.000 91.55752 211 GLY B C 1
ATOM 5124 O O . GLY B 1 211 ? -64.89327 -44.96761 -49.92127 1.000 89.97167 211 GLY B O 1
ATOM 5125 N N . GLU B 1 212 ? -64.34923 -46.19683 -48.08143 1.000 86.79702 212 GLU B N 1
ATOM 5126 C CA . GLU B 1 212 ? -65.40113 -45.59384 -47.24030 1.000 86.67341 212 GLU B CA 1
ATOM 5127 C C . GLU B 1 212 ? -65.04400 -44.14089 -46.94418 1.000 86.84550 212 GLU B C 1
ATOM 5128 O O . GLU B 1 212 ? -65.96093 -43.36186 -46.65304 1.000 84.06870 212 GLU B O 1
ATOM 5134 N N . ILE B 1 213 ? -63.75898 -43.78897 -47.02724 1.000 84.47447 213 ILE B N 1
ATOM 5135 C CA . ILE B 1 213 ? -63.33186 -42.41004 -46.64913 1.000 80.02328 213 ILE B CA 1
ATOM 5136 C C . ILE B 1 213 ? -62.33489 -41.84701 -47.66115 1.000 79.99792 213 ILE B C 1
ATOM 5137 O O . ILE B 1 213 ? -61.52098 -42.62602 -48.16828 1.000 81.66246 213 ILE B O 1
ATOM 5142 N N . MET B 1 214 ? -62.43082 -40.55198 -47.96201 1.000 80.11094 214 MET B N 1
ATOM 5143 C CA . MET B 1 214 ? -61.42383 -39.88096 -48.82102 1.000 81.55963 214 MET B CA 1
ATOM 5144 C C . MET B 1 214 ? -60.79570 -38.81910 -47.93296 1.000 82.76420 214 MET B C 1
ATOM 5145 O O . MET B 1 214 ? -61.24062 -37.66606 -47.97482 1.000 84.55828 214 MET B O 1
ATOM 5150 N N . PRO B 1 215 ? -59.80466 -39.17325 -47.09606 1.000 82.57200 215 PRO B N 1
ATOM 5151 C CA . PRO B 1 215 ? -59.25253 -38.22738 -46.12301 1.000 81.47549 215 PRO B CA 1
ATOM 5152 C C . PRO B 1 215 ? -58.81947 -36.85636 -46.65691 1.000 79.19005 215 PRO B C 1
ATOM 5153 O O . PRO B 1 215 ? -57.97753 -36.82134 -47.51996 1.000 78.94964 215 PRO B O 1
ATOM 5157 N N . THR B 1 216 ? -59.40036 -35.77937 -46.12976 1.000 80.01917 216 THR B N 1
ATOM 5158 C CA . THR B 1 216 ? -58.95528 -34.40837 -46.48966 1.000 79.75139 216 THR B CA 1
ATOM 5159 C C . THR B 1 216 ? -58.33215 -33.81853 -45.22864 1.000 79.35870 216 THR B C 1
ATOM 5160 O O . THR B 1 216 ? -58.86610 -34.08860 -44.14763 1.000 83.13921 216 THR B O 1
ATOM 5164 N N . SER B 1 217 ? -57.25711 -33.03960 -45.35264 1.000 75.95116 217 SER B N 1
ATOM 5165 C CA . SER B 1 217 ? -56.54699 -32.59477 -44.12865 1.000 68.81228 217 SER B CA 1
ATOM 5166 C C . SER B 1 217 ? -56.13389 -31.13379 -44.17253 1.000 74.48588 217 SER B C 1
ATOM 5167 O O . SER B 1 217 ? -56.16792 -30.52668 -45.24947 1.000 82.15066 217 SER B O 1
ATOM 5170 N N . SER B 1 218 ? -55.75077 -30.59493 -43.01651 1.000 71.36539 218 SER B N 1
ATOM 5171 C CA . SER B 1 218 ? -55.21167 -29.24398 -42.96741 1.000 70.88703 218 SER B CA 1
ATOM 5172 C C . SER B 1 218 ? -54.19359 -29.19316 -41.83948 1.000 69.69151 218 SER B C 1
ATOM 5173 O O . SER B 1 218 ? -54.42255 -29.75425 -40.76552 1.000 69.11062 218 SER B O 1
ATOM 5176 N N . LEU B 1 219 ? -53.05856 -28.55521 -42.09750 1.000 70.40304 219 LEU B N 1
ATOM 5177 C CA . LEU B 1 219 ? -51.99948 -28.40338 -41.11556 1.000 65.08578 219 LEU B CA 1
ATOM 5178 C C . LEU B 1 219 ? -51.89535 -26.93643 -40.74042 1.000 67.85745 219 LEU B C 1
ATOM 5179 O O . LEU B 1 219 ? -51.43935 -26.12438 -41.54537 1.000 70.42115 219 LEU B O 1
ATOM 5184 N N . PHE B 1 220 ? -52.23824 -26.61053 -39.48936 1.000 66.29619 220 PHE B N 1
ATOM 5185 C CA . PHE B 1 220 ? -52.22311 -25.23157 -39.01523 1.000 68.37499 220 PHE B CA 1
ATOM 5186 C C . PHE B 1 220 ? -50.93404 -24.99774 -38.23830 1.000 66.22091 220 PHE B C 1
ATOM 5187 O O . PHE B 1 220 ? -50.65402 -25.71485 -37.27539 1.000 71.62494 220 PHE B O 1
ATOM 5195 N N . ASN B 1 221 ? -50.16700 -23.98975 -38.64925 1.000 69.52489 221 ASN B N 1
ATOM 5196 C CA . ASN B 1 221 ? -48.89393 -23.63891 -38.02231 1.000 68.08182 221 ASN B CA 1
ATOM 5197 C C . ASN B 1 221 ? -49.12278 -22.66000 -36.87420 1.000 74.26603 221 ASN B C 1
ATOM 5198 O O . ASN B 1 221 ? -49.57572 -21.53195 -37.09405 1.000 79.66019 221 ASN B O 1
ATOM 5203 N N . CYS B 1 222 ? -48.76272 -23.06115 -35.66026 1.000 72.11530 222 CYS B N 1
ATOM 5204 C CA . CYS B 1 222 ? -48.96458 -22.19825 -34.50416 1.000 76.23377 222 CYS B CA 1
ATOM 5205 C C . CYS B 1 222 ? -47.87150 -21.16334 -34.32414 1.000 74.24806 222 CYS B C 1
ATOM 5206 O O . CYS B 1 222 ? -47.97537 -20.33942 -33.42205 1.000 78.12922 222 CYS B O 1
ATOM 5209 N N . GLN B 1 223 ? -46.90556 -21.15932 -35.23420 1.000 73.59737 223 GLN B N 1
ATOM 5210 C CA . GLN B 1 223 ? -45.81549 -20.15440 -35.19118 1.000 79.14271 223 GLN B CA 1
ATOM 5211 C C . GLN B 1 223 ? -45.30638 -20.05258 -33.75521 1.000 78.08650 223 GLN B C 1
ATOM 5212 O O . GLN B 1 223 ? -45.10126 -18.92964 -33.28111 1.000 85.85143 223 GLN B O 1
ATOM 5218 N N . MET B 1 224 ? -45.08741 -21.19666 -33.11533 1.000 79.32246 224 MET B N 1
ATOM 5219 C CA . MET B 1 224 ? -44.58832 -21.22583 -31.72037 1.000 80.96860 224 MET B CA 1
ATOM 5220 C C . MET B 1 224 ? -44.03940 -22.61489 -31.42855 1.000 73.11160 224 MET B C 1
ATOM 5221 O O . MET B 1 224 ? -44.38151 -23.53980 -32.17661 1.000 73.73796 224 MET B O 1
ATOM 5226 N N . VAL B 1 225 ? -43.22833 -22.74305 -30.38862 1.000 78.53980 225 VAL B N 1
ATOM 5227 C CA . VAL B 1 225 ? -42.76540 -24.09713 -29.98278 1.000 72.66944 225 VAL B CA 1
ATOM 5228 C C . VAL B 1 225 ? -42.93130 -24.21626 -28.47478 1.000 77.13231 225 VAL B C 1
ATOM 5229 O O . VAL B 1 225 ? -42.26720 -23.46938 -27.74875 1.000 76.86849 225 VAL B O 1
ATOM 5233 N N . ALA B 1 226 ? -43.80534 -25.11524 -28.03381 1.000 78.16368 226 ALA B N 1
ATOM 5234 C CA . ALA B 1 226 ? -43.95525 -25.35737 -26.58582 1.000 75.14158 226 ALA B CA 1
ATOM 5235 C C . ALA B 1 226 ? -45.01831 -26.42332 -26.34485 1.000 79.93602 226 ALA B C 1
ATOM 5236 O O . ALA B 1 226 ? -45.69840 -26.80918 -27.30384 1.000 76.55766 226 ALA B O 1
ATOM 5238 N N . GLY B 1 227 ? -45.13225 -26.87644 -25.10289 1.000 95.68509 227 GLY B N 1
ATOM 5239 C CA . GLY B 1 227 ? -46.18330 -27.85040 -24.74791 1.000 96.93879 227 GLY B CA 1
ATOM 5240 C C . GLY B 1 227 ? -46.14322 -28.19354 -23.26894 1.000 96.49922 227 GLY B C 1
ATOM 5241 O O . GLY B 1 227 ? -45.13315 -27.86568 -22.61598 1.000 96.48502 227 GLY B O 1
ATOM 5242 N N . LEU B 1 228 ? -47.20423 -28.82552 -22.75393 1.000 86.57310 228 LEU B N 1
ATOM 5243 C CA . LEU B 1 228 ? -47.26215 -29.18166 -21.30896 1.000 82.94002 228 LEU B CA 1
ATOM 5244 C C . LEU B 1 228 ? -47.94024 -30.54762 -21.13705 1.000 83.09008 228 LEU B C 1
ATOM 5245 O O . LEU B 1 228 ? -48.64133 -30.97748 -22.07404 1.000 82.82828 228 LEU B O 1
ATOM 5250 N N . ALA B 1 229 ? -47.71320 -31.18975 -19.99813 1.000 86.26704 229 ALA B N 1
ATOM 5251 C CA . ALA B 1 229 ? -48.30228 -32.51474 -19.72622 1.000 81.37491 229 ALA B CA 1
ATOM 5252 C C . ALA B 1 229 ? -49.76431 -32.54559 -20.15412 1.000 86.32587 229 ALA B C 1
ATOM 5253 O O . ALA B 1 229 ? -50.47622 -31.57457 -19.88797 1.000 87.80600 229 ALA B O 1
ATOM 5255 N N . THR B 1 230 ? -50.19043 -33.65250 -20.76020 1.000 81.31921 230 THR B N 1
ATOM 5256 C CA . THR B 1 230 ? -51.60547 -33.79436 -21.17911 1.000 87.10920 230 THR B CA 1
ATOM 5257 C C . THR B 1 230 ? -52.45540 -33.98642 -19.92407 1.000 88.80958 230 THR B C 1
ATOM 5258 O O . THR B 1 230 ? -53.67941 -34.12432 -20.06400 1.000 90.81223 230 THR B O 1
ATOM 5262 N N . GLN B 1 231 ? -51.81732 -34.01058 -18.75312 1.000 94.75235 231 GLN B N 1
ATOM 5263 C CA . GLN B 1 231 ? -52.54524 -34.15166 -17.46508 1.000 98.16145 231 GLN B CA 1
ATOM 5264 C C . GLN B 1 231 ? -52.62209 -32.78772 -16.78494 1.000 95.94947 231 GLN B C 1
ATOM 5265 O O . GLN B 1 231 ? -53.25301 -32.70278 -15.72289 1.000 104.47404 231 GLN B O 1
ATOM 5271 N N . SER B 1 232 ? -51.98506 -31.77671 -17.37089 1.000 95.69967 232 SER B N 1
ATOM 5272 C CA . SER B 1 232 ? -52.05792 -30.40676 -16.80675 1.000 88.38904 232 SER B CA 1
ATOM 5273 C C . SER B 1 232 ? -53.00493 -29.57161 -17.66460 1.000 90.91427 232 SER B C 1
ATOM 5274 O O . SER B 1 232 ? -53.11203 -29.84748 -18.86562 1.000 96.90819 232 SER B O 1
ATOM 5277 N N . SER B 1 233 ? -53.68081 -28.60962 -17.04846 1.000 90.08419 233 SER B N 1
ATOM 5278 C CA . SER B 1 233 ? -54.64581 -27.76748 -17.78231 1.000 89.22258 233 SER B CA 1
ATOM 5279 C C . SER B 1 233 ? -53.92675 -26.51348 -18.27024 1.000 94.24613 233 SER B C 1
ATOM 5280 O O . SER B 1 233 ? -53.00767 -26.05161 -17.58326 1.000 95.80232 233 SER B O 1
ATOM 5283 N N . PRO B 1 234 ? -54.30479 -25.95634 -19.43816 1.000 93.38203 234 PRO B N 1
ATOM 5284 C CA . PRO B 1 234 ? -55.50187 -26.38619 -20.14211 1.000 94.14410 234 PRO B CA 1
ATOM 5285 C C . PRO B 1 234 ? -55.26402 -27.39709 -21.27823 1.000 94.63991 234 PRO B C 1
ATOM 5286 O O . PRO B 1 234 ? -56.07709 -27.45495 -22.17418 1.000 90.74400 234 PRO B O 1
ATOM 5290 N N . MET B 1 235 ? -54.18007 -28.17118 -21.20138 1.000 93.23334 235 MET B N 1
ATOM 5291 C CA . MET B 1 235 ? -53.88222 -29.18310 -22.24550 1.000 91.42649 235 MET B CA 1
ATOM 5292 C C . MET B 1 235 ? -54.96729 -30.26202 -22.22753 1.000 93.32149 235 MET B C 1
ATOM 5293 O O . MET B 1 235 ? -55.62738 -30.45387 -23.25850 1.000 91.35083 235 MET B O 1
ATOM 5298 N N . LYS B 1 236 ? -55.12226 -30.94812 -21.09459 1.000 100.47287 236 LYS B N 1
ATOM 5299 C CA . LYS B 1 236 ? -56.12633 -32.03706 -21.01062 1.000 98.03147 236 LYS B CA 1
ATOM 5300 C C . LYS B 1 236 ? -57.40935 -31.59190 -21.71749 1.000 96.10532 236 LYS B C 1
ATOM 5301 O O . LYS B 1 236 ? -57.94646 -32.38178 -22.51153 1.000 96.13700 236 LYS B O 1
ATOM 5307 N N . GLU B 1 237 ? -57.86025 -30.36689 -21.43634 1.000 87.71981 237 GLU B N 1
ATOM 5308 C CA . GLU B 1 237 ? -59.11325 -29.85075 -22.04720 1.000 87.54330 237 GLU B CA 1
ATOM 5309 C C . GLU B 1 237 ? -58.95436 -29.81661 -23.56921 1.000 89.18269 237 GLU B C 1
ATOM 5310 O O . GLU B 1 237 ? -59.86844 -30.29047 -24.27019 1.000 86.08382 237 GLU B O 1
ATOM 5316 N N . LEU B 1 238 ? -57.82335 -29.28564 -24.05123 1.000 88.53808 238 LEU B N 1
ATOM 5317 C CA . LEU B 1 238 ? -57.57445 -29.21652 -25.51425 1.000 83.89267 238 LEU B CA 1
ATOM 5318 C C . LEU B 1 238 ? -57.54059 -30.64346 -26.07139 1.000 81.64699 238 LEU B C 1
ATOM 5319 O O . LEU B 1 238 ? -57.97768 -30.83432 -27.22438 1.000 83.11625 238 LEU B O 1
ATOM 5324 N N . VAL B 1 239 ? -57.04960 -31.60258 -25.28252 1.000 86.28859 239 VAL B N 1
ATOM 5325 C CA . VAL B 1 239 ? -57.01773 -32.99353 -25.72865 1.000 85.37523 239 VAL B CA 1
ATOM 5326 C C . VAL B 1 239 ? -58.40377 -33.61545 -25.63262 1.000 82.65793 239 VAL B C 1
ATOM 5327 O O . VAL B 1 239 ? -58.85388 -34.31332 -26.54765 1.000 82.39308 239 VAL B O 1
ATOM 5331 N N . ALA B 1 240 ? -59.10267 -33.36250 -24.52154 1.000 87.53309 240 ALA B N 1
ATOM 5332 C CA . ALA B 1 240 ? -60.42970 -33.93143 -24.34851 1.000 84.74372 240 ALA B CA 1
ATOM 5333 C C . ALA B 1 240 ? -61.37174 -33.46225 -25.44239 1.000 86.17173 240 ALA B C 1
ATOM 5334 O O . ALA B 1 240 ? -62.14284 -34.25515 -25.99642 1.000 84.78628 240 ALA B O 1
ATOM 5336 N N . ASP B 1 241 ? -61.31968 -32.17323 -25.77327 1.000 81.68292 241 ASP B N 1
ATOM 5337 C CA . ASP B 1 241 ? -62.14672 -31.67406 -26.86317 1.000 85.87482 241 ASP B CA 1
ATOM 5338 C C . ASP B 1 241 ? -61.80986 -32.37795 -28.18126 1.000 87.80444 241 ASP B C 1
ATOM 5339 O O . ASP B 1 241 ? -62.70794 -32.69681 -28.96323 1.000 87.93425 241 ASP B O 1
ATOM 5344 N N . LEU B 1 242 ? -60.52190 -32.66002 -28.42638 1.000 88.65946 242 LEU B N 1
ATOM 5345 C CA . LEU B 1 242 ? -60.13703 -33.33493 -29.66647 1.000 85.63933 242 LEU B CA 1
ATOM 5346 C C . LEU B 1 242 ? -60.66914 -34.76388 -29.74257 1.000 88.07982 242 LEU B C 1
ATOM 5347 O O . LEU B 1 242 ? -61.12024 -35.20575 -30.80558 1.000 87.77021 242 LEU B O 1
ATOM 5352 N N . PHE B 1 243 ? -60.59611 -35.51000 -28.63265 1.000 85.83674 243 PHE B N 1
ATOM 5353 C CA . PHE B 1 243 ? -61.21820 -36.83396 -28.58574 1.000 87.34258 243 PHE B CA 1
ATOM 5354 C C . PHE B 1 243 ? -62.71921 -36.75083 -28.82062 1.000 90.55016 243 PHE B C 1
ATOM 5355 O O . PHE B 1 243 ? -63.32432 -37.69373 -29.35667 1.000 91.84459 243 PHE B O 1
ATOM 5363 N N . GLU B 1 244 ? -63.34411 -35.64483 -28.39647 1.000 94.54041 244 GLU B N 1
ATOM 5364 C CA . GLU B 1 244 ? -64.77711 -35.45671 -28.58635 1.000 96.30959 244 GLU B CA 1
ATOM 5365 C C . GLU B 1 244 ? -65.12920 -35.37154 -30.06532 1.000 92.78829 244 GLU B C 1
ATOM 5366 O O . GLU B 1 244 ? -66.08928 -36.00242 -30.53031 1.000 90.38959 244 GLU B O 1
ATOM 5372 N N . PHE B 1 245 ? -64.35720 -34.58852 -30.82230 1.000 91.77605 245 PHE B N 1
ATOM 5373 C CA . PHE B 1 245 ? -64.57329 -34.47236 -32.26027 1.000 96.25345 245 PHE B CA 1
ATOM 5374 C C . PHE B 1 245 ? -64.43844 -35.82830 -32.94341 1.000 96.52791 245 PHE B C 1
ATOM 5375 O O . PHE B 1 245 ? -65.23152 -36.16716 -33.83339 1.000 97.31667 245 PHE B O 1
ATOM 5383 N N . GLU B 1 246 ? -63.42646 -36.59941 -32.55956 1.000 92.76945 246 GLU B N 1
ATOM 5384 C CA . GLU B 1 246 ? -63.24260 -37.93037 -33.12670 1.000 90.01925 246 GLU B CA 1
ATOM 5385 C C . GLU B 1 246 ? -64.49565 -38.78930 -32.93670 1.000 93.73840 246 GLU B C 1
ATOM 5386 O O . GLU B 1 246 ? -65.09275 -39.25316 -33.91870 1.000 95.38318 246 GLU B O 1
ATOM 5392 N N . ARG B 1 247 ? -64.92857 -38.98339 -31.68469 1.000 93.27740 247 ARG B N 1
ATOM 5393 C CA . ARG B 1 247 ? -66.02562 -39.92534 -31.45270 1.000 97.64159 247 ARG B CA 1
ATOM 5394 C C . ARG B 1 247 ? -67.35363 -39.43819 -32.04056 1.000 97.29178 247 ARG B C 1
ATOM 5395 O O . ARG B 1 247 ? -68.15172 -40.25208 -32.53558 1.000 90.51743 247 ARG B O 1
ATOM 5403 N N . ARG B 1 248 ? -67.62353 -38.12917 -31.99841 1.000 95.61215 248 ARG B N 1
ATOM 5404 C CA . ARG B 1 248 ? -68.85054 -37.62202 -32.60728 1.000 95.44668 248 ARG B CA 1
ATOM 5405 C C . ARG B 1 248 ? -68.78165 -37.62388 -34.13028 1.000 97.36996 248 ARG B C 1
ATOM 5406 O O . ARG B 1 248 ? -69.80167 -37.36174 -34.78519 1.000 99.53763 248 ARG B O 1
ATOM 5414 N N . GLY B 1 249 ? -67.60370 -37.85491 -34.70839 1.000 99.61959 249 GLY B N 1
ATOM 5415 C CA . GLY B 1 249 ? -67.52282 -37.99977 -36.17641 1.000 92.49756 249 GLY B CA 1
ATOM 5416 C C . GLY B 1 249 ? -67.16278 -36.72872 -36.92531 1.000 94.92022 249 GLY B C 1
ATOM 5417 O O . GLY B 1 249 ? -66.95387 -36.81562 -38.14533 1.000 96.23798 249 GLY B O 1
ATOM 5418 N N . GLU B 1 250 ? -67.08765 -35.59179 -36.24020 1.000 97.01403 250 GLU B N 1
ATOM 5419 C CA . GLU B 1 250 ? -66.82361 -34.30774 -36.94310 1.000 98.62994 250 GLU B CA 1
ATOM 5420 C C . GLU B 1 250 ? -65.42366 -34.36778 -37.56520 1.000 97.07390 250 GLU B C 1
ATOM 5421 O O . GLU B 1 250 ? -65.25369 -33.82169 -38.66416 1.000 94.80254 250 GLU B O 1
ATOM 5427 N N . VAL B 1 251 ? -64.46865 -34.99992 -36.88333 1.000 93.62238 251 VAL B N 1
ATOM 5428 C CA . VAL B 1 251 ? -63.09971 -35.17096 -37.45144 1.000 89.12332 251 VAL B CA 1
ATOM 5429 C C . VAL B 1 251 ? -62.81382 -36.66696 -37.58661 1.000 86.27759 251 VAL B C 1
ATOM 5430 O O . VAL B 1 251 ? -63.20381 -37.42202 -36.68865 1.000 86.11674 251 VAL B O 1
ATOM 5434 N N . LEU B 1 252 ? -62.19193 -37.06990 -38.69569 1.000 85.85079 252 LEU B N 1
ATOM 5435 C CA . LEU B 1 252 ? -61.85504 -38.49390 -38.93185 1.000 79.62159 252 LEU B CA 1
ATOM 5436 C C . LEU B 1 252 ? -60.68401 -38.84607 -38.02197 1.000 77.15551 252 LEU B C 1
ATOM 5437 O O . LEU B 1 252 ? -60.67305 -39.95913 -37.47508 1.000 76.32335 252 LEU B O 1
ATOM 5442 N N . SER B 1 253 ? -59.74293 -37.91416 -37.85694 1.000 78.80834 253 SER B N 1
ATOM 5443 C CA . SER B 1 253 ? -58.58888 -38.11733 -36.94804 1.000 76.97569 253 SER B CA 1
ATOM 5444 C C . SER B 1 253 ? -57.99376 -36.75240 -36.62795 1.000 77.89184 253 SER B C 1
ATOM 5445 O O . SER B 1 253 ? -57.89677 -35.93132 -37.54288 1.000 76.89934 253 SER B O 1
ATOM 5448 N N . GLY B 1 254 ? -57.62566 -36.53555 -35.37296 1.000 75.78584 254 GLY B N 1
ATOM 5449 C CA . GLY B 1 254 ? -57.01054 -35.25963 -34.97888 1.000 72.81015 254 GLY B CA 1
ATOM 5450 C C . GLY B 1 254 ? -55.72750 -35.49979 -34.21699 1.000 70.32540 254 GLY B C 1
ATOM 5451 O O . GLY B 1 254 ? -55.63552 -36.51087 -33.51009 1.000 74.65785 254 GLY B O 1
ATOM 5452 N N . SER B 1 255 ? -54.76245 -34.60085 -34.37797 1.000 62.19398 255 SER B N 1
ATOM 5453 C CA . SER B 1 255 ? -53.46741 -34.75701 -33.67607 1.000 67.34875 255 SER B CA 1
ATOM 5454 C C . SER B 1 255 ? -52.89729 -33.38208 -33.32898 1.000 66.51061 255 SER B C 1
ATOM 5455 O O . SER B 1 255 ? -52.80229 -32.53900 -34.22590 1.000 69.59986 255 SER B O 1
ATOM 5458 N N . LEU B 1 256 ? -52.55819 -33.17223 -32.06098 1.000 63.68426 256 LEU B N 1
ATOM 5459 C CA . LEU B 1 256 ? -51.91807 -31.90131 -31.65390 1.000 66.73838 256 LEU B CA 1
ATOM 5460 C C . LEU B 1 256 ? -50.42108 -32.16643 -31.55203 1.000 68.21085 256 LEU B C 1
ATOM 5461 O O . LEU B 1 256 ? -50.02107 -32.88055 -30.62313 1.000 65.28288 256 LEU B O 1
ATOM 5466 N N . ILE B 1 257 ? -49.63911 -31.62839 -32.48604 1.000 66.00452 257 ILE B N 1
ATOM 5467 C CA . ILE B 1 257 ? -48.16512 -31.83950 -32.49216 1.000 60.71088 257 ILE B CA 1
ATOM 5468 C C . ILE B 1 257 ? -47.52499 -30.73963 -31.65310 1.000 62.73440 257 ILE B C 1
ATOM 5469 O O . ILE B 1 257 ? -47.47294 -29.60158 -32.11999 1.000 60.97936 257 ILE B O 1
ATOM 5474 N N . GLN B 1 258 ? -47.07393 -31.08678 -30.45216 1.000 65.89039 258 GLN B N 1
ATOM 5475 C CA . GLN B 1 258 ? -46.43979 -30.08991 -29.55411 1.000 60.69651 258 GLN B CA 1
ATOM 5476 C C . GLN B 1 258 ? -45.08581 -29.69195 -30.14317 1.000 61.94492 258 GLN B C 1
ATOM 5477 O O . GLN B 1 258 ? -44.77072 -28.50197 -30.10407 1.000 66.54823 258 GLN B O 1
ATOM 5483 N N . GLY B 1 259 ? -44.32091 -30.65595 -30.64331 1.000 58.75266 259 GLY B N 1
ATOM 5484 C CA . GLY B 1 259 ? -43.04993 -30.32797 -31.32037 1.000 62.28317 259 GLY B CA 1
ATOM 5485 C C . GLY B 1 259 ? -41.80689 -30.54014 -30.48248 1.000 60.07419 259 GLY B C 1
ATOM 5486 O O . GLY B 1 259 ? -41.94482 -30.76525 -29.27449 1.000 58.80635 259 GLY B O 1
ATOM 5487 N N . PHE B 1 260 ? -40.63293 -30.47517 -31.11155 1.000 57.05354 260 PHE B N 1
ATOM 5488 C CA . PHE B 1 260 ? -39.34289 -30.61033 -30.39366 1.000 57.34811 260 PHE B CA 1
ATOM 5489 C C . PHE B 1 260 ? -38.46583 -29.40536 -30.74660 1.000 60.42771 260 PHE B C 1
ATOM 5490 O O . PHE B 1 260 ? -37.97290 -29.33628 -31.87563 1.000 63.87351 260 PHE B O 1
ATOM 5498 N N . ARG B 1 261 ? -38.25470 -28.50346 -29.79253 1.000 57.26544 261 ARG B N 1
ATOM 5499 C CA . ARG B 1 261 ? -37.48263 -27.26049 -30.03646 1.000 59.46274 261 ARG B CA 1
ATOM 5500 C C . ARG B 1 261 ? -36.02967 -27.56556 -30.39359 1.000 60.38189 261 ARG B C 1
ATOM 5501 O O . ARG B 1 261 ? -35.47767 -26.79952 -31.17755 1.000 63.79954 261 ARG B O 1
ATOM 5509 N N . ALA B 1 262 ? -35.45872 -28.66465 -29.90674 1.000 65.48030 262 ALA B N 1
ATOM 5510 C CA . ALA B 1 262 ? -34.01275 -28.94573 -30.10787 1.000 64.39969 262 ALA B CA 1
ATOM 5511 C C . ALA B 1 262 ? -33.66789 -29.45362 -31.51394 1.000 58.64583 262 ALA B C 1
ATOM 5512 O O . ALA B 1 262 ? -32.52393 -29.88668 -31.68706 1.000 60.73444 262 ALA B O 1
ATOM 5514 N N . GLY B 1 263 ? -34.59095 -29.41446 -32.46987 1.000 55.08900 263 GLY B N 1
ATOM 5515 C CA . GLY B 1 263 ? -34.28307 -29.77235 -33.85893 1.000 57.80740 263 GLY B CA 1
ATOM 5516 C C . GLY B 1 263 ? -34.21905 -28.53127 -34.72581 1.000 57.32084 263 GLY B C 1
ATOM 5517 O O . GLY B 1 263 ? -35.27702 -27.94717 -34.98968 1.000 55.00382 263 GLY B O 1
ATOM 5518 N N . ASP B 1 264 ? -33.01105 -28.14431 -35.13186 1.000 55.34753 264 ASP B N 1
ATOM 5519 C CA . ASP B 1 264 ? -32.85903 -26.98423 -36.03876 1.000 58.48259 264 ASP B CA 1
ATOM 5520 C C . ASP B 1 264 ? -33.28716 -27.43607 -37.42677 1.000 57.05558 264 ASP B C 1
ATOM 5521 O O . ASP B 1 264 ? -32.42124 -27.89006 -38.18688 1.000 64.70985 264 ASP B O 1
ATOM 5526 N N . VAL B 1 265 ? -34.57617 -27.33995 -37.71367 1.000 57.47787 265 VAL B N 1
ATOM 5527 C CA . VAL B 1 265 ? -35.06829 -27.71779 -39.02767 1.000 56.43221 265 VAL B CA 1
ATOM 5528 C C . VAL B 1 265 ? -36.32625 -26.89067 -39.28050 1.000 59.56860 265 VAL B C 1
ATOM 5529 O O . VAL B 1 265 ? -37.09716 -26.60171 -38.36042 1.000 61.64098 265 VAL B O 1
ATOM 5533 N N . ALA B 1 266 ? -36.53831 -26.52453 -40.55145 1.000 56.02312 266 ALA B N 1
ATOM 5534 C CA . ALA B 1 266 ? -37.63827 -25.61142 -40.88529 1.000 55.95253 266 ALA B CA 1
ATOM 5535 C C . ALA B 1 266 ? -38.99528 -26.16337 -40.45825 1.000 54.89686 266 ALA B C 1
ATOM 5536 O O . ALA B 1 266 ? -39.88020 -25.39735 -40.04111 1.000 60.22076 266 ALA B O 1
ATOM 5538 N N . ARG B 1 267 ? -39.18038 -27.48535 -40.50836 1.000 55.57885 267 ARG B N 1
ATOM 5539 C CA . ARG B 1 267 ? -40.49239 -28.01829 -40.16032 1.000 50.30763 267 ARG B CA 1
ATOM 5540 C C . ARG B 1 267 ? -40.76128 -28.00442 -38.66330 1.000 60.39328 267 ARG B C 1
ATOM 5541 O O . ARG B 1 267 ? -41.86828 -28.36038 -38.25326 1.000 55.15607 267 ARG B O 1
ATOM 5549 N N . MET B 1 268 ? -39.79420 -27.61157 -37.84833 1.000 53.53700 268 MET B N 1
ATOM 5550 C CA . MET B 1 268 ? -39.94810 -27.66870 -36.40233 1.000 59.32305 268 MET B CA 1
ATOM 5551 C C . MET B 1 268 ? -40.97599 -26.65667 -35.89816 1.000 58.70302 268 MET B C 1
ATOM 5552 O O . MET B 1 268 ? -41.04095 -25.53162 -36.38804 1.000 65.27352 268 MET B O 1
ATOM 5557 N N . GLY B 1 269 ? -41.76895 -27.06271 -34.91814 1.000 57.62219 269 GLY B N 1
ATOM 5558 C CA . GLY B 1 269 ? -42.72785 -26.19271 -34.27099 1.000 63.79264 269 GLY B CA 1
ATOM 5559 C C . GLY B 1 269 ? -43.99287 -26.92066 -33.84297 1.000 61.62261 269 GLY B C 1
ATOM 5560 O O . GLY B 1 269 ? -44.29998 -28.01659 -34.30306 1.000 62.44379 269 GLY B O 1
ATOM 5561 N N . SER B 1 270 ? -44.77176 -26.26669 -32.97885 1.000 57.01605 270 SER B N 1
ATOM 5562 C CA . SER B 1 270 ? -46.05477 -26.81664 -32.56082 1.000 62.41292 270 SER B CA 1
ATOM 5563 C C . SER B 1 270 ? -47.08883 -26.58846 -33.65472 1.000 64.80560 270 SER B C 1
ATOM 5564 O O . SER B 1 270 ? -47.18779 -25.48740 -34.19861 1.000 70.80780 270 SER B O 1
ATOM 5567 N N . LYS B 1 271 ? -47.84293 -27.62837 -33.99077 1.000 61.34990 271 LYS B N 1
ATOM 5568 C CA . LYS B 1 271 ? -48.79700 -27.54720 -35.09070 1.000 58.96087 271 LYS B CA 1
ATOM 5569 C C . LYS B 1 271 ? -50.00904 -28.40715 -34.76270 1.000 62.12020 271 LYS B C 1
ATOM 5570 O O . LYS B 1 271 ? -49.95604 -29.27323 -33.89178 1.000 70.64211 271 LYS B O 1
ATOM 5576 N N . VAL B 1 272 ? -51.11307 -28.15100 -35.46959 1.000 65.55676 272 VAL B N 1
ATOM 5577 C CA . VAL B 1 272 ? -52.36711 -28.92993 -35.23658 1.000 60.07693 272 VAL B CA 1
ATOM 5578 C C . VAL B 1 272 ? -52.84224 -29.49777 -36.57560 1.000 68.82166 272 VAL B C 1
ATOM 5579 O O . VAL B 1 272 ? -53.00725 -28.70666 -37.52552 1.000 74.04061 272 VAL B O 1
ATOM 5583 N N . LEU B 1 273 ? -53.06334 -30.81675 -36.64072 1.000 63.74673 273 LEU B N 1
ATOM 5584 C CA . LEU B 1 273 ? -53.48548 -31.47059 -37.90875 1.000 68.10938 273 LEU B CA 1
ATOM 5585 C C . LEU B 1 273 ? -54.88351 -32.07451 -37.73071 1.000 68.87721 273 LEU B C 1
ATOM 5586 O O . LEU B 1 273 ? -55.06649 -32.85259 -36.77278 1.000 72.50575 273 LEU B O 1
ATOM 5591 N N . ILE B 1 274 ? -55.81854 -31.73336 -38.62461 1.000 75.90459 274 ILE B N 1
ATOM 5592 C CA . ILE B 1 274 ? -57.21458 -32.26227 -38.54057 1.000 77.51863 274 ILE B CA 1
ATOM 5593 C C . ILE B 1 274 ? -57.52572 -33.05412 -39.81462 1.000 76.28664 274 ILE B C 1
ATOM 5594 O O . ILE B 1 274 ? -57.10877 -32.60904 -40.89861 1.000 75.38106 274 ILE B O 1
ATOM 5599 N N . TYR B 1 275 ? -58.23379 -34.18108 -39.67968 1.000 81.72166 275 TYR B N 1
ATOM 5600 C CA . TYR B 1 275 ? -58.62093 -34.99694 -40.86274 1.000 78.82158 275 TYR B CA 1
ATOM 5601 C C . TYR B 1 275 ? -60.14294 -34.96882 -41.03063 1.000 84.46203 275 TYR B C 1
ATOM 5602 O O . TYR B 1 275 ? -60.85688 -35.15686 -40.02860 1.000 87.14935 275 TYR B O 1
ATOM 5611 N N . THR B 1 276 ? -60.62001 -34.73266 -42.26257 1.000 83.67629 276 THR B N 1
ATOM 5612 C CA . THR B 1 276 ? -62.08103 -34.70553 -42.53247 1.000 85.50791 276 THR B CA 1
ATOM 5613 C C . THR B 1 276 ? -62.36718 -35.56239 -43.77253 1.000 84.03582 276 THR B C 1
ATOM 5614 O O . THR B 1 276 ? -61.50024 -35.60936 -44.66760 1.000 85.49779 276 THR B O 1
ATOM 5618 N N . ASN B 1 277 ? -63.53822 -36.20730 -43.82151 1.000 85.33922 277 ASN B N 1
ATOM 5619 C CA . ASN B 1 277 ? -63.85437 -37.11117 -44.96158 1.000 88.12699 277 ASN B CA 1
ATOM 5620 C C . ASN B 1 277 ? -64.20940 -36.27702 -46.19747 1.000 94.63105 277 ASN B C 1
ATOM 5621 O O . ASN B 1 277 ? -65.37537 -35.85093 -46.29935 1.000 97.03213 277 ASN B O 1
ATOM 5626 N N . ASN B 1 278 ? -63.23944 -36.05300 -47.08952 1.000 100.30732 278 ASN B N 1
ATOM 5627 C CA . ASN B 1 278 ? -63.50448 -35.31586 -48.35543 1.000 100.56875 278 ASN B CA 1
ATOM 5628 C C . ASN B 1 278 ? -64.14536 -33.95885 -48.04325 1.000 100.64530 278 ASN B C 1
ATOM 5629 O O . ASN B 1 278 ? -65.14238 -33.61171 -48.70915 1.000 98.40310 278 ASN B O 1
ATOM 5634 N N . ASP B 1 279 ? -63.62524 -33.20698 -47.06721 1.000 95.75773 279 ASP B N 1
ATOM 5635 C CA . ASP B 1 279 ? -64.13512 -31.83397 -46.79604 1.000 92.51235 279 ASP B CA 1
ATOM 5636 C C . ASP B 1 279 ? -62.99702 -30.97311 -46.23804 1.000 90.95503 279 ASP B C 1
ATOM 5637 O O . ASP B 1 279 ? -62.95392 -30.77923 -45.01302 1.000 91.64544 279 ASP B O 1
ATOM 5642 N N . GLN B 1 280 ? -62.13305 -30.44608 -47.11105 1.000 95.76987 280 GLN B N 1
ATOM 5643 C CA . GLN B 1 280 ? -60.92996 -29.68421 -46.66806 1.000 95.09498 280 GLN B CA 1
ATOM 5644 C C . GLN B 1 280 ? -61.31282 -28.42026 -45.90091 1.000 95.54151 280 GLN B C 1
ATOM 5645 O O . GLN B 1 280 ? -60.70073 -28.15740 -44.85192 1.000 94.89930 280 GLN B O 1
ATOM 5651 N N . PRO B 1 281 ? -62.25879 -27.59514 -46.37276 1.000 96.76084 281 PRO B N 1
ATOM 5652 C CA . PRO B 1 281 ? -62.56166 -26.34519 -45.68862 1.000 96.78034 281 PRO B CA 1
ATOM 5653 C C . PRO B 1 281 ? -62.90357 -26.60031 -44.21562 1.000 90.74043 281 PRO B C 1
ATOM 5654 O O . PRO B 1 281 ? -62.47646 -25.83842 -43.36957 1.000 87.94858 281 PRO B O 1
ATOM 5658 N N . ALA B 1 282 ? -63.65663 -27.66328 -43.95267 1.000 87.00705 282 ALA B N 1
ATOM 5659 C CA . ALA B 1 282 ? -64.03356 -27.99339 -42.56467 1.000 90.55843 282 ALA B CA 1
ATOM 5660 C C . ALA B 1 282 ? -62.76452 -28.27556 -41.76479 1.000 93.47065 282 ALA B C 1
ATOM 5661 O O . ALA B 1 282 ? -62.64040 -27.77168 -40.63175 1.000 92.88113 282 ALA B O 1
ATOM 5663 N N . ALA B 1 283 ? -61.84961 -29.03957 -42.35593 1.000 91.94479 283 ALA B N 1
ATOM 5664 C CA . ALA B 1 283 ? -60.57859 -29.34972 -41.67305 1.000 87.87556 283 ALA B CA 1
ATOM 5665 C C . ALA B 1 283 ? -59.89547 -28.05281 -41.24197 1.000 88.00734 283 ALA B C 1
ATOM 5666 O O . ALA B 1 283 ? -59.46838 -27.96596 -40.08299 1.000 90.05929 283 ALA B O 1
ATOM 5668 N N . ALA B 1 284 ? -59.81546 -27.07873 -42.14388 1.000 87.87735 284 ALA B N 1
ATOM 5669 C CA . ALA B 1 284 ? -59.07835 -25.83881 -41.82681 1.000 87.65548 284 ALA B CA 1
ATOM 5670 C C . ALA B 1 284 ? -59.71122 -25.13989 -40.63370 1.000 94.71526 284 ALA B C 1
ATOM 5671 O O . ALA B 1 284 ? -58.96912 -24.67802 -39.75770 1.000 98.25346 284 ALA B O 1
ATOM 5673 N N . SER B 1 285 ? -61.03721 -25.05479 -40.60960 1.000 101.61753 285 SER B N 1
ATOM 5674 C CA . SER B 1 285 ? -61.71208 -24.31485 -39.51648 1.000 106.71868 285 SER B CA 1
ATOM 5675 C C . SER B 1 285 ? -61.47204 -25.03100 -38.18456 1.000 107.17962 285 SER B C 1
ATOM 5676 O O . SER B 1 285 ? -61.14992 -24.34912 -37.19752 1.000 103.70563 285 SER B O 1
ATOM 5679 N N . ILE B 1 286 ? -61.62513 -26.35599 -38.16968 1.000 95.97015 286 ILE B N 1
ATOM 5680 C CA . ILE B 1 286 ? -61.40910 -27.13413 -36.91677 1.000 89.56395 286 ILE B CA 1
ATOM 5681 C C . ILE B 1 286 ? -59.95506 -26.93527 -36.49686 1.000 90.16845 286 ILE B C 1
ATOM 5682 O O . ILE B 1 286 ? -59.71595 -26.60240 -35.32684 1.000 93.99644 286 ILE B O 1
ATOM 5687 N N . ALA B 1 287 ? -59.02813 -27.10025 -37.43794 1.000 88.79171 287 ALA B N 1
ATOM 5688 C CA . ALA B 1 287 ? -57.59610 -26.96338 -37.11502 1.000 88.86482 287 ALA B CA 1
ATOM 5689 C C . ALA B 1 287 ? -57.33997 -25.54344 -36.63190 1.000 90.04778 287 ALA B C 1
ATOM 5690 O O . ALA B 1 287 ? -56.57989 -25.37259 -35.66994 1.000 89.41763 287 ALA B O 1
ATOM 5692 N N . GLN B 1 288 ? -57.96794 -24.57734 -37.28476 1.000 90.03899 288 GLN B N 1
ATOM 5693 C CA . GLN B 1 288 ? -57.79082 -23.15739 -36.89964 1.000 96.64222 288 GLN B CA 1
ATOM 5694 C C . GLN B 1 288 ? -58.35470 -22.94448 -35.49258 1.000 99.79000 288 GLN B C 1
ATOM 5695 O O . GLN B 1 288 ? -57.73160 -22.20360 -34.71555 1.000 96.18265 288 GLN B O 1
ATOM 5701 N N . ASP B 1 289 ? -59.48473 -23.58143 -35.18756 1.000 101.46511 289 ASP B N 1
ATOM 5702 C CA . ASP B 1 289 ? -60.09162 -23.44452 -33.83850 1.000 102.24984 289 ASP B CA 1
ATOM 5703 C C . ASP B 1 289 ? -59.12659 -24.01369 -32.79863 1.000 100.14575 289 ASP B C 1
ATOM 5704 O O . ASP B 1 289 ? -58.75547 -23.27581 -31.87158 1.000 101.12844 289 ASP B O 1
ATOM 5709 N N . PHE B 1 290 ? -58.71769 -25.26971 -32.96778 1.000 95.49066 290 PHE B N 1
ATOM 5710 C CA . PHE B 1 290 ? -57.83767 -25.90687 -31.95790 1.000 93.80747 290 PHE B CA 1
ATOM 5711 C C . PHE B 1 290 ? -56.50961 -25.14996 -31.91592 1.000 90.81434 290 PHE B C 1
ATOM 5712 O O . PHE B 1 290 ? -55.97652 -24.92011 -30.82094 1.000 89.82633 290 PHE B O 1
ATOM 5720 N N . GLY B 1 291 ? -56.00866 -24.76289 -33.08392 1.000 87.16259 291 GLY B N 1
ATOM 5721 C CA . GLY B 1 291 ? -54.71162 -24.07697 -33.13194 1.000 88.39236 291 GLY B CA 1
ATOM 5722 C C . GLY B 1 291 ? -54.74547 -22.80105 -32.32382 1.000 96.85380 291 GLY B C 1
ATOM 5723 O O . GLY B 1 291 ? -53.88340 -22.63620 -31.44486 1.000 95.99647 291 GLY B O 1
ATOM 5724 N N . ARG B 1 292 ? -55.70943 -21.92595 -32.61066 1.000 105.53988 292 ARG B N 1
ATOM 5725 C CA . ARG B 1 292 ? -55.75929 -20.61102 -31.92453 1.000 105.41544 292 ARG B CA 1
ATOM 5726 C C . ARG B 1 292 ? -55.78020 -20.88816 -30.43056 1.000 106.03723 292 ARG B C 1
ATOM 5727 O O . ARG B 1 292 ? -55.00811 -20.25329 -29.69955 1.000 106.32232 292 ARG B O 1
ATOM 5735 N N . ARG B 1 293 ? -56.61824 -21.83514 -30.01259 1.000 94.99730 293 ARG B N 1
ATOM 5736 C CA . ARG B 1 293 ? -56.65217 -22.22128 -28.58563 1.000 93.31819 293 ARG B CA 1
ATOM 5737 C C . ARG B 1 293 ? -55.23517 -22.60542 -28.15176 1.000 94.31601 293 ARG B C 1
ATOM 5738 O O . ARG B 1 293 ? -54.82606 -22.18856 -27.05975 1.000 93.91078 293 ARG B O 1
ATOM 5746 N N . TYR B 1 294 ? -54.54828 -23.44540 -28.92889 1.000 91.56705 294 TYR B N 1
ATOM 5747 C CA . TYR B 1 294 ? -53.21728 -23.92553 -28.47703 1.000 89.70487 294 TYR B CA 1
ATOM 5748 C C . TYR B 1 294 ? -52.34617 -22.71363 -28.16898 1.000 88.92835 294 TYR B C 1
ATOM 5749 O O . TYR B 1 294 ? -51.62411 -22.73677 -27.17003 1.000 92.27480 294 TYR B O 1
ATOM 5758 N N . GLN B 1 295 ? -52.43916 -21.68554 -29.01187 1.000 90.59301 295 GLN B N 1
ATOM 5759 C CA . GLN B 1 295 ? -51.58906 -20.48461 -28.84781 1.000 88.77534 295 GLN B CA 1
ATOM 5760 C C . GLN B 1 295 ? -51.97292 -19.79171 -27.54272 1.000 94.09653 295 GLN B C 1
ATOM 5761 O O . GLN B 1 295 ? -51.08984 -19.19684 -26.90972 1.000 92.37366 295 GLN B O 1
ATOM 5767 N N . ALA B 1 296 ? -53.23890 -19.86966 -27.15363 1.000 96.79296 296 ALA B N 1
ATOM 5768 C CA . ALA B 1 296 ? -53.66277 -19.12775 -25.94653 1.000 94.99737 296 ALA B CA 1
ATOM 5769 C C . ALA B 1 296 ? -52.96072 -19.70192 -24.72564 1.000 97.96395 296 ALA B C 1
ATOM 5770 O O . ALA B 1 296 ? -52.60160 -18.92303 -23.82759 1.000 106.35179 296 ALA B O 1
ATOM 5772 N N . MET B 1 297 ? -52.74681 -21.01494 -24.71178 1.000 92.00661 297 MET B N 1
ATOM 5773 C CA . MET B 1 297 ? -52.15278 -21.67409 -23.52489 1.000 97.14965 297 MET B CA 1
ATOM 5774 C C . MET B 1 297 ? -50.66475 -21.33720 -23.45896 1.000 99.06635 297 MET B C 1
ATOM 5775 O O . MET B 1 297 ? -49.98372 -21.85134 -22.56006 1.000 103.25666 297 MET B O 1
ATOM 5780 N N . ALA B 1 298 ? -50.19375 -20.48015 -24.35891 1.000 100.18643 298 ALA B N 1
ATOM 5781 C CA . ALA B 1 298 ? -48.74873 -20.17625 -24.42098 1.000 100.30266 298 ALA B CA 1
ATOM 5782 C C . ALA B 1 298 ? -48.25360 -19.67341 -23.07096 1.000 104.08710 298 ALA B C 1
ATOM 5783 O O . ALA B 1 298 ? -47.20761 -20.14853 -22.61808 1.000 108.70204 298 ALA B O 1
ATOM 5785 N N . SER B 1 299 ? -48.97649 -18.74042 -22.45882 1.000 98.75403 299 SER B N 1
ATOM 5786 C CA . SER B 1 299 ? -48.48336 -18.14958 -21.18880 1.000 108.89251 299 SER B CA 1
ATOM 5787 C C . SER B 1 299 ? -48.22137 -19.25770 -20.17093 1.000 111.50303 299 SER B C 1
ATOM 5788 O O . SER B 1 299 ? -47.16232 -19.22784 -19.52400 1.000 108.20363 299 SER B O 1
ATOM 5791 N N . ILE B 1 300 ? -49.15643 -20.19665 -20.04395 1.000 111.87888 300 ILE B N 1
ATOM 5792 C CA . ILE B 1 300 ? -49.01344 -21.28775 -19.04207 1.000 110.31132 300 ILE B CA 1
ATOM 5793 C C . ILE B 1 300 ? -47.67650 -21.97282 -19.29923 1.000 109.87152 300 ILE B C 1
ATOM 5794 O O . ILE B 1 300 ? -46.96746 -22.28597 -18.32831 1.000 115.98189 300 ILE B O 1
ATOM 5799 N N . MET B 1 301 ? -47.35261 -22.18272 -20.57127 1.000 107.62212 301 MET B N 1
ATOM 5800 C CA . MET B 1 301 ? -46.08668 -22.85977 -20.94143 1.000 107.99956 301 MET B CA 1
ATOM 5801 C C . MET B 1 301 ? -44.94861 -21.83186 -20.93941 1.000 110.78207 301 MET B C 1
ATOM 5802 O O . MET B 1 301 ? -44.19354 -21.8170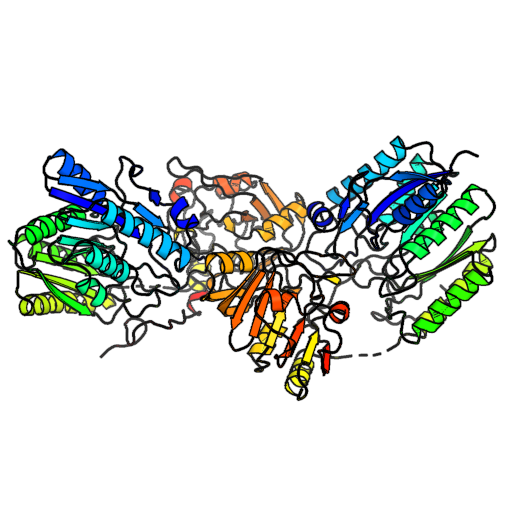1 -19.95246 1.000 110.78718 301 MET B O 1
ATOM 5807 N N . ARG B 1 308 ? -34.68191 -20.60643 -12.21700 1.000 128.69329 308 ARG B N 1
ATOM 5808 C CA . ARG B 1 308 ? -34.29598 -20.20633 -13.59799 1.000 130.24698 308 ARG B CA 1
ATOM 5809 C C . ARG B 1 308 ? -32.93093 -19.51243 -13.55802 1.000 134.51260 308 ARG B C 1
ATOM 5810 O O . ARG B 1 308 ? -32.65893 -18.69236 -14.45296 1.000 134.51103 308 ARG B O 1
ATOM 5818 N N . SER B 1 309 ? -32.11188 -19.83258 -12.55311 1.000 139.05140 309 SER B N 1
ATOM 5819 C CA . SER B 1 309 ? -30.75183 -19.24469 -12.44015 1.000 136.95903 309 SER B CA 1
ATOM 5820 C C . SER B 1 309 ? -29.81785 -20.22983 -11.73931 1.000 136.43428 309 SER B C 1
ATOM 5821 O O . SER B 1 309 ? -30.10380 -20.60492 -10.58732 1.000 137.66767 309 SER B O 1
ATOM 5824 N N . PHE B 1 310 ? -28.73292 -20.60984 -12.40842 1.000 131.24877 310 PHE B N 1
ATOM 5825 C CA . PHE B 1 310 ? -27.79495 -21.59396 -11.81558 1.000 123.79855 310 PHE B CA 1
ATOM 5826 C C . PHE B 1 310 ? -27.41482 -21.08212 -10.43156 1.000 125.14407 310 PHE B C 1
ATOM 5827 O O . PHE B 1 310 ? -27.47481 -21.85721 -9.46063 1.000 122.54343 310 PHE B O 1
ATOM 5835 N N . ALA B 1 311 ? -27.06072 -19.80116 -10.35446 1.000 126.30069 311 ALA B N 1
ATOM 5836 C CA . ALA B 1 311 ? -26.61159 -19.23831 -9.06444 1.000 128.10866 311 ALA B CA 1
ATOM 5837 C C . ALA B 1 311 ? -27.76953 -19.27733 -8.06436 1.000 127.09919 311 ALA B C 1
ATOM 5838 O O . ALA B 1 311 ? -27.56448 -19.71546 -6.91942 1.000 126.85549 311 ALA B O 1
ATOM 5840 N N . ALA B 1 312 ? -28.95153 -18.85620 -8.50423 1.000 126.29005 312 ALA B N 1
ATOM 5841 C CA . ALA B 1 312 ? -30.11947 -18.88821 -7.60516 1.000 124.63593 312 ALA B CA 1
ATOM 5842 C C . ALA B 1 312 ? -30.13051 -20.24727 -6.91829 1.000 129.59822 312 ALA B C 1
ATOM 5843 O O . ALA B 1 312 ? -30.30143 -20.28938 -5.68928 1.000 129.46858 312 ALA B O 1
ATOM 5845 N N . ASP B 1 313 ? -29.91564 -21.31121 -7.68741 1.000 126.20542 313 ASP B N 1
ATOM 5846 C CA . ASP B 1 313 ? -29.96670 -22.67827 -7.11054 1.000 127.44981 313 ASP B CA 1
ATOM 5847 C C . ASP B 1 313 ? -28.76665 -22.88444 -6.18364 1.000 126.56318 313 ASP B C 1
ATOM 5848 O O . ASP B 1 313 ? -28.95661 -23.44654 -5.08968 1.000 126.30489 313 ASP B O 1
ATOM 5853 N N . ILE B 1 314 ? -27.57965 -22.43549 -6.60068 1.000 129.13602 314 ILE B N 1
ATOM 5854 C CA . ILE B 1 314 ? -26.35061 -22.67665 -5.79279 1.000 126.98560 314 ILE B CA 1
ATOM 5855 C C . ILE B 1 314 ? -26.61047 -22.21577 -4.35973 1.000 127.56691 314 ILE B C 1
ATOM 5856 O O . ILE B 1 314 ? -26.09945 -22.85990 -3.43483 1.000 128.76024 314 ILE B O 1
ATOM 5861 N N . GLU B 1 315 ? -27.38139 -21.13573 -4.20157 1.000 127.65445 315 GLU B N 1
ATOM 5862 C CA . GLU B 1 315 ? -27.65125 -20.59485 -2.84650 1.000 133.93862 315 GLU B CA 1
ATOM 5863 C C . GLU B 1 315 ? -28.54827 -21.57686 -2.09553 1.000 133.77825 315 GLU B C 1
ATOM 5864 O O . GLU B 1 315 ? -28.19622 -21.93999 -0.96059 1.000 132.94961 315 GLU B O 1
ATOM 5870 N N . LEU B 1 316 ? -29.64934 -21.99572 -2.71749 1.000 131.43614 316 LEU B N 1
ATOM 5871 C CA . LEU B 1 316 ? -30.57336 -22.88772 -2.02652 1.000 131.10835 316 LEU B CA 1
ATOM 5872 C C . LEU B 1 316 ? -29.83141 -24.10283 -1.47569 1.000 130.67183 316 LEU B C 1
ATOM 5873 O O . LEU B 1 316 ? -30.05535 -24.51292 -0.33471 1.000 133.20981 316 LEU B O 1
ATOM 5878 N N . ALA B 1 317 ? -28.94550 -24.68481 -2.27980 1.000 132.15122 317 ALA B N 1
ATOM 5879 C CA . ALA B 1 317 ? -28.13855 -25.80791 -1.81397 1.000 131.20881 317 ALA B CA 1
ATOM 5880 C C . ALA B 1 317 ? -27.18044 -25.38609 -0.70700 1.000 131.85631 317 ALA B C 1
ATOM 5881 O O . ALA B 1 317 ? -27.01142 -26.10120 0.28692 1.000 127.15257 317 ALA B O 1
ATOM 5883 N N . LYS B 1 318 ? -26.61537 -24.18811 -0.87192 1.000 131.84629 318 LYS B N 1
ATOM 5884 C CA . LYS B 1 318 ? -25.62926 -23.65428 0.09906 1.000 133.94415 318 LYS B CA 1
ATOM 5885 C C . LYS B 1 318 ? -26.35914 -23.17735 1.34816 1.000 141.05143 318 LYS B C 1
ATOM 5886 O O . LYS B 1 318 ? -26.44504 -21.95636 1.55929 1.000 145.25474 318 LYS B O 1
ATOM 5892 N N . ALA B 1 319 ? -26.90815 -24.10939 2.11711 1.000 141.92983 319 ALA B N 1
ATOM 5893 C CA . ALA B 1 319 ? -27.55604 -23.75647 3.39619 1.000 140.02553 319 ALA B CA 1
ATOM 5894 C C . ALA B 1 319 ? -27.12605 -24.84359 4.37305 1.000 141.39398 319 ALA B C 1
ATOM 5895 O O . ALA B 1 319 ? -26.67495 -24.49973 5.47805 1.000 145.61234 319 ALA B O 1
ATOM 5897 N N . ALA B 1 320 ? -27.15517 -26.10354 3.91893 1.000 140.93603 320 ALA B N 1
ATOM 5898 C CA . ALA B 1 320 ? -26.68219 -27.25566 4.72679 1.000 134.46005 320 ALA B CA 1
ATOM 5899 C C . ALA B 1 320 ? -27.72615 -27.62769 5.77382 1.000 141.27011 320 ALA B C 1
ATOM 5900 O O . ALA B 1 320 ? -27.44915 -28.51779 6.59272 1.000 150.25595 320 ALA B O 1
ATOM 5902 N N . THR B 1 321 ? -28.89011 -26.98560 5.71497 1.000 145.40923 321 THR B N 1
ATOM 5903 C CA . THR B 1 321 ? -29.96906 -27.29862 6.68201 1.000 152.68298 321 THR B CA 1
ATOM 5904 C C . THR B 1 321 ? -30.17017 -28.81360 6.69388 1.000 157.31132 321 THR B C 1
ATOM 5905 O O . THR B 1 321 ? -30.21813 -29.38771 7.79582 1.000 148.70992 321 THR B O 1
ATOM 5909 N N . ALA B 1 322 ? -30.25029 -29.42948 5.50982 1.000 153.81964 322 ALA B N 1
ATOM 5910 C CA . ALA B 1 322 ? -30.44840 -30.89546 5.41169 1.000 152.51446 322 ALA B CA 1
ATOM 5911 C C . ALA B 1 322 ? -29.08646 -31.58855 5.35753 1.000 157.90975 322 ALA B C 1
ATOM 5912 O O . ALA B 1 322 ? -28.22048 -31.13053 4.58951 1.000 148.10821 322 ALA B O 1
ATOM 5914 N N . TYR B 1 323 ? -28.91048 -32.64864 6.14541 1.000 197.56847 323 TYR B N 1
ATOM 5915 C CA . TYR B 1 323 ? -27.58352 -33.31274 6.19626 1.000 196.95987 323 TYR B CA 1
ATOM 5916 C C . TYR B 1 323 ? -27.21865 -33.77062 4.78519 1.000 196.96680 323 TYR B C 1
ATOM 5917 O O . TYR B 1 323 ? -26.26565 -33.19764 4.24918 1.000 197.49809 323 TYR B O 1
ATOM 5926 N N . PRO B 1 324 ? -27.91576 -34.74151 4.15014 1.000 157.44872 324 PRO B N 1
ATOM 5927 C CA . PRO B 1 324 ? -27.62489 -35.11740 2.76408 1.000 145.72812 324 PRO B CA 1
ATOM 5928 C C . PRO B 1 324 ? -28.57391 -34.44123 1.76122 1.000 128.09096 324 PRO B C 1
ATOM 5929 O O . PRO B 1 324 ? -29.68595 -34.90814 1.61425 1.000 123.38684 324 PRO B O 1
ATOM 5933 N N . VAL B 1 328 ? -29.01755 -32.57312 -9.25557 1.000 89.28396 328 VAL B N 1
ATOM 5934 C CA . VAL B 1 328 ? -29.19270 -33.56000 -10.36066 1.000 104.60197 328 VAL B CA 1
ATOM 5935 C C . VAL B 1 328 ? -28.47975 -33.06593 -11.62066 1.000 103.37023 328 VAL B C 1
ATOM 5936 O O . VAL B 1 328 ? -28.15187 -33.90187 -12.47976 1.000 102.91000 328 VAL B O 1
ATOM 5940 N N . ASP B 1 329 ? -28.25366 -31.75794 -11.73054 1.000 101.40752 329 ASP B N 1
ATOM 5941 C CA . ASP B 1 329 ? -27.67171 -31.21686 -12.98353 1.000 100.69474 329 ASP B CA 1
ATOM 5942 C C . ASP B 1 329 ? -28.43884 -31.88069 -14.12554 1.000 103.67515 329 ASP B C 1
ATOM 5943 O O . ASP B 1 329 ? -27.80694 -32.42664 -15.03964 1.000 104.84537 329 ASP B O 1
ATOM 5948 N N . SER B 1 330 ? -29.76783 -31.86260 -14.03045 1.000 106.22256 330 SER B N 1
ATOM 5949 C CA . SER B 1 330 ? -30.59295 -32.45744 -15.10645 1.000 104.77897 330 SER B CA 1
ATOM 5950 C C . SER B 1 330 ? -30.07501 -31.94935 -16.44844 1.000 107.18824 330 SER B C 1
ATOM 5951 O O . SER B 1 330 ? -30.06213 -32.72925 -17.42051 1.000 109.65901 330 SER B O 1
ATOM 5954 N N . SER B 1 331 ? -29.66392 -30.68637 -16.48634 1.000 105.47077 331 SER B N 1
ATOM 5955 C CA . SER B 1 331 ? -29.12897 -30.10429 -17.73932 1.000 105.20383 331 SER B CA 1
ATOM 5956 C C . SER B 1 331 ? -28.11908 -31.06530 -18.37649 1.000 98.99887 331 SER B C 1
ATOM 5957 O O . SER B 1 331 ? -27.91916 -30.96919 -19.59649 1.000 100.39614 331 SER B O 1
ATOM 5960 N N . ASP B 1 332 ? -27.51309 -31.95342 -17.58762 1.000 97.28627 332 ASP B N 1
ATOM 5961 C CA . ASP B 1 332 ? -26.45719 -32.83644 -18.14978 1.000 96.88491 332 ASP B CA 1
ATOM 5962 C C . ASP B 1 332 ? -26.82327 -34.29944 -17.87789 1.000 95.49794 332 ASP B C 1
ATOM 5963 O O . ASP B 1 332 ? -25.94430 -35.04954 -17.43003 1.000 95.36442 332 ASP B O 1
ATOM 5968 N N . ASN B 1 333 ? -28.06932 -34.68132 -18.15684 1.000 99.83394 333 ASN B N 1
ATOM 5969 C CA . ASN B 1 333 ? -28.51141 -36.08231 -17.94595 1.000 99.92708 333 ASN B CA 1
ATOM 5970 C C . ASN B 1 333 ? -28.12255 -36.93722 -19.15006 1.000 95.98781 333 ASN B C 1
ATOM 5971 O O . ASN B 1 333 ? -28.59661 -36.64708 -20.25900 1.000 85.59778 333 ASN B O 1
ATOM 5976 N N . PRO B 1 334 ? -27.30461 -37.99030 -18.97122 1.000 98.10173 334 PRO B N 1
ATOM 5977 C CA . PRO B 1 334 ? -26.97875 -38.88721 -20.07533 1.000 94.94205 334 PRO B CA 1
ATOM 5978 C C . PRO B 1 334 ? -28.24484 -39.47306 -20.71430 1.000 98.25844 334 PRO B C 1
ATOM 5979 O O . PRO B 1 334 ? -28.24094 -39.69094 -21.90732 1.000 102.44572 334 PRO B O 1
ATOM 5983 N N . GLY B 1 335 ? -29.29180 -39.70206 -19.92225 1.000 95.47624 335 GLY B N 1
ATOM 5984 C CA . GLY B 1 335 ? -30.52888 -40.32392 -20.43622 1.000 89.86092 335 GLY B CA 1
ATOM 5985 C C . GLY B 1 335 ? -31.24789 -39.45477 -21.45109 1.000 89.00396 335 GLY B C 1
ATOM 5986 O O . GLY B 1 335 ? -32.04098 -40.00064 -22.22909 1.000 94.57025 335 GLY B O 1
ATOM 5987 N N . GLY B 1 336 ? -30.99779 -38.15079 -21.42798 1.000 86.70682 336 GLY B N 1
ATOM 5988 C CA . GLY B 1 336 ? -31.65680 -37.22766 -22.36684 1.000 76.28292 336 GLY B CA 1
ATOM 5989 C C . GLY B 1 336 ? -30.74685 -36.85061 -23.51687 1.000 87.97491 336 GLY B C 1
ATOM 5990 O O . GLY B 1 336 ? -31.17485 -36.05349 -24.36676 1.000 89.55255 336 GLY B O 1
ATOM 5991 N N . GLY B 1 337 ? -29.52789 -37.39169 -23.53701 1.000 84.06393 337 GLY B N 1
ATOM 5992 C CA . GLY B 1 337 ? -28.62695 -37.13664 -24.67304 1.000 76.95944 337 GLY B CA 1
ATOM 5993 C C . GLY B 1 337 ? -27.51286 -36.17376 -24.32803 1.000 79.74809 337 GLY B C 1
ATOM 5994 O O . GLY B 1 337 ? -26.71290 -35.86073 -25.22105 1.000 80.12321 337 GLY B O 1
ATOM 5995 N N . ALA B 1 338 ? -27.43774 -35.75189 -23.06999 1.000 87.65670 338 ALA B N 1
ATOM 5996 C CA . ALA B 1 338 ? -26.31665 -34.88100 -22.66999 1.000 81.86265 338 ALA B CA 1
ATOM 5997 C C . ALA B 1 338 ? -25.05770 -35.73011 -22.50916 1.000 78.85068 338 ALA B C 1
ATOM 5998 O O . ALA B 1 338 ? -25.18777 -36.93013 -22.23927 1.000 82.30254 338 ALA B O 1
ATOM 6000 N N . SER B 1 339 ? -23.89067 -35.11917 -22.68718 1.000 70.42415 339 SER B N 1
ATOM 6001 C CA . SER B 1 339 ? -22.60971 -35.86027 -22.59834 1.000 73.49092 339 SER B CA 1
ATOM 6002 C C . SER B 1 339 ? -22.33664 -36.28743 -21.15740 1.000 78.80910 339 SER B C 1
ATOM 6003 O O . SER B 1 339 ? -21.65870 -37.30350 -20.96255 1.000 74.13653 339 SER B O 1
ATOM 6006 N N . GLY B 1 340 ? -22.85152 -35.53349 -20.18629 1.000 83.36558 340 GLY B N 1
ATOM 6007 C CA . GLY B 1 340 ? -22.58645 -35.85065 -18.77334 1.000 83.19068 340 GLY B CA 1
ATOM 6008 C C . GLY B 1 340 ? -21.19039 -35.42479 -18.37740 1.000 82.40263 340 GLY B C 1
ATOM 6009 O O . GLY B 1 340 ? -20.45541 -36.25789 -17.81753 1.000 79.04922 340 GLY B O 1
ATOM 6010 N N . ASP B 1 341 ? -20.83732 -34.17478 -18.66930 1.000 82.30726 341 ASP B N 1
ATOM 6011 C CA . ASP B 1 341 ? -19.45527 -33.71191 -18.40935 1.000 69.70492 341 ASP B CA 1
ATOM 6012 C C . ASP B 1 341 ? -19.42214 -32.21494 -18.11121 1.000 75.03822 341 ASP B C 1
ATOM 6013 O O . ASP B 1 341 ? -18.31709 -31.69403 -17.91923 1.000 75.78651 341 ASP B O 1
ATOM 6018 N N . ASN B 1 342 ? -20.57409 -31.54786 -18.09006 1.000 75.67322 342 ASN B N 1
ATOM 6019 C CA . ASN B 1 342 ? -20.56697 -30.11490 -17.70192 1.000 77.30069 342 ASN B CA 1
ATOM 6020 C C . ASN B 1 342 ? -20.14586 -30.05207 -16.23995 1.000 80.07591 342 ASN B C 1
ATOM 6021 O O . ASN B 1 342 ? -20.96582 -30.39310 -15.37592 1.000 80.30186 342 ASN B O 1
ATOM 6026 N N . MET B 1 343 ? -18.90181 -29.65918 -15.99499 1.000 76.51116 343 MET B N 1
ATOM 6027 C CA . MET B 1 343 ? -18.38872 -29.62835 -14.63803 1.000 82.06096 343 MET B CA 1
ATOM 6028 C C . MET B 1 343 ? -18.73857 -28.34940 -13.89488 1.000 87.99827 343 MET B C 1
ATOM 6029 O O . MET B 1 343 ? -18.19548 -28.13054 -12.80489 1.000 92.37738 343 MET B O 1
ATOM 6034 N N . ALA B 1 344 ? -19.64655 -27.52128 -14.42173 1.000 84.18804 344 ALA B N 1
ATOM 6035 C CA . ALA B 1 344 ? -20.01142 -26.28632 -13.73659 1.000 91.39955 344 ALA B CA 1
ATOM 6036 C C . ALA B 1 344 ? -20.48434 -26.57643 -12.31958 1.000 98.53836 344 ALA B C 1
ATOM 6037 O O . ALA B 1 344 ? -20.17222 -25.83154 -11.38053 1.000 95.73642 344 ALA B O 1
ATOM 6039 N N . LEU B 1 345 ? -21.23240 -27.66939 -12.14464 1.000 95.14643 345 LEU B N 1
ATOM 6040 C CA . LEU B 1 345 ? -21.69634 -28.06349 -10.81464 1.000 93.79774 345 LEU B CA 1
ATOM 6041 C C . LEU B 1 345 ? -20.52229 -28.33466 -9.88775 1.000 91.54536 345 LEU B C 1
ATOM 6042 O O . LEU B 1 345 ? -20.39018 -27.69778 -8.83870 1.000 97.51317 345 LEU B O 1
ATOM 6047 N N . ALA B 1 346 ? -19.65239 -29.27669 -10.25790 1.000 94.36293 346 ALA B N 1
ATOM 6048 C CA . ALA B 1 346 ? -18.48135 -29.58485 -9.43702 1.000 96.85172 346 ALA B CA 1
ATOM 6049 C C . ALA B 1 346 ? -17.66524 -28.33094 -9.13795 1.000 103.58364 346 ALA B C 1
ATOM 6050 O O . ALA B 1 346 ? -17.22015 -28.13008 -8.00496 1.000 99.99519 346 ALA B O 1
ATOM 6052 N N . ARG B 1 347 ? -17.46725 -27.46886 -10.13988 1.000 100.78383 347 ARG B N 1
ATOM 6053 C CA . ARG B 1 347 ? -16.70315 -26.24493 -9.90081 1.000 105.36614 347 ARG B CA 1
ATOM 6054 C C . ARG B 1 347 ? -17.39301 -25.34998 -8.87468 1.000 108.66630 347 ARG B C 1
ATOM 6055 O O . ARG B 1 347 ? -16.72791 -24.76012 -8.01367 1.000 112.11497 347 ARG B O 1
ATOM 6063 N N . ALA B 1 348 ? -18.72301 -25.22288 -8.95657 1.000 106.11934 348 ALA B N 1
ATOM 6064 C CA . ALA B 1 348 ? -19.45588 -24.43393 -7.96944 1.000 110.26121 348 ALA B CA 1
ATOM 6065 C C . ALA B 1 348 ? -19.33283 -25.02807 -6.57051 1.000 116.58669 348 ALA B C 1
ATOM 6066 O O . ALA B 1 348 ? -19.31071 -24.28817 -5.57644 1.000 116.46755 348 ALA B O 1
ATOM 6068 N N . MET B 1 349 ? -19.26191 -26.36209 -6.46865 1.000 107.71402 349 MET B N 1
ATOM 6069 C CA . MET B 1 349 ? -19.12087 -27.01222 -5.16772 1.000 103.83016 349 MET B CA 1
ATOM 6070 C C . MET B 1 349 ? -17.78780 -26.65938 -4.51078 1.000 114.64054 349 MET B C 1
ATOM 6071 O O . MET B 1 349 ? -17.75269 -26.30750 -3.32475 1.000 124.34538 349 MET B O 1
ATOM 6076 N N . LEU B 1 350 ? -16.68285 -26.71739 -5.25286 1.000 109.27966 350 LEU B N 1
ATOM 6077 C CA . LEU B 1 350 ? -15.40879 -26.34554 -4.63891 1.000 112.02850 350 LEU B CA 1
ATOM 6078 C C . LEU B 1 350 ? -15.35466 -24.85257 -4.33277 1.000 121.72241 350 LEU B C 1
ATOM 6079 O O . LEU B 1 350 ? -14.65756 -24.43571 -3.39878 1.000 122.86363 350 LEU B O 1
ATOM 6084 N N . ASP B 1 351 ? -16.13766 -24.07444 -5.07564 1.000 125.45016 351 ASP B N 1
ATOM 6085 C CA . ASP B 1 351 ? -16.18154 -22.60146 -4.86149 1.000 128.92837 351 ASP B CA 1
ATOM 6086 C C . ASP B 1 351 ? -17.02843 -22.28652 -3.62640 1.000 137.56609 351 ASP B C 1
ATOM 6087 O O . ASP B 1 351 ? -16.65831 -21.35862 -2.88634 1.000 139.96950 351 ASP B O 1
ATOM 6092 N N . ASN B 1 352 ? -18.12947 -23.02346 -3.43040 1.000 143.74280 352 ASN B N 1
ATOM 6093 C CA . ASN B 1 352 ? -18.97237 -22.83952 -2.22232 1.000 143.90406 352 ASN B CA 1
ATOM 6094 C C . ASN B 1 352 ? -18.33234 -23.62568 -1.07244 1.000 148.62246 352 ASN B C 1
ATOM 6095 O O . ASN B 1 352 ? -18.79025 -23.46976 0.07460 1.000 143.70843 352 ASN B O 1
ATOM 6100 N N . ASP B 1 353 ? -17.42843 -24.54771 -1.40260 1.000 135.66078 353 ASP B N 1
ATOM 6101 C CA . ASP B 1 353 ? -16.87342 -25.44985 -0.36072 1.000 134.24511 353 ASP B CA 1
ATOM 6102 C C . ASP B 1 353 ? -18.02745 -26.32082 0.12527 1.000 127.21921 353 ASP B C 1
ATOM 6103 O O . ASP B 1 353 ? -18.12138 -26.56093 1.33725 1.000 124.21870 353 ASP B O 1
ATOM 6108 N N . LEU B 1 354 ? -18.88155 -26.76267 -0.79771 1.000 126.76248 354 LEU B N 1
ATOM 6109 C CA . LEU B 1 354 ? -19.98659 -27.68063 -0.44072 1.000 119.71145 354 LEU B CA 1
ATOM 6110 C C . LEU B 1 354 ? -19.39767 -29.07768 -0.27490 1.000 118.55839 354 LEU B C 1
ATOM 6111 O O . LEU B 1 354 ? -19.69579 -29.94658 -1.10497 1.000 112.74927 354 LEU B O 1
ATOM 6116 N N . VAL B 1 355 ? -18.57261 -29.26184 0.75102 1.000 114.45814 355 VAL B N 1
ATOM 6117 C CA . VAL B 1 355 ? -17.98269 -30.60591 1.02385 1.000 117.84385 355 VAL B CA 1
ATOM 6118 C C . VAL B 1 355 ? -18.27761 -30.95503 2.48584 1.000 124.66659 355 VAL B C 1
ATOM 6119 O O . VAL B 1 355 ? -18.66950 -30.04408 3.24095 1.000 122.74392 355 VAL B O 1
ATOM 6123 N N . PRO B 1 356 ? -18.12467 -32.22609 2.91770 1.000 129.70218 356 PRO B N 1
ATOM 6124 C CA . PRO B 1 356 ? -17.79481 -33.31602 2.00357 1.000 125.05497 356 PRO B CA 1
ATOM 6125 C C . PRO B 1 356 ? -18.86790 -33.44584 0.91663 1.000 125.05240 356 PRO B C 1
ATOM 6126 O O . PRO B 1 356 ? -20.01386 -33.15278 1.18574 1.000 125.35956 356 PRO B O 1
ATOM 6130 N N . SER B 1 357 ? -18.49302 -33.92575 -0.27344 1.000 121.08683 357 SER B N 1
ATOM 6131 C CA . SER B 1 357 ? -19.48710 -33.95157 -1.37837 1.000 120.39577 357 SER B CA 1
ATOM 6132 C C . SER B 1 357 ? -19.20725 -35.05649 -2.40450 1.000 114.66060 357 SER B C 1
ATOM 6133 O O . SER B 1 357 ? -18.07128 -35.55457 -2.43063 1.000 116.04731 357 SER B O 1
ATOM 6136 N N . CYS B 1 358 ? -20.21533 -35.41434 -3.21046 1.000 110.66519 358 CYS B N 1
ATOM 6137 C CA . CYS B 1 358 ? -20.07547 -36.44624 -4.27358 1.000 113.20413 358 CYS B CA 1
ATOM 6138 C C . CYS B 1 358 ? -20.41752 -35.79809 -5.61949 1.000 110.23096 358 CYS B C 1
ATOM 6139 O O . CYS B 1 358 ? -21.25946 -34.88303 -5.61334 1.000 104.14826 358 CYS B O 1
ATOM 6142 N N . ILE B 1 359 ? -19.82263 -36.26002 -6.72757 1.000 117.84819 359 ILE B N 1
ATOM 6143 C CA . ILE B 1 359 ? -20.04468 -35.56288 -8.03549 1.000 103.46400 359 ILE B CA 1
ATOM 6144 C C . ILE B 1 359 ? -21.02379 -36.33772 -8.92150 1.000 104.81857 359 ILE B C 1
ATOM 6145 O O . ILE B 1 359 ? -22.02778 -35.73061 -9.32437 1.000 108.90255 359 ILE B O 1
ATOM 6150 N N . GLY B 1 360 ? -20.73990 -37.60071 -9.24464 1.000 134.16764 360 GLY B N 1
ATOM 6151 C CA . GLY B 1 360 ? -21.62902 -38.34456 -10.16165 1.000 134.34980 360 GLY B CA 1
ATOM 6152 C C . GLY B 1 360 ? -20.84115 -39.18052 -11.14579 1.000 132.81695 360 GLY B C 1
ATOM 6153 O O . GLY B 1 360 ? -19.60214 -39.18462 -11.02788 1.000 133.17194 360 GLY B O 1
ATOM 6154 N N . PRO B 1 361 ? -21.47227 -39.89738 -12.09982 1.000 104.91391 361 PRO B N 1
ATOM 6155 C CA . PRO B 1 361 ? -20.71539 -40.62533 -13.11994 1.000 92.96654 361 PRO B CA 1
ATOM 6156 C C . PRO B 1 361 ? -20.29040 -39.66625 -14.24388 1.000 86.88104 361 PRO B C 1
ATOM 6157 O O . PRO B 1 361 ? -21.12843 -39.30612 -15.03878 1.000 96.13206 361 PRO B O 1
ATOM 6161 N N . ILE B 1 362 ? -19.01637 -39.26434 -14.27192 1.000 81.49757 362 ILE B N 1
ATOM 6162 C CA . ILE B 1 362 ? -18.53838 -38.28428 -15.29386 1.000 78.51622 362 ILE B CA 1
ATOM 6163 C C . ILE B 1 362 ? -17.88051 -39.04421 -16.43698 1.000 73.15003 362 ILE B C 1
ATOM 6164 O O . ILE B 1 362 ? -17.07155 -39.94129 -16.16513 1.000 73.45444 362 ILE B O 1
ATOM 6169 N N . TRP B 1 363 ? -18.22957 -38.68207 -17.66892 1.000 71.90982 363 TRP B N 1
ATOM 6170 C CA . TRP B 1 363 ? -17.67470 -39.37899 -18.85503 1.000 69.86310 363 TRP B CA 1
ATOM 6171 C C . TRP B 1 363 ? -16.43768 -38.63703 -19.36204 1.000 65.26762 363 TRP B C 1
ATOM 6172 O O . TRP B 1 363 ? -16.59966 -37.60795 -20.03093 1.000 61.82369 363 TRP B O 1
ATOM 6183 N N . ASP B 1 364 ? -15.25270 -39.13414 -19.01818 1.000 64.37473 364 ASP B N 1
ATOM 6184 C CA . ASP B 1 364 ? -13.99269 -38.55018 -19.52721 1.000 61.56508 364 ASP B CA 1
ATOM 6185 C C . ASP B 1 364 ? -13.03579 -39.71523 -19.73739 1.000 68.81184 364 ASP B C 1
ATOM 6186 O O . ASP B 1 364 ? -12.08774 -39.86537 -18.95647 1.000 72.83358 364 ASP B O 1
ATOM 6191 N N . PRO B 1 365 ? -13.26192 -40.54411 -20.76745 1.000 64.50320 365 PRO B N 1
ATOM 6192 C CA . PRO B 1 365 ? -12.41102 -41.69515 -21.00562 1.000 73.62162 365 PRO B CA 1
ATOM 6193 C C . PRO B 1 365 ? -10.92598 -41.39328 -20.74070 1.000 80.72055 365 PRO B C 1
ATOM 6194 O O . PRO B 1 365 ? -10.30298 -42.16939 -20.06182 1.000 90.91025 365 PRO B O 1
ATOM 6198 N N . LEU B 1 366 ? -10.40493 -40.28527 -21.26963 1.000 76.61489 366 LEU B N 1
ATOM 6199 C CA . LEU B 1 366 ? -8.96290 -39.95938 -21.11670 1.000 78.14759 366 LEU B CA 1
ATOM 6200 C C . LEU B 1 366 ? -8.61779 -39.86455 -19.63471 1.000 74.66260 366 LEU B C 1
ATOM 6201 O O . LEU B 1 366 ? -7.62780 -40.47566 -19.20984 1.000 82.91097 366 LEU B O 1
ATOM 6206 N N . ALA B 1 367 ? -9.40568 -39.10057 -18.88858 1.000 86.37737 367 ALA B N 1
ATOM 6207 C CA . ALA B 1 367 ? -9.13657 -38.95273 -17.44759 1.000 87.25803 367 ALA B CA 1
ATOM 6208 C C . ALA B 1 367 ? -8.95263 -40.35280 -16.85474 1.000 101.29770 367 ALA B C 1
ATOM 6209 O O . ALA B 1 367 ? -8.08658 -40.51695 -15.98081 1.000 105.42410 367 ALA B O 1
ATOM 6211 N N . VAL B 1 368 ? -9.72973 -41.31670 -17.33278 1.000 102.41376 368 VAL B N 1
ATOM 6212 C CA . VAL B 1 368 ? -9.59480 -42.71376 -16.83992 1.000 108.04981 368 VAL B CA 1
ATOM 6213 C C . VAL B 1 368 ? -8.19786 -43.21382 -17.21007 1.000 109.81605 368 VAL B C 1
ATOM 6214 O O . VAL B 1 368 ? -7.48083 -43.65796 -16.30416 1.000 113.71959 368 VAL B O 1
ATOM 6218 N N . GLN B 1 369 ? -7.82694 -43.10472 -18.48208 1.000 95.55287 369 GLN B N 1
ATOM 6219 C CA . GLN B 1 369 ? -6.49000 -43.57177 -18.92822 1.000 98.72903 369 GLN B CA 1
ATOM 6220 C C . GLN B 1 369 ? -5.44290 -42.98594 -17.98024 1.000 108.89044 369 GLN B C 1
ATOM 6221 O O . GLN B 1 369 ? -4.53792 -43.72504 -17.57737 1.000 115.48512 369 GLN B O 1
ATOM 6227 N N . LEU B 1 370 ? -5.59678 -41.72197 -17.59610 1.000 104.66452 370 LEU B N 1
ATOM 6228 C CA . LEU B 1 370 ? -4.55167 -41.06612 -16.76711 1.000 103.02757 370 LEU B CA 1
ATOM 6229 C C . LEU B 1 370 ? -4.67161 -41.51925 -15.31315 1.000 112.80749 370 LEU B C 1
ATOM 6230 O O . LEU B 1 370 ? -3.67160 -42.01738 -14.77727 1.000 122.83612 370 LEU B O 1
ATOM 6235 N N . GLY B 1 371 ? -5.84155 -41.35123 -14.70205 1.000 112.66177 371 GLY B N 1
ATOM 6236 C CA . GLY B 1 371 ? -5.98447 -41.68836 -13.27207 1.000 118.44109 371 GLY B CA 1
ATOM 6237 C C . GLY B 1 371 ? -5.41455 -43.05843 -12.96225 1.000 125.06802 371 GLY B C 1
ATOM 6238 O O . GLY B 1 371 ? -4.76049 -43.19958 -11.91631 1.000 129.58397 371 GLY B O 1
ATOM 6239 N N . PHE B 1 372 ? -5.65868 -44.03433 -13.83833 1.000 138.61528 372 PHE B N 1
ATOM 6240 C CA . PHE B 1 372 ? -5.12976 -45.40639 -13.64350 1.000 139.23939 372 PHE B CA 1
ATOM 6241 C C . PHE B 1 372 ? -3.60977 -45.39248 -13.79060 1.000 143.06002 372 PHE B C 1
ATOM 6242 O O . PHE B 1 372 ? -2.92175 -45.92061 -12.90170 1.000 146.07494 372 PHE B O 1
ATOM 6250 N N . GLU B 1 373 ? -3.10481 -44.78841 -14.86658 1.000 127.63186 373 GLU B N 1
ATOM 6251 C CA . GLU B 1 373 ? -1.63782 -44.79449 -15.11268 1.000 124.76941 373 GLU B CA 1
ATOM 6252 C C . GLU B 1 373 ? -0.94569 -44.16066 -13.90567 1.000 123.20013 373 GLU B C 1
ATOM 6253 O O . GLU B 1 373 ? 0.23130 -44.47976 -13.67278 1.000 114.89875 373 GLU B O 1
ATOM 6259 N N . ALA B 1 374 ? -1.66658 -43.32068 -13.16054 1.000 127.06998 374 ALA B N 1
ATOM 6260 C CA . ALA B 1 374 ? -1.10945 -42.68884 -11.94451 1.000 127.13472 374 ALA B CA 1
ATOM 6261 C C . ALA B 1 374 ? -1.00945 -43.71595 -10.81462 1.000 133.64526 374 ALA B C 1
ATOM 6262 O O . ALA B 1 374 ? 0.01060 -43.71109 -10.10969 1.000 132.52333 374 ALA B O 1
ATOM 6264 N N . GLY B 1 375 ? -2.04149 -44.54390 -10.63963 1.000 142.34489 375 GLY B N 1
ATOM 6265 C CA . GLY B 1 375 ? -2.05149 -45.57300 -9.57973 1.000 147.70666 375 GLY B CA 1
ATOM 6266 C C . GLY B 1 375 ? -2.91538 -45.14905 -8.40463 1.000 149.41712 375 GLY B C 1
ATOM 6267 O O . GLY B 1 375 ? -3.22929 -43.94804 -8.31649 1.000 154.42196 375 GLY B O 1
ATOM 6268 N N . LEU B 1 376 ? -3.27538 -46.09211 -7.52969 1.000 135.17751 376 LEU B N 1
ATOM 6269 C CA . LEU B 1 376 ? -4.17928 -45.77616 -6.39160 1.000 139.26797 376 LEU B CA 1
ATOM 6270 C C . LEU B 1 376 ? -3.51814 -44.72730 -5.48954 1.000 145.63051 376 LEU B C 1
ATOM 6271 O O . LEU B 1 376 ? -2.27914 -44.75840 -5.35463 1.000 144.82332 376 LEU B O 1
ATOM 6276 N N . GLY B 1 377 ? -4.32304 -43.83530 -4.89840 1.000 149.94690 377 GLY B N 1
ATOM 6277 C CA . GLY B 1 377 ? -3.78490 -42.79042 -4.00434 1.000 141.08581 377 GLY B CA 1
ATOM 6278 C C . GLY B 1 377 ? -2.78089 -41.89242 -4.71132 1.000 147.00665 377 GLY B C 1
ATOM 6279 O O . GLY B 1 377 ? -1.74183 -41.58056 -4.09936 1.000 143.66251 377 GLY B O 1
ATOM 6280 N N . ALA B 1 378 ? -3.07795 -41.49428 -5.95126 1.000 142.26216 378 ALA B N 1
ATOM 6281 C CA . ALA B 1 378 ? -2.14894 -40.63427 -6.72624 1.000 137.43580 378 ALA B CA 1
ATOM 6282 C C . ALA B 1 378 ? -2.58783 -39.17025 -6.62306 1.000 136.74465 378 ALA B C 1
ATOM 6283 O O . ALA B 1 378 ? -3.66185 -38.83412 -7.16496 1.000 141.80936 378 ALA B O 1
ATOM 6285 N N . ASP B 1 379 ? -1.78073 -38.33937 -5.95804 1.000 131.50425 379 ASP B N 1
ATOM 6286 C CA . ASP B 1 379 ? -2.10361 -36.89336 -5.81788 1.000 133.93392 379 ASP B CA 1
ATOM 6287 C C . ASP B 1 379 ? -1.52264 -36.13229 -7.01384 1.000 138.90187 379 ASP B C 1
ATOM 6288 O O . ASP B 1 379 ? -0.44059 -35.53538 -6.85886 1.000 138.58603 379 ASP B O 1
ATOM 6293 N N . PHE B 1 380 ? -2.21273 -36.16613 -8.15780 1.000 138.86030 380 PHE B N 1
ATOM 6294 C CA . PHE B 1 380 ? -1.71576 -35.48704 -9.38777 1.000 135.61752 380 PHE B CA 1
ATOM 6295 C C . PHE B 1 380 ? -2.81774 -34.60891 -9.98860 1.000 137.50680 380 PHE B C 1
ATOM 6296 O O . PHE B 1 380 ? -4.00274 -34.82085 -9.65654 1.000 138.61930 380 PHE B O 1
ATOM 6304 N N . SER B 1 381 ? -2.43374 -33.65385 -10.84654 1.000 127.16296 381 SER B N 1
ATOM 6305 C CA . SER B 1 381 ? -3.43272 -32.77971 -11.52238 1.000 115.15309 381 SER B CA 1
ATOM 6306 C C . SER B 1 381 ? -4.03686 -33.51855 -12.72141 1.000 109.14944 381 SER B C 1
ATOM 6307 O O . SER B 1 381 ? -3.30496 -34.29854 -13.35854 1.000 109.61214 381 SER B O 1
ATOM 6310 N N . LEU B 1 382 ? -5.31486 -33.27143 -13.01730 1.000 95.39643 382 LEU B N 1
ATOM 6311 C CA . LEU B 1 382 ? -5.99899 -33.96828 -14.14032 1.000 93.35264 382 LEU B CA 1
ATOM 6312 C C . LEU B 1 382 ? -7.11796 -33.07714 -14.68715 1.000 85.29470 382 LEU B C 1
ATOM 6313 O O . LEU B 1 382 ? -7.96588 -32.64516 -13.88705 1.000 81.95755 382 LEU B O 1
ATOM 6318 N N . ARG B 1 383 ? -7.11504 -32.82701 -16.00013 1.000 79.74054 383 ARG B N 1
ATOM 6319 C CA . ARG B 1 383 ? -8.18803 -32.01688 -16.62697 1.000 70.52475 383 ARG B CA 1
ATOM 6320 C C . ARG B 1 383 ? -9.38410 -32.94778 -16.76298 1.000 69.01054 383 ARG B C 1
ATOM 6321 O O . ARG B 1 383 ? -9.24722 -33.97672 -17.43009 1.000 72.30229 383 ARG B O 1
ATOM 6329 N N . VAL B 1 384 ? -10.51803 -32.56976 -16.18186 1.000 62.23729 384 VAL B N 1
ATOM 6330 C CA . VAL B 1 384 ? -11.73810 -33.42566 -16.24486 1.000 63.77815 384 VAL B CA 1
ATOM 6331 C C . VAL B 1 384 ? -12.91707 -32.59353 -16.75370 1.000 68.60120 384 VAL B C 1
ATOM 6332 O O . VAL B 1 384 ? -13.13096 -31.49857 -16.21658 1.000 65.96251 384 VAL B O 1
ATOM 6336 N N . GLY B 1 385 ? -13.64918 -33.12738 -17.73370 1.000 67.20468 385 GLY B N 1
ATOM 6337 C CA . GLY B 1 385 ? -14.86517 -32.45225 -18.21355 1.000 65.26360 385 GLY B CA 1
ATOM 6338 C C . GLY B 1 385 ? -14.58516 -31.37717 -19.23146 1.000 61.36402 385 GLY B C 1
ATOM 6339 O O . GLY B 1 385 ? -13.40916 -31.09823 -19.48152 1.000 60.48199 385 GLY B O 1
ATOM 6340 N N . GLY B 1 386 ? -15.64316 -30.78404 -19.77433 1.000 62.38397 386 GLY B N 1
ATOM 6341 C CA . GLY B 1 386 ? -15.49516 -29.74895 -20.80724 1.000 64.81871 386 GLY B CA 1
ATOM 6342 C C . GLY B 1 386 ? -14.76328 -30.28188 -22.01934 1.000 58.61242 386 GLY B C 1
ATOM 6343 O O . GLY B 1 386 ? -13.90227 -29.56390 -22.53733 1.000 61.13871 386 GLY B O 1
ATOM 6344 N N . LYS B 1 387 ? -15.10340 -31.48782 -22.46144 1.000 52.44588 387 LYS B N 1
ATOM 6345 C CA . LYS B 1 387 ? -14.32452 -32.08476 -23.56755 1.000 61.55519 387 LYS B CA 1
ATOM 6346 C C . LYS B 1 387 ? -15.23463 -32.52559 -24.71653 1.000 62.50456 387 LYS B C 1
ATOM 6347 O O . LYS B 1 387 ? -14.76871 -32.49751 -25.85956 1.000 60.84522 387 LYS B O 1
ATOM 6353 N N . VAL B 1 388 ? -16.48463 -32.88353 -24.43948 1.000 57.17604 388 VAL B N 1
ATOM 6354 C CA . VAL B 1 388 ? -17.33875 -33.46636 -25.51748 1.000 58.73504 388 VAL B CA 1
ATOM 6355 C C . VAL B 1 388 ? -17.89574 -32.40823 -26.46933 1.000 58.76922 388 VAL B C 1
ATOM 6356 O O . VAL B 1 388 ? -17.73584 -32.58812 -27.67636 1.000 57.63711 388 VAL B O 1
ATOM 6360 N N . GLY B 1 389 ? -18.53463 -31.36123 -25.95919 1.000 64.73360 389 GLY B N 1
ATOM 6361 C CA . GLY B 1 389 ? -19.17363 -30.40110 -26.87805 1.000 57.33202 389 GLY B CA 1
ATOM 6362 C C . GLY B 1 389 ? -19.35149 -29.01914 -26.29490 1.000 69.94956 389 GLY B C 1
ATOM 6363 O O . GLY B 1 389 ? -18.74240 -28.73829 -25.25691 1.000 81.88255 389 GLY B O 1
ATOM 6364 N N . GLU B 1 390 ? -20.16248 -28.18202 -26.94376 1.000 68.46087 390 GLU B N 1
ATOM 6365 C CA . GLU B 1 390 ? -20.33135 -26.80105 -26.48161 1.000 72.56242 390 GLU B CA 1
ATOM 6366 C C . GLU B 1 390 ? -21.04525 -26.74214 -25.13756 1.000 76.93837 390 GLU B C 1
ATOM 6367 O O . GLU B 1 390 ? -20.73313 -25.88824 -24.29650 1.000 87.24233 390 GLU B O 1
ATOM 6373 N N . ALA B 1 391 ? -21.99530 -27.63909 -24.91558 1.000 82.70672 391 ALA B N 1
ATOM 6374 C CA . ALA B 1 391 ? -22.71821 -27.71316 -23.65454 1.000 84.61070 391 ALA B CA 1
ATOM 6375 C C . ALA B 1 391 ? -21.88718 -28.33233 -22.53766 1.000 79.13477 391 ALA B C 1
ATOM 6376 O O . ALA B 1 391 ? -22.43612 -28.60640 -21.46664 1.000 78.94291 391 ALA B O 1
ATOM 6378 N N . SER B 1 392 ? -20.61822 -28.63239 -22.80677 1.000 72.86954 392 SER B N 1
ATOM 6379 C CA . SER B 1 392 ? -19.80220 -29.32755 -21.77490 1.000 73.81837 392 SER B CA 1
ATOM 6380 C C . SER B 1 392 ? -19.10206 -28.27468 -20.92784 1.000 71.93405 392 SER B C 1
ATOM 6381 O O . SER B 1 392 ? -18.62401 -28.62282 -19.83991 1.000 73.44946 392 SER B O 1
ATOM 6384 N N . GLY B 1 393 ? -19.03701 -27.04064 -21.42173 1.000 75.34585 393 GLY B N 1
ATOM 6385 C CA . GLY B 1 393 ? -18.47388 -25.94176 -20.62566 1.000 74.75367 393 GLY B CA 1
ATOM 6386 C C . GLY B 1 393 ? -16.96887 -25.96988 -20.48877 1.000 74.88565 393 GLY B C 1
ATOM 6387 O O . GLY B 1 393 ? -16.32797 -26.78286 -21.16789 1.000 76.03590 393 GLY B O 1
ATOM 6388 N N . LEU B 1 394 ? -16.43275 -25.08900 -19.64372 1.000 71.38120 394 LEU B N 1
ATOM 6389 C CA . LEU B 1 394 ? -14.97272 -25.01513 -19.40481 1.000 68.00333 394 LEU B CA 1
ATOM 6390 C C . LEU B 1 394 ? -14.54076 -26.26623 -18.65297 1.000 69.18431 394 LEU B C 1
ATOM 6391 O O . LEU B 1 394 ? -15.20672 -26.63228 -17.68096 1.000 71.61628 394 LEU B O 1
ATOM 6396 N N . PRO B 1 395 ? -13.45584 -26.93527 -19.07511 1.000 71.28159 395 PRO B N 1
ATOM 6397 C CA . PRO B 1 395 ? -12.95687 -28.09937 -18.35826 1.000 71.71600 395 PRO B CA 1
ATOM 6398 C C . PRO B 1 395 ? -12.60874 -27.73554 -16.90625 1.000 75.46242 395 PRO B C 1
ATOM 6399 O O . PRO B 1 395 ? -12.53264 -26.57057 -16.60714 1.000 74.66601 395 PRO B O 1
ATOM 6403 N N . LEU B 1 396 ? -12.41775 -28.73863 -16.05036 1.000 73.16997 396 LEU B N 1
ATOM 6404 C CA . LEU B 1 396 ? -12.01364 -28.47680 -14.64836 1.000 67.98363 396 LEU B CA 1
ATOM 6405 C C . LEU B 1 396 ? -10.60366 -29.01292 -14.42551 1.000 67.87081 396 LEU B C 1
ATOM 6406 O O . LEU B 1 396 ? -10.38176 -30.20091 -14.67164 1.000 65.92900 396 LEU B O 1
ATOM 6411 N N . ASP B 1 397 ? -9.70057 -28.14703 -13.97049 1.000 69.07419 397 ASP B N 1
ATOM 6412 C CA . ASP B 1 397 ? -8.29558 -28.56315 -13.73963 1.000 71.98088 397 ASP B CA 1
ATOM 6413 C C . ASP B 1 397 ? -8.12049 -28.81431 -12.24167 1.000 79.56322 397 ASP B C 1
ATOM 6414 O O . ASP B 1 397 ? -8.37937 -27.88637 -11.45956 1.000 75.97600 397 ASP B O 1
ATOM 6419 N N . VAL B 1 398 ? -7.72155 -30.02438 -11.87081 1.000 87.80501 398 VAL B N 1
ATOM 6420 C CA . VAL B 1 398 ? -7.63747 -30.36552 -10.42085 1.000 98.66678 398 VAL B CA 1
ATOM 6421 C C . VAL B 1 398 ? -6.46452 -31.31263 -10.16503 1.000 108.27048 398 VAL B C 1
ATOM 6422 O O . VAL B 1 398 ? -6.31364 -32.27657 -10.92913 1.000 104.56339 398 VAL B O 1
ATOM 6426 N N . ARG B 1 399 ? -5.67643 -31.04379 -9.12205 1.000 130.42320 399 ARG B N 1
ATOM 6427 C CA . ARG B 1 399 ? -4.56947 -31.95590 -8.73622 1.000 132.07177 399 ARG B CA 1
ATOM 6428 C C . ARG B 1 399 ? -5.12045 -32.82998 -7.61527 1.000 131.41812 399 ARG B C 1
ATOM 6429 O O . ARG B 1 399 ? -4.46739 -32.94312 -6.57132 1.000 133.99566 399 ARG B O 1
ATOM 6437 N N . GLY B 1 400 ? -6.31851 -33.38287 -7.81224 1.000 129.82452 400 GLY B N 1
ATOM 6438 C CA . GLY B 1 400 ? -6.95149 -34.19693 -6.76027 1.000 125.08452 400 GLY B CA 1
ATOM 6439 C C . GLY B 1 400 ? -6.24657 -35.53000 -6.58845 1.000 128.50668 400 GLY B C 1
ATOM 6440 O O . GLY B 1 400 ? -5.82768 -36.10593 -7.61054 1.000 137.06795 400 GLY B O 1
ATOM 6441 N N . LYS B 1 401 ? -6.09952 -35.99313 -5.34651 1.000 121.11431 401 LYS B N 1
ATOM 6442 C CA . LYS B 1 401 ? -5.50760 -37.33819 -5.12168 1.000 124.71069 401 LYS B CA 1
ATOM 6443 C C . LYS B 1 401 ? -6.56270 -38.38408 -5.49571 1.000 116.42786 401 LYS B C 1
ATOM 6444 O O . LYS B 1 401 ? -7.63865 -38.39207 -4.86564 1.000 110.87347 401 LYS B O 1
ATOM 6450 N N . ILE B 1 402 ? -6.26983 -39.22300 -6.49881 1.000 117.94691 402 ILE B N 1
ATOM 6451 C CA . ILE B 1 402 ? -7.22493 -40.29190 -6.90785 1.000 119.27035 402 ILE B CA 1
ATOM 6452 C C . ILE B 1 402 ? -7.47491 -41.20200 -5.69792 1.000 122.63171 402 ILE B C 1
ATOM 6453 O O . ILE B 1 402 ? -6.50988 -41.45714 -4.95101 1.000 126.17576 402 ILE B O 1
ATOM 6458 N N . THR B 1 403 ? -8.71993 -41.65393 -5.50688 1.000 117.98818 403 THR B N 1
ATOM 6459 C CA . THR B 1 403 ? -9.04990 -42.47002 -4.30794 1.000 113.66177 403 THR B CA 1
ATOM 6460 C C . THR B 1 403 ? -9.89202 -43.68892 -4.70800 1.000 113.07454 403 THR B C 1
ATOM 6461 O O . THR B 1 403 ? -10.51900 -44.28197 -3.81301 1.000 110.29812 403 THR B O 1
ATOM 6465 N N . GLY B 1 404 ? -9.89713 -44.04280 -5.99803 1.000 109.25478 404 GLY B N 1
ATOM 6466 C CA . GLY B 1 404 ? -10.64825 -45.23170 -6.44809 1.000 106.39960 404 GLY B CA 1
ATOM 6467 C C . GLY B 1 404 ? -10.23538 -45.69459 -7.83517 1.000 109.47762 404 GLY B C 1
ATOM 6468 O O . GLY B 1 404 ? -9.96038 -44.82753 -8.68510 1.000 114.31450 404 GLY B O 1
ATOM 6469 N N . LEU B 1 405 ? -10.19849 -47.01257 -8.05630 1.000 107.96307 405 LEU B N 1
ATOM 6470 C CA . LEU B 1 405 ? -9.85962 -47.57647 -9.38738 1.000 116.49785 405 LEU B CA 1
ATOM 6471 C C . LEU B 1 405 ? -10.71372 -48.82638 -9.62644 1.000 114.84810 405 LEU B C 1
ATOM 6472 O O . LEU B 1 405 ? -10.65473 -49.74147 -8.77953 1.000 116.88064 405 LEU B O 1
ATOM 6477 N N . ALA B 1 406 ? -11.47480 -48.86022 -10.72439 1.000 114.79746 406 ALA B N 1
ATOM 6478 C CA . ALA B 1 406 ? -12.38090 -50.00213 -11.01044 1.000 107.70999 406 ALA B CA 1
ATOM 6479 C C . ALA B 1 406 ? -12.19304 -50.45400 -12.45750 1.000 114.93526 406 ALA B C 1
ATOM 6480 O O . ALA B 1 406 ? -11.97704 -49.58393 -13.31243 1.000 114.99774 406 ALA B O 1
ATOM 6482 N N . GLU B 1 407 ? -12.30815 -51.75397 -12.73662 1.000 118.39203 407 GLU B N 1
ATOM 6483 C CA . GLU B 1 407 ? -12.01028 -52.25385 -14.10369 1.000 122.39114 407 GLU B CA 1
ATOM 6484 C C . GLU B 1 407 ? -13.28436 -52.55068 -14.90863 1.000 127.21174 407 GLU B C 1
ATOM 6485 O O . GLU B 1 407 ? -13.20144 -52.44757 -16.14762 1.000 128.30541 407 GLU B O 1
ATOM 6491 N N . ASN B 1 408 ? -14.39934 -52.90567 -14.25758 1.000 112.09990 408 ASN B N 1
ATOM 6492 C CA . ASN B 1 408 ? -15.67940 -53.12351 -14.98451 1.000 100.54406 408 ASN B CA 1
ATOM 6493 C C . ASN B 1 408 ? -16.86632 -52.88251 -14.05541 1.000 98.72529 408 ASN B C 1
ATOM 6494 O O . ASN B 1 408 ? -17.50236 -53.86851 -13.67146 1.000 102.20570 408 ASN B O 1
ATOM 6499 N N . VAL B 1 409 ? -17.15721 -51.62353 -13.72926 1.000 94.47641 409 VAL B N 1
ATOM 6500 C CA . VAL B 1 409 ? -18.28312 -51.29154 -12.81315 1.000 87.43216 409 VAL B CA 1
ATOM 6501 C C . VAL B 1 409 ? -19.61818 -51.40637 -13.55907 1.000 91.74853 409 VAL B C 1
ATOM 6502 O O . VAL B 1 409 ? -19.61725 -51.21125 -14.78705 1.000 92.15204 409 VAL B O 1
ATOM 6506 N N . THR B 1 410 ? -20.70615 -51.72236 -12.84403 1.000 91.15822 410 THR B N 1
ATOM 6507 C CA . THR B 1 410 ? -22.06020 -51.79521 -13.45894 1.000 86.83666 410 THR B CA 1
ATOM 6508 C C . THR B 1 410 ? -23.10310 -51.28523 -12.46181 1.000 87.19008 410 THR B C 1
ATOM 6509 O O . THR B 1 410 ? -22.77401 -51.18137 -11.27483 1.000 90.85379 410 THR B O 1
ATOM 6513 N N . GLN B 1 411 ? -24.27611 -50.92110 -12.96070 1.000 90.66843 411 GLN B N 1
ATOM 6514 C CA . GLN B 1 411 ? -25.37301 -50.49311 -12.06858 1.000 96.70405 411 GLN B CA 1
ATOM 6515 C C . GLN B 1 411 ? -26.53710 -51.44600 -12.33259 1.000 102.78405 411 GLN B C 1
ATOM 6516 O O . GLN B 1 411 ? -26.45022 -52.22191 -13.29567 1.000 106.06157 411 GLN B O 1
ATOM 6522 N N . ASN B 1 412 ? -27.56704 -51.41001 -11.48551 1.000 100.66610 412 ASN B N 1
ATOM 6523 C CA . ASN B 1 412 ? -28.74211 -52.28991 -11.68052 1.000 100.01203 412 ASN B CA 1
ATOM 6524 C C . ASN B 1 412 ? -29.90509 -51.45077 -12.19835 1.000 100.07593 412 ASN B C 1
ATOM 6525 O O . ASN B 1 412 ? -30.28497 -50.48881 -11.52023 1.000 104.37580 412 ASN B O 1
ATOM 6530 N N . LEU B 1 413 ? -30.43120 -51.79962 -13.37235 1.000 101.35380 413 LEU B N 1
ATOM 6531 C CA . LEU B 1 413 ? -31.62318 -51.06349 -13.85020 1.000 100.35837 413 LEU B CA 1
ATOM 6532 C C . LEU B 1 413 ? -32.64129 -52.03536 -14.42622 1.000 104.27996 413 LEU B C 1
ATOM 6533 O O . LEU B 1 413 ? -32.36240 -52.60828 -15.49730 1.000 105.50293 413 LEU B O 1
ATOM 6538 N N . GLN B 1 414 ? -33.74325 -52.25635 -13.71517 1.000 97.21147 414 GLN B N 1
ATOM 6539 C CA . GLN B 1 414 ? -34.85135 -53.05122 -14.28917 1.000 85.17884 414 GLN B CA 1
ATOM 6540 C C . GLN B 1 414 ? -34.32549 -54.30419 -14.97532 1.000 85.45588 414 GLN B C 1
ATOM 6541 O O . GLN B 1 414 ? -34.69558 -54.53505 -16.12832 1.000 82.34820 414 GLN B O 1
ATOM 6547 N N . GLY B 1 415 ? -33.49949 -55.08632 -14.28746 1.000 88.37691 415 GLY B N 1
ATOM 6548 C CA . GLY B 1 415 ? -33.06962 -56.37929 -14.84962 1.000 94.67220 415 GLY B CA 1
ATOM 6549 C C . GLY B 1 415 ? -31.90568 -56.23828 -15.79068 1.000 99.04263 415 GLY B C 1
ATOM 6550 O O . GLY B 1 415 ? -31.38678 -57.27227 -16.24582 1.000 101.89466 415 GLY B O 1
ATOM 6551 N N . SER B 1 416 ? -31.50361 -54.99728 -16.06559 1.000 102.06831 416 SER B N 1
ATOM 6552 C CA . SER B 1 416 ? -30.30166 -54.78929 -16.90665 1.000 103.17601 416 SER B CA 1
ATOM 6553 C C . SER B 1 416 ? -29.14056 -54.33345 -16.02769 1.000 104.87049 416 SER B C 1
ATOM 6554 O O . SER B 1 416 ? -29.39644 -53.64453 -15.02361 1.000 99.21790 416 SER B O 1
ATOM 6557 N N . ARG B 1 417 ? -27.92762 -54.73450 -16.39081 1.000 105.15928 417 ARG B N 1
ATOM 6558 C CA . ARG B 1 417 ? -26.72453 -54.29766 -15.64186 1.000 103.32635 417 ARG B CA 1
ATOM 6559 C C . ARG B 1 417 ? -25.87753 -53.42263 -16.56683 1.000 102.14953 417 ARG B C 1
ATOM 6560 O O . ARG B 1 417 ? -24.87561 -53.92765 -17.10395 1.000 100.67084 417 ARG B O 1
ATOM 6568 N N . PRO B 1 418 ? -26.24046 -52.14658 -16.79268 1.000 97.72619 418 PRO B N 1
ATOM 6569 C CA . PRO B 1 418 ? -25.52547 -51.29554 -17.75065 1.000 91.09111 418 PRO B CA 1
ATOM 6570 C C . PRO B 1 418 ? -24.07442 -51.02768 -17.33872 1.000 90.53875 418 PRO B C 1
ATOM 6571 O O . PRO B 1 418 ? -23.87132 -50.70481 -16.19370 1.000 94.95471 418 PRO B O 1
ATOM 6575 N N . PRO B 1 419 ? -23.06249 -51.09167 -18.23580 1.000 91.95151 419 PRO B N 1
ATOM 6576 C CA . PRO B 1 419 ? -21.68044 -50.90481 -17.80588 1.000 87.44714 419 PRO B CA 1
ATOM 6577 C C . PRO B 1 419 ? -21.28433 -49.43885 -17.70076 1.000 83.19073 419 PRO B C 1
ATOM 6578 O O . PRO B 1 419 ? -21.69533 -48.59974 -18.50565 1.000 79.45942 419 PRO B O 1
ATOM 6582 N N . LEU B 1 420 ? -20.46924 -49.14700 -16.68279 1.000 86.80408 420 LEU B N 1
ATOM 6583 C CA . LEU B 1 420 ? -19.68015 -47.92006 -16.62872 1.000 83.37899 420 LEU B CA 1
ATOM 6584 C C . LEU B 1 420 ? -18.29520 -48.08210 -17.24884 1.000 81.98170 420 LEU B C 1
ATOM 6585 O O . LEU B 1 420 ? -17.62915 -47.07512 -17.50779 1.000 79.99563 420 LEU B O 1
ATOM 6590 N N . GLY B 1 421 ? -17.84431 -49.31511 -17.48599 1.000 84.53162 421 GLY B N 1
ATOM 6591 C CA . GLY B 1 421 ? -16.51636 -49.52915 -18.02110 1.000 86.24858 421 GLY B CA 1
ATOM 6592 C C . GLY B 1 421 ? -15.44927 -49.33833 -16.95316 1.000 99.01475 421 GLY B C 1
ATOM 6593 O O . GLY B 1 421 ? -15.69319 -49.43343 -15.73815 1.000 93.67153 421 GLY B O 1
ATOM 6594 N N . ARG B 1 422 ? -14.23629 -49.05137 -17.42822 1.000 100.34149 422 ARG B N 1
ATOM 6595 C CA . ARG B 1 422 ? -13.14619 -48.62553 -16.55325 1.000 100.56476 422 ARG B CA 1
ATOM 6596 C C . ARG B 1 422 ? -13.52605 -47.35758 -15.78510 1.000 88.97481 422 ARG B C 1
ATOM 6597 O O . ARG B 1 422 ? -14.04202 -46.40249 -16.36297 1.000 91.87216 422 ARG B O 1
ATOM 6605 N N . VAL B 1 423 ? -13.30196 -47.34373 -14.47211 1.000 95.50313 423 VAL B N 1
ATOM 6606 C CA . VAL B 1 423 ? -13.73382 -46.21778 -13.64097 1.000 96.27535 423 VAL B CA 1
ATOM 6607 C C . VAL B 1 423 ? -12.63272 -45.81495 -12.66101 1.000 105.44179 423 VAL B C 1
ATOM 6608 O O . VAL B 1 423 ? -11.84075 -46.64705 -12.20515 1.000 111.06788 423 VAL B O 1
ATOM 6612 N N . VAL B 1 424 ? -12.57961 -44.51198 -12.35389 1.000 98.94858 424 VAL B N 1
ATOM 6613 C CA . VAL B 1 424 ? -11.58850 -43.89614 -11.47390 1.000 95.23209 424 VAL B CA 1
ATOM 6614 C C . VAL B 1 424 ? -12.32237 -42.99619 -10.48276 1.000 94.65555 424 VAL B C 1
ATOM 6615 O O . VAL B 1 424 ? -13.40035 -42.46808 -10.77063 1.000 92.33591 424 VAL B O 1
ATOM 6619 N N . CYS B 1 425 ? -11.68128 -42.80434 -9.32678 1.000 94.61841 425 CYS B N 1
ATOM 6620 C CA . CYS B 1 425 ? -12.22314 -41.89341 -8.29566 1.000 101.49217 425 CYS B CA 1
ATOM 6621 C C . CYS B 1 425 ? -11.11805 -40.90652 -7.92864 1.000 103.93572 425 CYS B C 1
ATOM 6622 O O . CYS B 1 425 ? -9.95807 -41.33561 -7.85976 1.000 109.41913 425 CYS B O 1
ATOM 6625 N N . ILE B 1 426 ? -11.45894 -39.63552 -7.73149 1.000 105.14636 426 ILE B N 1
ATOM 6626 C CA . ILE B 1 426 ? -10.41285 -38.61362 -7.44246 1.000 104.40096 426 ILE B CA 1
ATOM 6627 C C . ILE B 1 426 ? -10.96971 -37.59868 -6.44432 1.000 107.32781 426 ILE B C 1
ATOM 6628 O O . ILE B 1 426 ? -12.03569 -37.02657 -6.71719 1.000 107.41280 426 ILE B O 1
ATOM 6633 N N . SER B 1 427 ? -10.26162 -37.38683 -5.33535 1.000 111.21528 427 SER B N 1
ATOM 6634 C CA . SER B 1 427 ? -10.72048 -36.41890 -4.31423 1.000 111.24292 427 SER B CA 1
ATOM 6635 C C . SER B 1 427 ? -9.79439 -35.20397 -4.30617 1.000 105.56503 427 SER B C 1
ATOM 6636 O O . SER B 1 427 ? -8.56640 -35.39405 -4.34528 1.000 106.48931 427 SER B O 1
ATOM 6639 N N . THR B 1 428 ? -10.37130 -34.00993 -4.27102 1.000 100.74364 428 THR B N 1
ATOM 6640 C CA . THR B 1 428 ? -9.55621 -32.77900 -4.19695 1.000 102.66139 428 THR B CA 1
ATOM 6641 C C . THR B 1 428 ? -9.64707 -32.22113 -2.78089 1.000 105.85402 428 THR B C 1
ATOM 6642 O O . THR B 1 428 ? -8.76604 -32.53627 -1.95998 1.000 102.33725 428 THR B O 1
ATOM 6646 N N . ALA B 1 429 ? -10.68800 -31.42808 -2.49974 1.000 108.01111 429 ALA B N 1
ATOM 6647 C CA . ALA B 1 429 ? -10.85586 -30.81920 -1.15867 1.000 95.10414 429 ALA B CA 1
ATOM 6648 C C . ALA B 1 429 ? -12.23185 -31.18816 -0.59661 1.000 97.60945 429 ALA B C 1
ATOM 6649 O O . ALA B 1 429 ? -13.06477 -30.27411 -0.44446 1.000 94.30622 429 ALA B O 1
ATOM 6651 N N . GLY B 1 430 ? -12.45492 -32.47117 -0.29972 1.000 99.46180 430 GLY B N 1
ATOM 6652 C CA . GLY B 1 430 ? -13.73490 -32.90914 0.29033 1.000 105.47392 430 GLY B CA 1
ATOM 6653 C C . GLY B 1 430 ? -14.71301 -33.40497 -0.75765 1.000 114.20021 430 GLY B C 1
ATOM 6654 O O . GLY B 1 430 ? -15.69603 -34.07493 -0.37965 1.000 117.35980 430 GLY B O 1
ATOM 6655 N N . LEU B 1 431 ? -14.46508 -33.08986 -2.03464 1.000 119.75956 431 LEU B N 1
ATOM 6656 C CA . LEU B 1 431 ? -15.34219 -33.58569 -3.13063 1.000 120.37959 431 LEU B CA 1
ATOM 6657 C C . LEU B 1 431 ? -14.66132 -34.76767 -3.82479 1.000 123.16045 431 LEU B C 1
ATOM 6658 O O . LEU B 1 431 ? -13.47034 -34.64572 -4.16386 1.000 113.73662 431 LEU B O 1
ATOM 6663 N N . ASP B 1 432 ? -15.40142 -35.86560 -4.01385 1.000 161.84427 432 ASP B N 1
ATOM 6664 C CA . ASP B 1 432 ? -14.84255 -37.05457 -4.70500 1.000 160.94358 432 ASP B CA 1
ATOM 6665 C C . ASP B 1 432 ? -15.44865 -37.13339 -6.11097 1.000 160.75001 432 ASP B C 1
ATOM 6666 O O . ASP B 1 432 ? -16.68665 -37.03029 -6.22087 1.000 161.07631 432 ASP B O 1
ATOM 6671 N N . ILE B 1 433 ? -14.60874 -37.30235 -7.13804 1.000 118.15611 433 ILE B N 1
ATOM 6672 C CA . ILE B 1 433 ? -15.11183 -37.31318 -8.54201 1.000 98.65451 433 ILE B CA 1
ATOM 6673 C C . ILE B 1 433 ? -15.06597 -38.74913 -9.08115 1.000 94.27679 433 ILE B C 1
ATOM 6674 O O . ILE B 1 433 ? -14.02501 -39.40922 -8.90729 1.000 93.25813 433 ILE B O 1
ATOM 6679 N N . ILE B 1 434 ? -16.15405 -39.20599 -9.71012 1.000 87.27076 434 ILE B N 1
ATOM 6680 C CA . ILE B 1 434 ? -16.18719 -40.56993 -10.31325 1.000 87.86815 434 ILE B CA 1
ATOM 6681 C C . ILE B 1 434 ? -16.11328 -40.42179 -11.83624 1.000 89.94503 434 ILE B C 1
ATOM 6682 O O . ILE B 1 434 ? -17.04828 -39.83166 -12.41312 1.000 84.64227 434 ILE B O 1
ATOM 6687 N N . VAL B 1 435 ? -15.04336 -40.92780 -12.45737 1.000 84.37308 435 VAL B N 1
ATOM 6688 C CA . VAL B 1 435 ? -14.87345 -40.75467 -13.92536 1.000 80.51327 435 VAL B CA 1
ATOM 6689 C C . VAL B 1 435 ? -15.07960 -42.11159 -14.58548 1.000 80.42189 435 VAL B C 1
ATOM 6690 O O . VAL B 1 435 ? -14.42464 -43.07668 -14.17462 1.000 81.78426 435 VAL B O 1
ATOM 6694 N N . SER B 1 436 ? -15.94367 -42.15543 -15.59642 1.000 81.84500 436 SER B N 1
ATOM 6695 C CA . SER B 1 436 ? -16.26580 -43.40734 -16.24852 1.000 74.80820 436 SER B CA 1
ATOM 6696 C C . SER B 1 436 ? -15.77390 -43.39724 -17.68456 1.000 72.04848 436 SER B C 1
ATOM 6697 O O . SER B 1 436 ? -15.76588 -42.36317 -18.35546 1.000 72.78224 436 SER B O 1
ATOM 6700 N N . GLU B 1 437 ? -15.37902 -44.57722 -18.14970 1.000 72.18718 437 GLU B N 1
ATOM 6701 C CA . GLU B 1 437 ? -14.99213 -44.75911 -19.53174 1.000 70.62717 437 GLU B CA 1
ATOM 6702 C C . GLU B 1 437 ? -16.21320 -44.91994 -20.44367 1.000 74.97907 437 GLU B C 1
ATOM 6703 O O . GLU B 1 437 ? -16.09928 -44.76283 -21.66467 1.000 71.50319 437 GLU B O 1
ATOM 6709 N N . ILE B 1 438 ? -17.37819 -45.22991 -19.86862 1.000 77.14040 438 ILE B N 1
ATOM 6710 C CA . ILE B 1 438 ? -18.63325 -45.36775 -20.59455 1.000 69.45382 438 ILE B CA 1
ATOM 6711 C C . ILE B 1 438 ? -19.66014 -44.41274 -19.99338 1.000 70.56131 438 ILE B C 1
ATOM 6712 O O . ILE B 1 438 ? -19.80205 -44.33285 -18.77237 1.000 70.32321 438 ILE B O 1
ATOM 6717 N N . ARG B 1 439 ? -20.34015 -43.68360 -20.87926 1.000 73.38042 439 ARG B N 1
ATOM 6718 C CA . ARG B 1 439 ? -21.31905 -42.66558 -20.44210 1.000 71.14295 439 ARG B CA 1
ATOM 6719 C C . ARG B 1 439 ? -22.60406 -43.34753 -19.99907 1.000 72.17222 439 ARG B C 1
ATOM 6720 O O . ARG B 1 439 ? -23.22017 -44.04240 -20.82310 1.000 78.16866 439 ARG B O 1
ATOM 6728 N N . ASP B 1 440 ? -22.97096 -43.16863 -18.73703 1.000 77.52626 440 ASP B N 1
ATOM 6729 C CA . ASP B 1 440 ? -24.26897 -43.69858 -18.25599 1.000 82.75199 440 ASP B CA 1
ATOM 6730 C C . ASP B 1 440 ? -24.73782 -42.76366 -17.15187 1.000 82.17543 440 ASP B C 1
ATOM 6731 O O . ASP B 1 440 ? -23.91773 -41.98276 -16.64985 1.000 82.27953 440 ASP B O 1
ATOM 6736 N N . GLN B 1 441 ? -26.01180 -42.83360 -16.79278 1.000 90.50582 441 GLN B N 1
ATOM 6737 C CA . GLN B 1 441 ? -26.53066 -41.95667 -15.71766 1.000 96.51763 441 GLN B CA 1
ATOM 6738 C C . GLN B 1 441 ? -26.25862 -42.64082 -14.38475 1.000 94.63867 441 GLN B C 1
ATOM 6739 O O . GLN B 1 441 ? -25.94771 -43.84384 -14.39389 1.000 90.13616 441 GLN B O 1
ATOM 6745 N N . CYS B 1 442 ? -26.32549 -41.89292 -13.28367 1.000 113.56182 442 CYS B N 1
ATOM 6746 C CA . CYS B 1 442 ? -26.18144 -42.55606 -11.96875 1.000 113.09811 442 CYS B CA 1
ATOM 6747 C C . CYS B 1 442 ? -27.51747 -43.21800 -11.63472 1.000 116.48001 442 CYS B C 1
ATOM 6748 O O . CYS B 1 442 ? -28.54842 -42.52592 -11.70358 1.000 118.50557 442 CYS B O 1
ATOM 6751 N N . TYR B 1 443 ? -27.49554 -44.50903 -11.31284 1.000 105.70131 443 TYR B N 1
ATOM 6752 C CA . TYR B 1 443 ? -28.75557 -45.23497 -11.02083 1.000 109.30662 443 TYR B CA 1
ATOM 6753 C C . TYR B 1 443 ? -28.91447 -45.35711 -9.50683 1.000 110.63598 443 TYR B C 1
ATOM 6754 O O . TYR B 1 443 ? -29.87539 -44.78409 -8.96071 1.000 117.40495 443 TYR B O 1
ATOM 6763 N N . GLY B 1 444 ? -27.99447 -46.06524 -8.84896 1.000 109.08087 444 GLY B N 1
ATOM 6764 C CA . GLY B 1 444 ? -28.05138 -46.15237 -7.41897 1.000 114.12971 444 GLY B CA 1
ATOM 6765 C C . GLY B 1 444 ? -26.75030 -45.68253 -6.79901 1.000 111.15942 444 GLY B C 1
ATOM 6766 O O . GLY B 1 444 ? -25.73234 -45.52653 -7.48607 1.000 105.87322 444 GLY B O 1
ATOM 6767 N N . PRO B 1 445 ? -26.71719 -45.30865 -5.50098 1.000 119.02232 445 PRO B N 1
ATOM 6768 C CA . PRO B 1 445 ? -25.48711 -44.77580 -4.92201 1.000 114.02198 445 PRO B CA 1
ATOM 6769 C C . PRO B 1 445 ? -24.44618 -45.89789 -4.78619 1.000 118.26523 445 PRO B C 1
ATOM 6770 O O . PRO B 1 445 ? -23.38912 -45.65101 -4.24724 1.000 116.68863 445 PRO B O 1
ATOM 6774 N N . ASP B 1 446 ? -24.76530 -47.08681 -5.29729 1.000 107.28826 446 ASP B N 1
ATOM 6775 C CA . ASP B 1 446 ? -23.82937 -48.23689 -5.21647 1.000 110.05470 446 ASP B CA 1
ATOM 6776 C C . ASP B 1 446 ? -22.60642 -47.95789 -6.08752 1.000 113.29247 446 ASP B C 1
ATOM 6777 O O . ASP B 1 446 ? -21.51042 -48.41000 -5.72064 1.000 110.91540 446 ASP B O 1
ATOM 6782 N N . MET B 1 447 ? -22.79844 -47.26076 -7.21344 1.000 122.55671 447 MET B N 1
ATOM 6783 C CA . MET B 1 447 ? -21.65348 -46.88876 -8.09149 1.000 117.34133 447 MET B CA 1
ATOM 6784 C C . MET B 1 447 ? -20.62637 -46.13091 -7.24748 1.000 119.47009 447 MET B C 1
ATOM 6785 O O . MET B 1 447 ? -19.47239 -46.59201 -7.15761 1.000 115.46045 447 MET B O 1
ATOM 6790 N N . PHE B 1 448 ? -21.05025 -45.03195 -6.62635 1.000 113.70050 448 PHE B N 1
ATOM 6791 C CA . PHE B 1 448 ? -20.14213 -44.26910 -5.74334 1.000 112.70779 448 PHE B CA 1
ATOM 6792 C C . PHE B 1 448 ? -19.49013 -45.23124 -4.74948 1.000 108.50715 448 PHE B C 1
ATOM 6793 O O . PHE B 1 448 ? -18.30209 -45.05835 -4.43554 1.000 102.22421 448 PHE B O 1
ATOM 6801 N N . ARG B 1 449 ? -20.24317 -46.22423 -4.27952 1.000 115.34683 449 ARG B N 1
ATOM 6802 C CA . ARG B 1 449 ? -19.71916 -47.14437 -3.23265 1.000 117.80027 449 ARG B CA 1
ATOM 6803 C C . ARG B 1 449 ? -18.55826 -47.98740 -3.77381 1.000 114.35381 449 ARG B C 1
ATOM 6804 O O . ARG B 1 449 ? -17.57222 -48.15354 -3.04490 1.000 115.43292 449 ARG B O 1
ATOM 6812 N N . ALA B 1 450 ? -18.67138 -48.48127 -5.00285 1.000 105.87792 450 ALA B N 1
ATOM 6813 C CA . ALA B 1 450 ? -17.59348 -49.30929 -5.58301 1.000 98.29205 450 ALA B CA 1
ATOM 6814 C C . ALA B 1 450 ? -16.31242 -48.48038 -5.60202 1.000 97.48351 450 ALA B C 1
ATOM 6815 O O . ALA B 1 450 ? -15.23648 -49.05143 -5.84715 1.000 85.98956 450 ALA B O 1
ATOM 6817 N N . LEU B 1 451 ? -16.44431 -47.17540 -5.35988 1.000 92.95984 451 LEU B N 1
ATOM 6818 C CA . LEU B 1 451 ? -15.26624 -46.27048 -5.35187 1.000 93.98381 451 LEU B CA 1
ATOM 6819 C C . LEU B 1 451 ? -15.02211 -45.75964 -3.92684 1.000 99.83407 451 LEU B C 1
ATOM 6820 O O . LEU B 1 451 ? -14.52802 -44.62968 -3.78276 1.000 97.49556 451 LEU B O 1
ATOM 6825 N N . GLY B 1 452 ? -15.35910 -46.56771 -2.92189 1.000 92.88933 452 GLY B N 1
ATOM 6826 C CA . GLY B 1 452 ? -15.11897 -46.18486 -1.51987 1.000 96.11262 452 GLY B CA 1
ATOM 6827 C C . GLY B 1 452 ? -15.85585 -44.91485 -1.15370 1.000 104.66762 452 GLY B C 1
ATOM 6828 O O . GLY B 1 452 ? -15.27375 -44.08796 -0.43166 1.000 108.88798 452 GLY B O 1
ATOM 6829 N N . VAL B 1 453 ? -17.09888 -44.77372 -1.61260 1.000 106.96030 453 VAL B N 1
ATOM 6830 C CA . VAL B 1 453 ? -17.85977 -43.51369 -1.36142 1.000 113.01966 453 VAL B CA 1
ATOM 6831 C C . VAL B 1 453 ? -19.26676 -43.84764 -0.85636 1.000 114.22572 453 VAL B C 1
ATOM 6832 O O . VAL B 1 453 ? -19.97286 -44.61252 -1.53638 1.000 110.63660 453 VAL B O 1
ATOM 6836 N N . GLU B 1 454 ? -19.63264 -43.33772 0.31872 1.000 116.77633 454 GLU B N 1
ATOM 6837 C CA . GLU B 1 454 ? -21.01362 -43.52968 0.82280 1.000 126.34518 454 GLU B CA 1
ATOM 6838 C C . GLU B 1 454 ? -21.73353 -42.19062 0.72298 1.000 131.59670 454 GLU B C 1
ATOM 6839 O O . GLU B 1 454 ? -21.52741 -41.34272 1.60605 1.000 136.05451 454 GLU B O 1
ATOM 6845 N N . PRO B 1 455 ? -22.56559 -41.96346 -0.30994 1.000 120.31411 455 PRO B N 1
ATOM 6846 C CA . PRO B 1 455 ? -23.20151 -40.66139 -0.49577 1.000 118.98393 455 PRO B CA 1
ATOM 6847 C C . PRO B 1 455 ? -23.99639 -40.21546 0.74033 1.000 121.47207 455 PRO B C 1
ATOM 6848 O O . PRO B 1 455 ? -24.21430 -39.02946 0.88746 1.000 119.09842 455 PRO B O 1
ATOM 6852 N N . ALA B 1 456 ? -24.40040 -41.16051 1.59127 1.000 123.71342 456 ALA B N 1
ATOM 6853 C CA . ALA B 1 456 ? -25.22929 -40.82257 2.77036 1.000 124.22337 456 ALA B CA 1
ATOM 6854 C C . ALA B 1 456 ? -24.44416 -39.94272 3.74239 1.000 127.94337 456 ALA B C 1
ATOM 6855 O O . ALA B 1 456 ? -25.03306 -38.99073 4.28452 1.000 128.51262 456 ALA B O 1
ATOM 6857 N N . ASN B 1 457 ? -23.17117 -40.26883 3.96627 1.000 127.50138 457 ASN B N 1
ATOM 6858 C CA . ASN B 1 457 ? -22.34205 -39.50398 4.93328 1.000 134.20488 457 ASN B CA 1
ATOM 6859 C C . ASN B 1 457 ? -22.09899 -38.10295 4.37340 1.000 137.04133 457 ASN B C 1
ATOM 6860 O O . ASN B 1 457 ? -22.04886 -37.14903 5.16049 1.000 145.11168 457 ASN B O 1
ATOM 6865 N N . LYS B 1 458 ? -21.94807 -37.99683 3.05440 1.000 134.03083 458 LYS B N 1
ATOM 6866 C CA . LYS B 1 458 ? -21.68602 -36.68378 2.41351 1.000 129.53451 458 LYS B CA 1
ATOM 6867 C C . LYS B 1 458 ? -22.84493 -35.73373 2.71669 1.000 136.35652 458 LYS B C 1
ATOM 6868 O O . LYS B 1 458 ? -23.99797 -36.20065 2.75572 1.000 135.92157 458 LYS B O 1
ATOM 6874 N N . ARG B 1 459 ? -22.54283 -34.45077 2.91479 1.000 134.84507 459 ARG B N 1
ATOM 6875 C CA . ARG B 1 459 ? -23.60374 -33.44572 3.16997 1.000 141.09228 459 ARG B CA 1
ATOM 6876 C C . ARG B 1 459 ? -24.32081 -33.14154 1.85404 1.000 134.57056 459 ARG B C 1
ATOM 6877 O O . ARG B 1 459 ? -25.55380 -33.00246 1.86414 1.000 133.07672 459 ARG B O 1
ATOM 6885 N N . TYR B 1 460 ? -23.56588 -33.06049 0.76100 1.000 132.19161 460 TYR B N 1
ATOM 6886 C CA . TYR B 1 460 ? -24.19296 -32.80832 -0.56193 1.000 131.34287 460 TYR B CA 1
ATOM 6887 C C . TYR B 1 460 ? -23.93111 -34.00024 -1.48507 1.000 125.63878 460 TYR B C 1
ATOM 6888 O O . TYR B 1 460 ? -22.82514 -34.56533 -1.42920 1.000 125.00673 460 TYR B O 1
ATOM 6897 N N . VAL B 1 461 ? -24.92719 -34.36909 -2.29503 1.000 123.95406 461 VAL B N 1
ATOM 6898 C CA . VAL B 1 461 ? -24.75934 -35.49801 -3.26415 1.000 119.81304 461 VAL B CA 1
ATOM 6899 C C . VAL B 1 461 ? -25.28840 -35.07384 -4.63408 1.000 106.98140 461 VAL B C 1
ATOM 6900 O O . VAL B 1 461 ? -26.51841 -35.04874 -4.80599 1.000 98.36316 461 VAL B O 1
ATOM 6904 N N . VAL B 1 463 ? -25.83074 -35.83441 -8.63911 1.000 91.22704 463 VAL B N 1
ATOM 6905 C CA . VAL B 1 463 ? -25.99188 -37.10632 -9.39923 1.000 101.89229 463 VAL B CA 1
ATOM 6906 C C . VAL B 1 463 ? -26.17496 -36.78017 -10.88018 1.000 101.70202 463 VAL B C 1
ATOM 6907 O O . VAL B 1 463 ? -26.89091 -35.81309 -11.17604 1.000 100.61094 463 VAL B O 1
ATOM 6911 N N . LYS B 1 464 ? -25.53308 -37.54313 -11.76930 1.000 97.76968 464 LYS B N 1
ATOM 6912 C CA . LYS B 1 464 ? -25.76416 -37.33697 -13.22326 1.000 98.90822 464 LYS B CA 1
ATOM 6913 C C . LYS B 1 464 ? -27.05424 -38.07184 -13.60625 1.000 100.40357 464 LYS B C 1
ATOM 6914 O O . LYS B 1 464 ? -26.97335 -39.26881 -13.93637 1.000 99.25371 464 LYS B O 1
ATOM 6920 N N . SER B 1 465 ? -28.19319 -37.38277 -13.52610 1.000 104.91334 465 SER B N 1
ATOM 6921 C CA . SER B 1 465 ? -29.51425 -37.98864 -13.84507 1.000 105.60378 465 SER B CA 1
ATOM 6922 C C . SER B 1 465 ? -30.58317 -36.89457 -13.82588 1.000 103.41083 465 SER B C 1
ATOM 6923 O O . SER B 1 465 ? -30.25307 -35.75562 -13.47580 1.000 104.21407 465 SER B O 1
ATOM 6926 N N . SER B 1 466 ? -31.80923 -37.23244 -14.21883 1.000 109.52549 466 SER B N 1
ATOM 6927 C CA . SER B 1 466 ? -32.91915 -36.24937 -14.15666 1.000 110.80464 466 SER B CA 1
ATOM 6928 C C . SER B 1 466 ? -33.98113 -36.81039 -13.22164 1.000 115.18286 466 SER B C 1
ATOM 6929 O O . SER B 1 466 ? -34.40401 -36.08745 -12.30454 1.000 122.44623 466 SER B O 1
ATOM 6932 N N . GLU B 1 467 ? -34.37223 -38.06234 -13.44273 1.000 111.16455 467 GLU B N 1
ATOM 6933 C CA . GLU B 1 467 ? -35.35121 -38.68935 -12.56073 1.000 113.75486 467 GLU B CA 1
ATOM 6934 C C . GLU B 1 467 ? -35.10330 -40.16740 -12.27489 1.000 112.22847 467 GLU B C 1
ATOM 6935 O O . GLU B 1 467 ? -35.54026 -40.64547 -11.21790 1.000 113.22178 467 GLU B O 1
ATOM 6941 N N . GLN B 1 468 ? -34.37041 -40.88337 -13.12401 1.000 111.62377 468 GLN B N 1
ATOM 6942 C CA . GLN B 1 468 ? -34.15650 -42.31940 -12.96516 1.000 111.06391 468 GLN B CA 1
ATOM 6943 C C . GLN B 1 468 ? -33.17944 -42.65158 -11.84927 1.000 108.97351 468 GLN B C 1
ATOM 6944 O O . GLN B 1 468 ? -33.01450 -43.83462 -11.52739 1.000 107.92925 468 GLN B O 1
ATOM 6950 N N . TRP B 1 469 ? -32.50333 -41.64468 -11.29221 1.000 110.28980 469 TRP B N 1
ATOM 6951 C CA . TRP B 1 469 ? -31.65127 -41.84785 -10.12529 1.000 113.38762 469 TRP B CA 1
ATOM 6952 C C . TRP B 1 469 ? -32.42222 -42.41291 -8.95330 1.000 121.23710 469 TRP B C 1
ATOM 6953 O O . TRP B 1 469 ? -31.83321 -43.08104 -8.09040 1.000 123.31411 469 TRP B O 1
ATOM 6964 N N . ARG B 1 470 ? -33.69019 -42.02984 -8.82517 1.000 122.54173 470 ARG B N 1
ATOM 6965 C CA . ARG B 1 470 ? -34.45213 -42.43090 -7.61115 1.000 125.85692 470 ARG B CA 1
ATOM 6966 C C . ARG B 1 470 ? -34.58824 -43.95190 -7.56929 1.000 127.99722 470 ARG B C 1
ATOM 6967 O O . ARG B 1 470 ? -34.81620 -44.48799 -6.47333 1.000 128.90124 470 ARG B O 1
ATOM 6975 N N . ILE B 1 471 ? -34.41436 -44.61780 -8.71137 1.000 133.32900 471 ILE B N 1
ATOM 6976 C CA . ILE B 1 471 ? -34.60847 -46.09678 -8.76750 1.000 132.15903 471 ILE B CA 1
ATOM 6977 C C . ILE B 1 471 ? -33.58745 -46.76194 -7.83764 1.000 129.53571 471 ILE B C 1
ATOM 6978 O O . ILE B 1 471 ? -33.73852 -47.96396 -7.55775 1.000 134.88446 471 ILE B O 1
ATOM 6983 N N . GLY B 1 472 ? -32.59437 -46.00906 -7.37663 1.000 125.66075 472 GLY B N 1
ATOM 6984 C CA . GLY B 1 472 ? -31.62634 -46.57922 -6.42776 1.000 126.08875 472 GLY B CA 1
ATOM 6985 C C . GLY B 1 472 ? -31.44419 -45.68835 -5.22468 1.000 126.40254 472 GLY B C 1
ATOM 6986 O O . GLY B 1 472 ? -30.87716 -46.16349 -4.22177 1.000 120.21383 472 GLY B O 1
ATOM 6987 N N . PHE B 1 473 ? -31.91411 -44.44331 -5.30853 1.000 138.48166 473 PHE B N 1
ATOM 6988 C CA . PHE B 1 473 ? -31.69497 -43.48443 -4.19745 1.000 141.71535 473 PHE B CA 1
ATOM 6989 C C . PHE B 1 473 ? -32.94090 -43.39643 -3.31335 1.000 143.43675 473 PHE B C 1
ATOM 6990 O O . PHE B 1 473 ? -32.80080 -43.14456 -2.10334 1.000 140.93202 473 PHE B O 1
ATOM 6998 N N . GLY B 1 474 ? -34.12395 -43.60529 -3.90029 1.000 138.32134 474 GLY B N 1
ATOM 6999 C CA . GLY B 1 474 ? -35.36389 -43.44328 -3.11919 1.000 128.92730 474 GLY B CA 1
ATOM 7000 C C . GLY B 1 474 ? -35.41175 -42.06033 -2.50705 1.000 130.53972 474 GLY B C 1
ATOM 7001 O O . GLY B 1 474 ? -35.47773 -41.08325 -3.27295 1.000 130.04319 474 GLY B O 1
ATOM 7002 N N . ASP B 1 475 ? -35.25365 -41.98147 -1.18205 1.000 135.19102 475 ASP B N 1
ATOM 7003 C CA . ASP B 1 475 ? -35.24051 -40.67854 -0.46693 1.000 135.56595 475 ASP B CA 1
ATOM 7004 C C . ASP B 1 475 ? -34.11843 -40.67473 0.57799 1.000 134.66262 475 ASP B C 1
ATOM 7005 O O . ASP B 1 475 ? -34.36732 -40.20982 1.70206 1.000 133.93093 475 ASP B O 1
ATOM 7010 N N . MET B 1 476 ? -32.92649 -41.15677 0.21386 1.000 138.09234 476 MET B N 1
ATOM 7011 C CA . MET B 1 476 ? -31.77143 -41.19395 1.15478 1.000 136.83761 476 MET B CA 1
ATOM 7012 C C . MET B 1 476 ? -31.37330 -39.76301 1.51389 1.000 135.26024 476 MET B C 1
ATOM 7013 O O . MET B 1 476 ? -30.63722 -39.58216 2.49986 1.000 136.76231 476 MET B O 1
ATOM 7018 N N . GLY B 1 477 ? -31.83929 -38.78690 0.73602 1.000 134.60714 477 GLY B N 1
ATOM 7019 C CA . GLY B 1 477 ? -31.52317 -37.37395 1.00913 1.000 131.23494 477 GLY B CA 1
ATOM 7020 C C . GLY B 1 477 ? -32.78310 -36.58189 1.27830 1.000 132.26464 477 GLY B C 1
ATOM 7021 O O . GLY B 1 477 ? -33.82116 -36.90876 0.67434 1.000 128.71609 477 GLY B O 1
ATOM 7022 N N . ARG B 1 478 ? -32.69896 -35.57898 2.15239 1.000 136.38237 478 ARG B N 1
ATOM 7023 C CA . ARG B 1 478 ? -33.91488 -34.81593 2.53155 1.000 139.16192 478 ARG B CA 1
ATOM 7024 C C . ARG B 1 478 ? -34.24789 -33.80980 1.43167 1.000 136.11822 478 ARG B C 1
ATOM 7025 O O . ARG B 1 478 ? -35.29595 -33.97166 0.78273 1.000 133.30457 478 ARG B O 1
ATOM 7033 N N . SER B 1 479 ? -33.37683 -32.82084 1.23071 1.000 138.14100 479 SER B N 1
ATOM 7034 C CA . SER B 1 479 ? -33.64683 -31.75872 0.23083 1.000 136.86904 479 SER B CA 1
ATOM 7035 C C . SER B 1 479 ? -33.29996 -32.25461 -1.17524 1.000 130.25418 479 SER B C 1
ATOM 7036 O O . SER B 1 479 ? -32.52304 -33.22066 -1.28639 1.000 128.30276 479 SER B O 1
ATOM 7039 N N . VAL B 1 480 ? -33.87799 -31.62447 -2.19914 1.000 128.10066 480 VAL B N 1
ATOM 7040 C CA . VAL B 1 480 ? -33.55511 -31.98236 -3.61020 1.000 128.25062 480 VAL B CA 1
ATOM 7041 C C . VAL B 1 480 ? -33.56308 -30.69028 -4.43107 1.000 123.07608 480 VAL B C 1
ATOM 7042 O O . VAL B 1 480 ? -34.63004 -30.05419 -4.51493 1.000 121.23850 480 VAL B O 1
ATOM 7046 N N . ILE B 1 481 ? -32.41409 -30.31630 -4.99911 1.000 117.82511 481 ILE B N 1
ATOM 7047 C CA . ILE B 1 481 ? -32.32806 -29.07123 -5.81700 1.000 111.08737 481 ILE B CA 1
ATOM 7048 C C . ILE B 1 481 ? -32.05019 -29.46510 -7.26905 1.000 120.72569 481 ILE B C 1
ATOM 7049 O O . ILE B 1 481 ? -31.01325 -30.10815 -7.52019 1.000 117.59295 481 ILE B O 1
ATOM 7054 N N . TYR B 1 482 ? -32.95523 -29.09995 -8.17796 1.000 127.30669 482 TYR B N 1
ATOM 7055 C CA . TYR B 1 482 ? -32.73835 -29.39583 -9.61600 1.000 128.15849 482 TYR B CA 1
ATOM 7056 C C . TYR B 1 482 ? -31.86631 -28.27583 -10.18895 1.000 125.91465 482 TYR B C 1
ATOM 7057 O O . TYR B 1 482 ? -32.39226 -27.19276 -10.49981 1.000 125.89795 482 TYR B O 1
ATOM 7066 N N . VAL B 1 483 ? -30.56634 -28.53791 -10.30607 1.000 116.46371 483 VAL B N 1
ATOM 7067 C CA . VAL B 1 483 ? -29.61929 -27.48394 -10.76003 1.000 109.22711 483 VAL B CA 1
ATOM 7068 C C . VAL B 1 483 ? -29.95937 -27.08377 -12.19197 1.000 109.71862 483 VAL B C 1
ATOM 7069 O O . VAL B 1 483 ? -30.23149 -27.97867 -13.00404 1.000 114.84333 483 VAL B O 1
ATOM 7073 N N . ALA B 1 484 ? -29.94329 -25.78274 -12.47284 1.000 113.01411 484 ALA B N 1
ATOM 7074 C CA . ALA B 1 484 ? -30.21636 -25.29259 -13.84378 1.000 112.16125 484 ALA B CA 1
ATOM 7075 C C . ALA B 1 484 ? -28.93942 -25.33960 -14.68287 1.000 112.37687 484 ALA B C 1
ATOM 7076 O O . ALA B 1 484 ? -27.89641 -25.75873 -14.15198 1.000 108.74894 484 ALA B O 1
ATOM 7078 N N . SER B 1 485 ? -29.03248 -24.92147 -15.94382 1.000 116.76970 485 SER B N 1
ATOM 7079 C CA . SER B 1 485 ? -27.86054 -24.95646 -16.85891 1.000 118.59938 485 SER B CA 1
ATOM 7080 C C . SER B 1 485 ? -27.12745 -23.62052 -16.82483 1.000 125.13993 485 SER B C 1
ATOM 7081 O O . SER B 1 485 ? -27.76339 -22.58845 -17.09768 1.000 130.69090 485 SER B O 1
ATOM 7084 N N . SER B 1 486 ? -25.83143 -23.64864 -16.52392 1.000 119.06943 486 SER B N 1
ATOM 7085 C CA . SER B 1 486 ? -25.03634 -22.39769 -16.56285 1.000 119.76250 486 SER B CA 1
ATOM 7086 C C . SER B 1 486 ? -25.01941 -21.89455 -18.00581 1.000 132.95021 486 SER B C 1
ATOM 7087 O O . SER B 1 486 ? -24.71534 -20.70655 -18.21771 1.000 133.50041 486 SER B O 1
ATOM 7090 N N . GLN B 1 487 ? -25.36653 -22.77143 -18.95087 1.000 142.97303 487 GLN B N 1
ATOM 7091 C CA . GLN B 1 487 ? -25.30761 -22.41130 -20.38984 1.000 150.83834 487 GLN B CA 1
ATOM 7092 C C . GLN B 1 487 ? -26.54558 -21.60417 -20.77167 1.000 157.54847 487 GLN B C 1
ATOM 7093 O O . GLN B 1 487 ? -26.66064 -21.24005 -21.95363 1.000 162.07998 487 GLN B O 1
ATOM 7099 N N . GLN B 1 488 ? -27.43449 -21.33821 -19.80558 1.000 150.61583 488 GLN B N 1
ATOM 7100 C CA . GLN B 1 488 ? -28.62045 -20.48509 -20.08842 1.000 152.76510 488 GLN B CA 1
ATOM 7101 C C . GLN B 1 488 ? -28.15642 -19.26305 -20.89033 1.000 156.44743 488 GLN B C 1
ATOM 7102 O O . GLN B 1 488 ? -28.86046 -18.88490 -21.84624 1.000 155.82569 488 GLN B O 1
ATOM 7108 N N . SER B 1 489 ? -27.00935 -18.68917 -20.51535 1.000 152.66360 489 SER B N 1
ATOM 7109 C CA . SER B 1 489 ? -26.45632 -17.52213 -21.25128 1.000 152.07958 489 SER B CA 1
ATOM 7110 C C . SER B 1 489 ? -26.17945 -17.92501 -22.70334 1.000 154.70712 489 SER B C 1
ATOM 7111 O O . SER B 1 489 ? -26.54646 -17.15390 -23.60924 1.000 149.99321 489 SER B O 1
ATOM 7114 N N . SER B 1 490 ? -25.56455 -19.09403 -22.90649 1.000 159.99111 490 SER B N 1
ATOM 7115 C CA . SER B 1 490 ? -25.30068 -19.59092 -24.28256 1.000 152.18814 490 SER B CA 1
ATOM 7116 C C . SER B 1 490 ? -26.63375 -19.75075 -25.02248 1.000 145.34476 490 SER B C 1
ATOM 7117 O O . SER B 1 490 ? -27.59774 -20.23374 -24.39646 1.000 148.38209 490 SER B O 1
ATOM 7120 N N . ILE B 1 491 ? -26.71479 -19.20563 -26.22643 1.000 136.77770 491 ILE B N 1
ATOM 7121 C CA . ILE B 1 491 ? -27.99585 -19.27346 -26.97534 1.000 130.49342 491 ILE B CA 1
ATOM 7122 C C . ILE B 1 491 ? -27.76600 -20.22737 -28.13645 1.000 120.38886 491 ILE B C 1
ATOM 7123 O O . ILE B 1 491 ? -26.88704 -19.94635 -28.97049 1.000 127.16196 491 ILE B O 1
ATOM 7128 N N . ARG B 1 492 ? -28.43707 -21.36832 -28.09652 1.000 109.37530 492 ARG B N 1
ATOM 7129 C CA . ARG B 1 492 ? -28.33422 -22.28722 -29.24161 1.000 98.83211 492 ARG B CA 1
ATOM 7130 C C . ARG B 1 492 ? -28.49925 -21.41509 -30.48752 1.000 98.02022 492 ARG B C 1
ATOM 7131 O O . ARG B 1 492 ? -29.43819 -20.60402 -30.51637 1.000 94.24296 492 ARG B O 1
ATOM 7139 N N . HIS B 1 493 ? -27.58832 -21.54506 -31.44859 1.000 92.34387 493 HIS B N 1
ATOM 7140 C CA . HIS B 1 493 ? -27.69635 -20.76593 -32.70451 1.000 88.77247 493 HIS B CA 1
ATOM 7141 C C . HIS B 1 493 ? -28.45249 -21.59077 -33.74554 1.000 81.76549 493 HIS B C 1
ATOM 7142 O O . HIS B 1 493 ? -27.81259 -22.29674 -34.52965 1.000 87.32240 493 HIS B O 1
ATOM 7149 N N . TYR B 1 494 ? -29.77348 -21.47467 -33.76443 1.000 74.65094 494 TYR B N 1
ATOM 7150 C CA . TYR B 1 494 ? -30.54760 -22.18252 -34.80845 1.000 76.06872 494 TYR B CA 1
ATOM 7151 C C . TYR B 1 494 ? -30.11066 -21.66841 -36.18043 1.000 80.31464 494 TYR B C 1
ATOM 7152 O O . TYR B 1 494 ? -29.87659 -20.46142 -36.32133 1.000 78.88388 494 TYR B O 1
ATOM 7161 N N . HIS B 1 495 ? -29.98979 -22.56733 -37.15252 1.000 73.95664 495 HIS B N 1
ATOM 7162 C CA . HIS B 1 495 ? -29.57586 -22.18422 -38.52152 1.000 70.14709 495 HIS B CA 1
ATOM 7163 C C . HIS B 1 495 ? -30.74694 -22.35405 -39.48945 1.000 71.57989 495 HIS B C 1
ATOM 7164 O O . HIS B 1 495 ? -30.89694 -21.50395 -40.37636 1.000 82.00438 495 HIS B O 1
ATOM 7171 N N . LYS B 1 496 ? -31.54600 -23.40901 -39.32350 1.000 67.91068 496 LYS B N 1
ATOM 7172 C CA . LYS B 1 496 ? -32.64409 -23.69783 -40.27745 1.000 64.16583 496 LYS B CA 1
ATOM 7173 C C . LYS B 1 496 ? -34.00003 -23.44380 -39.62033 1.000 64.10576 496 LYS B C 1
ATOM 7174 O O . LYS B 1 496 ? -35.01509 -23.63667 -40.29028 1.000 66.33281 496 LYS B O 1
ATOM 7180 N N . ARG B 1 497 ? -34.00191 -23.02293 -38.35729 1.000 69.65052 497 ARG B N 1
ATOM 7181 C CA . ARG B 1 497 ? -35.28384 -22.78791 -37.64518 1.000 66.45629 497 ARG B CA 1
ATOM 7182 C C . ARG B 1 497 ? -36.10782 -21.74777 -38.39202 1.000 68.42411 497 ARG B C 1
ATOM 7183 O O . ARG B 1 497 ? -35.51579 -20.76577 -38.86796 1.000 70.34360 497 ARG B O 1
ATOM 7191 N N . SER B 1 498 ? -37.41884 -21.95567 -38.47295 1.000 65.59239 498 SER B N 1
ATOM 7192 C CA . SER B 1 498 ? -38.30082 -20.95455 -39.11079 1.000 66.85894 498 SER B CA 1
ATOM 7193 C C . SER B 1 498 ? -38.40467 -19.71963 -38.22466 1.000 74.66588 498 SER B C 1
ATOM 7194 O O . SER B 1 498 ? -38.29159 -19.86776 -37.00168 1.000 82.89321 498 SER B O 1
ATOM 7197 N N . ARG B 1 499 ? -38.59963 -18.54955 -38.83153 1.000 79.65841 499 ARG B N 1
ATOM 7198 C CA . ARG B 1 499 ? -38.74848 -17.28962 -38.06040 1.000 81.95000 499 ARG B CA 1
ATOM 7199 C C . ARG B 1 499 ? -39.90847 -16.49248 -38.65724 1.000 84.78483 499 ARG B C 1
ATOM 7200 O O . ARG B 1 499 ? -40.08156 -16.53135 -39.88423 1.000 87.16106 499 ARG B O 1
ATOM 7208 N N . PRO B 1 500 ? -40.70336 -15.77550 -37.84111 1.000 86.90211 500 PRO B N 1
ATOM 7209 C CA . PRO B 1 500 ? -40.46426 -15.71866 -36.40712 1.000 91.45449 500 PRO B CA 1
ATOM 7210 C C . PRO B 1 500 ? -41.24728 -16.80768 -35.66517 1.000 92.14641 500 PRO B C 1
ATOM 7211 O O . PRO B 1 500 ? -42.20436 -17.30656 -36.21316 1.000 91.06592 500 PRO B O 1
ATOM 7215 N N . MET B 1 501 ? -40.82622 -17.14183 -34.44224 1.000 92.45268 501 MET B N 1
ATOM 7216 C CA . MET B 1 501 ? -41.49224 -18.22685 -33.68030 1.000 89.15129 501 MET B CA 1
ATOM 7217 C C . MET B 1 501 ? -41.37012 -17.97701 -32.17728 1.000 93.18763 501 MET B C 1
ATOM 7218 O O . MET B 1 501 ? -40.25507 -17.67913 -31.71833 1.000 92.37005 501 MET B O 1
ATOM 7223 N N . TRP B 1 502 ? -42.48308 -18.09600 -31.44721 1.000 94.25142 502 TRP B N 1
ATOM 7224 C CA . TRP B 1 502 ? -42.47596 -17.93115 -29.97020 1.000 95.24614 502 TRP B CA 1
ATOM 7225 C C . TRP B 1 502 ? -41.99301 -19.23624 -29.33736 1.000 94.57019 502 TRP B C 1
ATOM 7226 O O . TRP B 1 502 ? -42.47012 -20.29917 -29.75343 1.000 95.14731 502 TRP B O 1
ATOM 7237 N N . PRO B 1 503 ? -41.07594 -19.20840 -28.35142 1.000 91.97230 503 PRO B N 1
ATOM 7238 C CA . PRO B 1 503 ? -40.84980 -18.03650 -27.53032 1.000 93.61637 503 PRO B CA 1
ATOM 7239 C C . PRO B 1 503 ? -39.56877 -17.28356 -27.89934 1.000 93.70199 503 PRO B C 1
ATOM 7240 O O . PRO B 1 503 ? -39.15966 -16.43466 -27.13628 1.000 94.77879 503 PRO B O 1
ATOM 7244 N N . PHE B 1 504 ? -38.96387 -17.60349 -29.04141 1.000 92.29615 504 PHE B N 1
ATOM 7245 C CA . PHE B 1 504 ? -37.66585 -16.96954 -29.38244 1.000 90.03559 504 PHE B CA 1
ATOM 7246 C C . PHE B 1 504 ? -37.91679 -15.54648 -29.85928 1.000 93.86504 504 PHE B C 1
ATOM 7247 O O . PHE B 1 504 ? -37.18069 -14.63257 -29.45025 1.000 91.32357 504 PHE B O 1
ATOM 7255 N N . GLU B 1 505 ? -38.92583 -15.37033 -30.70820 1.000 94.42826 505 GLU B N 1
ATOM 7256 C CA . GLU B 1 505 ? -39.17878 -14.03325 -31.29705 1.000 95.71279 505 GLU B CA 1
ATOM 7257 C C . GLU B 1 505 ? -40.66675 -13.70715 -31.21191 1.000 97.99339 505 GLU B C 1
ATOM 7258 O O . GLU B 1 505 ? -41.48182 -14.63209 -31.32494 1.000 101.30619 505 GLU B O 1
ATOM 7264 N N . PRO B 1 506 ? -41.04965 -12.43015 -31.01576 1.000 100.57568 506 PRO B N 1
ATOM 7265 C CA . PRO B 1 506 ? -42.45562 -12.04705 -30.99362 1.000 96.10588 506 PRO B CA 1
ATOM 7266 C C . PRO B 1 506 ? -43.08273 -12.31187 -32.36761 1.000 102.16217 506 PRO B C 1
ATOM 7267 O O . PRO B 1 506 ? -42.37080 -12.23782 -33.34465 1.000 104.32927 506 PRO B O 1
ATOM 7271 N N . VAL B 1 507 ? -44.38176 -12.61277 -32.40954 1.000 99.85593 507 VAL B N 1
ATOM 7272 C CA . VAL B 1 507 ? -45.04587 -12.95960 -33.70053 1.000 102.42663 507 VAL B CA 1
ATOM 7273 C C . VAL B 1 507 ? -46.28582 -12.08249 -33.89036 1.000 113.03347 507 VAL B C 1
ATOM 7274 O O . VAL B 1 507 ? -46.98674 -11.85054 -32.88929 1.000 112.76644 507 VAL B O 1
ATOM 7278 N N . LEU B 1 508 ? -46.53788 -11.61736 -35.11830 1.000 120.72744 508 LEU B N 1
ATOM 7279 C CA . LEU B 1 508 ? -47.71884 -10.76024 -35.42413 1.000 119.73541 508 LEU B CA 1
ATOM 7280 C C . LEU B 1 508 ? -48.37571 -10.28432 -34.12404 1.000 120.90022 508 LEU B C 1
ATOM 7281 O O . LEU B 1 508 ? -49.58570 -9.99023 -34.17392 1.000 118.03073 508 LEU B O 1
#

Nearest PDB structures (foldseek):
  7ylq-assembly1_B  TM=1.002E+00  e=0.000E+00  Sphingomonas sp. ACM-3962
  7ylq-assembly1_A  TM=9.095E-01  e=1.817E-94  Sphingomonas sp. ACM-3962
  3iuu-assembly1_A  TM=8.100E-01  e=1.206E-33  Chelativorans sp. BNC1
  7kgy-assembly1_A  TM=3.636E-01  e=3.822E-01  Faecalibacterium prausnitzii
  4jkk-assembly1_A  TM=2.760E-01  e=1.550E-01  Streptococcus agalactiae 2603V/R

GO terms:
  GO:0008233 peptidase activity (F, IDA)
  GO:0008237 metallopeptidase activity (F, IDA)
  GO:0006508 proteolysis (P, IDA)
  GO:0046872 metal ion binding (F, IDA)
  GO:0008270 zinc ion binding (F, TAS)

Organism: Sphingomonas sp. (NCBI:txid28214)

Sequence (951 aa):
GRRLRVFVATLGTETNSFSPLPTGLDAFRATMLWRPGEHPDFATEATGPLWAARERAREGRYEVIEGTCAFAMPGGPVSAQAYQLLRDEILDQLRRAMPVDIVAFGLHGAMLAFGEDECEADLLERARAIVGPDVALGAELDLHAHLSQRLVRAADVLVAFKYYPHIDYVERARDLLDLLERIRAGEIMPTSSLFNCQMVAGLLATQSSPMKELVADLFEFERRGEVLSGSLIQGFRAGDVARMGSKVLIYTNNDQPAAASIAQDDFGRRYQAMASERSFAADIELAKAATAYPVILVDSSDNPGGGASGDNMALARAMLDNDLVPSCIGPIWDPLAVQLGFEAGLGADFSLRVGGKVGEASGLPLDVRGKITGLAENVTQNLQGSRPPLGRVVCISTAGLDIIVSEIRDQCYGPDMFRALGVEPANKRYVAVKSSEQWRIGFGDMGRSVIYVASSQQSSIRHYHKRSRPMWPFEPVLEHHHRLRVFVATLGTETNSFSPLPTGLDAFRATMLWRPGEHPDFATEATGPLWAARERAREGRYEVIEGTCAFAMPGGPVSAQAYQLLRDEILDQLRRAMPVDIVAFGLHGAMLAFGEDECEADLLERARAIVGPDVALGAELDLHAHLSQRLVRAADVLVAFKYYPHIDYVERARDLLDLLERIRAGEIMPTSSLFNCQMVAGLATQSSPMKELVADLFEFERRGEVLSGSLIQGFRAGDVARMGSKVLIYTNNDQPAAASIAQDFGRRYQAMASIMRSFAADIELAKAATAYPVDSSDNPGGGASGDNMALARAMLDNDLVPSCIGPIWDPLAVQLGFEAGLGADFSLRVGGKVGEASGLPLDVRGKITGLAENVTQNLQGSRPPLGRVVCISTAGLDIIVSEIRDQCYGPDMFRALGVEPANKRYVVKSSEQWRIGFGDMGRSVIYVASSQQSSIRHYHKRSRPMWPFEPVL

Radius of gyration: 34.65 Å; Cα contacts (8 Å, |Δi|>4): 2294; chains: 2; bounding box: 114×58×62 Å

InterPro domains:
  IPR009197 Microcystin LR degradation protein MlrC [PIRSF012702] (28-506)
  IPR010799 Microcystin LR degradation protein MlrC, C-terminal [PF07171] (327-485)
  IPR015995 Microcystin LR degradation protein MlrC, N-terminal [PF07364] (30-298)

Solvent-accessible surface area: 37550 Å² total; per-residue (Å²): 129,155,99,44,67,0,0,0,1,2,1,0,0,23,0,11,34,62,12,52,10,43,2,2,38,75,25,0,133,77,66,11,16,46,83,67,67,104,12,41,121,102,36,19,64,11,0,0,2,3,45,0,0,45,48,16,29,169,105,34,96,1,77,36,37,33,3,0,1,0,29,0,45,23,2,0,53,1,18,49,113,2,8,74,56,0,21,53,39,0,14,53,14,0,136,150,9,81,97,5,4,0,0,0,0,3,11,6,0,0,2,9,4,163,79,37,47,31,0,1,0,12,3,0,62,103,0,59,88,58,13,18,110,112,11,1,0,0,0,4,1,3,2,20,0,0,0,12,114,82,0,16,183,6,8,42,3,0,2,1,9,11,78,96,78,29,105,3,50,17,76,19,0,93,51,0,0,63,10,0,35,96,30,76,64,66,121,11,105,31,16,33,18,30,38,68,4,33,8,10,21,66,47,34,5,105,49,69,50,1,98,86,2,4,50,43,0,51,64,24,43,176,126,51,86,2,33,5,0,2,12,1,5,10,28,109,7,0,18,2,64,9,2,0,0,20,0,2,0,5,5,69,108,67,83,99,31,0,41,66,14,0,59,65,0,0,137,80,7,41,84,35,36,130,218,118,51,41,71,34,4,8,99,88,2,92,69,18,123,47,78,13,0,1,0,0,6,45,55,8,13,0,22,29,1,22,10,0,1,14,2,20,2,0,87,11,0,46,110,39,107,2,24,65,0,0,0,0,1,0,36,3,41,28,0,0,86,10,0,39,60,1,18,122,41,2,77,13,30,4,18,0,0,0,13,3,7,117,77,2,8,98,12,14,63,4,109,9,90,1,60,5,54,18,120,100,8,37,10,73,43,132,67,53,126,26,47,0,3,66,0,0,0,0,28,17,81,36,0,19,0,0,0,0,57,64,26,14,5,0,18,7,14,92,3,0,106,51,5,76,8,62,0,41,124,28,89,0,0,0,1,1,0,35,86,82,9,114,76,35,9,59,114,25,30,146,36,58,16,82,4,19,36,51,49,89,109,82,155,116,124,13,139,106,17,43,132,61,4,95,61,57,43,106,34,163,64,117,154,195,169,52,74,0,0,0,0,1,5,0,1,36,0,21,34,48,11,23,24,15,4,3,34,94,19,0,131,80,62,12,21,43,78,63,70,97,13,41,130,109,34,20,73,12,0,2,1,0,38,0,0,48,37,12,19,157,119,32,91,0,83,29,40,36,2,0,1,0,30,0,69,42,7,0,22,0,6,37,119,0,6,84,71,0,21,66,33,1,12,57,12,0,134,145,7,73,98,5,27,0,0,0,1,4,10,8,0,0,3,11,7,25,84,39,48,24,2,5,0,14,3,0,65,101,0,60,87,62,16,20,114,110,9,1,0,0,0,5,2,5,2,22,0,0,1,10,82,83,0,12,172,5,9,42,1,4,2,2,9,12,75,97,81,31,110,4,48,21,78,14,0,85,52,0,0,54,8,0,42,87,27,84,73,60,121,6,116,26,27,32,17,27,46,72,4,71,6,6,25,35,24,40,6,129,53,64,42,1,91,92,7,5,59,41,0,58,65,20,37,173,118,55,86,2,33,4,0,2,12,2,9,10,45,111,8,0,16,3,61,10,3,2,0,15,0,1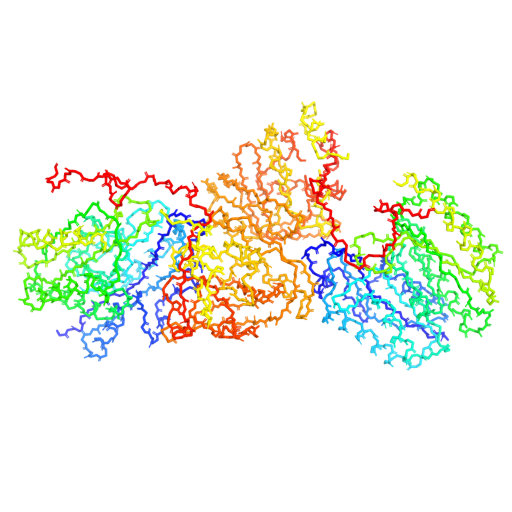,0,4,5,73,106,67,87,96,35,0,37,68,13,0,89,50,0,0,136,72,1,64,77,9,18,102,105,59,251,43,36,55,50,15,52,105,116,21,96,60,32,124,13,115,37,19,4,39,51,5,17,10,41,44,3,25,5,1,0,10,2,23,29,0,68,14,12,48,105,29,90,13,32,68,0,2,3,0,2,0,36,5,48,42,0,0,86,7,0,36,45,46,25,130,36,16,63,47,64,6,9,0,0,0,12,4,5,100,60,0,12,97,2,12,52,20,153,1,101,0,53,6,59,14,111,120,15,54,7,90,27,134,79,65,126,23,72,0,4,59,0,0,0,0,26,50,60,40,0,15,2,0,0,0,71,70,54,22,3,0,15,12,7,84,2,1,98,63,4,74,4,66,0,33,102,38,98,37,58,10,2,0,34,92,78,18,96,94,40,20,47,129,62,26,203,57,84,48,80,16,22,29,44,42,94,96,65,153,121,125,11,93,107,19,46,136,63,7,83,54,54,37,127,53,212